Protein AF-A0A351ZZL2-F1 (afdb_monomer)

Mean predicted aligned error: 22.18 Å

Structure (mmCIF, N/CA/C/O backbone):
data_AF-A0A351ZZL2-F1
#
_entry.id   AF-A0A351ZZL2-F1
#
loop_
_atom_site.group_PDB
_atom_site.id
_atom_site.type_symbol
_atom_site.label_atom_id
_atom_site.label_alt_id
_atom_site.label_comp_id
_atom_site.label_asym_id
_atom_site.label_entity_id
_atom_site.label_seq_id
_atom_site.pdbx_PDB_ins_code
_atom_site.Cartn_x
_atom_site.Cartn_y
_atom_site.Cartn_z
_atom_site.occupancy
_atom_site.B_iso_or_equiv
_atom_site.auth_seq_id
_atom_site.auth_comp_id
_atom_site.auth_asym_id
_atom_site.auth_atom_id
_atom_site.pdbx_PDB_model_num
ATOM 1 N N . MET A 1 1 ? 12.454 29.688 -3.215 1.00 43.81 1 MET A N 1
ATOM 2 C CA . MET A 1 1 ? 11.681 28.596 -2.574 1.00 43.81 1 MET A CA 1
ATOM 3 C C . MET A 1 1 ? 10.244 29.049 -2.364 1.00 43.81 1 MET A C 1
ATOM 5 O O . MET A 1 1 ? 10.025 30.084 -1.746 1.00 43.81 1 MET A O 1
ATOM 9 N N . ASN A 1 2 ? 9.297 28.334 -2.971 1.00 38.09 2 ASN A N 1
ATOM 10 C CA . ASN A 1 2 ? 7.937 28.794 -3.257 1.00 38.09 2 ASN A CA 1
ATOM 11 C C . ASN A 1 2 ? 7.016 28.735 -2.017 1.00 38.09 2 ASN A C 1
ATOM 13 O O . ASN A 1 2 ? 7.146 27.821 -1.203 1.00 38.09 2 ASN A O 1
ATOM 17 N N . ARG A 1 3 ? 6.070 29.679 -1.866 1.00 30.88 3 ARG A N 1
ATOM 18 C CA . ARG A 1 3 ? 5.121 29.724 -0.722 1.00 30.88 3 ARG A CA 1
ATOM 19 C C . ARG A 1 3 ? 4.279 28.445 -0.598 1.00 30.88 3 ARG A C 1
ATOM 21 O O . ARG A 1 3 ? 3.935 28.060 0.512 1.00 30.88 3 ARG A O 1
ATOM 28 N N . 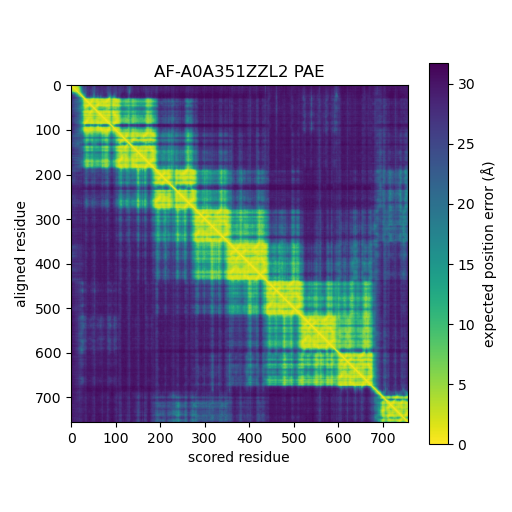ILE A 1 4 ? 4.045 27.759 -1.715 1.00 37.69 4 ILE A N 1
ATOM 29 C CA . ILE A 1 4 ? 3.339 26.471 -1.792 1.00 37.69 4 ILE A CA 1
ATOM 30 C C . ILE A 1 4 ? 4.146 25.344 -1.125 1.00 37.69 4 ILE A C 1
ATOM 32 O O . ILE A 1 4 ? 3.583 24.530 -0.404 1.00 37.69 4 ILE A O 1
ATOM 36 N N . VAL A 1 5 ? 5.478 25.355 -1.250 1.00 38.09 5 VAL A N 1
ATOM 37 C CA . VAL A 1 5 ? 6.359 24.370 -0.595 1.00 38.09 5 VAL A CA 1
ATOM 38 C C . VAL A 1 5 ? 6.385 24.583 0.923 1.00 38.09 5 VAL A C 1
ATOM 40 O O . VAL A 1 5 ? 6.410 23.622 1.682 1.00 38.09 5 VAL A O 1
ATOM 43 N N . ARG A 1 6 ? 6.293 25.836 1.394 1.00 33.06 6 ARG A N 1
ATOM 44 C CA . ARG A 1 6 ? 6.174 26.139 2.834 1.00 33.06 6 ARG A CA 1
ATOM 45 C C . ARG A 1 6 ? 4.817 25.733 3.416 1.00 33.06 6 ARG A C 1
ATOM 47 O O . ARG A 1 6 ? 4.773 25.333 4.572 1.00 33.06 6 ARG A O 1
ATOM 54 N N . LEU A 1 7 ? 3.744 25.804 2.624 1.00 30.47 7 LEU A N 1
ATOM 55 C CA . LEU A 1 7 ? 2.418 25.336 3.030 1.00 30.47 7 LEU A CA 1
ATOM 56 C C . LEU A 1 7 ? 2.358 23.799 3.073 1.00 30.47 7 LEU A C 1
ATOM 58 O O . LEU A 1 7 ? 1.825 23.259 4.029 1.00 30.47 7 LEU A O 1
ATOM 62 N N . MET A 1 8 ? 2.984 23.106 2.113 1.00 29.61 8 MET A N 1
ATOM 63 C CA . MET A 1 8 ? 3.085 21.636 2.078 1.00 29.61 8 MET A CA 1
ATOM 64 C C . MET A 1 8 ? 3.945 21.072 3.216 1.00 29.61 8 MET A C 1
ATOM 66 O O . MET A 1 8 ? 3.577 20.067 3.809 1.00 29.61 8 MET A O 1
ATOM 70 N N . ILE A 1 9 ? 5.045 21.740 3.586 1.00 36.66 9 ILE A N 1
ATOM 71 C CA . ILE A 1 9 ? 5.872 21.337 4.738 1.00 36.66 9 ILE A CA 1
ATOM 72 C C . ILE A 1 9 ? 5.145 21.609 6.065 1.00 36.66 9 ILE A C 1
ATOM 74 O O . ILE A 1 9 ? 5.252 20.812 6.989 1.00 36.66 9 ILE A O 1
ATOM 78 N N . ALA A 1 10 ? 4.371 22.696 6.165 1.00 30.16 10 ALA A N 1
ATOM 79 C CA . ALA A 1 10 ? 3.546 22.966 7.343 1.00 30.16 10 ALA A CA 1
ATOM 80 C C . ALA A 1 10 ? 2.351 21.999 7.458 1.00 30.16 10 ALA A C 1
ATOM 82 O O . ALA A 1 10 ? 2.026 21.592 8.568 1.00 30.16 10 ALA A O 1
ATOM 83 N N . LEU A 1 11 ? 1.746 21.585 6.335 1.00 31.17 11 LEU A N 1
ATOM 84 C CA . LEU A 1 11 ? 0.701 20.554 6.305 1.00 31.17 11 LEU A CA 1
ATOM 85 C C . LEU A 1 11 ? 1.268 19.169 6.646 1.00 31.17 11 LEU A C 1
ATOM 87 O O . LEU A 1 11 ? 0.669 18.450 7.433 1.00 31.17 11 LEU A O 1
ATOM 91 N N . ALA A 1 12 ? 2.448 18.819 6.123 1.00 32.91 12 ALA A N 1
ATOM 92 C CA . ALA A 1 12 ? 3.138 17.575 6.459 1.00 32.91 12 ALA A CA 1
ATOM 93 C C . ALA A 1 12 ? 3.576 17.548 7.933 1.00 32.91 12 ALA A C 1
ATOM 95 O O . ALA A 1 12 ? 3.434 16.525 8.588 1.00 32.91 12 ALA A O 1
ATOM 96 N N . ALA A 1 13 ? 4.018 18.677 8.498 1.00 30.86 13 ALA A N 1
ATOM 97 C CA . ALA A 1 13 ? 4.335 18.776 9.922 1.00 30.86 13 ALA A CA 1
ATOM 98 C C . ALA A 1 13 ? 3.089 18.671 10.821 1.00 30.86 13 ALA A C 1
ATOM 100 O O . ALA A 1 13 ? 3.188 18.092 11.896 1.00 30.86 13 ALA A O 1
ATOM 101 N N . LEU A 1 14 ? 1.924 19.159 10.371 1.00 28.56 14 LEU A N 1
ATOM 102 C CA . LEU A 1 14 ? 0.635 18.966 11.054 1.00 28.56 14 LEU A CA 1
ATOM 103 C C . LEU A 1 14 ? 0.091 17.535 10.916 1.00 28.56 14 LEU A C 1
ATOM 105 O O . LEU A 1 14 ? -0.625 17.078 11.799 1.00 28.56 14 LEU A O 1
ATOM 109 N N . MET A 1 15 ? 0.439 16.821 9.840 1.00 30.86 15 MET A N 1
ATOM 110 C CA . MET A 1 15 ? 0.062 15.414 9.654 1.00 30.86 15 MET A CA 1
ATOM 111 C C . MET A 1 15 ? 1.015 14.438 10.357 1.00 30.86 15 MET A C 1
ATOM 113 O O . MET A 1 15 ? 0.585 13.358 10.741 1.00 30.86 15 MET A O 1
ATOM 117 N N . ILE A 1 16 ? 2.271 14.821 10.605 1.00 32.78 16 ILE A N 1
ATOM 118 C CA . ILE A 1 16 ? 3.240 13.993 11.345 1.00 32.78 16 ILE A CA 1
ATOM 119 C C . ILE A 1 16 ? 3.087 14.170 12.867 1.00 32.78 16 ILE A C 1
ATOM 121 O O . ILE A 1 16 ? 3.292 13.214 13.608 1.00 32.78 16 ILE A O 1
ATOM 125 N N . SER A 1 17 ? 2.643 15.334 13.361 1.00 27.25 17 SER A N 1
ATOM 126 C CA . SER A 1 17 ? 2.320 15.520 14.789 1.00 27.25 17 SER A CA 1
ATOM 127 C C . SER A 1 17 ? 0.905 15.068 15.183 1.00 27.25 17 SER A C 1
ATOM 129 O O . SER A 1 17 ? 0.535 15.168 16.351 1.00 27.25 17 SER A O 1
ATOM 131 N N . ALA A 1 18 ? 0.129 14.539 14.233 1.00 29.12 18 ALA A N 1
ATOM 132 C CA . ALA A 1 18 ? -1.205 13.986 14.451 1.00 29.12 18 ALA A CA 1
ATOM 133 C C . ALA A 1 18 ? -1.283 12.470 14.189 1.00 29.12 18 ALA A C 1
ATOM 135 O O . ALA A 1 18 ? -2.377 11.947 14.038 1.00 29.12 18 ALA A O 1
ATOM 136 N N . GLN A 1 19 ? -0.170 11.729 14.167 1.00 28.27 19 GLN A N 1
ATOM 137 C CA . GLN A 1 19 ? -0.191 10.256 14.120 1.00 28.27 19 GLN A CA 1
ATOM 138 C C . GLN A 1 19 ? 0.103 9.632 15.487 1.00 28.27 19 GLN A C 1
ATOM 140 O O . GLN A 1 19 ? 1.028 8.851 15.674 1.00 28.27 19 GLN A O 1
ATOM 145 N N . ALA A 1 20 ? -0.743 9.988 16.448 1.00 28.67 20 ALA A N 1
ATOM 146 C CA . ALA A 1 20 ? -1.059 9.168 17.611 1.00 28.67 20 ALA A CA 1
ATOM 147 C C . ALA A 1 20 ? -2.549 9.370 17.923 1.00 28.67 20 ALA A C 1
ATOM 149 O O . ALA A 1 20 ? -2.920 9.863 18.984 1.00 28.67 20 ALA A O 1
ATOM 150 N N . TRP A 1 21 ? -3.418 9.085 16.947 1.00 29.64 21 TRP A N 1
ATOM 151 C CA . TRP A 1 21 ? -4.847 8.977 17.227 1.00 29.64 21 TRP A CA 1
ATOM 152 C C . TRP A 1 21 ? -5.068 7.625 17.889 1.00 29.64 21 TRP A C 1
ATOM 154 O O . TRP A 1 21 ? -4.987 6.579 17.249 1.00 29.64 21 TRP A O 1
ATOM 164 N N . ALA A 1 22 ? -5.321 7.672 19.193 1.00 30.53 22 ALA A N 1
ATOM 165 C CA . ALA A 1 22 ? -6.098 6.654 19.866 1.00 30.53 22 ALA A CA 1
ATOM 166 C C . ALA A 1 22 ? -7.469 6.598 19.173 1.00 30.53 22 ALA A C 1
ATOM 168 O O . ALA A 1 22 ? -8.257 7.537 19.272 1.00 30.53 22 ALA A O 1
ATOM 169 N N . GLN A 1 23 ? -7.729 5.532 18.419 1.00 26.42 23 GLN A N 1
ATOM 170 C CA . GLN A 1 23 ? -9.077 5.201 17.980 1.00 26.42 23 GLN A CA 1
ATOM 171 C C . GLN A 1 23 ? -9.650 4.224 19.009 1.00 26.42 23 GLN A C 1
ATOM 173 O O . GLN A 1 23 ? -9.128 3.128 19.211 1.00 26.42 23 GLN A O 1
ATOM 178 N N . VAL A 1 24 ? -10.657 4.704 19.734 1.00 29.11 24 VAL A N 1
ATOM 179 C CA . VAL A 1 24 ? -11.308 4.025 20.857 1.00 29.11 24 VAL A CA 1
ATOM 180 C C . VAL A 1 24 ? -12.296 2.995 20.348 1.00 29.11 24 VAL A C 1
ATOM 182 O O . VAL A 1 24 ? -13.154 3.312 19.528 1.00 29.11 24 VAL A O 1
ATOM 185 N N . ASP A 1 25 ? -12.175 1.796 20.900 1.00 27.52 25 ASP A N 1
ATOM 186 C CA . ASP A 1 25 ? -13.139 0.703 20.854 1.00 27.52 25 ASP A CA 1
ATOM 187 C C . ASP A 1 25 ? -14.294 1.002 21.833 1.00 27.52 25 ASP A C 1
ATOM 189 O O . ASP A 1 25 ? -14.060 1.301 23.007 1.00 27.52 25 ASP A O 1
ATOM 193 N N . THR A 1 26 ? -15.540 1.007 21.356 1.00 30.30 26 THR A N 1
ATOM 194 C CA . THR A 1 26 ? -16.718 1.472 22.112 1.00 30.30 26 THR A CA 1
ATOM 195 C C . THR A 1 26 ? -17.490 0.374 22.853 1.00 30.30 26 THR A C 1
ATOM 197 O O . THR A 1 26 ? -18.540 0.692 23.407 1.00 30.30 26 THR A O 1
ATOM 200 N N . ASN A 1 27 ? -17.014 -0.881 22.909 1.00 30.09 27 ASN A N 1
ATOM 201 C CA . ASN A 1 27 ? -17.873 -2.001 23.336 1.00 30.09 27 ASN A CA 1
ATOM 202 C C . ASN A 1 27 ? -17.468 -2.846 24.567 1.00 30.09 27 ASN A C 1
ATOM 204 O O . ASN A 1 27 ? -18.197 -3.791 24.847 1.00 30.09 27 ASN A O 1
ATOM 208 N N . ASP A 1 28 ? -16.449 -2.511 25.379 1.00 38.41 28 ASP A N 1
ATOM 209 C CA . ASP A 1 28 ? -16.461 -2.927 26.805 1.00 38.41 28 ASP A CA 1
ATOM 210 C C . ASP A 1 28 ? -15.521 -2.121 27.734 1.00 38.41 28 ASP A C 1
ATOM 212 O O . ASP A 1 28 ? -14.427 -1.695 27.361 1.00 38.41 28 ASP A O 1
ATOM 216 N N . ALA A 1 29 ? -15.971 -1.880 28.969 1.00 39.47 29 ALA A N 1
ATOM 217 C CA . ALA A 1 29 ? -15.696 -0.671 29.761 1.00 39.47 29 ALA A CA 1
ATOM 218 C C . ALA A 1 29 ? -14.359 -0.602 30.547 1.00 39.47 29 ALA A C 1
ATOM 220 O O . ALA A 1 29 ? -14.339 -0.222 31.723 1.00 39.47 29 ALA A O 1
ATOM 221 N N . TYR A 1 30 ? -13.212 -0.898 29.926 1.00 48.94 30 TYR A N 1
ATOM 222 C CA . TYR A 1 30 ? -11.919 -0.506 30.512 1.00 48.94 30 TYR A CA 1
ATOM 223 C C . TYR A 1 30 ? -11.532 0.891 30.056 1.00 48.94 30 TYR A C 1
ATOM 225 O O . TYR A 1 30 ? -11.033 1.106 28.952 1.00 48.94 30 TYR A O 1
ATOM 233 N N . ARG A 1 31 ? -11.717 1.866 30.945 1.00 65.88 31 ARG A N 1
ATOM 234 C CA . ARG A 1 31 ? -11.212 3.212 30.699 1.00 65.88 31 ARG A CA 1
ATOM 235 C C . ARG A 1 31 ? -9.688 3.191 30.798 1.00 65.88 31 ARG A C 1
ATOM 237 O O . ARG A 1 31 ? -9.138 2.970 31.876 1.00 65.88 31 ARG A O 1
ATOM 244 N N . VAL A 1 32 ? -9.012 3.400 29.672 1.00 72.31 32 VAL A N 1
ATOM 245 C CA . VAL A 1 32 ? -7.555 3.566 29.619 1.00 72.31 32 VAL A CA 1
ATOM 246 C C . VAL A 1 32 ? -7.229 5.044 29.733 1.00 72.31 32 VAL A C 1
ATOM 248 O O . VAL A 1 32 ? -7.806 5.866 29.022 1.00 72.31 32 VAL A O 1
ATOM 251 N N . ILE A 1 33 ? -6.307 5.370 30.631 1.00 74.12 33 ILE A N 1
ATOM 252 C CA . ILE A 1 33 ? -5.805 6.724 30.834 1.00 74.12 33 ILE A CA 1
ATOM 253 C C . ILE A 1 33 ? -4.326 6.719 30.495 1.00 74.12 33 ILE A C 1
ATOM 255 O O . ILE A 1 33 ? -3.543 5.994 31.114 1.00 74.12 33 ILE A O 1
ATOM 259 N N . TYR A 1 34 ? -3.952 7.533 29.515 1.00 78.44 34 TYR A N 1
ATOM 260 C CA . TYR A 1 34 ? -2.559 7.801 29.189 1.00 78.44 34 TYR A CA 1
ATOM 261 C C . TYR A 1 34 ? -2.234 9.235 29.581 1.00 78.44 34 TYR A C 1
ATOM 263 O O . TYR A 1 34 ? -2.960 10.165 29.228 1.00 78.44 34 TYR A O 1
ATOM 271 N N . GLY A 1 35 ? -1.151 9.437 30.322 1.00 77.81 35 GLY A N 1
ATOM 272 C CA . GLY A 1 35 ? -0.840 10.772 30.806 1.00 77.81 35 GLY A CA 1
ATOM 273 C C . GLY A 1 35 ? 0.490 10.882 31.514 1.00 77.81 35 GLY A C 1
ATOM 274 O O . GLY A 1 35 ? 1.349 10.005 31.423 1.00 77.81 35 GLY A O 1
ATOM 275 N N . ASN A 1 36 ? 0.637 11.987 32.234 1.00 82.19 36 ASN A N 1
ATOM 276 C CA . ASN A 1 36 ? 1.789 12.275 33.067 1.00 82.19 36 ASN A CA 1
ATOM 277 C C . ASN A 1 36 ? 1.398 12.189 34.540 1.00 82.19 36 ASN A C 1
ATOM 279 O O . ASN A 1 36 ? 0.358 12.698 34.968 1.00 82.19 36 ASN A O 1
ATOM 283 N N . LEU A 1 37 ? 2.259 11.571 35.340 1.00 85.56 37 LEU A N 1
ATOM 284 C CA . LEU A 1 37 ? 2.059 11.463 36.774 1.00 85.56 37 LEU A CA 1
ATOM 285 C C . LEU A 1 37 ? 2.102 12.859 37.403 1.00 85.56 37 LEU A C 1
ATOM 287 O O . LEU A 1 37 ? 3.120 13.534 37.341 1.00 85.56 37 LEU A O 1
ATOM 291 N N . VAL A 1 38 ? 1.047 13.290 38.080 1.00 88.38 38 VAL A N 1
ATOM 292 C CA . VAL A 1 38 ? 1.076 14.517 38.893 1.00 88.38 38 VAL A CA 1
ATOM 293 C C . VAL A 1 38 ? 1.605 14.202 40.288 1.00 88.38 38 VAL A C 1
ATOM 295 O O . VAL A 1 38 ? 2.413 14.949 40.839 1.00 88.38 38 VAL A O 1
ATOM 298 N N . LYS A 1 39 ? 1.152 13.087 40.871 1.00 90.38 39 LYS A N 1
ATOM 299 C CA . LYS A 1 39 ? 1.512 12.675 42.230 1.00 90.38 39 LYS A CA 1
ATOM 300 C C . LYS A 1 39 ? 1.312 11.173 42.417 1.00 90.38 39 LYS A C 1
ATOM 302 O O . LYS A 1 39 ? 0.262 10.662 42.048 1.00 90.38 39 LYS A O 1
ATOM 307 N N . ALA A 1 40 ? 2.262 10.496 43.058 1.00 89.75 40 ALA A N 1
ATOM 308 C CA . ALA A 1 40 ? 2.096 9.129 43.548 1.00 89.75 40 ALA A CA 1
ATOM 309 C C . ALA A 1 40 ? 2.152 9.085 45.079 1.00 89.75 40 ALA A C 1
ATOM 311 O O . ALA A 1 40 ? 2.881 9.844 45.719 1.00 89.75 40 ALA A O 1
ATOM 312 N N . THR A 1 41 ? 1.348 8.208 45.665 1.00 89.81 41 THR A N 1
ATOM 313 C CA . THR A 1 41 ? 1.380 7.813 47.076 1.00 89.81 41 THR A CA 1
ATOM 314 C C . THR A 1 41 ? 1.188 6.300 47.155 1.00 89.81 41 THR A C 1
ATOM 316 O O . THR A 1 41 ? 0.794 5.683 46.168 1.00 89.81 41 THR A O 1
ATOM 319 N N . ALA A 1 42 ? 1.381 5.705 48.333 1.00 82.75 42 ALA A N 1
ATOM 320 C CA . ALA A 1 42 ? 1.222 4.262 48.531 1.00 82.75 42 ALA A CA 1
ATOM 321 C C . ALA A 1 42 ? -0.173 3.709 48.162 1.00 82.75 42 ALA A C 1
ATOM 323 O O . ALA A 1 42 ? -0.306 2.510 47.936 1.00 82.75 42 ALA A O 1
ATOM 324 N N . THR A 1 43 ? -1.212 4.551 48.123 1.00 85.31 43 THR A N 1
ATOM 325 C CA . THR A 1 43 ? -2.601 4.126 47.874 1.00 85.31 43 THR A CA 1
ATOM 326 C C . THR A 1 43 ? -3.304 4.910 46.771 1.00 85.31 43 THR A C 1
ATOM 328 O O . THR A 1 43 ? -4.451 4.608 46.455 1.00 85.31 43 THR A O 1
ATOM 331 N N . GLU A 1 44 ? -2.671 5.934 46.198 1.00 89.69 44 GLU A N 1
ATOM 332 C CA . GLU A 1 44 ? -3.304 6.823 45.217 1.00 89.69 44 GLU A CA 1
ATOM 333 C C . GLU A 1 44 ? -2.306 7.347 44.181 1.00 89.69 44 GLU A C 1
ATOM 335 O O . GLU A 1 44 ? -1.188 7.742 44.522 1.00 89.69 44 GLU A O 1
ATOM 340 N N . LEU A 1 45 ? -2.762 7.435 42.933 1.00 89.44 45 LEU A N 1
ATOM 341 C CA . LEU A 1 45 ? -2.095 8.077 41.805 1.00 89.44 45 LEU A CA 1
ATOM 342 C C . LEU A 1 45 ? -2.945 9.238 41.306 1.00 89.44 45 LEU A C 1
ATOM 344 O O . LEU A 1 45 ? -4.119 9.067 41.012 1.00 89.44 45 LEU A O 1
ATOM 348 N N . THR A 1 46 ? -2.353 10.416 41.175 1.00 91.19 46 THR A N 1
ATOM 349 C CA . THR A 1 46 ? -2.948 11.550 40.466 1.00 91.19 46 THR A CA 1
ATOM 350 C C . THR A 1 46 ? -2.269 11.682 39.115 1.00 91.19 46 THR A C 1
ATOM 352 O O . THR A 1 46 ? -1.043 11.776 39.068 1.00 91.19 46 THR A O 1
ATOM 355 N N . VAL A 1 47 ? -3.037 11.709 38.032 1.00 87.19 47 VAL A N 1
ATOM 356 C CA . VAL A 1 47 ? -2.536 11.741 36.653 1.00 87.19 47 VAL A CA 1
ATOM 357 C C . VAL A 1 47 ? -3.196 12.877 35.901 1.00 87.19 47 VAL A C 1
ATOM 359 O O . VAL A 1 47 ? -4.401 13.059 36.010 1.00 87.19 47 VAL A O 1
ATOM 362 N N . ASP A 1 48 ? -2.402 13.620 35.143 1.00 84.12 48 ASP A N 1
ATOM 363 C CA . ASP A 1 48 ? -2.879 14.553 34.129 1.00 84.12 48 ASP A CA 1
ATOM 364 C C . ASP A 1 48 ? -2.806 13.828 32.788 1.00 84.12 48 ASP A C 1
ATOM 366 O O . ASP A 1 48 ? -1.715 13.580 32.264 1.00 84.12 48 ASP A O 1
ATOM 370 N N . GLY A 1 49 ? -3.952 13.355 32.309 1.00 79.06 49 GLY A N 1
ATOM 371 C CA . GLY A 1 49 ? -4.009 12.414 31.201 1.00 79.06 49 GLY A CA 1
ATOM 372 C C . GLY A 1 49 ? -5.241 12.595 30.342 1.00 79.06 49 GLY A C 1
ATOM 373 O O . GLY A 1 49 ? -6.225 13.214 30.741 1.00 79.06 49 GLY A O 1
ATOM 374 N N . ALA A 1 50 ? -5.159 12.045 29.140 1.00 73.19 50 ALA A N 1
ATOM 375 C CA . ALA A 1 50 ? -6.308 11.886 28.280 1.00 73.19 50 ALA A CA 1
ATOM 376 C C . ALA A 1 50 ? -6.861 10.478 28.470 1.00 73.19 50 ALA A C 1
ATOM 378 O O . ALA A 1 50 ? -6.103 9.502 28.545 1.00 73.19 50 ALA A O 1
ATOM 379 N N . ASP A 1 51 ? -8.182 10.366 28.533 1.00 65.12 51 ASP A N 1
ATOM 380 C CA . ASP A 1 51 ? -8.790 9.083 28.224 1.00 65.12 51 ASP A CA 1
ATOM 381 C C . ASP A 1 51 ? -8.701 8.790 26.727 1.00 65.12 51 ASP A C 1
ATOM 383 O O . ASP A 1 51 ? -8.275 9.618 25.917 1.00 65.12 51 ASP A O 1
ATOM 387 N N . ALA A 1 52 ? -9.096 7.575 26.363 1.00 54.06 52 ALA A N 1
ATOM 388 C CA . ALA A 1 52 ? -9.061 7.114 24.988 1.00 54.06 52 ALA A CA 1
ATOM 389 C C . ALA A 1 52 ? -9.784 8.091 24.026 1.00 54.06 52 ALA A C 1
ATOM 391 O O . ALA A 1 52 ? -9.361 8.241 22.885 1.00 54.06 52 ALA A O 1
ATOM 392 N N . SER A 1 53 ? -10.819 8.811 24.489 1.00 51.34 53 SER A N 1
ATOM 393 C CA . SER A 1 53 ? -11.587 9.775 23.683 1.00 51.34 53 SER A CA 1
ATOM 394 C C . SER A 1 53 ? -10.913 11.145 23.520 1.00 51.34 53 SER A C 1
ATOM 396 O O . SER A 1 53 ? -11.488 12.063 22.935 1.00 51.34 53 SER A O 1
ATOM 398 N N . GLY A 1 54 ? -9.687 11.299 24.031 1.00 50.34 54 GLY A N 1
ATOM 399 C CA . GLY A 1 54 ? -8.928 12.544 23.975 1.00 50.34 54 GLY A CA 1
ATOM 400 C C . GLY A 1 54 ? -9.390 13.589 24.994 1.00 50.34 54 GLY A C 1
ATOM 401 O O . GLY A 1 54 ? -8.920 14.727 24.948 1.00 50.34 54 GLY A O 1
ATOM 402 N N . VAL A 1 55 ? -10.293 13.236 25.918 1.00 65.62 55 VAL A N 1
ATOM 403 C CA . VAL A 1 55 ? -10.723 14.140 26.988 1.00 65.62 55 VAL A CA 1
ATOM 404 C C . VAL A 1 55 ? -9.604 14.228 28.015 1.00 65.62 55 VAL A C 1
ATOM 406 O O . VAL A 1 55 ? -9.330 13.275 28.743 1.00 65.62 55 VAL A O 1
ATOM 409 N N . VAL A 1 56 ? -8.950 15.389 28.057 1.00 69.81 56 VAL A N 1
ATOM 410 C CA . VAL A 1 56 ? -7.857 15.679 28.987 1.00 69.81 56 VAL A CA 1
ATOM 411 C C . VAL A 1 56 ? -8.433 16.127 30.324 1.00 69.81 56 VAL A C 1
ATOM 413 O O . VAL A 1 56 ? -9.120 17.150 30.402 1.00 69.81 56 VAL A O 1
ATOM 416 N N . ALA A 1 57 ? -8.143 15.378 31.382 1.00 76.38 57 ALA A N 1
ATOM 417 C CA . ALA A 1 57 ? -8.516 15.734 32.740 1.00 76.38 57 ALA A CA 1
ATOM 418 C C . ALA A 1 57 ? -7.476 15.235 33.746 1.00 76.38 57 ALA A C 1
ATOM 420 O O . ALA A 1 57 ? -6.856 14.185 33.579 1.00 76.38 57 ALA A O 1
ATOM 421 N N . GLN A 1 58 ? -7.334 15.981 34.842 1.00 86.94 58 GLN A N 1
ATOM 422 C CA . GLN A 1 58 ? -6.592 15.495 35.992 1.00 86.94 58 GLN A CA 1
ATOM 423 C C . GLN A 1 58 ? -7.477 14.547 36.807 1.00 86.94 58 GLN A C 1
ATOM 425 O O . GLN A 1 58 ? -8.543 14.938 37.286 1.00 86.94 58 GLN A O 1
ATOM 430 N N . GLU A 1 59 ? -7.012 13.321 37.016 1.00 84.88 59 GLU A N 1
ATOM 431 C CA . GLU A 1 59 ? -7.767 12.265 37.682 1.00 84.88 59 GLU A CA 1
ATOM 432 C C . GLU A 1 59 ? -6.990 11.600 38.808 1.00 84.88 59 GLU A C 1
ATOM 434 O O . GLU A 1 59 ? -5.762 11.551 38.795 1.00 84.88 59 GLU A O 1
ATOM 439 N N . VAL A 1 60 ? -7.727 11.082 39.793 1.00 88.12 60 VAL A N 1
ATOM 440 C CA . VAL A 1 60 ? -7.174 10.354 40.937 1.00 88.12 60 VAL A CA 1
ATOM 441 C C . VAL A 1 60 ? -7.625 8.899 40.873 1.00 88.12 60 VAL A C 1
ATOM 443 O O . VAL A 1 60 ? -8.820 8.622 40.766 1.00 88.12 60 VAL A O 1
ATOM 446 N N . PHE A 1 61 ? -6.664 7.986 40.975 1.00 87.62 61 PHE A N 1
ATOM 447 C CA . PHE A 1 61 ? -6.852 6.543 40.959 1.00 87.62 61 PHE A CA 1
ATOM 448 C C . PHE A 1 61 ? -6.382 5.946 42.275 1.00 87.62 61 PHE A C 1
ATOM 450 O O . PHE A 1 61 ? -5.240 6.148 42.679 1.00 87.62 61 PHE A O 1
ATOM 457 N N . THR A 1 62 ? -7.236 5.172 42.931 1.00 87.00 62 THR A N 1
ATOM 458 C CA . THR A 1 62 ? -6.836 4.348 44.067 1.00 87.00 62 THR A CA 1
ATOM 459 C C . THR A 1 62 ? -6.004 3.168 43.572 1.00 87.00 62 THR A C 1
ATOM 461 O O . THR A 1 62 ? -6.389 2.476 42.628 1.00 87.00 62 THR A O 1
ATOM 464 N N . VAL A 1 63 ? -4.883 2.925 44.240 1.00 85.62 63 VAL A N 1
ATOM 465 C CA . VAL A 1 63 ? -4.006 1.771 44.049 1.00 85.62 63 VAL A CA 1
ATOM 466 C C . VAL A 1 63 ? -4.136 0.871 45.271 1.00 85.62 63 VAL A C 1
ATOM 468 O O . VAL A 1 63 ? -4.089 1.341 46.408 1.00 85.62 63 VAL A O 1
ATOM 471 N N . ASN A 1 64 ? -4.348 -0.423 45.056 1.00 83.44 64 ASN A N 1
ATOM 472 C CA . ASN A 1 64 ? -4.546 -1.394 46.128 1.00 83.44 64 ASN A CA 1
ATOM 473 C C . ASN A 1 64 ? -3.761 -2.688 45.854 1.00 83.44 64 ASN A C 1
ATOM 475 O O . ASN A 1 64 ? -3.050 -2.801 44.862 1.00 83.44 64 ASN A O 1
ATOM 479 N N . ALA A 1 65 ? -3.910 -3.692 46.722 1.00 77.81 65 ALA A N 1
ATOM 480 C CA . ALA A 1 65 ? -3.198 -4.968 46.593 1.00 77.81 65 ALA A CA 1
ATOM 481 C C . ALA A 1 65 ? -3.556 -5.781 45.330 1.00 77.81 65 ALA A C 1
ATOM 483 O O . ALA A 1 65 ? -2.863 -6.744 45.017 1.00 77.81 65 ALA A O 1
ATOM 484 N N . THR A 1 66 ? -4.639 -5.428 44.630 1.00 71.12 66 THR A N 1
ATOM 485 C CA . THR A 1 66 ? -5.035 -6.048 43.355 1.00 71.12 66 THR A CA 1
ATOM 486 C C . THR A 1 66 ? -4.537 -5.274 42.135 1.00 71.12 66 THR A C 1
ATOM 488 O O . THR A 1 66 ? -4.565 -5.819 41.037 1.00 71.12 66 THR A O 1
ATOM 491 N N . THR A 1 67 ? -4.051 -4.041 42.314 1.00 77.62 67 THR A N 1
ATOM 492 C CA . THR A 1 67 ? -3.453 -3.251 41.237 1.00 77.62 67 THR A CA 1
ATOM 493 C C . THR A 1 67 ? -2.105 -3.843 40.844 1.00 77.62 67 THR A C 1
ATOM 495 O O . THR A 1 67 ? -1.182 -3.912 41.656 1.00 77.62 67 THR A O 1
ATOM 498 N N . GLN A 1 68 ? -1.964 -4.233 39.582 1.00 79.00 68 GLN A N 1
ATOM 499 C CA . GLN A 1 68 ? -0.677 -4.636 39.027 1.00 79.00 68 GLN A CA 1
ATOM 500 C C . GLN A 1 68 ? 0.140 -3.398 38.646 1.00 79.00 68 GLN A C 1
ATOM 502 O O . GLN A 1 68 ? -0.371 -2.499 37.981 1.00 79.00 68 GLN A O 1
ATOM 507 N N . ILE A 1 69 ? 1.404 -3.340 39.065 1.00 78.31 69 ILE A N 1
ATOM 508 C CA . ILE A 1 69 ? 2.315 -2.234 38.746 1.00 78.31 69 ILE A CA 1
ATOM 509 C C . ILE A 1 69 ? 3.503 -2.793 37.970 1.00 78.31 69 ILE A C 1
ATOM 511 O O . ILE A 1 69 ? 4.159 -3.724 38.435 1.00 78.31 69 ILE A O 1
ATOM 515 N N . ASP A 1 70 ? 3.762 -2.218 36.801 1.00 66.94 70 ASP A N 1
ATOM 516 C CA . ASP A 1 70 ? 4.852 -2.580 35.900 1.00 66.94 70 ASP A CA 1
ATOM 517 C C . ASP A 1 70 ? 5.789 -1.381 35.667 1.00 66.94 70 ASP A C 1
ATOM 519 O O . ASP A 1 70 ? 5.355 -0.225 35.598 1.00 66.94 70 ASP A O 1
ATOM 523 N N . GLY A 1 71 ? 7.088 -1.653 35.550 1.00 79.00 71 GLY A N 1
ATOM 524 C CA . GLY A 1 71 ? 8.147 -0.643 35.553 1.00 79.00 71 GLY A CA 1
ATOM 525 C C . GLY A 1 71 ? 8.677 -0.348 36.960 1.00 79.00 71 GLY A C 1
ATOM 526 O O . GLY A 1 71 ? 9.296 -1.210 37.580 1.00 79.00 71 GLY A O 1
ATOM 527 N N . CYS A 1 72 ? 8.488 0.883 37.442 1.00 77.62 72 CYS A N 1
ATOM 528 C CA . CYS A 1 72 ? 9.019 1.348 38.731 1.00 77.62 72 CYS A CA 1
ATOM 529 C C . CYS A 1 72 ? 7.980 1.247 39.851 1.00 77.62 72 CYS A C 1
ATOM 531 O O . CYS A 1 72 ? 6.775 1.308 39.603 1.00 77.62 72 CYS A O 1
ATOM 533 N N . SER A 1 73 ? 8.435 1.126 41.098 1.00 84.25 73 SER A N 1
ATOM 534 C CA . SER A 1 73 ? 7.528 1.169 42.249 1.00 84.25 73 SER A CA 1
ATOM 535 C C . SER A 1 73 ? 6.968 2.582 42.487 1.00 84.25 73 SER A C 1
ATOM 537 O O . SER A 1 73 ? 7.532 3.583 42.037 1.00 84.25 73 SER A O 1
ATOM 539 N N . LEU A 1 74 ? 5.861 2.679 43.235 1.00 84.88 74 LEU A N 1
ATOM 540 C CA . LEU A 1 74 ? 5.236 3.964 43.599 1.00 84.88 74 LEU A CA 1
ATOM 541 C C . LEU A 1 74 ? 6.174 4.890 44.386 1.00 84.88 74 LEU A C 1
ATOM 543 O O . LEU A 1 74 ? 6.001 6.106 44.341 1.00 84.88 74 LEU A O 1
ATOM 547 N N . ASP A 1 75 ? 7.151 4.313 45.087 1.00 83.50 75 ASP A N 1
ATOM 548 C CA . ASP A 1 75 ? 8.127 5.042 45.899 1.00 83.50 75 ASP A CA 1
ATOM 549 C C . ASP A 1 75 ? 9.324 5.539 45.065 1.00 83.50 75 ASP A C 1
ATOM 551 O O . ASP A 1 75 ? 10.045 6.443 45.487 1.00 83.50 75 ASP A O 1
ATOM 555 N N . GLU A 1 76 ? 9.537 4.961 43.879 1.00 82.88 76 GLU A N 1
ATOM 556 C CA . GLU A 1 76 ? 10.639 5.296 42.967 1.00 82.88 76 GLU A CA 1
ATOM 557 C C . GLU A 1 76 ? 10.233 6.290 41.875 1.00 82.88 76 GLU A C 1
ATOM 559 O O . GLU A 1 76 ? 11.092 6.980 41.324 1.00 82.88 76 GLU A O 1
ATOM 564 N N . VAL A 1 77 ? 8.945 6.360 41.533 1.00 84.62 77 VAL A N 1
ATOM 565 C CA . VAL A 1 77 ? 8.467 7.178 40.416 1.00 84.62 77 VAL A CA 1
ATOM 566 C C . VAL A 1 77 ? 8.343 8.664 40.773 1.00 84.62 77 VAL A C 1
ATOM 568 O O . VAL A 1 77 ? 7.803 9.050 41.810 1.00 84.62 77 VAL A O 1
ATOM 571 N N . VAL A 1 78 ? 8.804 9.532 39.871 1.00 84.19 78 VAL A N 1
ATOM 572 C CA . VAL A 1 78 ? 8.776 10.994 40.030 1.00 84.19 78 VAL A CA 1
ATOM 573 C C . VAL A 1 78 ? 7.635 11.624 39.224 1.00 84.19 78 VAL A C 1
ATOM 575 O O . VAL A 1 78 ? 7.272 11.148 38.147 1.00 84.19 78 VAL A O 1
ATOM 578 N N . ALA A 1 79 ? 7.077 12.734 39.718 1.00 83.31 79 ALA A N 1
ATOM 579 C CA . ALA A 1 79 ? 6.086 13.526 38.989 1.00 83.31 79 ALA A CA 1
ATOM 580 C C . ALA A 1 79 ? 6.591 13.952 37.591 1.00 83.31 79 ALA A C 1
ATOM 582 O O . ALA A 1 79 ? 7.757 14.297 37.404 1.00 83.31 79 ALA A O 1
ATOM 583 N N . GLY A 1 80 ? 5.688 13.929 36.615 1.00 75.19 80 GLY A N 1
ATOM 584 C CA . GLY A 1 80 ? 5.907 14.134 35.187 1.00 75.19 80 GLY A CA 1
ATOM 585 C C . GLY A 1 80 ? 6.190 12.845 34.408 1.00 75.19 80 GLY A C 1
ATOM 586 O O . GLY A 1 80 ? 6.238 12.893 33.186 1.00 75.19 80 GLY A O 1
ATOM 587 N N . THR A 1 81 ? 6.404 11.709 35.084 1.00 77.31 81 THR A N 1
ATOM 588 C CA . THR A 1 81 ? 6.671 10.424 34.420 1.00 77.31 81 THR A CA 1
ATOM 589 C C . THR A 1 81 ? 5.462 9.992 33.602 1.00 77.31 81 THR A C 1
ATOM 591 O O . THR A 1 81 ? 4.334 10.052 34.096 1.00 77.31 81 THR A O 1
ATOM 594 N N . GLN A 1 82 ? 5.695 9.544 32.368 1.00 77.94 82 GLN A N 1
ATOM 595 C CA . GLN A 1 82 ? 4.633 9.009 31.525 1.00 77.94 82 GLN A CA 1
ATOM 596 C C . GLN A 1 82 ? 4.151 7.671 32.069 1.00 77.94 82 GLN A C 1
ATOM 598 O O . GLN A 1 82 ? 4.947 6.787 32.399 1.00 77.94 82 GLN A O 1
ATOM 603 N N . LEU A 1 83 ? 2.835 7.516 32.139 1.00 74.19 83 LEU A N 1
ATOM 604 C CA . LEU A 1 83 ? 2.216 6.283 32.585 1.00 74.19 83 LEU A CA 1
ATOM 605 C C . LEU A 1 83 ? 0.947 5.966 31.813 1.00 74.19 83 LEU A C 1
ATOM 607 O O . LEU A 1 83 ? 0.276 6.841 31.264 1.00 74.19 83 LEU A O 1
ATOM 611 N N . LEU A 1 84 ? 0.624 4.681 31.830 1.00 82.38 84 LEU A N 1
ATOM 612 C CA . LEU A 1 84 ? -0.628 4.137 31.342 1.00 82.38 84 LEU A CA 1
ATOM 613 C C . LEU A 1 84 ? -1.359 3.464 32.503 1.00 82.38 84 LEU A C 1
ATOM 615 O O . LEU A 1 84 ? -0.762 2.671 33.232 1.00 82.38 84 LEU A O 1
ATOM 619 N N . ILE A 1 85 ? -2.646 3.772 32.659 1.00 77.06 85 ILE A N 1
ATOM 620 C CA . ILE A 1 85 ? -3.519 3.182 33.675 1.00 77.06 85 ILE A CA 1
ATOM 621 C C . ILE A 1 85 ? -4.712 2.512 32.999 1.00 77.06 85 ILE A C 1
ATOM 623 O O . ILE A 1 85 ? -5.450 3.164 32.262 1.00 77.06 85 ILE A O 1
ATOM 627 N N . TYR A 1 86 ? -4.947 1.237 33.314 1.00 79.19 86 TYR A N 1
ATOM 628 C CA . TYR A 1 86 ? -6.237 0.587 33.074 1.00 79.19 86 TYR A CA 1
ATOM 629 C C . TYR A 1 86 ? -7.105 0.738 34.319 1.00 79.19 86 TYR A C 1
ATOM 631 O O . TYR A 1 86 ? -6.725 0.293 35.406 1.00 79.19 86 TYR A O 1
ATOM 639 N N . VAL A 1 87 ? -8.272 1.359 34.172 1.00 75.88 87 VAL A N 1
ATOM 640 C CA . VAL A 1 87 ? -9.221 1.584 35.266 1.00 75.88 87 VAL A CA 1
ATOM 641 C C . VAL A 1 87 ? -10.215 0.424 35.323 1.00 75.88 87 VAL A C 1
ATOM 643 O O . VAL A 1 87 ? -10.828 0.089 34.313 1.00 75.88 87 VAL A O 1
ATOM 646 N N . ALA A 1 88 ? -10.394 -0.186 36.498 1.00 67.69 88 ALA A N 1
ATOM 647 C CA . ALA A 1 88 ? -11.480 -1.141 36.735 1.00 67.69 88 ALA A CA 1
ATOM 648 C C . ALA A 1 88 ? -12.790 -0.384 37.019 1.00 67.69 88 ALA A C 1
ATOM 650 O O . ALA A 1 88 ? -12.789 0.576 37.795 1.00 67.69 88 ALA A O 1
ATOM 651 N N . GLU A 1 89 ? -13.911 -0.790 36.414 1.00 58.91 89 GLU A N 1
ATOM 652 C CA . GLU A 1 89 ? -15.171 -0.047 36.541 1.00 58.91 89 GLU A CA 1
ATOM 653 C C . GLU A 1 89 ? -15.834 -0.104 37.942 1.00 58.91 89 GLU A C 1
ATOM 655 O O . GLU A 1 89 ? -15.590 -0.979 38.774 1.00 58.91 89 GLU A O 1
ATOM 660 N N . ARG A 1 90 ? -16.670 0.915 38.193 1.00 46.53 90 ARG A N 1
ATOM 661 C CA . ARG A 1 90 ? -17.069 1.523 39.480 1.00 46.53 90 ARG A CA 1
ATOM 662 C C . ARG A 1 90 ? -18.005 0.705 40.388 1.00 46.53 90 ARG A C 1
ATOM 664 O O . ARG A 1 90 ? -19.074 0.264 39.977 1.00 46.53 90 ARG A O 1
ATOM 671 N N . LYS A 1 91 ? -17.780 0.816 41.707 1.00 40.66 91 LYS A N 1
ATOM 672 C CA . LYS A 1 91 ? -18.864 0.945 42.711 1.00 40.66 91 LYS A CA 1
ATOM 673 C C . LYS A 1 91 ? -18.548 2.061 43.708 1.00 40.66 91 LYS A C 1
ATOM 675 O O . LYS A 1 91 ? -17.599 1.927 44.463 1.00 40.66 91 LYS A O 1
ATOM 680 N N . ALA A 1 92 ? -19.355 3.129 43.705 1.00 46.06 92 ALA A N 1
ATOM 681 C CA . ALA A 1 92 ? -19.551 4.178 44.730 1.00 46.06 92 ALA A CA 1
ATOM 682 C C . ALA A 1 92 ? -18.337 4.851 45.439 1.00 46.06 92 ALA A C 1
ATOM 684 O O . ALA A 1 92 ? -18.563 5.786 46.201 1.00 46.06 92 ALA A O 1
ATOM 685 N N . GLY A 1 93 ? -17.084 4.441 45.204 1.00 54.16 93 GLY A N 1
ATOM 686 C CA . GLY A 1 93 ? -15.922 4.788 46.036 1.00 54.16 93 GLY A CA 1
ATOM 687 C C . GLY A 1 93 ? -14.716 5.418 45.326 1.00 54.16 93 GLY A C 1
ATOM 688 O O . GLY A 1 93 ? -13.707 5.624 45.987 1.00 54.16 93 GLY A O 1
ATOM 689 N N . GLY A 1 94 ? -14.796 5.737 44.028 1.00 67.38 94 GLY A N 1
ATOM 690 C CA . GLY A 1 94 ? -13.694 6.343 43.252 1.00 67.38 94 GLY A CA 1
ATOM 691 C C . GLY A 1 94 ? -13.196 5.470 42.091 1.00 67.38 94 GLY A C 1
ATOM 692 O O . GLY A 1 94 ? -13.703 4.367 41.888 1.00 67.38 94 GLY A O 1
ATOM 693 N N . ASN A 1 95 ? -12.242 5.983 41.302 1.00 79.50 95 ASN A N 1
ATOM 694 C CA . ASN A 1 95 ? -11.590 5.236 40.219 1.00 79.50 95 ASN A CA 1
ATOM 695 C C . ASN A 1 95 ? -10.494 4.345 40.825 1.00 79.50 95 ASN A C 1
ATOM 697 O O . ASN A 1 95 ? -9.650 4.850 41.559 1.00 79.50 95 ASN A O 1
ATOM 701 N N . VAL A 1 96 ? -10.475 3.044 40.527 1.00 80.25 96 VAL A N 1
ATOM 702 C CA . VAL A 1 96 ? -9.442 2.115 41.021 1.00 80.25 96 VAL A CA 1
ATOM 703 C C . VAL A 1 96 ? -8.599 1.640 39.844 1.00 80.25 96 VAL A C 1
ATOM 705 O O . VAL A 1 96 ? -9.141 1.194 38.831 1.00 80.25 96 VAL A O 1
ATOM 708 N N . ALA A 1 97 ? -7.277 1.736 39.963 1.00 81.25 97 ALA A N 1
ATOM 709 C CA . ALA A 1 97 ? -6.366 1.228 38.948 1.00 81.25 97 ALA A CA 1
ATOM 710 C C . ALA A 1 97 ? -6.318 -0.306 39.009 1.00 81.25 97 ALA A C 1
ATOM 712 O O . ALA A 1 97 ? -6.023 -0.883 40.055 1.00 81.25 97 ALA A O 1
ATOM 713 N N . ASN A 1 98 ? -6.590 -0.969 37.887 1.00 79.69 98 ASN A N 1
ATOM 714 C CA . ASN A 1 98 ? -6.378 -2.408 37.726 1.00 79.69 98 ASN A CA 1
ATOM 715 C C . ASN A 1 98 ? -4.913 -2.704 37.382 1.00 79.69 98 ASN A C 1
ATOM 717 O O . ASN A 1 98 ? -4.294 -3.609 37.932 1.00 79.69 98 ASN A O 1
ATOM 721 N N . TYR A 1 99 ? -4.346 -1.889 36.493 1.00 80.12 99 TYR A N 1
ATOM 722 C CA . TYR A 1 99 ? -2.958 -1.991 36.067 1.00 80.12 99 TYR A CA 1
ATOM 723 C C . TYR A 1 99 ? -2.374 -0.603 35.827 1.00 80.12 99 TYR A C 1
ATOM 725 O O . TYR A 1 99 ? -3.048 0.269 35.274 1.00 80.12 99 TYR A O 1
ATOM 733 N N . VAL A 1 100 ? -1.123 -0.416 36.232 1.00 77.38 100 VAL A N 1
ATOM 734 C CA . VAL A 1 100 ? -0.342 0.807 36.055 1.00 77.38 100 VAL A CA 1
ATOM 735 C C . VAL A 1 100 ? 0.998 0.430 35.441 1.00 77.38 100 VAL A C 1
ATOM 737 O O . VAL A 1 100 ? 1.735 -0.365 36.015 1.00 77.38 100 VAL A O 1
ATOM 740 N N . LYS A 1 101 ? 1.342 1.033 34.305 1.00 83.94 101 LYS A N 1
ATOM 741 C CA . LYS A 1 101 ? 2.671 0.913 33.701 1.00 83.94 101 LYS A CA 1
ATOM 742 C C . LYS A 1 101 ? 3.362 2.257 33.675 1.00 83.94 101 LYS A C 1
ATOM 744 O O . LYS A 1 101 ? 2.857 3.189 33.051 1.00 83.94 101 LYS A O 1
ATOM 749 N N . PHE A 1 102 ? 4.530 2.330 34.301 1.00 73.88 102 PHE A N 1
ATOM 750 C CA . PHE A 1 102 ? 5.403 3.496 34.238 1.00 73.88 102 PHE A CA 1
ATOM 751 C C . PHE A 1 102 ? 6.434 3.336 33.119 1.00 73.88 102 PHE A C 1
ATOM 753 O O . PHE A 1 102 ? 7.172 2.350 33.070 1.00 73.88 102 PHE A O 1
ATOM 760 N N . TYR A 1 103 ? 6.518 4.320 32.226 1.00 72.06 103 TYR A N 1
ATOM 761 C CA . TYR A 1 103 ? 7.515 4.357 31.155 1.00 72.06 103 TYR A CA 1
ATOM 762 C C . TYR A 1 103 ? 8.804 5.028 31.653 1.00 72.06 103 TYR A C 1
ATOM 764 O O . TYR A 1 103 ? 9.159 6.132 31.242 1.00 72.06 103 TYR A O 1
ATOM 772 N N . GLY A 1 104 ? 9.491 4.340 32.572 1.00 72.38 104 GLY A N 1
ATOM 773 C CA . GLY A 1 104 ? 10.644 4.849 33.328 1.00 72.38 104 GLY A CA 1
ATOM 774 C C . GLY A 1 104 ? 10.268 5.313 34.741 1.00 72.38 104 GLY A C 1
ATOM 775 O O . GLY A 1 104 ? 9.094 5.326 35.093 1.00 72.38 104 GLY A O 1
ATOM 776 N N . CYS A 1 105 ? 11.259 5.668 35.569 1.00 79.38 105 CYS A N 1
ATOM 777 C CA . CYS A 1 105 ? 11.017 6.178 36.936 1.00 79.38 105 CYS A CA 1
ATOM 778 C C . CYS A 1 105 ? 11.058 7.713 37.014 1.00 79.38 105 CYS A C 1
ATOM 780 O O . CYS A 1 105 ? 10.644 8.311 38.003 1.00 79.38 105 CYS A O 1
ATOM 782 N N . GLU A 1 106 ? 11.577 8.355 35.971 1.00 80.50 106 GLU A N 1
ATOM 783 C CA . GLU A 1 106 ? 11.652 9.802 35.820 1.00 80.50 106 GLU A CA 1
ATOM 784 C C . GLU A 1 106 ? 11.058 10.180 34.451 1.00 80.50 106 GLU A C 1
ATOM 786 O O . GLU A 1 106 ? 11.110 9.367 33.522 1.00 80.50 106 GLU A O 1
ATOM 791 N N . PRO A 1 107 ? 10.545 11.413 34.281 1.00 72.50 107 PRO A N 1
ATOM 792 C CA . PRO A 1 107 ? 10.101 11.901 32.979 1.00 72.50 107 PRO A CA 1
ATOM 793 C C . PRO A 1 107 ? 11.246 11.822 31.968 1.00 72.50 107 PRO A C 1
ATOM 795 O O . PRO A 1 107 ? 12.349 12.282 32.270 1.00 72.50 107 PRO A O 1
ATOM 798 N N . SER A 1 108 ? 10.995 11.263 30.785 1.00 76.44 108 SER A N 1
ATOM 799 C CA . SER A 1 108 ? 11.969 11.224 29.693 1.00 76.44 108 SER A CA 1
ATOM 800 C C . SER A 1 108 ? 11.659 12.296 28.653 1.00 76.44 108 SER A C 1
ATOM 802 O O . SER A 1 108 ? 10.502 12.616 28.389 1.00 76.44 108 SER A O 1
ATOM 804 N N . TRP A 1 109 ? 12.712 12.873 28.086 1.00 74.06 109 TRP A N 1
ATOM 805 C CA . TRP A 1 109 ? 12.630 13.981 27.147 1.00 74.06 109 TRP A CA 1
ATOM 806 C C . TRP A 1 109 ? 13.590 13.753 25.988 1.00 74.06 109 TRP A C 1
ATOM 808 O O . TRP A 1 109 ? 14.728 13.318 26.189 1.00 74.06 109 TRP A O 1
ATOM 818 N N . ALA A 1 110 ? 13.150 14.097 24.782 1.00 77.06 110 ALA A N 1
ATOM 819 C CA . ALA A 1 110 ? 13.978 14.081 23.589 1.00 77.06 110 ALA A CA 1
ATOM 820 C C . ALA A 1 110 ? 13.953 15.466 22.944 1.00 77.06 110 ALA A C 1
ATOM 822 O O . ALA A 1 110 ? 12.911 15.955 22.517 1.00 77.06 110 ALA A O 1
ATOM 823 N N . PHE A 1 111 ? 15.121 16.093 22.865 1.00 77.75 111 PHE A N 1
ATOM 824 C CA . PHE A 1 111 ? 15.291 17.414 22.281 1.00 77.75 111 PHE A CA 1
ATOM 825 C C . PHE A 1 111 ? 16.115 17.316 21.006 1.00 77.75 111 PHE A C 1
ATOM 827 O O . PHE A 1 111 ? 17.128 16.621 20.975 1.00 77.75 111 PHE A O 1
ATOM 834 N N . SER A 1 112 ? 15.733 18.064 19.976 1.00 81.00 112 SER A N 1
ATOM 835 C CA . SER A 1 112 ? 16.580 18.323 18.811 1.00 81.00 112 SER A CA 1
ATOM 836 C C . SER A 1 112 ? 16.762 19.826 18.652 1.00 81.00 112 SER A C 1
ATOM 838 O O . SER A 1 112 ? 15.789 20.586 18.663 1.00 81.00 112 SER A O 1
ATOM 840 N N . GLY A 1 113 ? 18.006 20.286 18.565 1.00 81.88 113 GLY A N 1
ATOM 841 C CA . GLY A 1 113 ? 18.292 21.715 18.593 1.00 81.88 113 GLY A CA 1
ATOM 842 C C . GLY A 1 113 ? 19.759 22.053 18.429 1.00 81.88 113 GLY A C 1
ATOM 843 O O . GLY A 1 113 ? 20.564 21.205 18.067 1.00 81.88 113 GLY A O 1
ATOM 844 N N . VAL A 1 114 ? 20.104 23.308 18.705 1.00 86.50 114 VAL A N 1
ATOM 845 C CA . VAL A 1 114 ? 21.478 23.816 18.612 1.00 86.50 114 VAL A CA 1
ATOM 846 C C . VAL A 1 114 ? 21.951 24.262 19.987 1.00 86.50 114 VAL A C 1
ATOM 848 O O . VAL A 1 114 ? 21.228 24.958 20.699 1.00 86.50 114 VAL A O 1
ATOM 851 N N . ILE A 1 115 ? 23.178 23.898 20.362 1.00 88.19 115 ILE A N 1
ATOM 852 C CA . ILE A 1 115 ? 23.790 24.349 21.615 1.00 88.19 115 ILE A CA 1
ATOM 853 C C . ILE A 1 115 ? 24.011 25.864 21.562 1.00 88.19 115 ILE A C 1
ATOM 855 O O . ILE A 1 115 ? 24.699 26.378 20.680 1.00 88.19 115 ILE A O 1
ATOM 859 N N . THR A 1 116 ? 23.471 26.598 22.529 1.00 88.50 116 THR A N 1
ATOM 860 C CA . THR A 1 116 ? 23.618 28.057 22.654 1.00 88.50 116 THR A CA 1
ATOM 861 C C . THR A 1 116 ? 24.549 28.477 23.789 1.00 88.50 116 THR A C 1
ATOM 863 O O . THR A 1 116 ? 25.084 29.593 23.754 1.00 88.50 116 THR A O 1
ATOM 866 N N . GLY A 1 117 ? 24.820 27.573 24.733 1.00 84.06 117 GLY A N 1
ATOM 867 C CA . GLY A 1 117 ? 25.805 27.734 25.798 1.00 84.06 117 GLY A CA 1
ATOM 868 C C . GLY A 1 117 ? 26.256 26.384 26.356 1.00 84.06 117 GLY A C 1
ATOM 869 O O . GLY A 1 117 ? 25.494 25.424 26.357 1.00 84.06 117 GLY A O 1
ATOM 870 N N . SER A 1 118 ? 27.498 26.312 26.825 1.00 78.81 118 SER A N 1
ATOM 871 C CA . SER A 1 118 ? 28.046 25.138 27.507 1.00 78.81 118 SER A CA 1
ATOM 872 C C . SER A 1 118 ? 28.868 25.628 28.692 1.00 78.81 118 SER A C 1
ATOM 874 O O . SER A 1 118 ? 29.895 26.280 28.509 1.00 78.81 118 SER A O 1
ATOM 876 N N . GLU A 1 119 ? 28.402 25.336 29.900 1.00 78.25 119 GLU A N 1
ATOM 877 C CA . GLU A 1 119 ? 29.093 25.610 31.160 1.00 78.25 119 GLU A CA 1
ATOM 878 C C . GLU A 1 119 ? 29.495 24.279 31.811 1.00 78.25 119 GLU A C 1
ATOM 880 O O . GLU A 1 119 ? 29.014 23.213 31.427 1.00 78.25 119 GLU A O 1
ATOM 885 N N . SER A 1 120 ? 30.408 24.300 32.786 1.00 73.50 120 SER A N 1
ATOM 886 C CA . SER A 1 120 ? 30.872 23.064 33.433 1.00 73.50 120 SER A CA 1
ATOM 887 C C . SER A 1 120 ? 29.694 22.285 34.036 1.00 73.50 120 SER A C 1
ATOM 889 O O . SER A 1 120 ? 29.087 22.719 35.014 1.00 73.50 120 SER A O 1
ATOM 891 N N . GLY A 1 121 ? 29.364 21.138 33.437 1.00 80.38 121 GLY A N 1
ATOM 892 C CA . GLY A 1 121 ? 28.279 20.267 33.888 1.00 80.38 121 GLY A CA 1
ATOM 893 C C . GLY A 1 121 ? 26.873 20.649 33.409 1.00 80.38 121 GLY A C 1
ATOM 894 O O . GLY A 1 121 ? 25.916 20.041 33.884 1.00 80.38 121 GLY A O 1
ATOM 895 N N . THR A 1 122 ? 26.707 21.627 32.508 1.00 87.00 122 THR A N 1
ATOM 896 C CA . THR A 1 122 ? 25.393 22.003 31.942 1.00 87.00 122 THR A CA 1
ATOM 897 C C . THR A 1 122 ? 25.510 22.448 30.484 1.00 87.00 122 THR A C 1
ATOM 899 O O . THR A 1 122 ? 26.378 23.245 30.134 1.00 87.00 122 THR A O 1
ATOM 902 N N . ILE A 1 123 ? 24.587 21.986 29.640 1.00 88.75 123 ILE A N 1
ATOM 903 C CA . ILE A 1 123 ? 24.433 22.430 28.252 1.00 88.75 123 ILE A CA 1
ATOM 904 C C . ILE A 1 123 ? 23.101 23.160 28.113 1.00 88.75 123 ILE A C 1
ATOM 906 O O . ILE A 1 123 ? 22.059 22.668 28.547 1.00 88.75 123 ILE A O 1
ATOM 910 N N . THR A 1 124 ? 23.145 24.325 27.476 1.00 88.69 124 THR A N 1
ATOM 911 C CA . THR A 1 124 ? 21.973 25.112 27.096 1.00 88.69 124 THR A CA 1
ATOM 912 C C . THR A 1 124 ? 21.757 24.967 25.597 1.00 88.69 124 THR A C 1
ATOM 914 O O . THR A 1 124 ? 22.680 25.190 24.810 1.00 88.69 124 THR A O 1
ATOM 917 N N . LEU A 1 125 ? 20.543 24.600 25.199 1.00 88.38 125 LEU A N 1
ATOM 918 C CA . LEU A 1 125 ? 20.147 24.357 23.815 1.00 88.38 125 LEU A CA 1
ATOM 919 C C . LEU A 1 125 ? 18.904 25.166 23.447 1.00 88.38 125 LEU A C 1
ATOM 921 O O . LEU A 1 125 ? 17.942 25.211 24.208 1.00 88.38 125 LEU A O 1
ATOM 925 N N . ASP A 1 126 ? 18.912 25.750 22.251 1.00 86.69 126 ASP A N 1
ATOM 926 C CA . ASP A 1 126 ? 17.690 26.199 21.587 1.00 86.69 126 ASP A CA 1
ATOM 927 C C . ASP A 1 126 ? 17.131 25.003 20.825 1.00 86.69 126 ASP A C 1
ATOM 929 O O . ASP A 1 126 ? 17.646 24.629 19.767 1.00 86.69 126 ASP A O 1
ATOM 933 N N . ALA A 1 127 ? 16.111 24.366 21.393 1.00 75.69 127 ALA A N 1
ATOM 934 C CA . ALA A 1 127 ? 15.625 23.093 20.891 1.00 75.69 127 ALA A CA 1
ATOM 935 C C . ALA A 1 127 ? 14.117 23.036 20.741 1.00 75.69 127 ALA A C 1
ATOM 937 O O . ALA A 1 127 ? 13.360 23.823 21.312 1.00 75.69 127 ALA A O 1
ATOM 938 N N . ARG A 1 128 ? 13.713 22.056 19.945 1.00 74.31 128 ARG A N 1
ATOM 939 C CA . ARG A 1 128 ? 12.349 21.573 19.831 1.00 74.31 128 ARG A CA 1
ATOM 940 C C . ARG A 1 128 ? 12.268 20.253 20.582 1.00 74.31 128 ARG A C 1
ATOM 942 O O . ARG A 1 128 ? 13.151 19.406 20.443 1.00 74.31 128 ARG A O 1
ATOM 949 N N . ASP A 1 129 ? 11.224 20.106 21.380 1.00 67.44 129 ASP A N 1
ATOM 950 C CA . ASP A 1 129 ? 10.809 18.808 21.907 1.00 67.44 129 ASP A CA 1
ATOM 951 C C . ASP A 1 129 ? 10.217 17.952 20.765 1.00 67.44 129 ASP A C 1
ATOM 953 O O . ASP A 1 129 ? 9.791 18.492 19.737 1.00 67.44 129 ASP A O 1
ATOM 957 N N . ALA A 1 130 ? 10.182 16.629 20.931 1.00 51.62 130 ALA A N 1
ATOM 958 C CA . ALA A 1 130 ? 9.628 15.667 19.973 1.00 51.62 130 ALA A CA 1
ATOM 959 C C . ALA A 1 130 ? 8.159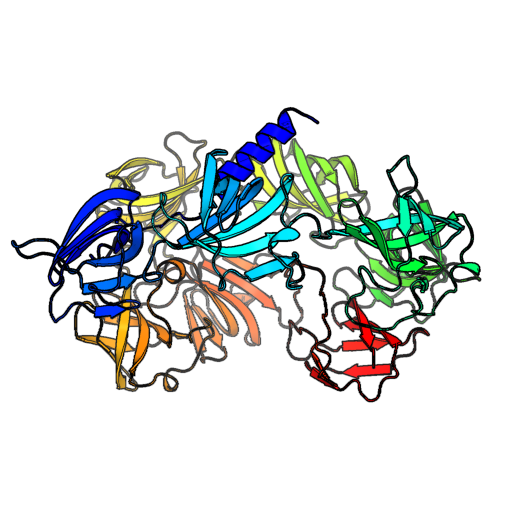 15.955 19.592 1.00 51.62 130 ALA A C 1
ATOM 961 O O . ALA A 1 130 ? 7.711 15.565 18.517 1.00 51.62 130 ALA A O 1
ATOM 962 N N . SER A 1 131 ? 7.433 16.703 20.430 1.00 45.66 131 SER A N 1
ATOM 963 C CA . SER A 1 131 ? 6.079 17.221 20.178 1.00 45.66 131 SER A CA 1
ATOM 964 C C . SER A 1 131 ? 6.000 18.333 19.110 1.00 45.66 131 SER A C 1
ATOM 966 O O . SER A 1 131 ? 4.912 18.709 18.677 1.00 45.66 131 SER A O 1
ATOM 968 N N . GLY A 1 132 ? 7.136 18.871 18.649 1.00 40.94 132 GLY A N 1
ATOM 969 C CA . GLY A 1 132 ? 7.227 19.765 17.488 1.00 40.94 132 GLY A CA 1
ATOM 970 C C . GLY A 1 132 ? 6.802 21.225 17.712 1.00 40.94 132 GLY A C 1
ATOM 971 O O . GLY A 1 132 ? 6.938 22.043 16.795 1.00 40.94 132 GLY A O 1
ATOM 972 N N . THR A 1 133 ? 6.327 21.604 18.903 1.00 39.09 133 THR A N 1
ATOM 973 C CA . THR A 1 133 ? 5.814 22.960 19.164 1.00 39.09 133 THR A CA 1
ATOM 974 C C . THR A 1 133 ? 6.888 23.916 19.690 1.00 39.09 133 THR A C 1
ATOM 976 O O . THR A 1 133 ? 7.225 23.901 20.870 1.00 39.09 133 THR A O 1
ATOM 979 N N . GLY A 1 134 ? 7.363 24.815 18.820 1.00 54.53 134 GLY A N 1
ATOM 980 C CA . GLY A 1 134 ? 8.207 25.963 19.181 1.00 54.53 134 GLY A CA 1
ATOM 981 C C . GLY A 1 134 ? 9.667 25.632 19.522 1.00 54.53 134 GLY A C 1
ATOM 982 O O . GLY A 1 134 ? 10.013 24.516 19.889 1.00 54.53 134 GLY A O 1
ATOM 983 N N . THR A 1 135 ? 10.553 26.619 19.365 1.00 56.34 135 THR A N 1
ATOM 984 C CA . THR A 1 135 ? 11.926 26.567 19.894 1.00 56.34 135 THR A CA 1
ATOM 985 C C . THR A 1 135 ? 11.930 27.146 21.301 1.00 56.34 135 THR A C 1
ATOM 987 O O . THR A 1 135 ? 11.642 28.332 21.472 1.00 56.34 135 THR A O 1
ATOM 990 N N . THR A 1 136 ? 12.262 26.332 22.298 1.00 69.62 136 THR A N 1
ATOM 991 C CA . THR A 1 136 ? 12.449 26.770 23.686 1.00 69.62 136 THR A CA 1
ATOM 992 C C . THR A 1 136 ? 13.907 26.622 24.087 1.00 69.62 136 THR A C 1
ATOM 994 O O . THR A 1 136 ? 14.560 25.652 23.705 1.00 69.62 136 THR A O 1
ATOM 997 N N . SER A 1 137 ? 14.410 27.576 24.871 1.00 83.38 137 SER A N 1
ATOM 998 C CA . SER A 1 137 ? 15.720 27.441 25.504 1.00 83.38 137 SER A CA 1
ATOM 999 C C . SER A 1 137 ? 15.606 26.433 26.647 1.00 83.38 137 SER A C 1
ATOM 1001 O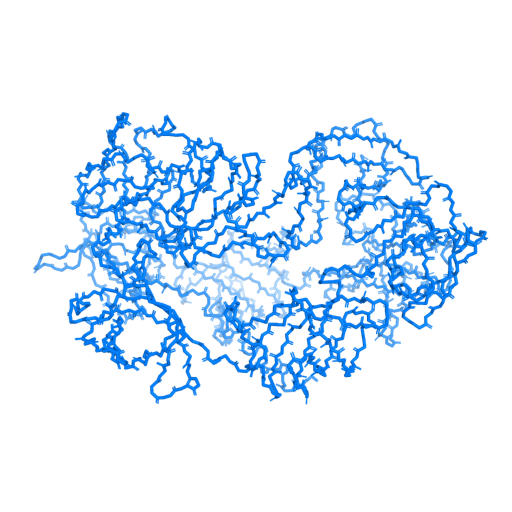 O . SER A 1 137 ? 14.808 26.626 27.566 1.00 83.38 137 SER A O 1
ATOM 1003 N N . VAL A 1 138 ? 16.356 25.339 26.561 1.00 84.44 138 VAL A N 1
ATOM 1004 C CA . VAL A 1 138 ? 16.353 24.239 27.530 1.00 84.44 138 VAL A CA 1
ATOM 1005 C C . VAL A 1 138 ? 17.747 24.122 28.131 1.00 84.44 138 VAL A C 1
ATOM 1007 O O . VAL A 1 138 ? 18.745 24.165 27.413 1.00 84.44 138 VAL A O 1
ATOM 1010 N N . GLN A 1 139 ? 17.821 23.966 29.450 1.00 88.62 139 GLN A N 1
ATOM 1011 C CA . GLN A 1 139 ? 19.066 23.661 30.150 1.00 88.62 139 GLN A CA 1
ATOM 1012 C C . GLN A 1 139 ? 19.055 22.209 30.604 1.00 88.62 139 GLN A C 1
ATOM 1014 O O . GLN A 1 139 ? 18.101 21.753 31.231 1.00 88.62 139 GLN A O 1
ATOM 1019 N N . VAL A 1 140 ? 20.130 21.489 30.297 1.00 88.62 140 VAL A N 1
ATOM 1020 C CA . VAL A 1 140 ? 20.285 20.081 30.650 1.00 88.62 140 VAL A CA 1
ATOM 1021 C C . VAL A 1 140 ? 21.622 19.882 31.351 1.00 88.62 140 VAL A C 1
ATOM 1023 O O . VAL A 1 140 ? 22.678 20.239 30.830 1.00 88.62 140 VAL A O 1
ATOM 1026 N N . LYS A 1 141 ? 21.587 19.289 32.544 1.00 89.56 141 LYS A N 1
ATOM 1027 C CA . LYS A 1 141 ? 22.782 18.933 33.309 1.00 89.56 141 LYS A CA 1
ATOM 1028 C C . LYS A 1 141 ? 23.461 17.726 32.686 1.00 89.56 141 LYS A C 1
ATOM 1030 O O . LYS A 1 141 ? 22.816 16.729 32.368 1.00 89.56 141 LYS A O 1
ATOM 1035 N N . THR A 1 142 ? 24.774 17.786 32.574 1.00 87.88 142 THR A N 1
ATOM 1036 C CA . THR A 1 142 ? 25.605 16.686 32.087 1.00 87.88 142 THR A CA 1
ATOM 1037 C C . THR A 1 142 ? 26.400 16.124 33.256 1.00 87.88 142 THR A C 1
ATOM 1039 O O . THR A 1 142 ? 27.070 16.875 33.966 1.00 87.88 142 THR A O 1
ATOM 1042 N N . THR A 1 143 ? 26.335 14.816 33.467 1.00 83.12 143 THR A N 1
ATOM 1043 C CA . THR A 1 143 ? 27.046 14.108 34.539 1.00 83.12 143 THR A CA 1
ATOM 1044 C C . THR A 1 143 ? 28.160 13.239 33.959 1.00 83.12 143 THR A C 1
ATOM 1046 O O . THR A 1 143 ? 28.312 13.122 32.746 1.00 83.12 143 THR A O 1
ATOM 1049 N N . SER A 1 144 ? 28.936 12.577 34.821 1.00 77.50 144 SER A N 1
ATOM 1050 C CA . SER A 1 144 ? 29.934 11.581 34.397 1.00 77.50 144 SER A CA 1
ATOM 1051 C C . SER A 1 144 ? 29.333 10.370 33.670 1.00 77.50 144 SER A C 1
ATOM 1053 O O . SER A 1 144 ? 30.068 9.616 33.044 1.00 77.50 144 SER A O 1
ATOM 1055 N N . THR A 1 145 ? 28.015 10.176 33.758 1.00 76.12 145 THR A N 1
ATOM 1056 C CA . THR A 1 145 ? 27.270 9.105 33.083 1.00 76.12 145 THR A CA 1
ATOM 1057 C C . THR A 1 145 ? 26.644 9.554 31.761 1.00 76.12 145 THR A C 1
ATOM 1059 O O . THR A 1 145 ? 26.063 8.729 31.062 1.00 76.12 145 THR A O 1
ATOM 1062 N N . THR A 1 146 ? 26.718 10.845 31.415 1.00 80.12 146 THR A N 1
ATOM 1063 C CA . THR A 1 146 ? 26.225 11.350 30.130 1.00 80.12 146 THR A CA 1
ATOM 1064 C C . THR A 1 146 ? 27.143 10.875 29.009 1.00 80.12 146 THR A C 1
ATOM 1066 O O . THR A 1 146 ? 28.346 11.134 29.029 1.00 80.12 146 THR A O 1
ATOM 1069 N N . THR A 1 147 ? 26.570 10.211 28.008 1.00 81.25 147 THR A N 1
ATOM 1070 C CA . THR A 1 147 ? 27.307 9.761 26.826 1.00 81.25 147 THR A CA 1
ATOM 1071 C C . THR A 1 147 ? 27.223 10.810 25.726 1.00 81.25 147 THR A C 1
ATOM 1073 O O . THR A 1 147 ? 26.140 11.177 25.277 1.00 81.25 147 THR A O 1
ATOM 1076 N N . PHE A 1 148 ? 28.382 11.264 25.266 1.00 77.44 148 PHE A N 1
ATOM 1077 C CA . PHE A 1 148 ? 28.522 12.176 24.138 1.00 77.44 148 PHE A CA 1
ATOM 1078 C C . PHE A 1 148 ? 28.948 11.379 22.912 1.00 77.44 148 PHE A C 1
ATOM 1080 O O . PHE A 1 148 ? 29.899 10.603 22.996 1.00 77.44 148 PHE A O 1
ATOM 1087 N N . SER A 1 149 ? 28.266 11.536 21.780 1.00 76.12 149 SER A N 1
ATOM 1088 C CA . SER A 1 149 ? 28.574 10.747 20.583 1.00 76.12 149 SER A CA 1
ATOM 1089 C C . SER A 1 149 ? 28.289 11.474 19.274 1.00 76.12 149 SER A C 1
ATOM 1091 O O . SER A 1 149 ? 27.555 12.457 19.232 1.00 76.12 149 SER A O 1
ATOM 1093 N N . THR A 1 150 ? 28.890 11.015 18.182 1.00 67.75 150 THR A N 1
ATOM 1094 C CA . THR A 1 150 ? 28.496 11.440 16.833 1.00 67.75 150 THR A CA 1
ATOM 1095 C C . THR A 1 150 ? 27.295 10.634 16.340 1.00 67.75 150 THR A C 1
ATOM 1097 O O . THR A 1 150 ? 26.971 9.582 16.889 1.00 67.75 150 THR A O 1
ATOM 1100 N N . CYS A 1 151 ? 26.684 11.081 15.244 1.00 62.84 151 CYS A N 1
ATOM 1101 C CA . CYS A 1 151 ? 25.617 10.367 14.536 1.00 62.84 151 CYS A CA 1
ATOM 1102 C C . CYS A 1 151 ? 25.948 8.892 14.195 1.00 62.84 151 CYS A C 1
ATOM 1104 O O . CYS A 1 151 ? 25.051 8.063 14.100 1.00 62.84 151 CYS A O 1
ATOM 1106 N N . TYR A 1 152 ? 27.233 8.538 14.066 1.00 57.62 152 TYR A N 1
ATOM 1107 C CA . TYR A 1 152 ? 27.700 7.168 13.795 1.00 57.62 152 TYR A CA 1
ATOM 1108 C C . TYR A 1 152 ? 28.082 6.381 15.062 1.00 57.62 152 TYR A C 1
ATOM 1110 O O . TYR A 1 152 ? 28.774 5.368 14.980 1.00 57.62 152 TYR A O 1
ATOM 1118 N N . GLY A 1 153 ? 27.697 6.863 16.247 1.00 52.69 153 GLY A N 1
ATOM 1119 C CA . GLY A 1 153 ? 27.948 6.194 17.525 1.00 52.69 153 GLY A CA 1
ATOM 1120 C C . GLY A 1 153 ? 29.382 6.319 18.050 1.00 52.69 153 GLY A C 1
ATOM 1121 O O . GLY A 1 153 ? 29.721 5.695 19.055 1.00 52.69 153 GLY A O 1
ATOM 1122 N N . ALA A 1 154 ? 30.240 7.130 17.418 1.00 61.75 154 ALA A N 1
ATOM 1123 C CA . ALA A 1 154 ? 31.590 7.359 17.926 1.00 61.75 154 ALA A CA 1
ATOM 1124 C C . ALA A 1 154 ? 31.526 8.225 19.189 1.00 61.75 154 ALA A C 1
ATOM 1126 O O . ALA A 1 154 ? 31.085 9.373 19.129 1.00 61.75 154 ALA A O 1
ATOM 1127 N N . VAL A 1 155 ? 31.988 7.686 20.319 1.00 73.12 155 VAL A N 1
ATOM 1128 C CA . VAL A 1 155 ? 32.020 8.410 21.596 1.00 73.12 155 VAL A CA 1
ATOM 1129 C C . VAL A 1 155 ? 32.976 9.605 21.496 1.00 73.12 155 VAL A C 1
ATOM 1131 O O . VAL A 1 155 ? 34.066 9.522 20.920 1.00 73.12 155 VAL A O 1
ATOM 1134 N N . ARG A 1 156 ? 32.541 10.738 22.036 1.00 76.81 156 ARG A N 1
ATOM 1135 C CA . ARG A 1 156 ? 33.232 12.030 22.038 1.00 76.81 156 ARG A CA 1
ATOM 1136 C C . ARG A 1 156 ? 33.353 12.552 23.462 1.00 76.81 156 ARG A C 1
ATOM 1138 O O . ARG A 1 156 ? 32.724 12.027 24.379 1.00 76.81 156 ARG A O 1
ATOM 1145 N N . VAL A 1 157 ? 34.180 13.572 23.656 1.00 79.00 157 VAL A N 1
ATOM 1146 C CA . VAL A 1 157 ? 34.257 14.267 24.946 1.00 79.00 157 VAL A CA 1
ATOM 1147 C C . VAL A 1 157 ? 33.283 15.440 24.950 1.00 79.00 157 VAL A C 1
ATOM 1149 O O . VAL A 1 157 ? 32.978 16.011 23.906 1.00 79.00 157 VAL A O 1
ATOM 1152 N N . SER A 1 158 ? 32.792 15.829 26.127 1.00 81.00 158 SER A N 1
ATOM 1153 C CA . SER A 1 158 ? 31.831 16.935 26.248 1.00 81.00 158 SER A CA 1
ATOM 1154 C C . SER A 1 158 ? 32.358 18.260 25.684 1.00 81.00 158 SER A C 1
ATOM 1156 O O . SER A 1 158 ? 31.575 19.071 25.203 1.00 81.00 158 SER A O 1
ATOM 1158 N N . SER A 1 159 ? 33.681 18.469 25.677 1.00 80.88 159 SER A N 1
ATOM 1159 C CA . SER A 1 159 ? 34.314 19.660 25.096 1.00 80.88 159 SER A CA 1
ATOM 1160 C C . SER A 1 159 ? 34.169 19.775 23.577 1.00 80.88 159 SER A C 1
ATOM 1162 O O . SER A 1 159 ? 34.369 20.865 23.049 1.00 80.88 159 SER A O 1
ATOM 1164 N N . ASP A 1 160 ? 33.814 18.691 22.880 1.00 77.75 160 ASP A N 1
ATOM 1165 C CA . ASP A 1 160 ? 33.577 18.702 21.429 1.00 77.75 160 ASP A CA 1
ATOM 1166 C C . ASP A 1 160 ? 32.205 19.313 21.072 1.00 77.75 160 ASP A C 1
ATOM 1168 O O . ASP A 1 160 ? 31.943 19.647 19.918 1.00 77.75 160 ASP A O 1
ATOM 1172 N N . PHE A 1 161 ? 31.327 19.488 22.065 1.00 82.31 161 PHE A N 1
ATOM 1173 C CA . PHE A 1 161 ? 29.954 19.971 21.918 1.00 82.31 161 PHE A CA 1
ATOM 1174 C C . PHE A 1 161 ? 29.866 21.449 22.295 1.00 82.31 161 PHE A C 1
ATOM 1176 O O . PHE A 1 161 ? 29.418 21.826 23.378 1.00 82.31 161 PHE A O 1
ATOM 1183 N N . ILE A 1 162 ? 30.343 22.299 21.389 1.00 84.12 162 ILE A N 1
ATOM 1184 C CA . ILE A 1 162 ? 30.437 23.745 21.598 1.00 84.12 162 ILE A CA 1
ATOM 1185 C C . ILE A 1 162 ? 29.175 24.487 21.141 1.00 84.12 162 ILE A C 1
ATOM 1187 O O . ILE A 1 162 ? 28.278 23.946 20.495 1.00 84.12 162 ILE A O 1
ATOM 1191 N N . LYS A 1 163 ? 29.115 25.784 21.455 1.00 86.88 163 LYS A N 1
ATOM 1192 C CA . LYS A 1 163 ? 28.065 26.675 20.954 1.00 86.88 163 LYS A CA 1
ATOM 1193 C C . LYS A 1 163 ? 28.003 26.631 19.421 1.00 86.88 163 LYS A C 1
ATOM 1195 O O . LYS A 1 163 ? 29.000 26.891 18.754 1.00 86.88 163 LYS A O 1
ATOM 1200 N N . GLY A 1 164 ? 26.815 26.375 18.882 1.00 80.88 164 GLY A N 1
ATOM 1201 C CA . GLY A 1 164 ? 26.546 26.245 17.451 1.00 80.88 164 GLY A CA 1
ATOM 1202 C C . GLY A 1 164 ? 26.460 24.802 16.949 1.00 80.88 164 GLY A C 1
ATOM 1203 O O . GLY A 1 164 ? 26.019 24.610 15.818 1.00 80.88 164 GLY A O 1
ATOM 1204 N N . THR A 1 165 ? 26.820 23.803 17.762 1.00 81.75 165 THR A N 1
ATOM 1205 C CA . THR A 1 165 ? 26.683 22.388 17.394 1.00 81.75 165 THR A CA 1
ATOM 1206 C C . THR A 1 165 ? 25.204 21.970 17.441 1.00 81.75 165 THR A C 1
ATOM 1208 O O . THR A 1 165 ? 24.567 22.121 18.490 1.00 81.75 165 THR A O 1
ATOM 1211 N N . PRO A 1 166 ? 24.624 21.464 16.338 1.00 81.44 166 PRO A N 1
ATOM 1212 C CA . PRO A 1 166 ? 23.315 20.845 16.324 1.00 81.44 166 PRO A CA 1
ATOM 1213 C C . PRO A 1 166 ? 23.404 19.469 16.985 1.00 81.44 166 PRO A C 1
ATOM 1215 O O . PRO A 1 166 ? 24.343 18.706 16.752 1.00 81.44 166 PRO A O 1
ATOM 1218 N N . VAL A 1 167 ? 22.437 19.155 17.837 1.00 80.75 167 VAL A N 1
ATOM 1219 C CA . VAL A 1 167 ? 22.435 17.955 18.668 1.00 80.75 167 VAL A CA 1
ATOM 1220 C C . VAL A 1 167 ? 21.044 17.353 18.803 1.00 80.75 167 VAL A C 1
ATOM 1222 O O . VAL A 1 167 ? 20.031 18.053 18.750 1.00 80.75 167 VAL A O 1
ATOM 1225 N N . ILE A 1 168 ? 21.014 16.047 19.055 1.00 81.50 168 ILE A N 1
ATOM 1226 C CA . ILE A 1 168 ? 19.889 15.361 19.690 1.00 81.50 168 ILE A CA 1
ATOM 1227 C C . ILE A 1 168 ? 20.282 15.072 21.135 1.00 81.50 168 ILE A C 1
ATOM 1229 O O . ILE A 1 168 ? 21.342 14.498 21.383 1.00 81.50 168 ILE A O 1
ATOM 1233 N N . VAL A 1 169 ? 19.433 15.454 22.084 1.00 79.38 169 VAL A N 1
ATOM 1234 C CA . VAL A 1 169 ? 19.636 15.188 23.508 1.00 79.38 169 VAL A CA 1
ATOM 1235 C C . VAL A 1 169 ? 18.502 14.330 24.034 1.00 79.38 169 VAL A C 1
ATOM 1237 O O . VAL A 1 169 ? 17.345 14.737 23.985 1.00 79.38 169 VAL A O 1
ATOM 1240 N N . SER A 1 170 ? 18.844 13.174 24.592 1.00 81.75 170 SER A N 1
ATOM 1241 C CA . SER A 1 170 ? 17.924 12.379 25.404 1.00 81.75 170 SER A CA 1
ATOM 1242 C C . SER A 1 170 ? 18.205 12.677 26.870 1.00 81.75 170 SER A C 1
ATOM 1244 O O . SER A 1 170 ? 19.329 12.477 27.341 1.00 81.75 170 SER A O 1
ATOM 1246 N N . ALA A 1 171 ? 17.207 13.176 27.590 1.00 80.19 171 ALA A N 1
ATOM 1247 C CA . ALA A 1 171 ? 17.326 13.595 28.979 1.00 80.19 171 ALA A CA 1
ATOM 1248 C C . ALA A 1 171 ? 16.237 12.970 29.851 1.00 80.19 171 ALA A C 1
ATOM 1250 O O . ALA A 1 171 ? 15.183 12.573 29.363 1.00 80.19 171 ALA A O 1
ATOM 1251 N N . VAL A 1 172 ? 16.498 12.906 31.153 1.00 80.25 172 VAL A N 1
ATOM 1252 C CA . VAL A 1 172 ? 15.540 12.460 32.168 1.00 80.25 172 VAL A CA 1
ATOM 1253 C C . VAL A 1 172 ? 15.439 13.468 33.307 1.00 80.25 172 VAL A C 1
ATOM 1255 O O . VAL A 1 172 ? 16.385 14.217 33.566 1.00 80.25 172 VAL A O 1
ATOM 1258 N N . GLY A 1 173 ? 14.301 13.483 33.993 1.00 78.38 173 GLY A N 1
ATOM 1259 C CA . GLY A 1 173 ? 14.049 14.313 35.169 1.00 78.38 173 GLY A CA 1
ATOM 1260 C C . GLY A 1 173 ? 12.991 15.392 34.942 1.00 78.38 173 GLY A C 1
ATOM 1261 O O . GLY A 1 173 ? 12.416 15.533 33.863 1.00 78.38 173 GLY A O 1
ATOM 1262 N N . ALA A 1 174 ? 12.708 16.161 35.993 1.00 76.94 174 ALA A N 1
ATOM 1263 C CA . ALA A 1 174 ? 11.778 17.284 35.915 1.00 76.94 174 ALA A CA 1
ATOM 1264 C C . ALA A 1 174 ? 12.306 18.377 34.968 1.00 76.94 174 ALA A C 1
ATOM 1266 O O . ALA A 1 174 ? 13.515 18.576 34.862 1.00 76.94 174 ALA A O 1
ATOM 1267 N N . LYS A 1 175 ? 11.399 19.128 34.329 1.00 72.69 175 LYS A N 1
ATOM 1268 C CA . LYS A 1 175 ? 11.722 20.154 33.317 1.00 72.69 175 LYS A CA 1
ATOM 1269 C C . LYS A 1 175 ? 12.736 21.208 33.794 1.00 72.69 175 LYS A C 1
ATOM 1271 O O . LYS A 1 175 ? 13.566 21.648 33.006 1.00 72.69 175 LYS A O 1
ATOM 1276 N N . ASP A 1 176 ? 12.720 21.543 35.083 1.00 76.38 176 ASP A N 1
ATOM 1277 C CA . ASP A 1 176 ? 13.635 22.524 35.689 1.00 76.38 176 ASP A CA 1
ATOM 1278 C C . ASP A 1 176 ? 14.962 21.905 36.182 1.00 76.38 176 ASP A C 1
ATOM 1280 O O . ASP A 1 176 ? 15.836 22.600 36.699 1.00 76.38 176 ASP A O 1
ATOM 1284 N N . ASN A 1 177 ? 15.124 20.583 36.066 1.00 83.88 177 ASN A N 1
ATOM 1285 C CA . ASN A 1 177 ? 16.290 19.841 36.547 1.00 83.88 177 ASN A CA 1
ATOM 1286 C C . ASN A 1 177 ? 16.608 18.625 35.659 1.00 83.88 177 ASN A C 1
ATOM 1288 O O . ASN A 1 177 ? 16.794 17.508 36.148 1.00 83.88 177 ASN A O 1
ATOM 1292 N N . LEU A 1 178 ? 16.654 18.845 34.347 1.00 86.56 178 LEU A N 1
ATOM 1293 C CA . LEU A 1 178 ? 16.925 17.798 33.366 1.00 86.56 178 LEU A CA 1
ATOM 1294 C C . LEU A 1 178 ? 18.370 17.308 33.456 1.00 86.56 178 LEU A C 1
ATOM 1296 O O . LEU A 1 178 ? 19.299 18.106 33.600 1.00 86.56 178 LEU A O 1
ATOM 1300 N N . ARG A 1 179 ? 18.569 15.999 33.301 1.00 87.88 179 ARG A N 1
ATOM 1301 C CA . ARG A 1 179 ? 19.877 15.343 33.220 1.00 87.88 179 ARG A CA 1
ATOM 1302 C C . ARG A 1 179 ? 20.011 14.606 31.892 1.00 87.88 179 ARG A C 1
ATOM 1304 O O . ARG A 1 179 ? 19.194 13.747 31.579 1.00 87.88 179 ARG A O 1
ATOM 1311 N N . ALA A 1 180 ? 21.051 14.912 31.126 1.00 84.25 180 ALA A N 1
ATOM 1312 C CA . ALA A 1 180 ? 21.318 14.271 29.846 1.00 84.25 180 ALA A CA 1
ATOM 1313 C C . ALA A 1 180 ? 21.808 12.834 30.058 1.00 84.25 180 ALA A C 1
ATOM 1315 O O . ALA A 1 180 ? 22.761 12.595 30.804 1.00 84.25 180 ALA A O 1
ATOM 1316 N N . LEU A 1 181 ? 21.193 11.888 29.354 1.00 77.88 181 LEU A N 1
ATOM 1317 C CA . LEU A 1 181 ? 21.697 10.525 29.197 1.00 77.88 181 LEU A CA 1
ATOM 1318 C C . LEU A 1 181 ? 22.585 10.433 27.956 1.00 77.88 181 LEU A C 1
ATOM 1320 O O . LEU A 1 181 ? 23.712 9.946 28.041 1.00 77.88 181 LEU A O 1
ATOM 1324 N N . TYR A 1 182 ? 22.100 10.974 26.836 1.00 82.62 182 TYR A N 1
ATOM 1325 C CA . TYR A 1 182 ? 22.790 10.962 25.550 1.00 82.62 182 TYR A CA 1
ATOM 1326 C C . TYR A 1 182 ? 22.777 12.348 24.918 1.00 82.62 182 TYR A C 1
ATOM 1328 O O . TYR A 1 182 ? 21.742 13.013 24.895 1.00 82.62 182 TYR A O 1
ATOM 1336 N N . VAL A 1 183 ? 23.921 12.762 24.381 1.00 80.81 183 VAL A N 1
ATOM 1337 C CA . VAL A 1 183 ? 24.077 13.965 23.561 1.00 80.81 183 VAL A CA 1
ATOM 1338 C C . VAL A 1 183 ? 24.745 13.542 22.257 1.00 80.81 183 VAL A C 1
ATOM 1340 O O . VAL A 1 183 ? 25.904 13.126 22.248 1.00 80.81 183 VAL A O 1
ATOM 1343 N N . THR A 1 184 ? 24.004 13.623 21.157 1.00 80.50 184 THR A N 1
ATOM 1344 C CA . THR A 1 184 ? 24.440 13.145 19.840 1.00 80.50 184 THR A CA 1
ATOM 1345 C C . THR A 1 184 ? 24.609 14.316 18.888 1.00 80.50 184 THR A C 1
ATOM 1347 O O . THR A 1 184 ? 23.650 15.045 18.654 1.00 80.50 184 THR A O 1
ATOM 1350 N N . SER A 1 185 ? 25.808 14.509 18.339 1.00 79.00 185 SER A N 1
ATOM 1351 C CA . SER A 1 185 ? 26.086 15.579 17.374 1.00 79.00 185 SER A CA 1
ATOM 1352 C C . SER A 1 185 ? 25.455 15.260 16.025 1.00 79.00 185 SER A C 1
ATOM 1354 O O . SER A 1 185 ? 25.654 14.166 15.488 1.00 79.00 185 SER A O 1
ATOM 1356 N N . GLN A 1 186 ? 24.739 16.239 15.473 1.00 71.19 186 GLN A N 1
ATOM 1357 C CA . GLN A 1 186 ? 24.167 16.179 14.133 1.00 71.19 186 GLN A CA 1
ATOM 1358 C C . GLN A 1 186 ? 25.066 16.785 13.047 1.00 71.19 186 GLN A C 1
ATOM 1360 O O . GLN A 1 186 ? 24.791 16.602 11.865 1.00 71.19 186 GLN A O 1
ATOM 1365 N N . ASP A 1 187 ? 26.151 17.475 13.419 1.00 67.06 187 ASP A N 1
ATOM 1366 C CA . ASP A 1 187 ? 27.054 18.121 12.450 1.00 67.06 187 ASP A CA 1
ATOM 1367 C C . ASP A 1 187 ? 27.761 17.109 11.524 1.00 67.06 187 ASP A C 1
ATOM 1369 O O . ASP A 1 187 ? 28.212 17.480 10.444 1.00 67.06 187 ASP A O 1
ATOM 1373 N N . ASP A 1 188 ? 27.820 15.835 11.927 1.00 62.50 188 ASP A N 1
ATOM 1374 C CA . ASP A 1 188 ? 28.503 14.760 11.203 1.00 62.50 188 ASP A CA 1
ATOM 1375 C C . ASP A 1 188 ? 27.538 13.746 10.554 1.00 62.50 188 ASP A C 1
ATOM 1377 O O . ASP A 1 188 ? 27.992 12.715 10.059 1.00 62.50 188 ASP A O 1
ATOM 1381 N N . CYS A 1 189 ? 26.216 13.969 10.561 1.00 63.22 189 CYS A N 1
ATOM 1382 C CA . CYS A 1 189 ? 25.288 13.034 9.911 1.00 63.22 189 CYS A CA 1
ATOM 1383 C C . CYS A 1 189 ? 25.418 13.171 8.388 1.00 63.22 189 CYS A C 1
ATOM 1385 O O . CYS A 1 189 ? 25.057 14.198 7.815 1.00 63.22 189 CYS A O 1
ATOM 1387 N N . GLY A 1 190 ? 25.968 12.151 7.733 1.00 63.59 190 GLY A N 1
ATOM 1388 C CA . GLY A 1 190 ? 26.063 12.114 6.280 1.00 63.59 190 GLY A CA 1
ATOM 1389 C C . GLY A 1 190 ? 24.785 11.565 5.660 1.00 63.59 190 GLY A C 1
ATOM 1390 O O . GLY A 1 190 ? 24.218 10.596 6.161 1.00 63.59 190 GLY A O 1
ATOM 1391 N N . GLU A 1 191 ? 24.357 12.157 4.551 1.00 58.28 191 GLU A N 1
ATOM 1392 C CA . GLU A 1 191 ? 23.237 11.669 3.746 1.00 58.28 191 GLU A CA 1
ATOM 1393 C C . GLU A 1 191 ? 23.762 11.017 2.465 1.00 58.28 191 GLU A C 1
ATOM 1395 O O . GLU A 1 191 ? 24.673 11.534 1.814 1.00 58.28 191 GLU A O 1
ATOM 1400 N N . THR A 1 192 ? 23.211 9.853 2.121 1.00 59.12 192 THR A N 1
ATOM 1401 C CA . THR A 1 192 ? 23.595 9.121 0.909 1.00 59.12 192 THR A CA 1
ATOM 1402 C C . THR A 1 192 ? 22.694 9.525 -0.247 1.00 59.12 192 THR A C 1
ATOM 1404 O O . THR A 1 192 ? 21.470 9.496 -0.130 1.00 59.12 192 THR A O 1
ATOM 1407 N N . PHE A 1 193 ? 23.304 9.864 -1.375 1.00 65.19 193 PHE A N 1
ATOM 1408 C CA . PHE A 1 193 ? 22.630 10.312 -2.583 1.00 65.19 193 PHE A CA 1
ATOM 1409 C C . PHE A 1 193 ? 22.999 9.424 -3.765 1.00 65.19 193 PHE A C 1
ATOM 1411 O O . PHE A 1 193 ? 24.128 8.946 -3.869 1.00 65.19 193 PHE A O 1
ATOM 1418 N N . HIS A 1 194 ? 22.050 9.254 -4.683 1.00 74.69 194 HIS A N 1
ATOM 1419 C CA . HIS A 1 194 ? 22.239 8.569 -5.958 1.00 74.69 194 HIS A CA 1
ATOM 1420 C C . HIS A 1 194 ? 21.990 9.546 -7.107 1.00 74.69 194 HIS A C 1
ATOM 1422 O O . HIS A 1 194 ? 20.999 10.278 -7.100 1.00 74.69 194 HIS A O 1
ATOM 1428 N N . VAL A 1 195 ? 22.912 9.595 -8.067 1.00 76.81 195 VAL A N 1
ATOM 1429 C CA . VAL A 1 195 ? 22.839 10.476 -9.239 1.00 76.81 195 VAL A CA 1
ATOM 1430 C C . VAL A 1 195 ? 23.406 9.791 -10.475 1.00 76.81 195 VAL A C 1
ATOM 1432 O O . VAL A 1 195 ? 24.287 8.940 -10.379 1.00 76.81 195 VAL A O 1
ATOM 1435 N N . GLU A 1 196 ? 22.961 10.221 -11.651 1.00 81.25 196 GLU A N 1
ATOM 1436 C CA . GLU A 1 196 ? 23.578 9.863 -12.927 1.00 81.25 196 GLU A CA 1
ATOM 1437 C C . GLU A 1 196 ? 24.095 11.114 -13.639 1.00 81.25 196 GLU A C 1
ATOM 1439 O O . GLU A 1 196 ? 23.572 12.219 -13.466 1.00 81.25 196 GLU A O 1
ATOM 1444 N N . GLY A 1 197 ? 25.156 10.953 -14.423 1.00 82.38 197 GLY A N 1
ATOM 1445 C CA . GLY A 1 197 ? 25.752 12.068 -15.145 1.00 82.38 197 GLY A CA 1
ATOM 1446 C C . GLY A 1 197 ? 26.915 11.667 -16.038 1.00 82.38 197 GLY A C 1
ATOM 1447 O O . GLY A 1 197 ? 27.258 10.491 -16.155 1.00 82.38 197 GLY A O 1
ATOM 1448 N N . ALA A 1 198 ? 27.532 12.658 -16.674 1.00 87.56 198 ALA A N 1
ATOM 1449 C CA . ALA A 1 198 ? 28.702 12.474 -17.524 1.00 87.56 198 ALA A CA 1
ATOM 1450 C C . ALA A 1 198 ? 29.998 12.783 -16.761 1.00 87.56 198 ALA A C 1
ATOM 1452 O O . ALA A 1 198 ? 30.135 13.845 -16.149 1.00 87.56 198 ALA A O 1
ATOM 1453 N N . PHE A 1 199 ? 30.969 11.873 -16.825 1.00 90.06 199 PHE A N 1
ATOM 1454 C CA . PHE A 1 199 ? 32.307 12.059 -16.272 1.00 90.06 199 PHE A CA 1
ATOM 1455 C C . PHE A 1 199 ? 33.005 13.242 -16.940 1.00 90.06 199 PHE A C 1
ATOM 1457 O O . PHE A 1 199 ? 33.068 13.326 -18.165 1.00 90.06 199 PHE A O 1
ATOM 1464 N N . VAL A 1 200 ? 33.555 14.153 -16.141 1.00 91.25 200 VAL A N 1
ATOM 1465 C CA . VAL A 1 200 ? 34.275 15.331 -16.639 1.00 91.25 200 VAL A CA 1
ATOM 1466 C C . VAL A 1 200 ? 35.776 15.107 -16.532 1.00 91.25 200 VAL A C 1
ATOM 1468 O O . VAL A 1 200 ? 36.477 15.147 -17.545 1.00 91.25 200 VAL A O 1
ATOM 1471 N N . SER A 1 201 ? 36.262 14.868 -15.312 1.00 91.25 201 SER A N 1
ATOM 1472 C CA . SER A 1 201 ? 37.688 14.738 -15.001 1.00 91.25 201 SER A CA 1
ATOM 1473 C C . SER A 1 201 ? 37.921 14.103 -13.631 1.00 91.25 201 SER A C 1
ATOM 1475 O O . SER A 1 201 ? 37.068 14.196 -12.747 1.00 91.25 201 SER A O 1
ATOM 1477 N N . TYR A 1 202 ? 39.129 13.577 -13.424 1.00 87.69 202 TYR A N 1
ATOM 1478 C CA . TYR A 1 202 ? 39.648 13.182 -12.117 1.00 87.69 202 TYR A CA 1
ATOM 1479 C C . TYR A 1 202 ? 40.997 13.860 -11.861 1.00 87.69 202 TYR A C 1
ATOM 1481 O O . TYR A 1 202 ? 41.959 13.613 -12.588 1.00 87.69 202 TYR A O 1
ATOM 1489 N N . ILE A 1 203 ? 41.053 14.750 -10.867 1.00 85.12 203 ILE A N 1
ATOM 1490 C CA . ILE A 1 203 ? 42.249 15.532 -10.511 1.00 85.12 203 ILE A CA 1
ATOM 1491 C C . ILE A 1 203 ? 42.330 15.606 -8.984 1.00 85.12 203 ILE A C 1
ATOM 1493 O O . ILE A 1 203 ? 41.317 15.853 -8.336 1.00 85.12 203 ILE A O 1
ATOM 1497 N N . ASP A 1 204 ? 43.516 15.378 -8.413 1.00 83.56 204 ASP A N 1
ATOM 1498 C CA . ASP A 1 204 ? 43.793 15.493 -6.970 1.00 83.56 204 ASP A CA 1
ATOM 1499 C C . ASP A 1 204 ? 42.803 14.731 -6.068 1.00 83.56 204 ASP A C 1
ATOM 1501 O O . ASP A 1 204 ? 42.349 15.229 -5.041 1.00 83.56 204 ASP A O 1
ATOM 1505 N N . SER A 1 205 ? 42.464 13.495 -6.446 1.00 81.94 205 SER A N 1
ATOM 1506 C CA . SER A 1 205 ? 41.487 12.645 -5.739 1.00 81.94 205 SER A CA 1
ATOM 1507 C C . SER A 1 205 ? 40.041 13.151 -5.762 1.00 81.94 205 SER A C 1
ATOM 1509 O O . SER A 1 205 ? 39.211 12.688 -4.983 1.00 81.94 205 SER A O 1
ATOM 1511 N N . VAL A 1 206 ? 39.710 14.067 -6.677 1.00 85.81 206 VAL A N 1
ATOM 1512 C CA . VAL A 1 206 ? 38.350 14.575 -6.881 1.00 85.81 206 VAL A CA 1
ATOM 1513 C C . VAL A 1 206 ? 37.824 14.137 -8.242 1.00 85.81 206 VAL A C 1
ATOM 1515 O O . VAL A 1 206 ? 38.351 14.529 -9.286 1.00 85.81 206 VAL A O 1
ATOM 1518 N N . LEU A 1 207 ? 36.744 13.357 -8.233 1.00 87.06 207 LEU A N 1
ATOM 1519 C CA . LEU A 1 207 ? 35.970 12.999 -9.417 1.00 87.06 207 LEU A CA 1
ATOM 1520 C C . LEU A 1 207 ? 34.928 14.087 -9.686 1.00 87.06 207 LEU A C 1
ATOM 1522 O O . LEU A 1 207 ? 34.145 14.433 -8.808 1.00 87.06 207 LEU A O 1
ATOM 1526 N N . SER A 1 208 ? 34.918 14.642 -10.897 1.00 91.00 208 SER A N 1
ATOM 1527 C CA . SER A 1 208 ? 33.940 15.654 -11.316 1.00 91.00 208 SER A CA 1
ATOM 1528 C C . SER A 1 208 ? 32.945 15.066 -12.316 1.00 91.00 208 SER A C 1
ATOM 1530 O O . SER A 1 208 ? 33.357 14.446 -13.300 1.00 91.00 208 SER A O 1
ATOM 1532 N N . LEU A 1 209 ? 31.649 15.274 -12.075 1.00 91.06 209 LEU A N 1
ATOM 1533 C CA . LEU A 1 209 ? 30.539 14.723 -12.854 1.00 91.06 209 LEU A CA 1
ATOM 1534 C C . LEU A 1 209 ? 29.534 15.826 -13.217 1.00 91.06 209 LEU A C 1
ATOM 1536 O O . LEU A 1 209 ? 29.039 16.524 -12.336 1.00 91.06 209 LEU A O 1
ATOM 1540 N N . ASN A 1 210 ? 29.171 15.952 -14.491 1.00 90.38 210 ASN A N 1
ATOM 1541 C CA . ASN A 1 210 ? 28.023 16.759 -14.905 1.00 90.38 210 ASN A CA 1
ATOM 1542 C C . ASN A 1 210 ? 26.749 15.944 -14.678 1.00 90.38 210 ASN A C 1
ATOM 1544 O O . ASN A 1 210 ? 26.475 15.020 -15.440 1.00 90.38 210 ASN A O 1
ATOM 1548 N N . VAL A 1 211 ? 26.007 16.258 -13.616 1.00 87.19 211 VAL A N 1
ATOM 1549 C CA . VAL A 1 211 ? 24.770 15.552 -13.246 1.00 87.19 211 VAL A CA 1
ATOM 1550 C C . VAL A 1 211 ? 23.624 15.981 -14.160 1.00 87.19 211 VAL A C 1
ATOM 1552 O O . VAL A 1 211 ? 23.456 17.173 -14.429 1.00 87.19 211 VAL A O 1
ATOM 1555 N N . ASP A 1 212 ? 22.804 15.024 -14.591 1.00 71.19 212 ASP A N 1
ATOM 1556 C CA . ASP A 1 212 ? 21.648 15.304 -15.442 1.00 71.19 212 ASP A CA 1
ATOM 1557 C C . ASP A 1 212 ? 20.698 16.315 -14.768 1.00 71.19 212 ASP A C 1
ATOM 1559 O O . ASP A 1 212 ? 20.329 16.192 -13.598 1.00 71.19 212 ASP A O 1
ATOM 1563 N N . GLY A 1 213 ? 20.320 17.363 -15.505 1.00 73.19 213 GLY A N 1
ATOM 1564 C CA . GLY A 1 213 ? 19.430 18.415 -15.005 1.00 73.19 213 GLY A CA 1
ATOM 1565 C C . GLY A 1 213 ? 20.066 19.410 -14.024 1.00 73.19 213 GLY A C 1
ATOM 1566 O O . GLY A 1 213 ? 19.354 20.282 -13.521 1.00 73.19 213 GLY A O 1
ATOM 1567 N N . LYS A 1 214 ? 21.382 19.336 -13.762 1.00 76.25 214 LYS A N 1
ATOM 1568 C CA . LYS A 1 214 ? 22.107 20.325 -12.948 1.00 76.25 214 LYS A CA 1
ATOM 1569 C C . LYS A 1 214 ? 23.095 21.142 -13.794 1.00 76.25 214 LYS A C 1
ATOM 1571 O O . LYS A 1 214 ? 23.783 20.577 -14.639 1.00 76.25 214 LYS A O 1
ATOM 1576 N N . PRO A 1 215 ? 23.182 22.470 -13.577 1.00 74.06 215 PRO A N 1
ATOM 1577 C CA . PRO A 1 215 ? 24.085 23.333 -14.338 1.00 74.06 215 PRO A CA 1
ATOM 1578 C C . PRO A 1 215 ? 25.548 23.221 -13.888 1.00 74.06 215 PRO A C 1
ATOM 1580 O O . PRO A 1 215 ? 26.445 23.421 -14.703 1.00 74.06 215 PRO A O 1
ATOM 1583 N N . ASP A 1 216 ? 25.784 22.896 -12.613 1.00 82.56 216 ASP A N 1
ATOM 1584 C CA . ASP A 1 216 ? 27.121 22.824 -12.029 1.00 82.56 216 ASP A CA 1
ATOM 1585 C C . ASP A 1 216 ? 27.592 21.367 -11.874 1.00 82.56 216 ASP A C 1
ATOM 1587 O O . ASP A 1 216 ? 26.802 20.509 -11.456 1.00 82.56 216 ASP A O 1
ATOM 1591 N N . PRO A 1 217 ? 28.876 21.073 -12.158 1.00 86.50 217 PRO A N 1
ATOM 1592 C CA . PRO A 1 217 ? 29.442 19.750 -11.948 1.00 86.50 217 PRO A CA 1
ATOM 1593 C C . PRO A 1 217 ? 29.502 19.402 -10.457 1.00 86.50 217 PRO A C 1
ATOM 1595 O O . PRO A 1 217 ? 30.022 20.161 -9.637 1.00 86.50 217 PRO A O 1
ATOM 1598 N N . LEU A 1 218 ? 29.033 18.203 -10.123 1.00 89.81 218 LEU A N 1
ATOM 1599 C CA . LEU A 1 218 ? 29.206 17.587 -8.815 1.00 89.81 218 LEU A CA 1
ATOM 1600 C C . LEU A 1 218 ? 30.668 17.162 -8.643 1.00 89.81 218 LEU A C 1
ATOM 1602 O O . LEU A 1 218 ? 31.245 16.539 -9.535 1.00 89.81 218 LEU A O 1
ATOM 1606 N N . ARG A 1 219 ? 31.269 17.495 -7.498 1.00 89.81 219 ARG A N 1
ATOM 1607 C CA . ARG A 1 219 ? 32.677 17.209 -7.192 1.00 89.81 219 ARG A CA 1
ATOM 1608 C C . ARG A 1 219 ? 32.745 16.263 -6.003 1.00 89.81 219 ARG A C 1
ATOM 1610 O O . ARG A 1 219 ? 32.409 16.652 -4.894 1.00 89.81 219 ARG A O 1
ATOM 1617 N N . LEU A 1 220 ? 33.187 15.039 -6.252 1.00 86.38 220 LEU A N 1
ATOM 1618 C CA . LEU A 1 220 ? 33.197 13.952 -5.284 1.00 86.38 220 LEU A CA 1
ATOM 1619 C C . LEU A 1 220 ? 34.627 13.623 -4.883 1.00 86.38 220 LEU A C 1
ATOM 1621 O O . LEU A 1 220 ? 35.449 13.251 -5.721 1.00 86.38 220 LEU A O 1
ATOM 1625 N N . VAL A 1 221 ? 34.921 13.755 -3.597 1.00 82.81 221 VAL A N 1
ATOM 1626 C CA . VAL A 1 221 ? 36.223 13.425 -3.025 1.00 82.81 221 VAL A CA 1
ATOM 1627 C C . VAL A 1 221 ? 36.306 11.917 -2.814 1.00 82.81 221 VAL A C 1
ATOM 1629 O O . VAL A 1 221 ? 35.426 11.308 -2.206 1.00 82.81 221 VAL A O 1
ATOM 1632 N N . LEU A 1 222 ? 37.384 11.299 -3.284 1.00 76.19 222 LEU A N 1
ATOM 1633 C CA . LEU A 1 222 ? 37.717 9.926 -2.930 1.00 76.19 222 LEU A CA 1
ATOM 1634 C C . LEU A 1 222 ? 38.471 9.954 -1.597 1.00 76.19 222 LEU A C 1
ATOM 1636 O O . LEU A 1 222 ? 39.578 10.482 -1.513 1.00 76.19 222 LEU A O 1
ATOM 1640 N N . SER A 1 223 ? 37.856 9.409 -0.545 1.00 66.81 223 SER A N 1
ATOM 1641 C CA . SER A 1 223 ? 38.443 9.343 0.797 1.00 66.81 223 SER A CA 1
ATOM 1642 C C . SER A 1 223 ? 38.798 7.910 1.185 1.00 66.81 223 SER A C 1
ATOM 1644 O O . SER A 1 223 ? 38.033 6.965 0.988 1.00 66.81 223 SER A O 1
ATOM 1646 N N . GLU A 1 224 ? 39.964 7.741 1.806 1.00 56.78 224 GLU A N 1
ATOM 1647 C CA . GLU A 1 224 ? 40.373 6.458 2.385 1.00 56.78 224 GLU A CA 1
ATOM 1648 C C . GLU A 1 224 ? 39.659 6.139 3.706 1.00 56.78 224 GLU A C 1
ATOM 1650 O O . GLU A 1 224 ? 39.683 4.995 4.148 1.00 56.78 224 GLU A O 1
ATOM 1655 N N . ARG A 1 225 ? 39.015 7.127 4.344 1.00 56.19 225 ARG A N 1
ATOM 1656 C CA . ARG A 1 225 ? 38.516 7.007 5.728 1.00 56.19 225 ARG A CA 1
ATOM 1657 C C . ARG A 1 225 ? 37.027 7.290 5.912 1.00 56.19 225 ARG A C 1
ATOM 1659 O O . ARG A 1 225 ? 36.458 6.842 6.900 1.00 56.19 225 ARG A O 1
ATOM 1666 N N . VAL A 1 226 ? 36.405 8.054 5.017 1.00 53.56 226 VAL A N 1
ATOM 1667 C CA . VAL A 1 226 ? 35.065 8.628 5.223 1.00 53.56 226 VAL A CA 1
ATOM 1668 C C . VAL A 1 226 ? 34.087 8.076 4.187 1.00 53.56 226 VAL A C 1
ATOM 1670 O O . VAL A 1 226 ? 34.393 8.077 3.000 1.00 53.56 226 VAL A O 1
ATOM 1673 N N . GLY A 1 227 ? 32.921 7.605 4.644 1.00 46.44 227 GLY A N 1
ATOM 1674 C CA . GLY A 1 227 ? 31.828 7.137 3.784 1.00 46.44 227 GLY A CA 1
ATOM 1675 C C . GLY A 1 227 ? 31.944 5.710 3.249 1.00 46.44 227 GLY A C 1
ATOM 1676 O O . GLY A 1 227 ? 31.139 5.322 2.406 1.00 46.44 227 GLY A O 1
ATOM 1677 N N . ARG A 1 228 ? 32.887 4.905 3.752 1.00 50.28 228 ARG A N 1
ATOM 1678 C CA . ARG A 1 228 ? 32.994 3.487 3.387 1.00 50.28 228 ARG A CA 1
ATOM 1679 C C . ARG A 1 228 ? 31.965 2.651 4.157 1.00 50.28 228 ARG A C 1
ATOM 1681 O O . ARG A 1 228 ? 32.030 2.634 5.387 1.00 50.28 228 ARG A O 1
ATOM 1688 N N . PRO A 1 229 ? 31.069 1.904 3.492 1.00 41.88 229 PRO A N 1
ATOM 1689 C CA . PRO A 1 229 ? 30.435 0.767 4.140 1.00 41.88 229 PRO A CA 1
ATOM 1690 C C . PRO A 1 229 ? 31.534 -0.272 4.402 1.00 41.88 229 PRO A C 1
ATOM 1692 O O . PRO A 1 229 ? 31.994 -0.906 3.465 1.00 41.88 229 PRO A O 1
ATOM 1695 N N . TYR A 1 230 ? 32.030 -0.344 5.642 1.00 35.91 230 TYR A N 1
ATOM 1696 C CA . TYR A 1 230 ? 32.864 -1.413 6.221 1.00 35.91 230 TYR A CA 1
ATOM 1697 C C . TYR A 1 230 ? 33.565 -2.380 5.229 1.00 35.91 230 TYR A C 1
ATOM 1699 O O . TYR A 1 230 ? 33.291 -3.561 5.328 1.00 35.91 230 TYR A O 1
ATOM 1707 N N . MET A 1 231 ? 34.450 -1.953 4.304 1.00 33.69 231 MET A N 1
ATOM 1708 C CA . MET A 1 231 ? 35.399 -2.832 3.570 1.00 33.69 231 MET A CA 1
ATOM 1709 C C . MET A 1 231 ? 36.534 -2.060 2.861 1.00 33.69 231 MET A C 1
ATOM 1711 O O . MET A 1 231 ? 36.352 -0.970 2.312 1.00 33.69 231 MET A O 1
ATOM 1715 N N . ASP A 1 232 ? 37.713 -2.687 2.838 1.00 34.03 232 ASP A N 1
ATOM 1716 C CA . ASP A 1 232 ? 38.987 -2.265 2.230 1.00 34.03 232 ASP A CA 1
ATOM 1717 C C . ASP A 1 232 ? 39.037 -2.422 0.693 1.00 34.03 232 ASP A C 1
ATOM 1719 O O . ASP A 1 232 ? 40.040 -2.860 0.128 1.00 34.03 232 ASP A O 1
ATOM 1723 N N . SER A 1 233 ? 37.982 -2.055 -0.043 1.00 38.44 233 SER A N 1
ATOM 1724 C CA . SER A 1 233 ? 38.108 -2.000 -1.508 1.00 38.44 233 SER A CA 1
ATOM 1725 C C . SER A 1 233 ? 38.822 -0.702 -1.917 1.00 38.44 233 SER A C 1
ATOM 1727 O O . SER A 1 233 ? 38.386 0.404 -1.605 1.00 38.44 233 SER A O 1
ATOM 1729 N N . VAL A 1 234 ? 39.976 -0.828 -2.575 1.00 46.97 234 VAL A N 1
ATOM 1730 C CA . VAL A 1 234 ? 40.807 0.293 -3.069 1.00 46.97 234 VAL A CA 1
ATOM 1731 C C . VAL A 1 234 ? 40.252 0.852 -4.399 1.00 46.97 234 VAL A C 1
ATOM 1733 O O . VAL A 1 234 ? 40.889 1.662 -5.065 1.00 46.97 234 VAL A O 1
ATOM 1736 N N . GLN A 1 235 ? 39.084 0.376 -4.842 1.00 55.16 235 GLN A N 1
ATOM 1737 C CA . GLN A 1 235 ? 38.596 0.503 -6.214 1.00 55.16 235 GLN A CA 1
ATOM 1738 C C . GLN A 1 235 ? 37.107 0.874 -6.211 1.00 55.16 235 GLN A C 1
ATOM 1740 O O . GLN A 1 235 ? 36.310 0.179 -5.596 1.00 55.16 235 GLN A O 1
ATOM 1745 N N . PHE A 1 236 ? 36.741 1.976 -6.881 1.00 67.88 236 PHE A N 1
ATOM 1746 C CA . PHE A 1 236 ? 35.436 2.644 -6.694 1.00 67.88 236 PHE A CA 1
ATOM 1747 C C . PHE A 1 236 ? 34.602 2.774 -7.973 1.00 67.88 236 PHE A C 1
ATOM 1749 O O . PHE A 1 236 ? 33.512 3.337 -7.919 1.00 67.88 236 PHE A O 1
ATOM 1756 N N . ILE A 1 237 ? 35.111 2.318 -9.122 1.00 74.12 237 ILE A N 1
ATOM 1757 C CA . ILE A 1 237 ? 34.420 2.415 -10.412 1.00 74.12 237 ILE A CA 1
ATOM 1758 C C . ILE A 1 237 ? 34.329 1.032 -11.035 1.00 74.12 237 ILE A C 1
ATOM 1760 O O . ILE A 1 237 ? 35.344 0.369 -11.242 1.00 74.12 237 ILE A O 1
ATOM 1764 N N . TYR A 1 238 ? 33.111 0.631 -11.370 1.00 72.19 238 TYR A N 1
ATOM 1765 C CA . TYR A 1 238 ? 32.825 -0.663 -11.975 1.00 72.19 238 TYR A CA 1
ATOM 1766 C C . TYR A 1 238 ? 32.146 -0.478 -13.324 1.00 72.19 238 TYR A C 1
ATOM 1768 O O . TYR A 1 238 ? 31.327 0.421 -13.483 1.00 72.19 238 TYR A O 1
ATOM 1776 N N . THR A 1 239 ? 32.424 -1.331 -14.299 1.00 68.62 239 THR A N 1
ATOM 1777 C CA . THR A 1 239 ? 31.555 -1.465 -15.475 1.00 68.62 239 THR A CA 1
ATOM 1778 C C . THR A 1 239 ? 30.215 -2.096 -15.076 1.00 68.62 239 THR A C 1
ATOM 1780 O O . THR A 1 239 ? 30.047 -2.621 -13.970 1.00 68.62 239 THR A O 1
ATOM 1783 N N . CYS A 1 240 ? 29.253 -2.133 -16.000 1.00 58.81 240 CYS A N 1
ATOM 1784 C CA . CYS A 1 240 ? 28.076 -2.988 -15.829 1.00 58.81 240 CYS A CA 1
ATOM 1785 C C . CYS A 1 240 ? 28.386 -4.477 -15.749 1.00 58.81 240 CYS A C 1
ATOM 1787 O O . CYS A 1 240 ? 27.636 -5.191 -15.090 1.00 58.81 240 CYS A O 1
ATOM 1789 N N . SER A 1 241 ? 29.504 -4.911 -16.337 1.00 53.50 241 SER A N 1
ATOM 1790 C CA . SER A 1 241 ? 30.018 -6.271 -16.193 1.00 53.50 241 SER A CA 1
ATOM 1791 C C . SER A 1 241 ? 30.702 -6.523 -14.836 1.00 53.50 241 SER A C 1
ATOM 1793 O O . SER A 1 241 ? 31.280 -7.583 -14.611 1.00 53.50 241 SER A O 1
ATOM 1795 N N . GLY A 1 242 ? 30.707 -5.542 -13.925 1.00 52.56 242 GLY A N 1
ATOM 1796 C CA . GLY A 1 242 ? 31.362 -5.659 -12.626 1.00 52.56 242 GLY A CA 1
ATOM 1797 C C . GLY A 1 242 ? 32.887 -5.631 -12.662 1.00 52.56 242 GLY A C 1
ATOM 1798 O O . GLY A 1 242 ? 33.521 -5.799 -11.622 1.00 52.56 242 GLY A O 1
ATOM 1799 N N . GLU A 1 243 ? 33.475 -5.408 -13.836 1.00 65.25 243 GLU A N 1
ATOM 1800 C CA . GLU A 1 243 ? 34.911 -5.234 -13.985 1.00 65.25 243 GLU A CA 1
ATOM 1801 C C . GLU A 1 243 ? 35.319 -3.916 -13.349 1.00 65.25 243 GLU A C 1
ATOM 1803 O O . GLU A 1 243 ? 34.667 -2.884 -13.526 1.00 65.25 243 GLU A O 1
ATOM 1808 N N . VAL A 1 244 ? 36.418 -3.948 -12.610 1.00 69.31 244 VAL A N 1
ATOM 1809 C CA . VAL A 1 244 ? 36.968 -2.731 -12.039 1.00 69.31 244 VAL A CA 1
ATOM 1810 C C . VAL A 1 244 ? 37.596 -1.904 -13.148 1.00 69.31 244 VAL A C 1
ATOM 1812 O O . VAL A 1 244 ? 38.442 -2.388 -13.899 1.00 69.31 244 VAL A O 1
ATOM 1815 N N . VAL A 1 245 ? 37.224 -0.630 -13.193 1.00 74.75 245 VAL A N 1
ATOM 1816 C CA . VAL A 1 245 ? 37.806 0.356 -14.097 1.00 74.75 245 VAL A CA 1
ATOM 1817 C C . VAL A 1 245 ? 38.690 1.282 -13.279 1.00 74.75 245 VAL A C 1
ATOM 1819 O O . VAL A 1 245 ? 38.246 1.881 -12.297 1.00 74.75 245 VAL A O 1
ATOM 1822 N N . SER A 1 246 ? 39.953 1.424 -13.681 1.00 79.44 246 SER A N 1
ATOM 1823 C CA . SER A 1 246 ? 40.780 2.494 -13.131 1.00 79.44 246 SER A CA 1
ATOM 1824 C C . SER A 1 246 ? 40.177 3.835 -13.533 1.00 79.44 246 SER A C 1
ATOM 1826 O O . SER A 1 246 ? 39.792 4.026 -14.685 1.00 79.44 246 SER A O 1
ATOM 1828 N N . VAL A 1 247 ? 40.141 4.807 -12.622 1.00 78.88 247 VAL A N 1
ATOM 1829 C CA . VAL A 1 247 ? 39.630 6.152 -12.942 1.00 78.88 247 VAL A CA 1
ATOM 1830 C C . VAL A 1 247 ? 40.405 6.812 -14.093 1.00 78.88 247 VAL A C 1
ATOM 1832 O O . VAL A 1 247 ? 39.853 7.649 -14.799 1.00 78.88 247 VAL A O 1
ATOM 1835 N N . SER A 1 248 ? 41.662 6.400 -14.324 1.00 79.38 248 SER A N 1
ATOM 1836 C CA . SER A 1 248 ? 42.484 6.822 -15.469 1.00 79.38 248 SER A CA 1
ATOM 1837 C C . SER A 1 248 ? 41.940 6.371 -16.825 1.00 79.38 248 SER A C 1
ATOM 1839 O O . SER A 1 248 ? 42.268 6.974 -17.844 1.00 79.38 248 SER A O 1
ATOM 1841 N N . ASP A 1 249 ? 41.131 5.312 -16.839 1.00 81.81 249 ASP A N 1
ATOM 1842 C CA . ASP A 1 249 ? 40.629 4.662 -18.051 1.00 81.81 249 ASP A CA 1
ATOM 1843 C C . ASP A 1 249 ? 39.210 5.135 -18.408 1.00 81.81 249 ASP A C 1
ATOM 1845 O O . ASP A 1 249 ? 38.666 4.779 -19.463 1.00 81.81 249 ASP A O 1
ATOM 1849 N N . VAL A 1 250 ? 38.618 5.962 -17.539 1.00 84.81 250 VAL A N 1
ATOM 1850 C CA . VAL A 1 250 ? 37.344 6.641 -17.768 1.00 84.81 250 VAL A CA 1
ATOM 1851 C C . VAL A 1 250 ? 37.596 7.886 -18.610 1.00 84.81 250 VAL A C 1
ATOM 1853 O O . VAL A 1 250 ? 38.392 8.761 -18.262 1.00 84.81 250 VAL A O 1
ATOM 1856 N N . ARG A 1 251 ? 36.923 7.970 -19.754 1.00 85.81 251 ARG A N 1
ATOM 1857 C CA . ARG A 1 251 ? 37.057 9.092 -20.685 1.00 85.81 251 ARG A CA 1
ATOM 1858 C C . ARG A 1 251 ? 36.047 10.179 -20.347 1.00 85.81 251 ARG A C 1
ATOM 1860 O O . ARG A 1 251 ? 34.927 9.906 -19.923 1.00 85.81 251 ARG A O 1
ATOM 1867 N N . SER A 1 252 ? 36.436 11.432 -20.576 1.00 86.44 252 SER A N 1
ATOM 1868 C CA . SER A 1 252 ? 35.509 12.562 -20.462 1.00 86.44 252 SER A CA 1
ATOM 1869 C C . SER A 1 252 ? 34.296 12.355 -21.379 1.00 86.44 252 SER A C 1
ATOM 1871 O O . SER A 1 252 ? 34.447 11.922 -22.522 1.00 86.44 252 SER A O 1
ATOM 1873 N N . GLY A 1 253 ? 33.102 12.643 -20.863 1.00 79.88 253 GLY A N 1
ATOM 1874 C CA . GLY A 1 253 ? 31.814 12.427 -21.521 1.00 79.88 253 GLY A CA 1
ATOM 1875 C C . GLY A 1 253 ? 31.167 11.068 -21.245 1.00 79.88 253 GLY A C 1
ATOM 1876 O O . GLY A 1 253 ? 30.007 10.877 -21.601 1.00 79.88 253 GLY A O 1
ATOM 1877 N N . GLU A 1 254 ? 31.860 10.124 -20.602 1.00 82.44 254 GLU A N 1
ATOM 1878 C CA . GLU A 1 254 ? 31.265 8.821 -20.311 1.00 82.44 254 GLU A CA 1
ATOM 1879 C C . GLU A 1 254 ? 30.207 8.888 -19.215 1.00 82.44 254 GLU A C 1
ATOM 1881 O O . GLU A 1 254 ? 30.401 9.498 -18.166 1.00 82.44 254 GLU A O 1
ATOM 1886 N N . ARG A 1 255 ? 29.074 8.231 -19.466 1.00 82.31 255 ARG A N 1
ATOM 1887 C CA . ARG A 1 255 ? 27.952 8.150 -18.532 1.00 82.31 255 ARG A CA 1
ATOM 1888 C C . ARG A 1 255 ? 28.327 7.314 -17.311 1.00 82.31 255 ARG A C 1
ATOM 1890 O O . ARG A 1 255 ? 28.881 6.225 -17.454 1.00 82.31 255 ARG A O 1
ATOM 1897 N N . MET A 1 256 ? 27.962 7.782 -16.126 1.00 80.50 256 MET A N 1
ATOM 1898 C CA . MET A 1 256 ? 28.155 7.074 -14.865 1.00 80.50 256 MET A CA 1
ATOM 1899 C C . MET A 1 256 ? 26.919 7.197 -13.973 1.00 80.50 256 MET A C 1
ATOM 1901 O O . MET A 1 256 ? 26.269 8.240 -13.950 1.00 80.50 256 MET A O 1
ATOM 1905 N N . SER A 1 257 ? 26.643 6.141 -13.216 1.00 79.94 257 SER A N 1
ATOM 1906 C CA . SER A 1 257 ? 25.710 6.119 -12.089 1.00 79.94 257 SER A CA 1
ATOM 1907 C C . SER A 1 257 ? 26.529 6.119 -10.804 1.00 79.94 257 SER A C 1
ATOM 1909 O O . SER A 1 257 ? 27.453 5.321 -10.661 1.00 79.94 257 SER A O 1
ATOM 1911 N N . VAL A 1 258 ? 26.271 7.059 -9.905 1.00 78.12 258 VAL A N 1
ATOM 1912 C CA . VAL A 1 258 ? 27.141 7.356 -8.769 1.00 78.12 258 VAL A CA 1
ATOM 1913 C C . VAL A 1 258 ? 26.338 7.409 -7.485 1.00 78.12 258 VAL A C 1
ATOM 1915 O O . VAL A 1 258 ? 25.303 8.070 -7.417 1.00 78.12 258 VAL A O 1
ATOM 1918 N N . VAL A 1 259 ? 26.861 6.757 -6.450 1.00 73.62 259 VAL A N 1
ATOM 1919 C CA . VAL A 1 259 ? 26.382 6.900 -5.080 1.00 73.62 259 VAL A CA 1
ATOM 1920 C C . VAL A 1 259 ? 27.455 7.566 -4.236 1.00 73.62 259 VAL A C 1
ATOM 1922 O O . VAL A 1 259 ? 28.627 7.173 -4.250 1.00 73.62 259 VAL A O 1
ATOM 1925 N N . TYR A 1 260 ? 27.054 8.608 -3.518 1.00 73.75 260 TYR A N 1
ATOM 1926 C CA . TYR A 1 260 ? 27.958 9.425 -2.725 1.00 73.75 260 TYR A CA 1
ATOM 1927 C C . TYR A 1 260 ? 27.343 9.801 -1.379 1.00 73.75 260 TYR A C 1
ATOM 1929 O O . TYR A 1 260 ? 26.128 9.910 -1.239 1.00 73.75 260 TYR A O 1
ATOM 1937 N N . LEU A 1 261 ? 28.208 10.011 -0.392 1.00 72.50 261 LEU A N 1
ATOM 1938 C CA . LEU A 1 261 ? 27.857 10.478 0.939 1.00 72.50 261 LEU A CA 1
ATOM 1939 C C . LEU A 1 261 ? 28.166 11.972 1.033 1.00 72.50 261 LEU A C 1
ATOM 1941 O O . LEU A 1 261 ? 29.327 12.365 0.957 1.00 72.50 261 LEU A O 1
ATOM 1945 N N . SER A 1 262 ? 27.149 12.798 1.230 1.00 74.31 262 SER A N 1
ATOM 1946 C CA . SER A 1 262 ? 27.321 14.219 1.536 1.00 74.31 262 SER A CA 1
ATOM 1947 C C . SER A 1 262 ? 27.371 14.393 3.044 1.00 74.31 262 SER A C 1
ATOM 1949 O O . SER A 1 262 ? 26.386 14.114 3.729 1.00 74.31 262 SER A O 1
ATOM 1951 N N . ILE A 1 263 ? 28.494 14.883 3.567 1.00 69.12 263 ILE A N 1
ATOM 1952 C CA . ILE A 1 263 ? 28.629 15.221 4.984 1.00 69.12 263 ILE A CA 1
ATOM 1953 C C . ILE A 1 263 ? 28.670 16.745 5.121 1.00 69.12 263 ILE A C 1
ATOM 1955 O O . ILE A 1 263 ? 29.559 17.391 4.545 1.00 69.12 263 ILE A O 1
ATOM 1959 N N . PRO A 1 264 ? 27.758 17.343 5.910 1.00 61.44 264 PRO A N 1
ATOM 1960 C CA . PRO A 1 264 ? 27.771 18.775 6.172 1.00 61.44 264 PRO A CA 1
ATOM 1961 C C . PRO A 1 264 ? 29.165 19.264 6.595 1.00 61.44 264 PRO A C 1
ATOM 1963 O O . PRO A 1 264 ? 29.816 18.680 7.454 1.00 61.44 264 PRO A O 1
ATOM 1966 N N . ARG A 1 265 ? 29.647 20.345 5.966 1.00 63.56 265 ARG A N 1
ATOM 1967 C CA . ARG A 1 265 ? 30.965 20.986 6.201 1.00 63.56 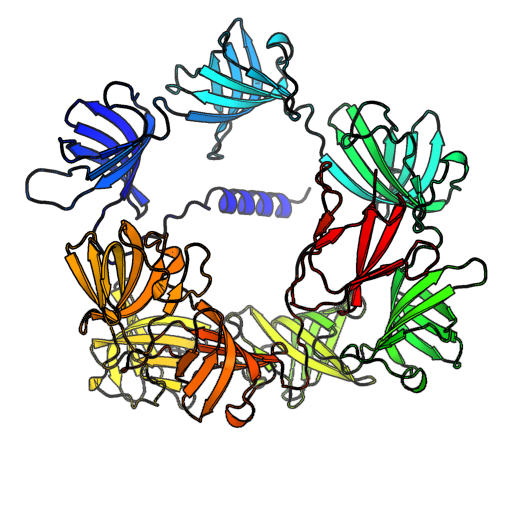265 ARG A CA 1
ATOM 1968 C C . ARG A 1 265 ? 32.214 20.163 5.840 1.00 63.56 265 ARG A C 1
ATOM 1970 O O . ARG A 1 265 ? 33.286 20.758 5.769 1.00 63.56 265 ARG A O 1
ATOM 1977 N N . GLN A 1 266 ? 32.101 18.859 5.582 1.00 69.44 266 GLN A N 1
ATOM 1978 C CA . GLN A 1 266 ? 33.230 18.011 5.166 1.00 69.44 266 GLN A CA 1
ATOM 1979 C C . GLN A 1 266 ? 33.256 17.766 3.648 1.00 69.44 266 GLN A C 1
ATOM 1981 O O . GLN A 1 266 ? 34.330 17.543 3.091 1.00 69.44 266 GLN A O 1
ATOM 1986 N N . GLY A 1 267 ? 32.105 17.886 2.979 1.00 77.69 267 GLY A N 1
ATOM 1987 C CA . GLY A 1 267 ? 31.969 17.772 1.526 1.00 77.69 267 GLY A CA 1
ATOM 1988 C C . GLY A 1 267 ? 31.320 16.463 1.080 1.00 77.69 267 GLY A C 1
ATOM 1989 O O . GLY A 1 267 ? 30.800 15.699 1.896 1.00 77.69 267 GLY A O 1
ATOM 1990 N N . ASP A 1 268 ? 31.350 16.231 -0.231 1.00 83.00 268 ASP A N 1
ATOM 1991 C CA . ASP A 1 268 ? 30.752 15.063 -0.872 1.00 83.00 268 ASP A CA 1
ATOM 1992 C C . ASP A 1 268 ? 31.815 13.995 -1.135 1.00 83.00 268 ASP A C 1
ATOM 1994 O O . ASP A 1 268 ? 32.840 14.261 -1.769 1.00 83.00 268 ASP A O 1
ATOM 1998 N N . PHE A 1 269 ? 31.562 12.774 -0.672 1.00 78.69 269 PHE A N 1
ATOM 1999 C CA . PHE A 1 269 ? 32.492 11.655 -0.750 1.00 78.69 269 PHE A CA 1
ATOM 2000 C C . PHE A 1 269 ? 31.940 10.549 -1.636 1.00 78.69 269 PHE A C 1
ATOM 2002 O O . PHE A 1 269 ? 30.835 10.054 -1.413 1.00 78.69 269 PHE A O 1
ATOM 2009 N N . LEU A 1 270 ? 32.720 10.128 -2.631 1.00 78.38 270 LEU A N 1
ATOM 2010 C CA . LEU A 1 270 ? 32.342 9.008 -3.487 1.00 78.38 270 LEU A CA 1
ATOM 2011 C C . LEU A 1 270 ? 32.290 7.717 -2.659 1.00 78.38 270 LEU A C 1
ATOM 2013 O O . LEU A 1 270 ? 33.289 7.351 -2.041 1.00 78.38 270 LEU A O 1
ATOM 2017 N N . GLN A 1 271 ? 31.159 7.008 -2.690 1.00 69.50 271 GLN A N 1
ATOM 2018 C CA . GLN A 1 271 ? 31.060 5.668 -2.106 1.00 69.50 271 GLN A CA 1
ATOM 2019 C C . GLN A 1 271 ? 31.334 4.608 -3.170 1.00 69.50 271 GLN A C 1
ATOM 2021 O O . GLN A 1 271 ? 32.223 3.777 -3.001 1.00 69.50 271 GLN A O 1
ATOM 2026 N N . TYR A 1 272 ? 30.615 4.673 -4.292 1.00 73.88 272 TYR A N 1
ATOM 2027 C CA . TYR A 1 272 ? 30.885 3.863 -5.476 1.00 73.88 272 TYR A CA 1
ATOM 2028 C C . TYR A 1 272 ? 30.317 4.524 -6.734 1.00 73.88 272 TYR A C 1
ATOM 2030 O O . TYR A 1 272 ? 29.384 5.326 -6.678 1.00 73.88 272 TYR A O 1
ATOM 2038 N N . ALA A 1 273 ? 30.864 4.158 -7.886 1.00 75.56 273 ALA A N 1
ATOM 2039 C CA . ALA A 1 273 ? 30.364 4.552 -9.188 1.00 75.56 273 ALA A CA 1
ATOM 2040 C C . ALA A 1 273 ? 30.327 3.364 -10.151 1.00 75.56 273 ALA A C 1
ATOM 2042 O O . ALA A 1 273 ? 31.129 2.432 -10.089 1.00 75.56 273 ALA A O 1
ATOM 2043 N N . GLN A 1 274 ? 29.384 3.421 -11.077 1.00 79.44 274 GLN A N 1
ATOM 2044 C CA . GLN A 1 274 ? 29.195 2.459 -12.139 1.00 79.44 274 GLN A CA 1
ATOM 2045 C C . GLN A 1 274 ? 29.300 3.182 -13.476 1.00 79.44 274 GLN A C 1
ATOM 2047 O O . GLN A 1 274 ? 28.493 4.054 -13.790 1.00 79.44 274 GLN A O 1
ATOM 2052 N N . LEU A 1 275 ? 30.308 2.828 -14.262 1.00 81.00 275 LEU A N 1
ATOM 2053 C CA . LEU A 1 275 ? 30.461 3.275 -15.632 1.00 81.00 275 LEU A CA 1
ATOM 2054 C C . LEU A 1 275 ? 29.355 2.640 -16.473 1.00 81.00 275 LEU A C 1
ATOM 2056 O O . LEU A 1 275 ? 29.286 1.417 -16.600 1.00 81.00 275 LEU A O 1
ATOM 2060 N N . LEU A 1 276 ? 28.515 3.479 -17.079 1.00 71.88 276 LEU A N 1
ATOM 2061 C CA . LEU A 1 276 ? 27.347 3.039 -17.835 1.00 71.88 276 LEU A CA 1
ATOM 2062 C C . LEU A 1 276 ? 27.680 2.572 -19.270 1.00 71.88 276 LEU A C 1
ATOM 2064 O O . LEU A 1 276 ? 26.808 2.456 -20.131 1.00 71.88 276 LEU A O 1
ATOM 2068 N N . ARG A 1 277 ? 28.963 2.311 -19.543 1.00 68.81 277 ARG A N 1
ATOM 2069 C CA . ARG A 1 277 ? 29.460 1.811 -20.827 1.00 68.81 277 ARG A CA 1
ATOM 2070 C C . ARG A 1 277 ? 28.984 0.369 -21.027 1.00 68.81 277 ARG A C 1
ATOM 2072 O O . ARG A 1 277 ? 29.232 -0.477 -20.171 1.00 68.81 277 ARG A O 1
ATOM 2079 N N . ASN A 1 278 ? 28.358 0.092 -22.175 1.00 64.06 278 ASN A N 1
ATOM 2080 C CA . ASN A 1 278 ? 27.873 -1.242 -22.567 1.00 64.06 278 ASN A CA 1
ATOM 2081 C C . ASN A 1 278 ? 26.896 -1.865 -21.558 1.00 64.06 278 ASN A C 1
ATOM 2083 O O . ASN A 1 278 ? 26.803 -3.083 -21.422 1.00 64.06 278 ASN A O 1
ATOM 2087 N N . CYS A 1 279 ? 26.183 -1.020 -20.817 1.00 64.62 279 CYS A N 1
ATOM 2088 C CA . CYS A 1 279 ? 25.172 -1.475 -19.887 1.00 64.62 279 CYS A CA 1
ATOM 2089 C C . CYS A 1 279 ? 23.918 -1.889 -20.633 1.00 64.62 279 CYS A C 1
ATOM 2091 O O . CYS A 1 279 ? 23.437 -1.105 -21.454 1.00 64.62 279 CYS A O 1
ATOM 2093 N N . PRO A 1 280 ? 23.356 -3.061 -20.313 1.00 66.81 280 PRO A N 1
ATOM 2094 C CA . PRO A 1 280 ? 22.018 -3.382 -20.747 1.00 66.81 280 PRO A CA 1
ATOM 2095 C C . PRO A 1 280 ? 21.048 -2.285 -20.294 1.00 66.81 280 PRO A C 1
ATOM 2097 O O . PRO A 1 280 ? 21.095 -1.850 -19.141 1.00 66.81 280 PRO A O 1
ATOM 2100 N N . PHE A 1 281 ? 20.184 -1.830 -21.189 1.00 68.00 281 PHE A N 1
ATOM 2101 C CA . PHE A 1 281 ? 19.156 -0.844 -20.881 1.00 68.00 281 PHE A CA 1
ATOM 2102 C C . PHE A 1 281 ? 17.832 -1.250 -21.517 1.00 68.00 281 PHE A C 1
ATOM 2104 O O . PHE A 1 281 ? 17.800 -1.944 -22.533 1.00 68.00 281 PHE A O 1
ATOM 2111 N N . THR A 1 282 ? 16.731 -0.808 -20.917 1.00 73.12 282 THR A N 1
ATOM 2112 C CA . THR A 1 282 ? 15.396 -1.047 -21.464 1.00 73.12 282 THR A CA 1
ATOM 2113 C C . THR A 1 282 ? 14.985 0.130 -22.341 1.00 73.12 282 THR A C 1
ATOM 2115 O O . THR A 1 282 ? 14.916 1.266 -21.873 1.00 73.12 282 THR A O 1
ATOM 2118 N N . ALA A 1 283 ? 14.704 -0.143 -23.610 1.00 74.06 283 ALA A N 1
ATOM 2119 C CA . ALA A 1 283 ? 14.059 0.778 -24.530 1.00 74.06 283 ALA A CA 1
ATOM 2120 C C . ALA A 1 283 ? 12.566 0.436 -24.613 1.00 74.06 283 ALA A C 1
ATOM 2122 O O . ALA A 1 283 ? 12.184 -0.532 -25.271 1.00 74.06 283 ALA A O 1
ATOM 2123 N N . THR A 1 284 ? 11.737 1.238 -23.946 1.00 76.00 284 THR A N 1
ATOM 2124 C CA . THR A 1 284 ? 10.273 1.190 -24.070 1.00 76.00 284 THR A CA 1
ATOM 2125 C C . THR A 1 284 ? 9.849 2.102 -25.209 1.00 76.00 284 THR A C 1
ATOM 2127 O O . THR A 1 284 ? 10.060 3.316 -25.143 1.00 76.00 284 THR A O 1
ATOM 2130 N N . GLY A 1 285 ? 9.296 1.540 -26.277 1.00 78.12 285 GLY A N 1
ATOM 2131 C CA . GLY A 1 285 ? 8.945 2.323 -27.456 1.00 78.12 285 GLY A CA 1
ATOM 2132 C C . GLY A 1 285 ? 8.264 1.513 -28.543 1.00 78.12 285 GLY A C 1
ATOM 2133 O O . GLY A 1 285 ? 7.814 0.395 -28.317 1.00 78.12 285 GLY A O 1
ATOM 2134 N N . THR A 1 286 ? 8.187 2.083 -29.742 1.00 84.56 286 THR A N 1
ATOM 2135 C CA . THR A 1 286 ? 7.471 1.472 -30.867 1.00 84.56 286 THR A CA 1
ATOM 2136 C C . THR A 1 286 ? 8.446 0.903 -31.889 1.00 84.56 286 THR A C 1
ATOM 2138 O O . THR A 1 286 ? 9.439 1.545 -32.246 1.00 84.56 286 THR A O 1
ATOM 2141 N N . ILE A 1 287 ? 8.144 -0.287 -32.402 1.00 88.25 287 ILE A N 1
ATOM 2142 C CA . ILE A 1 287 ? 8.871 -0.893 -33.516 1.00 88.25 287 ILE A CA 1
ATOM 2143 C C . ILE A 1 287 ? 8.638 -0.071 -34.786 1.00 88.25 287 ILE A C 1
ATOM 2145 O O . ILE A 1 287 ? 7.501 0.093 -35.227 1.00 88.25 287 ILE A O 1
ATOM 2149 N N . THR A 1 288 ? 9.710 0.391 -35.423 1.00 88.38 288 THR A N 1
ATOM 2150 C CA . THR A 1 288 ? 9.650 1.113 -36.706 1.00 88.38 288 THR A CA 1
ATOM 2151 C C . THR A 1 288 ? 10.147 0.284 -37.888 1.00 88.38 288 THR A C 1
ATOM 2153 O O . THR A 1 288 ? 9.782 0.575 -39.025 1.00 88.38 288 THR A O 1
ATOM 2156 N N . SER A 1 289 ? 10.929 -0.774 -37.644 1.00 88.38 289 SER A N 1
ATOM 2157 C CA . SER A 1 289 ? 11.376 -1.726 -38.669 1.00 88.38 289 SER A CA 1
ATOM 2158 C C . SER A 1 289 ? 11.759 -3.073 -38.052 1.00 88.38 289 SER A C 1
ATOM 2160 O O . SER A 1 289 ? 12.347 -3.105 -36.970 1.00 88.38 289 SER A O 1
ATOM 2162 N N . VAL A 1 290 ? 11.482 -4.169 -38.766 1.00 87.50 290 VAL A N 1
ATOM 2163 C CA . VAL A 1 290 ? 11.918 -5.541 -38.446 1.00 87.50 290 VAL A CA 1
ATOM 2164 C C . VAL A 1 290 ? 12.361 -6.214 -39.741 1.00 87.50 290 VAL A C 1
ATOM 2166 O O . VAL A 1 290 ? 11.597 -6.246 -40.703 1.00 87.50 290 VAL A O 1
ATOM 2169 N N . ASP A 1 291 ? 13.583 -6.743 -39.782 1.00 81.31 291 ASP A N 1
ATOM 2170 C CA . ASP A 1 291 ? 14.141 -7.432 -40.962 1.00 81.31 291 ASP A CA 1
ATOM 2171 C C . ASP A 1 291 ? 14.494 -8.912 -40.689 1.00 81.31 291 ASP A C 1
ATOM 2173 O O . ASP A 1 291 ? 15.242 -9.547 -41.435 1.00 81.31 291 ASP A O 1
ATOM 2177 N N . GLY A 1 292 ? 13.950 -9.469 -39.602 1.00 73.38 292 GLY A N 1
ATOM 2178 C CA . GLY A 1 292 ? 14.133 -10.857 -39.170 1.00 73.38 292 GLY A CA 1
ATOM 2179 C C . GLY A 1 292 ? 15.402 -11.113 -38.349 1.00 73.38 292 GLY A C 1
ATOM 2180 O O . GLY A 1 292 ? 15.417 -12.051 -37.557 1.00 73.38 292 GLY A O 1
ATOM 2181 N N . ARG A 1 293 ? 16.445 -10.279 -38.474 1.00 83.81 293 ARG A N 1
ATOM 2182 C CA . ARG A 1 293 ? 17.676 -10.357 -37.651 1.00 83.81 293 ARG A CA 1
ATOM 2183 C C . ARG A 1 293 ? 18.047 -9.046 -36.967 1.00 83.81 293 ARG A C 1
ATOM 2185 O O . ARG A 1 293 ? 19.005 -8.997 -36.204 1.00 83.81 293 ARG A O 1
ATOM 2192 N N . SER A 1 294 ? 17.293 -7.992 -37.216 1.00 87.94 294 SER A N 1
ATOM 2193 C CA . SER A 1 294 ? 17.441 -6.674 -36.633 1.00 87.94 294 SER A CA 1
ATOM 2194 C C . SER A 1 294 ? 16.062 -6.100 -36.350 1.00 87.94 294 SER A C 1
ATOM 2196 O O . SER A 1 294 ? 15.096 -6.314 -37.092 1.00 87.94 294 SER A O 1
ATOM 2198 N N . ILE A 1 295 ? 15.986 -5.356 -35.258 1.00 90.88 295 ILE A N 1
ATOM 2199 C CA . ILE A 1 295 ? 14.816 -4.595 -34.854 1.00 90.88 295 ILE A CA 1
ATOM 2200 C C . ILE A 1 295 ? 15.222 -3.138 -34.664 1.00 90.88 295 ILE A C 1
ATOM 2202 O O . ILE A 1 295 ? 16.286 -2.825 -34.125 1.00 90.88 295 ILE A O 1
ATOM 2206 N N . THR A 1 296 ? 14.370 -2.234 -35.136 1.00 91.56 296 THR A N 1
ATOM 2207 C CA . THR A 1 296 ? 14.511 -0.797 -34.905 1.00 91.56 296 THR A CA 1
ATOM 2208 C C . THR A 1 296 ? 13.374 -0.316 -34.023 1.00 91.56 296 THR A C 1
ATOM 2210 O O . THR A 1 296 ? 12.205 -0.524 -34.350 1.00 91.56 296 THR A O 1
ATOM 2213 N N . ILE A 1 297 ? 13.722 0.327 -32.910 1.00 88.19 297 ILE A N 1
ATOM 2214 C CA . ILE A 1 297 ? 12.786 0.799 -31.889 1.00 88.19 297 ILE A CA 1
ATOM 2215 C C . ILE A 1 297 ? 12.989 2.292 -31.699 1.00 88.19 297 ILE A C 1
ATOM 2217 O O . ILE A 1 297 ? 14.110 2.752 -31.474 1.00 88.19 297 ILE A O 1
ATOM 2221 N N . THR A 1 298 ? 11.905 3.056 -31.760 1.00 84.62 298 THR A N 1
ATOM 2222 C CA . THR A 1 298 ? 11.920 4.471 -31.395 1.00 84.62 298 THR A CA 1
ATOM 2223 C C . THR A 1 298 ? 11.387 4.623 -29.975 1.00 84.62 298 THR A C 1
ATOM 2225 O O . THR A 1 298 ? 10.228 4.313 -29.715 1.00 84.62 298 THR A O 1
ATOM 2228 N N . ALA A 1 299 ? 12.234 5.099 -29.063 1.00 74.12 299 ALA A N 1
ATOM 2229 C CA . ALA A 1 299 ? 11.927 5.289 -27.647 1.00 74.12 299 ALA A CA 1
ATOM 2230 C C . ALA A 1 299 ? 12.480 6.643 -27.176 1.00 74.12 299 ALA A C 1
ATOM 2232 O O . ALA A 1 299 ? 13.611 7.001 -27.506 1.00 74.12 299 ALA A O 1
ATOM 2233 N N . ASN A 1 300 ? 11.684 7.420 -26.432 1.00 66.62 300 ASN A N 1
ATOM 2234 C CA . ASN A 1 300 ? 12.058 8.749 -25.915 1.00 66.62 300 ASN A CA 1
ATOM 2235 C C . ASN A 1 300 ? 12.641 9.710 -26.981 1.00 66.62 300 ASN A C 1
ATOM 2237 O O . ASN A 1 300 ? 13.581 10.459 -26.719 1.00 66.62 300 ASN A O 1
ATOM 2241 N N . GLY A 1 301 ? 12.124 9.660 -28.215 1.00 68.00 301 GLY A N 1
ATOM 2242 C CA . GLY A 1 301 ? 12.607 10.480 -29.337 1.00 68.00 301 GLY A CA 1
ATOM 2243 C C . GLY A 1 301 ? 13.956 10.049 -29.933 1.00 68.00 301 GLY A C 1
ATOM 2244 O O . GLY A 1 301 ? 14.435 10.686 -30.870 1.00 68.00 301 GLY A O 1
ATOM 2245 N N . GLN A 1 302 ? 14.563 8.970 -29.434 1.00 75.75 302 GLN A N 1
ATOM 2246 C CA . GLN A 1 302 ? 15.762 8.348 -29.995 1.00 75.75 302 GLN A CA 1
ATOM 2247 C C . GLN A 1 302 ? 15.408 7.061 -30.739 1.00 75.75 302 GLN A C 1
ATOM 2249 O O . GLN A 1 302 ? 14.392 6.426 -30.468 1.00 75.75 302 GLN A O 1
ATOM 2254 N N . THR A 1 303 ? 16.245 6.682 -31.706 1.00 84.94 303 THR A N 1
ATOM 2255 C CA . THR A 1 303 ? 16.079 5.443 -32.474 1.00 84.94 303 THR A CA 1
ATOM 2256 C C . THR A 1 303 ? 17.211 4.485 -32.142 1.00 84.94 303 THR A C 1
ATOM 2258 O O . THR A 1 303 ? 18.383 4.831 -32.287 1.00 84.94 303 THR A O 1
ATOM 2261 N N . TYR A 1 304 ? 16.849 3.279 -31.722 1.00 86.25 304 TYR A N 1
ATOM 2262 C CA . TYR A 1 304 ? 17.761 2.201 -31.376 1.00 86.25 304 TYR A CA 1
ATOM 2263 C C . TYR A 1 304 ? 17.634 1.095 -32.416 1.00 86.25 304 TYR A C 1
ATOM 2265 O O . TYR A 1 304 ? 16.558 0.535 -32.606 1.00 86.25 304 TYR A O 1
ATOM 2273 N N . VAL A 1 305 ? 18.739 0.788 -33.091 1.00 89.75 305 VAL A N 1
ATOM 2274 C CA . VAL A 1 305 ? 18.856 -0.382 -33.970 1.00 89.75 305 VAL A CA 1
ATOM 2275 C C . VAL A 1 305 ? 19.605 -1.450 -33.195 1.00 89.75 305 VAL A C 1
ATOM 2277 O O . VAL A 1 305 ? 20.672 -1.149 -32.652 1.00 89.75 305 VAL A O 1
ATOM 2280 N N . ALA A 1 306 ? 19.058 -2.660 -33.125 1.00 88.12 306 ALA A N 1
ATOM 2281 C CA . ALA A 1 306 ? 19.668 -3.753 -32.387 1.00 88.12 306 ALA A CA 1
ATOM 2282 C C . ALA A 1 306 ? 19.466 -5.104 -33.086 1.00 88.12 306 ALA A C 1
ATOM 2284 O O . ALA A 1 306 ? 18.396 -5.395 -33.619 1.00 88.12 306 ALA A O 1
ATOM 2285 N N . ALA A 1 307 ? 20.515 -5.926 -33.087 1.00 88.06 307 ALA A N 1
ATOM 2286 C CA . ALA A 1 307 ? 20.503 -7.255 -33.679 1.00 88.06 307 ALA A CA 1
ATOM 2287 C C . ALA A 1 307 ? 19.742 -8.247 -32.789 1.00 88.06 307 ALA A C 1
ATOM 2289 O O . ALA A 1 307 ? 19.951 -8.299 -31.577 1.00 88.06 307 ALA A O 1
ATOM 2290 N N . MET A 1 308 ? 18.891 -9.059 -33.408 1.00 87.12 308 MET A N 1
ATOM 2291 C CA . MET A 1 308 ? 18.256 -10.218 -32.790 1.00 87.12 308 MET A CA 1
ATOM 2292 C C . MET A 1 308 ? 19.095 -11.461 -33.095 1.00 87.12 308 MET A C 1
ATOM 2294 O O . MET A 1 308 ? 19.558 -11.660 -34.220 1.00 87.12 308 MET A O 1
ATOM 2298 N N . THR A 1 309 ? 19.298 -12.296 -32.085 1.00 81.31 309 THR A N 1
ATOM 2299 C CA . THR A 1 309 ? 20.036 -13.560 -32.172 1.00 81.31 309 THR A CA 1
ATOM 2300 C C . THR A 1 309 ? 19.107 -14.721 -31.835 1.00 81.31 309 THR A C 1
ATOM 2302 O O . THR A 1 309 ? 18.016 -14.508 -31.312 1.00 81.31 309 THR A O 1
ATOM 2305 N N . ASP A 1 310 ? 19.554 -15.958 -32.049 1.00 72.44 310 ASP A N 1
ATOM 2306 C CA . ASP A 1 310 ? 18.796 -17.149 -31.635 1.00 72.44 310 ASP A CA 1
ATOM 2307 C C . ASP A 1 310 ? 18.617 -17.240 -30.102 1.00 72.44 310 ASP A C 1
ATOM 2309 O O . ASP A 1 310 ? 17.812 -18.029 -29.620 1.00 72.44 310 ASP A O 1
ATOM 2313 N N . ALA A 1 311 ? 19.368 -16.442 -29.330 1.00 69.88 311 ALA A N 1
ATOM 2314 C CA . ALA A 1 311 ? 19.238 -16.320 -27.878 1.00 69.88 311 ALA A CA 1
ATOM 2315 C C . ALA A 1 311 ? 18.328 -15.155 -27.442 1.00 69.88 311 ALA A C 1
ATOM 2317 O O . ALA A 1 311 ? 18.127 -14.959 -26.243 1.00 69.88 311 ALA A O 1
ATOM 2318 N N . THR A 1 312 ? 17.806 -14.358 -28.383 1.00 77.88 312 THR A N 1
ATOM 2319 C CA . THR A 1 312 ? 16.882 -13.265 -28.074 1.00 77.88 312 THR A CA 1
ATOM 2320 C C . THR A 1 312 ? 15.531 -13.847 -27.680 1.00 77.88 312 THR A C 1
ATOM 2322 O O . THR A 1 312 ? 14.829 -14.415 -28.512 1.00 77.88 312 THR A O 1
ATOM 2325 N N . ALA A 1 313 ? 15.147 -13.667 -26.420 1.00 76.31 313 ALA A N 1
ATOM 2326 C CA . ALA A 1 313 ? 13.873 -14.149 -25.913 1.00 76.31 313 ALA A CA 1
ATOM 2327 C C . ALA A 1 313 ? 12.763 -13.131 -26.213 1.00 76.31 313 ALA A C 1
ATOM 2329 O O . ALA A 1 313 ? 12.843 -11.968 -25.807 1.00 76.31 313 ALA A O 1
ATOM 2330 N N . ILE A 1 314 ? 11.730 -13.553 -26.936 1.00 79.81 314 ILE A N 1
ATOM 2331 C CA . ILE A 1 314 ? 10.620 -12.685 -27.339 1.00 79.81 314 ILE A CA 1
ATOM 2332 C C . ILE A 1 314 ? 9.374 -13.167 -26.619 1.00 79.81 314 ILE A C 1
ATOM 2334 O O . ILE A 1 314 ? 9.032 -14.341 -26.697 1.00 79.81 314 ILE A O 1
ATOM 2338 N N . TYR A 1 315 ? 8.701 -12.259 -25.928 1.00 72.38 315 TYR A N 1
ATOM 2339 C CA . TYR A 1 315 ? 7.551 -12.574 -25.100 1.00 72.38 315 TYR A CA 1
ATOM 2340 C C . TYR A 1 315 ? 6.330 -11.768 -25.516 1.00 72.38 315 TYR A C 1
ATOM 2342 O O . TYR A 1 315 ? 6.437 -10.587 -25.862 1.00 72.38 315 TYR A O 1
ATOM 2350 N N . ASP A 1 316 ? 5.166 -12.406 -25.446 1.00 64.19 316 ASP A N 1
ATOM 2351 C CA . ASP A 1 316 ? 3.892 -11.703 -25.497 1.00 64.19 316 ASP A CA 1
ATOM 2352 C C . ASP A 1 316 ? 3.575 -11.002 -24.160 1.00 64.19 316 ASP A C 1
ATOM 2354 O O . ASP A 1 316 ? 4.365 -10.978 -23.207 1.00 64.19 316 ASP A O 1
ATOM 2358 N N . CYS A 1 317 ? 2.380 -10.425 -24.098 1.00 58.62 317 CYS A N 1
ATOM 2359 C CA . CYS A 1 317 ? 1.830 -9.774 -22.915 1.00 58.62 317 CYS A CA 1
ATOM 2360 C C . CYS A 1 317 ? 1.723 -10.658 -21.677 1.00 58.62 317 CYS A C 1
ATOM 2362 O O . CYS A 1 317 ? 1.726 -10.148 -20.565 1.00 58.62 317 CYS A O 1
ATOM 2364 N N . TYR A 1 318 ? 1.636 -11.969 -21.871 1.00 49.62 318 TYR A N 1
ATOM 2365 C CA . TYR A 1 318 ? 1.465 -12.959 -20.815 1.00 49.62 318 TYR A CA 1
ATOM 2366 C C . TYR A 1 318 ? 2.788 -13.650 -20.480 1.00 49.62 318 TYR A C 1
ATOM 2368 O O . TYR A 1 318 ? 2.791 -14.750 -19.930 1.00 49.62 318 TYR A O 1
ATOM 2376 N N . SER A 1 319 ? 3.914 -13.037 -20.864 1.00 55.91 319 SER A N 1
ATOM 2377 C CA . SER A 1 319 ? 5.258 -13.588 -20.686 1.00 55.91 319 SER A CA 1
ATOM 2378 C C . SER A 1 319 ? 5.423 -14.981 -21.310 1.00 55.91 319 SER A C 1
ATOM 2380 O O . SER A 1 319 ? 6.294 -15.750 -20.904 1.00 55.91 319 SER A O 1
ATOM 2382 N N . ARG A 1 320 ? 4.619 -15.315 -22.330 1.00 59.94 320 ARG A N 1
ATOM 2383 C CA . ARG A 1 320 ? 4.785 -16.546 -23.107 1.00 59.94 320 ARG A CA 1
ATOM 2384 C C . ARG A 1 320 ? 5.770 -16.286 -24.223 1.00 59.94 320 ARG A C 1
ATOM 2386 O O . ARG A 1 320 ? 5.665 -15.285 -24.931 1.00 59.94 320 ARG A O 1
ATOM 2393 N N . GLU A 1 321 ? 6.725 -17.191 -24.368 1.00 70.75 321 GLU A N 1
ATOM 2394 C CA . GLU A 1 321 ? 7.712 -17.099 -25.433 1.00 70.75 321 GLU A CA 1
ATOM 2395 C C . GLU A 1 321 ? 7.028 -17.269 -26.799 1.00 70.75 321 GLU A C 1
ATOM 2397 O O . GLU A 1 321 ? 6.223 -18.180 -27.007 1.00 70.75 321 GLU A O 1
ATOM 2402 N N . ILE A 1 322 ? 7.330 -16.361 -27.720 1.00 78.62 322 ILE A N 1
ATOM 2403 C CA . ILE A 1 322 ? 6.758 -16.279 -29.066 1.00 78.62 322 ILE A CA 1
ATOM 2404 C C . ILE A 1 322 ? 7.872 -16.110 -30.100 1.00 78.62 322 ILE A C 1
ATOM 2406 O O . ILE A 1 322 ? 9.016 -15.801 -29.773 1.00 78.62 322 ILE A O 1
ATOM 2410 N N . THR A 1 323 ? 7.545 -16.309 -31.376 1.00 82.44 323 THR A N 1
ATOM 2411 C CA . THR A 1 323 ? 8.509 -16.133 -32.467 1.00 82.44 323 THR A CA 1
ATOM 2412 C C . THR A 1 323 ? 8.600 -14.674 -32.911 1.00 82.44 323 THR A C 1
ATOM 2414 O O . THR A 1 323 ? 7.694 -13.867 -32.691 1.00 82.44 323 THR A O 1
ATOM 2417 N N . SER A 1 324 ? 9.695 -14.332 -33.594 1.00 81.38 324 SER A N 1
ATOM 2418 C CA . SER A 1 324 ? 9.919 -12.991 -34.148 1.00 81.38 324 SER A CA 1
ATOM 2419 C C . SER A 1 324 ? 8.891 -12.569 -35.202 1.00 81.38 324 SER A C 1
ATOM 2421 O O . SER A 1 324 ? 8.777 -11.377 -35.472 1.00 81.38 324 SER A O 1
ATOM 2423 N N . ASP A 1 325 ? 8.090 -13.497 -35.735 1.00 80.12 325 ASP A N 1
ATOM 2424 C CA . ASP A 1 325 ? 6.983 -13.205 -36.658 1.00 80.12 325 ASP A CA 1
ATOM 2425 C C . ASP A 1 325 ? 5.891 -12.326 -36.025 1.00 80.12 325 ASP A C 1
ATOM 2427 O O . ASP A 1 325 ? 5.146 -11.646 -36.729 1.00 80.12 325 ASP A O 1
ATOM 2431 N N . ALA A 1 326 ? 5.798 -12.317 -34.692 1.00 78.00 326 ALA A N 1
ATOM 2432 C CA . ALA A 1 326 ? 4.873 -11.471 -33.946 1.00 78.00 326 ALA A CA 1
ATOM 2433 C C . ALA A 1 326 ? 5.349 -10.011 -33.815 1.00 78.00 326 ALA A C 1
ATOM 2435 O O . ALA A 1 326 ? 4.591 -9.147 -33.373 1.00 78.00 326 ALA A O 1
ATOM 2436 N N . LEU A 1 327 ? 6.597 -9.712 -34.187 1.00 84.69 327 LEU A N 1
ATOM 2437 C CA . LEU A 1 327 ? 7.153 -8.364 -34.142 1.00 84.69 327 LEU A CA 1
ATOM 2438 C C . LEU A 1 327 ? 6.737 -7.595 -35.396 1.00 84.69 327 LEU A C 1
ATOM 2440 O O . LEU A 1 327 ? 7.374 -7.674 -36.445 1.00 84.69 327 LEU A O 1
ATOM 2444 N N . VAL A 1 328 ? 5.659 -6.824 -35.280 1.00 84.31 328 VAL A N 1
ATOM 2445 C CA . VAL A 1 328 ? 5.113 -6.034 -36.391 1.00 84.31 328 VAL A CA 1
ATOM 2446 C C . VAL A 1 328 ? 5.441 -4.553 -36.207 1.00 84.31 328 VAL A C 1
ATOM 2448 O O . VAL A 1 328 ? 5.459 -4.040 -35.087 1.00 84.31 328 VAL A O 1
ATOM 2451 N N . VAL A 1 329 ? 5.675 -3.833 -37.304 1.00 86.00 329 VAL A N 1
ATOM 2452 C CA . VAL A 1 329 ? 5.855 -2.372 -37.271 1.00 86.00 329 VAL A CA 1
ATOM 2453 C C . VAL A 1 329 ? 4.625 -1.706 -36.645 1.00 86.00 329 VAL A C 1
ATOM 2455 O O . VAL A 1 329 ? 3.493 -2.058 -36.965 1.00 86.00 329 VAL A O 1
ATOM 2458 N N . GLY A 1 330 ? 4.852 -0.740 -35.755 1.00 77.31 330 GLY A N 1
ATOM 2459 C CA . GLY A 1 330 ? 3.806 -0.076 -34.975 1.00 77.31 330 GLY A CA 1
ATOM 2460 C C . GLY A 1 330 ? 3.494 -0.750 -33.636 1.00 77.31 330 GLY A C 1
ATOM 2461 O O . GLY A 1 330 ? 2.710 -0.208 -32.864 1.00 77.31 330 GLY A O 1
ATOM 2462 N N . THR A 1 331 ? 4.109 -1.895 -33.333 1.00 80.31 331 THR A N 1
ATOM 2463 C CA . THR A 1 331 ? 3.932 -2.580 -32.045 1.00 80.31 331 THR A CA 1
ATOM 2464 C C . THR A 1 331 ? 4.718 -1.874 -30.947 1.00 80.31 331 THR A C 1
ATOM 2466 O O . THR A 1 331 ? 5.905 -1.588 -31.129 1.00 80.31 331 THR A O 1
ATOM 2469 N N . SER A 1 332 ? 4.082 -1.611 -29.807 1.00 79.94 332 SER A N 1
ATOM 2470 C CA . SER A 1 332 ? 4.780 -1.147 -28.606 1.00 79.94 332 SER A CA 1
ATOM 2471 C C . SER A 1 332 ? 5.512 -2.310 -27.941 1.00 79.94 332 SER A C 1
ATOM 2473 O O . SER A 1 332 ? 4.959 -3.403 -27.815 1.00 79.94 332 SER A O 1
ATOM 2475 N N . VAL A 1 333 ? 6.756 -2.089 -27.521 1.00 82.12 333 VAL A N 1
ATOM 2476 C CA . VAL A 1 333 ? 7.617 -3.103 -26.907 1.00 82.12 333 VAL A CA 1
ATOM 2477 C C . VAL A 1 333 ? 8.474 -2.526 -25.786 1.00 82.12 333 VAL A C 1
ATOM 2479 O O . VAL A 1 333 ? 8.883 -1.367 -25.839 1.00 82.12 333 VAL A O 1
ATOM 2482 N N . ASP A 1 334 ? 8.818 -3.380 -24.825 1.00 78.44 334 ASP A N 1
ATOM 2483 C CA . ASP A 1 334 ? 9.984 -3.206 -23.962 1.00 78.44 334 ASP A CA 1
ATOM 2484 C C . ASP A 1 334 ? 11.120 -4.076 -24.499 1.00 78.44 334 ASP A C 1
ATOM 2486 O O . ASP A 1 334 ? 11.046 -5.306 -24.450 1.00 78.44 334 ASP A O 1
ATOM 2490 N N . ALA A 1 335 ? 12.182 -3.456 -25.010 1.00 77.31 335 ALA A N 1
ATOM 2491 C CA . ALA A 1 335 ? 13.364 -4.182 -25.459 1.00 77.31 335 ALA A CA 1
ATOM 2492 C C . ALA A 1 335 ? 14.535 -3.985 -24.505 1.00 77.31 335 ALA A C 1
ATOM 2494 O O . ALA A 1 335 ? 14.937 -2.860 -24.222 1.00 77.31 335 ALA A O 1
ATOM 2495 N N . PHE A 1 336 ? 15.119 -5.088 -24.052 1.00 78.12 336 PHE A N 1
ATOM 2496 C CA . PHE A 1 336 ? 16.345 -5.092 -23.271 1.00 78.12 336 PHE A CA 1
ATOM 2497 C C . PHE A 1 336 ? 17.542 -5.183 -24.214 1.00 78.12 336 PHE A C 1
ATOM 2499 O O . PHE A 1 336 ? 17.829 -6.237 -24.793 1.00 78.12 336 PHE A O 1
ATOM 2506 N N . ILE A 1 337 ? 18.203 -4.046 -24.396 1.00 78.94 337 ILE A N 1
ATOM 2507 C CA . ILE A 1 337 ? 19.252 -3.836 -25.386 1.00 78.94 337 ILE A CA 1
ATOM 2508 C C . ILE A 1 337 ? 20.607 -3.822 -24.687 1.00 78.94 337 ILE A C 1
ATOM 2510 O O . ILE A 1 337 ? 20.807 -3.066 -23.739 1.00 78.94 337 ILE A O 1
ATOM 2514 N N . ILE A 1 338 ? 21.555 -4.612 -25.190 1.00 76.94 338 ILE A N 1
ATOM 2515 C CA . ILE A 1 338 ? 22.969 -4.536 -24.829 1.00 76.94 338 ILE A CA 1
ATOM 2516 C C . ILE A 1 338 ? 23.703 -3.723 -25.898 1.00 76.94 338 ILE A C 1
ATOM 2518 O O . ILE A 1 338 ? 23.716 -4.112 -27.064 1.00 76.94 338 ILE A O 1
ATOM 2522 N N . PRO A 1 339 ? 24.371 -2.623 -25.532 1.00 71.19 339 PRO A N 1
ATOM 2523 C CA . PRO A 1 339 ? 25.334 -1.982 -26.412 1.00 71.19 339 PRO A CA 1
ATOM 2524 C C . PRO A 1 339 ? 26.613 -2.829 -26.501 1.00 71.19 339 PRO A C 1
ATOM 2526 O O . PRO A 1 339 ? 27.289 -3.032 -25.492 1.00 71.19 339 PRO A O 1
ATOM 2529 N N . GLU A 1 340 ? 26.982 -3.288 -27.699 1.00 68.69 340 GLU A N 1
ATOM 2530 C CA . GLU A 1 340 ? 28.255 -3.976 -27.953 1.00 68.69 340 GLU A CA 1
ATOM 2531 C C . GLU A 1 340 ? 29.152 -3.154 -28.885 1.00 68.69 340 GLU A C 1
ATOM 2533 O O . GLU A 1 340 ? 28.703 -2.273 -29.621 1.00 68.69 340 GLU A O 1
ATOM 2538 N N . ALA A 1 341 ? 30.451 -3.469 -28.904 1.00 60.62 341 ALA A N 1
ATOM 2539 C CA . ALA A 1 341 ? 31.418 -2.787 -29.768 1.00 60.62 341 ALA A CA 1
ATOM 2540 C C . ALA A 1 341 ? 31.097 -2.927 -31.273 1.00 60.62 341 ALA A C 1
ATOM 2542 O O . ALA A 1 341 ? 31.488 -2.071 -32.066 1.00 60.62 341 ALA A O 1
ATOM 2543 N N . SER A 1 342 ? 30.393 -3.994 -31.662 1.00 66.50 342 SER A N 1
ATOM 2544 C CA . SER A 1 342 ? 29.950 -4.290 -33.031 1.00 66.50 342 SER A CA 1
ATOM 2545 C C . SER A 1 342 ? 28.569 -3.727 -33.393 1.00 66.50 342 SER A C 1
ATOM 2547 O O . SER A 1 342 ? 28.158 -3.860 -34.544 1.00 66.50 342 SER A O 1
ATOM 2549 N N . GLY A 1 343 ? 27.859 -3.099 -32.451 1.00 75.00 343 GLY A N 1
ATOM 2550 C CA . GLY A 1 343 ? 26.462 -2.676 -32.591 1.00 75.00 343 GLY A CA 1
ATOM 2551 C C . GLY A 1 343 ? 25.615 -3.166 -31.417 1.00 75.00 343 GLY A C 1
ATOM 2552 O O . GLY A 1 343 ? 26.072 -3.977 -30.620 1.00 75.00 343 GLY A O 1
ATOM 2553 N N . ASN A 1 344 ? 24.389 -2.669 -31.269 1.00 82.38 344 ASN A N 1
ATOM 2554 C CA . ASN A 1 344 ? 23.538 -3.141 -30.180 1.00 82.38 344 ASN A CA 1
ATOM 2555 C C . ASN A 1 344 ? 23.013 -4.556 -30.473 1.00 82.38 344 ASN A C 1
ATOM 2557 O O . ASN A 1 344 ? 22.685 -4.863 -31.620 1.00 82.38 344 ASN A O 1
ATOM 2561 N N . SER A 1 345 ? 22.857 -5.379 -29.443 1.00 82.44 345 SER A N 1
ATOM 2562 C CA . SER A 1 345 ? 22.154 -6.662 -29.489 1.00 82.44 345 SER A CA 1
ATOM 2563 C C . SER A 1 345 ? 20.936 -6.625 -28.566 1.00 82.44 345 SER A C 1
ATOM 2565 O O . SER A 1 345 ? 20.892 -5.866 -27.597 1.00 82.44 345 SER A O 1
ATOM 2567 N N . VAL A 1 346 ? 19.904 -7.402 -28.883 1.00 82.31 346 VAL A N 1
ATOM 2568 C CA . VAL A 1 346 ? 18.709 -7.520 -28.042 1.00 82.31 346 VAL A CA 1
ATOM 2569 C C . VAL A 1 346 ? 18.737 -8.846 -27.314 1.00 82.31 346 VAL A C 1
ATOM 2571 O O . VAL A 1 346 ? 18.808 -9.902 -27.938 1.00 82.31 346 VAL A O 1
ATOM 2574 N N . LEU A 1 347 ? 18.630 -8.805 -25.991 1.00 76.31 347 LEU A N 1
ATOM 2575 C CA . LEU A 1 347 ? 18.468 -10.019 -25.194 1.00 76.31 347 LEU A CA 1
ATOM 2576 C C . LEU A 1 347 ? 17.008 -10.419 -25.048 1.00 76.31 347 LEU A C 1
ATOM 2578 O O . LEU A 1 347 ? 16.688 -11.603 -25.072 1.00 76.31 347 LEU A O 1
ATOM 2582 N N . LYS A 1 348 ? 16.135 -9.430 -24.848 1.00 79.31 348 LYS A N 1
ATOM 2583 C CA . LYS A 1 348 ? 14.720 -9.655 -24.566 1.00 79.31 348 LYS A CA 1
ATOM 2584 C C . LYS A 1 348 ? 13.866 -8.619 -25.274 1.00 79.31 348 LYS A C 1
ATOM 2586 O O . LYS A 1 348 ? 14.209 -7.440 -25.257 1.00 79.31 348 LYS A O 1
ATOM 2591 N N . ILE A 1 349 ? 12.742 -9.048 -25.833 1.00 81.44 349 ILE A N 1
ATOM 2592 C CA . ILE A 1 349 ? 11.674 -8.166 -26.309 1.00 81.44 349 ILE A CA 1
ATOM 2593 C C . ILE A 1 349 ? 10.384 -8.615 -25.643 1.00 81.44 349 ILE A C 1
ATOM 2595 O O . ILE A 1 349 ? 10.055 -9.795 -25.683 1.00 81.44 349 ILE A O 1
ATOM 2599 N N . GLN A 1 350 ? 9.651 -7.688 -25.041 1.00 81.12 350 GLN A N 1
ATOM 2600 C CA . GLN A 1 350 ? 8.310 -7.942 -24.536 1.00 81.12 350 GLN A CA 1
ATOM 2601 C C . GLN A 1 350 ? 7.313 -7.069 -25.285 1.00 81.12 350 GLN A C 1
ATOM 2603 O O . GLN A 1 350 ? 7.421 -5.844 -25.262 1.00 81.12 350 GLN A O 1
ATOM 2608 N N . ILE A 1 351 ? 6.360 -7.703 -25.963 1.00 80.75 351 ILE A N 1
ATOM 2609 C CA . ILE A 1 351 ? 5.275 -7.014 -26.657 1.00 80.75 351 ILE A CA 1
ATOM 2610 C C . ILE A 1 351 ? 4.336 -6.389 -25.627 1.00 80.75 351 ILE A C 1
ATOM 2612 O O . ILE A 1 351 ? 3.991 -7.020 -24.632 1.00 80.75 351 ILE A O 1
ATOM 2616 N N . LYS A 1 352 ? 3.949 -5.135 -25.876 1.00 70.56 352 LYS A N 1
ATOM 2617 C CA . LYS A 1 352 ? 3.019 -4.347 -25.055 1.00 70.56 352 LYS A CA 1
ATOM 2618 C C . LYS A 1 352 ? 1.655 -4.115 -25.711 1.00 70.56 352 LYS A C 1
ATOM 2620 O O . LYS A 1 352 ? 0.757 -3.590 -25.062 1.00 70.56 352 LYS A O 1
ATOM 2625 N N . ASN A 1 353 ? 1.487 -4.491 -26.980 1.00 71.50 353 ASN A N 1
ATOM 2626 C CA . ASN A 1 353 ? 0.188 -4.404 -27.649 1.00 71.50 353 ASN A CA 1
ATOM 2627 C C . ASN A 1 353 ? -0.784 -5.456 -27.118 1.00 71.50 353 ASN A C 1
ATOM 2629 O O . ASN A 1 353 ? -0.397 -6.597 -26.911 1.00 71.50 353 ASN A O 1
ATOM 2633 N N . ASP A 1 354 ? -2.042 -5.055 -26.944 1.00 66.12 354 ASP A N 1
ATOM 2634 C CA . ASP A 1 354 ? -3.156 -5.842 -26.405 1.00 66.12 354 ASP A CA 1
ATOM 2635 C C . ASP A 1 354 ? -2.971 -6.317 -24.953 1.00 66.12 354 ASP A C 1
ATOM 2637 O O . ASP A 1 354 ? -3.826 -7.023 -24.418 1.00 66.12 354 ASP A O 1
ATOM 2641 N N . CYS A 1 355 ? -1.903 -5.871 -24.289 1.00 63.41 355 CYS A N 1
ATOM 2642 C CA . CYS A 1 355 ? -1.640 -6.119 -22.878 1.00 63.41 355 CYS A CA 1
ATOM 2643 C C . CYS A 1 355 ? -2.608 -5.292 -22.023 1.00 63.41 355 CYS A C 1
ATOM 2645 O O . CYS A 1 355 ? -2.501 -4.061 -22.046 1.00 63.41 355 CYS A O 1
ATOM 2647 N N . PRO A 1 356 ? -3.509 -5.922 -21.252 1.00 52.38 356 PRO A N 1
ATOM 2648 C CA . PRO A 1 356 ? -4.355 -5.203 -20.308 1.00 52.38 356 PRO A CA 1
ATOM 2649 C C . PRO A 1 356 ? -3.500 -4.367 -19.353 1.00 52.38 356 PRO A C 1
ATOM 2651 O O . PRO A 1 356 ? -2.441 -4.813 -18.913 1.00 52.38 356 PRO A O 1
ATOM 2654 N N . PHE A 1 357 ? -3.951 -3.153 -19.049 1.00 53.78 357 PHE A N 1
ATOM 2655 C CA . PHE A 1 357 ? -3.325 -2.232 -18.097 1.00 53.78 357 PHE A CA 1
ATOM 2656 C C . PHE A 1 357 ? -1.875 -1.836 -18.430 1.00 53.78 357 PHE A C 1
ATOM 2658 O O . PHE A 1 357 ? -1.168 -1.304 -17.573 1.00 53.78 357 PHE A O 1
ATOM 2665 N N . ALA A 1 358 ? -1.416 -2.060 -19.667 1.00 52.88 358 ALA A N 1
ATOM 2666 C CA . ALA A 1 358 ? -0.027 -1.814 -20.061 1.00 52.88 358 ALA A CA 1
ATOM 2667 C C . ALA A 1 358 ? 0.419 -0.367 -19.871 1.00 52.88 358 ALA A C 1
ATOM 2669 O O . ALA A 1 358 ? 1.594 -0.102 -19.601 1.00 52.88 358 ALA A O 1
ATOM 2670 N N . PHE A 1 359 ? -0.519 0.561 -20.023 1.00 66.00 359 PHE A N 1
ATOM 2671 C CA . PHE A 1 359 ? -0.279 1.983 -19.914 1.00 66.00 359 PHE A CA 1
ATOM 2672 C C . PHE A 1 359 ? -1.273 2.614 -18.953 1.00 66.00 359 PHE A C 1
ATOM 2674 O O . PHE A 1 359 ? -2.358 2.094 -18.702 1.00 66.00 359 PHE A O 1
ATOM 2681 N N . SER A 1 360 ? -0.902 3.771 -18.423 1.00 72.75 360 SER A N 1
ATOM 2682 C CA . SER A 1 360 ? -1.758 4.572 -17.571 1.00 72.75 360 SER A CA 1
ATOM 2683 C C . SER A 1 360 ? -1.698 6.035 -17.975 1.00 72.75 360 SER A C 1
ATOM 2685 O O . SER A 1 360 ? -0.708 6.517 -18.527 1.00 72.75 360 SER A O 1
ATOM 2687 N N . ILE A 1 361 ? -2.785 6.751 -17.727 1.00 75.00 361 ILE A N 1
ATOM 2688 C CA . ILE A 1 361 ? -2.855 8.200 -17.838 1.00 75.00 361 ILE A CA 1
ATOM 2689 C C . ILE A 1 361 ? -3.581 8.753 -16.617 1.00 75.00 361 ILE A C 1
ATOM 2691 O O . ILE A 1 361 ? -4.718 8.386 -16.325 1.00 75.00 361 ILE A O 1
ATOM 2695 N N . GLY A 1 362 ? -2.900 9.639 -15.894 1.00 78.94 362 GLY A N 1
ATOM 2696 C CA . GLY A 1 362 ? -3.480 10.405 -14.794 1.00 78.94 362 GLY A CA 1
ATOM 2697 C C . GLY A 1 362 ? -3.780 11.824 -15.253 1.00 78.94 362 GLY A C 1
ATOM 2698 O O . GLY A 1 362 ? -2.895 12.486 -15.804 1.00 78.94 362 GLY A O 1
ATOM 2699 N N . GLY A 1 363 ? -5.006 12.302 -15.047 1.00 84.94 363 GLY A N 1
ATOM 2700 C CA . GLY A 1 363 ? -5.389 13.637 -15.499 1.00 84.94 363 GLY A CA 1
ATOM 2701 C C . GLY A 1 363 ? -6.870 13.957 -15.362 1.00 84.94 363 GLY A C 1
ATOM 2702 O O . GLY A 1 363 ? -7.605 13.287 -14.644 1.00 84.94 363 GLY A O 1
ATOM 2703 N N . LYS A 1 364 ? -7.306 15.001 -16.072 1.00 92.38 364 LYS A N 1
ATOM 2704 C CA . LYS A 1 364 ? -8.701 15.453 -16.078 1.00 92.38 364 LYS A CA 1
ATOM 2705 C C . LYS A 1 364 ? -9.439 14.970 -17.313 1.00 92.38 364 LYS A C 1
ATOM 2707 O O . LYS A 1 364 ? -8.940 15.117 -18.430 1.00 92.38 364 LYS A O 1
ATOM 2712 N N . ILE A 1 365 ? -10.661 14.486 -17.125 1.00 93.50 365 ILE A N 1
ATOM 2713 C CA . ILE A 1 365 ? -11.565 14.182 -18.234 1.00 93.50 365 ILE A CA 1
ATOM 2714 C C . ILE A 1 365 ? -11.930 15.477 -18.963 1.00 93.50 365 ILE A C 1
ATOM 2716 O O . ILE A 1 365 ? -12.425 16.428 -18.356 1.00 93.50 365 ILE A O 1
ATOM 2720 N N . SER A 1 366 ? -11.725 15.504 -20.276 1.00 94.31 366 SER A N 1
ATOM 2721 C CA . SER A 1 366 ? -12.081 16.624 -21.152 1.00 94.31 366 SER A CA 1
ATOM 2722 C C . SER A 1 366 ? -13.284 16.332 -22.049 1.00 94.31 366 SER A C 1
ATOM 2724 O O . SER A 1 366 ? -13.982 17.268 -22.436 1.00 94.31 366 SER A O 1
ATOM 2726 N N . ALA A 1 367 ? -13.572 15.057 -22.326 1.00 93.00 367 ALA A N 1
ATOM 2727 C CA . ALA A 1 367 ? -14.777 14.613 -23.021 1.00 93.00 367 ALA A CA 1
ATOM 2728 C C . ALA A 1 367 ? -15.156 13.178 -22.616 1.00 93.00 367 ALA A C 1
ATOM 2730 O O . ALA A 1 367 ? -14.288 12.365 -22.303 1.00 93.00 367 ALA A O 1
ATOM 2731 N N . VAL A 1 368 ? -16.454 12.870 -22.638 1.00 90.81 368 VAL A N 1
ATOM 2732 C CA . VAL A 1 368 ? -17.007 11.531 -22.375 1.00 90.81 368 VAL A CA 1
ATOM 2733 C C . VAL A 1 368 ? -18.072 11.227 -23.419 1.00 90.81 368 VAL A C 1
ATOM 2735 O O . VAL A 1 368 ? -18.883 12.088 -23.763 1.00 90.81 368 VAL A O 1
ATOM 2738 N N . SER A 1 369 ? -18.088 9.991 -23.899 1.00 87.31 369 SER A N 1
ATOM 2739 C CA . SER A 1 369 ? -19.154 9.412 -24.711 1.00 87.31 369 SER A CA 1
ATOM 2740 C C . SER A 1 369 ? -19.452 7.988 -24.232 1.00 87.31 369 SER A C 1
ATOM 2742 O O . SER A 1 369 ? -18.730 7.443 -23.401 1.00 87.31 369 SER A O 1
ATOM 2744 N N . GLN A 1 370 ? -20.489 7.352 -24.783 1.00 79.06 370 GLN A N 1
ATOM 2745 C CA . GLN A 1 370 ? -20.804 5.954 -24.458 1.00 79.06 370 GLN A CA 1
ATOM 2746 C C . GLN A 1 370 ? -19.718 4.961 -24.901 1.00 79.06 370 GLN A C 1
ATOM 2748 O O . GLN A 1 370 ? -19.693 3.838 -24.414 1.00 79.06 370 GLN A O 1
ATOM 2753 N N . THR A 1 371 ? -18.841 5.353 -25.828 1.00 85.38 371 THR A N 1
ATOM 2754 C CA . THR A 1 371 ? -17.855 4.457 -26.450 1.00 85.38 371 THR A CA 1
ATOM 2755 C C . THR A 1 371 ? -16.413 4.893 -26.226 1.00 85.38 371 THR A C 1
ATOM 2757 O O . THR A 1 371 ? -15.509 4.195 -26.669 1.00 85.38 371 THR A O 1
ATOM 2760 N N . ALA A 1 372 ? -16.174 6.046 -25.595 1.00 91.94 372 ALA A N 1
ATOM 2761 C CA . ALA A 1 372 ? -14.831 6.566 -25.360 1.00 91.94 372 ALA A CA 1
ATOM 2762 C C . ALA A 1 372 ? -14.795 7.651 -24.275 1.00 91.94 372 ALA A C 1
ATOM 2764 O O . ALA A 1 372 ? -15.775 8.374 -24.072 1.00 91.94 372 ALA A O 1
ATOM 2765 N N . VAL A 1 373 ? -13.625 7.823 -23.662 1.00 92.62 373 VAL A N 1
ATOM 2766 C CA . VAL A 1 373 ? -13.276 8.918 -22.750 1.00 92.62 373 VAL A CA 1
ATOM 2767 C C . VAL A 1 373 ? -12.008 9.624 -23.232 1.00 92.62 373 VAL A C 1
ATOM 2769 O O . VAL A 1 373 ? -11.052 8.985 -23.663 1.00 92.62 373 VAL A O 1
ATOM 2772 N N . THR A 1 374 ? -11.977 10.952 -23.147 1.00 96.38 374 THR A N 1
ATOM 2773 C CA . THR A 1 374 ? -10.785 11.755 -23.440 1.00 96.38 374 THR A CA 1
ATOM 2774 C C . THR A 1 374 ? -10.224 12.334 -22.149 1.00 96.38 374 THR A C 1
ATOM 2776 O O . THR A 1 374 ? -10.935 13.016 -21.408 1.00 96.38 374 THR A O 1
ATOM 2779 N N . ILE A 1 375 ? -8.941 12.079 -21.886 1.00 94.19 375 ILE A N 1
ATOM 2780 C CA . ILE A 1 375 ? -8.237 12.501 -20.672 1.00 94.19 375 ILE A CA 1
ATOM 2781 C C . ILE A 1 375 ? -7.072 13.407 -21.065 1.00 94.19 375 ILE A C 1
ATOM 2783 O O . ILE A 1 375 ? -6.249 13.061 -21.912 1.00 94.19 375 ILE A O 1
ATOM 2787 N N . ASN A 1 376 ? -7.006 14.577 -20.436 1.00 93.25 376 ASN A N 1
ATOM 2788 C CA . ASN A 1 376 ? -5.876 15.490 -20.522 1.00 93.25 376 ASN A CA 1
ATOM 2789 C C . ASN A 1 376 ? -4.972 15.244 -19.314 1.00 93.25 376 ASN A C 1
ATOM 2791 O O . ASN A 1 376 ? -5.366 15.540 -18.183 1.00 93.25 376 ASN A O 1
ATOM 2795 N N . GLY A 1 377 ? -3.785 14.693 -19.543 1.00 88.12 377 GLY A N 1
ATOM 2796 C CA . GLY A 1 377 ? -2.916 14.242 -18.463 1.00 88.12 377 GLY A CA 1
ATOM 2797 C C . GLY A 1 377 ? -1.549 13.778 -18.937 1.00 88.12 377 GLY A C 1
ATOM 2798 O O . GLY A 1 377 ? -1.167 14.006 -20.084 1.00 88.12 377 GLY A O 1
ATOM 2799 N N . VAL A 1 378 ? -0.815 13.119 -18.043 1.00 76.19 378 VAL A N 1
ATOM 2800 C CA . VAL A 1 378 ? 0.501 12.544 -18.347 1.00 76.19 378 VAL A CA 1
ATOM 2801 C C . VAL A 1 378 ? 0.347 11.049 -18.583 1.00 76.19 378 VAL A C 1
ATOM 2803 O O . VAL A 1 378 ? -0.135 10.332 -17.705 1.00 76.19 378 VAL A O 1
ATOM 2806 N N . SER A 1 379 ? 0.746 10.590 -19.768 1.00 77.19 379 SER A N 1
ATOM 2807 C CA . SER A 1 379 ? 0.698 9.177 -20.155 1.00 77.19 379 SER A CA 1
ATOM 2808 C C . SER A 1 379 ? 1.988 8.449 -19.781 1.00 77.19 379 SER A C 1
ATOM 2810 O O . SER A 1 379 ? 3.075 8.983 -19.985 1.00 77.19 379 SER A O 1
ATOM 2812 N N . SER A 1 380 ? 1.902 7.208 -19.298 1.00 67.88 380 SER A N 1
ATOM 2813 C CA . SER A 1 380 ? 3.074 6.351 -19.083 1.00 67.88 380 SER A CA 1
ATOM 2814 C C . SER A 1 380 ? 3.634 5.740 -20.376 1.00 67.88 380 SER A C 1
ATOM 2816 O O . SER A 1 380 ? 4.798 5.348 -20.380 1.00 67.88 380 SER A O 1
ATOM 2818 N N . GLU A 1 381 ? 2.851 5.714 -21.465 1.00 71.81 381 GLU A N 1
ATOM 2819 C CA . GLU A 1 381 ? 3.245 5.175 -22.782 1.00 71.81 381 GLU A CA 1
ATOM 2820 C C . GLU A 1 381 ? 4.449 5.919 -23.371 1.00 71.81 381 GLU A C 1
ATOM 2822 O O . GLU A 1 381 ? 5.403 5.305 -23.838 1.00 71.81 381 GLU A O 1
ATOM 2827 N N . ASP A 1 382 ? 4.425 7.250 -23.320 1.00 70.56 382 ASP A N 1
ATOM 2828 C CA . ASP A 1 382 ? 5.454 8.117 -23.901 1.00 70.56 382 ASP A CA 1
ATOM 2829 C C . ASP A 1 382 ? 6.004 9.156 -22.913 1.00 70.56 382 ASP A C 1
ATOM 2831 O O . ASP A 1 382 ? 6.873 9.953 -23.269 1.00 70.56 382 ASP A O 1
ATOM 2835 N N . ARG A 1 383 ? 5.517 9.146 -21.663 1.00 69.69 383 ARG A N 1
ATOM 2836 C CA . ARG A 1 383 ? 5.863 10.113 -20.607 1.00 69.69 383 ARG A CA 1
ATOM 2837 C C . ARG A 1 383 ? 5.615 11.564 -21.013 1.00 69.69 383 ARG A C 1
ATOM 2839 O O . ARG A 1 383 ? 6.280 12.469 -20.507 1.00 69.69 383 ARG A O 1
ATOM 2846 N N . THR A 1 384 ? 4.655 11.796 -21.909 1.00 72.31 384 THR A N 1
ATOM 2847 C CA . THR A 1 384 ? 4.279 13.139 -22.351 1.00 72.31 384 THR A CA 1
ATOM 2848 C C . THR A 1 384 ? 2.964 13.595 -21.735 1.00 72.31 384 THR A C 1
ATOM 2850 O O . THR A 1 384 ? 2.057 12.801 -21.472 1.00 72.31 384 THR A O 1
ATOM 2853 N N . GLU A 1 385 ? 2.869 14.904 -21.500 1.00 82.94 385 GLU A N 1
ATOM 2854 C CA . GLU A 1 385 ? 1.607 15.561 -21.178 1.00 82.94 385 GLU A CA 1
ATOM 2855 C C . GLU A 1 385 ? 0.823 15.809 -22.470 1.00 82.94 385 GLU A C 1
ATOM 2857 O O . GLU A 1 385 ? 1.355 16.339 -23.450 1.00 82.94 385 GLU A O 1
ATOM 2862 N N . GLY A 1 386 ? -0.451 15.430 -22.490 1.00 85.94 386 GLY A N 1
ATOM 2863 C CA . GLY A 1 386 ? -1.287 15.612 -23.664 1.00 85.94 386 GLY A CA 1
ATOM 2864 C C . GLY A 1 386 ? -2.713 15.117 -23.488 1.00 85.94 386 GLY A C 1
ATOM 2865 O O . GLY A 1 386 ? -3.114 14.622 -22.438 1.00 85.94 386 GLY A O 1
ATOM 2866 N N . SER A 1 387 ? -3.490 15.273 -24.558 1.00 92.31 387 SER A N 1
ATOM 2867 C CA . SER A 1 387 ? -4.835 14.715 -24.655 1.00 92.31 387 SER A CA 1
ATOM 2868 C C . SER A 1 387 ? -4.768 13.308 -25.246 1.00 92.31 387 SER A C 1
ATOM 2870 O O . SER A 1 387 ? -4.079 13.080 -26.252 1.00 92.31 387 SER A O 1
ATOM 2872 N N . ARG A 1 388 ? -5.453 12.354 -24.615 1.00 91.56 388 ARG A N 1
ATOM 2873 C CA . ARG A 1 388 ? -5.563 10.969 -25.082 1.00 91.56 388 ARG A CA 1
ATOM 2874 C C . ARG A 1 388 ? -7.021 10.541 -25.066 1.00 91.56 388 ARG A C 1
ATOM 2876 O O . ARG A 1 388 ? -7.694 10.662 -24.047 1.00 91.56 388 ARG A O 1
ATOM 2883 N N . GLU A 1 389 ? -7.488 10.043 -26.202 1.00 94.56 389 GLU A N 1
ATOM 2884 C CA . GLU A 1 389 ? -8.783 9.381 -26.323 1.00 94.56 389 GLU A CA 1
ATOM 2885 C C . GLU A 1 389 ? -8.599 7.877 -26.108 1.00 94.56 389 GLU A C 1
ATOM 2887 O O . GLU A 1 389 ? -7.724 7.264 -26.725 1.00 94.56 389 GLU A O 1
ATOM 2892 N N . LEU A 1 390 ? -9.410 7.311 -25.219 1.00 91.81 390 LEU A N 1
ATOM 2893 C CA . LEU A 1 390 ? -9.452 5.895 -24.885 1.00 91.81 390 LEU A CA 1
ATOM 2894 C C . LEU A 1 390 ? -10.848 5.368 -25.222 1.00 91.81 390 LEU A C 1
ATOM 2896 O O . LEU A 1 390 ? -11.840 5.872 -24.699 1.00 91.81 390 LEU A O 1
ATOM 2900 N N . SER A 1 391 ? -10.930 4.376 -26.101 1.00 90.44 391 SER A N 1
ATOM 2901 C CA . SER A 1 391 ? -12.183 3.694 -26.440 1.00 90.44 391 SER A CA 1
ATOM 2902 C C . SER A 1 391 ? -12.583 2.707 -25.341 1.00 90.44 391 SER A C 1
ATOM 2904 O O . SER A 1 391 ? -11.719 2.183 -24.645 1.00 90.44 391 SER A O 1
ATOM 2906 N N . PHE A 1 392 ? -13.875 2.430 -25.205 1.00 79.25 392 PHE A N 1
ATOM 2907 C CA . PHE A 1 392 ? -14.394 1.378 -24.332 1.00 79.25 392 PHE A CA 1
ATOM 2908 C C . PHE A 1 392 ? -14.757 0.132 -25.141 1.00 79.25 392 PHE A C 1
ATOM 2910 O O . PHE A 1 392 ? -15.295 0.234 -26.246 1.00 79.25 392 PHE A O 1
ATOM 2917 N N . ASP A 1 393 ? -14.501 -1.039 -24.571 1.00 76.44 393 ASP A N 1
ATOM 2918 C CA . ASP A 1 393 ? -14.973 -2.329 -25.061 1.00 76.44 393 ASP A CA 1
ATOM 2919 C C . ASP A 1 393 ? -15.733 -3.093 -23.960 1.00 76.44 393 ASP A C 1
ATOM 2921 O O . ASP A 1 393 ? -16.085 -2.536 -22.921 1.00 76.44 393 ASP A O 1
ATOM 2925 N N . ALA A 1 394 ? -16.050 -4.367 -24.202 1.00 62.09 394 ALA A N 1
ATOM 2926 C CA . ALA A 1 394 ? -16.806 -5.185 -23.253 1.00 62.09 394 ALA A CA 1
ATOM 2927 C C . ALA A 1 394 ? -16.029 -5.546 -21.970 1.00 62.09 394 ALA A C 1
ATOM 2929 O O . ALA A 1 394 ? -16.652 -5.972 -21.001 1.00 62.09 394 ALA A O 1
ATOM 2930 N N . ALA A 1 395 ? -14.700 -5.420 -21.973 1.00 55.72 395 ALA A N 1
ATOM 2931 C CA . ALA A 1 395 ? -13.838 -5.680 -20.823 1.00 55.72 395 ALA A CA 1
ATOM 2932 C C . ALA A 1 395 ? -13.522 -4.403 -20.025 1.00 55.72 395 ALA A C 1
ATOM 2934 O O . ALA A 1 395 ? -13.035 -4.501 -18.901 1.00 55.72 395 ALA A O 1
ATOM 2935 N N . SER A 1 396 ? -13.813 -3.222 -20.576 1.00 58.47 396 SER A N 1
ATOM 2936 C CA . SER A 1 396 ? -13.613 -1.945 -19.900 1.00 58.47 396 SER A CA 1
ATOM 2937 C C . SER A 1 396 ? -14.416 -1.827 -18.604 1.00 58.47 396 SER A C 1
ATOM 2939 O O . SER A 1 396 ? -15.642 -1.957 -18.597 1.00 58.47 396 SER A O 1
ATOM 2941 N N . ALA A 1 397 ? -13.732 -1.460 -17.524 1.00 54.72 397 ALA A N 1
ATOM 2942 C CA . ALA A 1 397 ? -14.340 -1.123 -16.245 1.00 54.72 397 ALA A CA 1
ATOM 2943 C C . ALA A 1 397 ? -14.249 0.382 -15.956 1.00 54.72 397 ALA A C 1
ATOM 2945 O O . ALA A 1 397 ? -13.274 1.057 -16.289 1.00 54.72 397 ALA A O 1
ATOM 2946 N N . VAL A 1 398 ? -15.254 0.920 -15.275 1.00 59.75 398 VAL A N 1
ATOM 2947 C CA . VAL A 1 398 ? -15.174 2.248 -14.664 1.00 59.75 398 VAL A CA 1
ATOM 2948 C C . VAL A 1 398 ? -15.447 2.080 -13.183 1.00 59.75 398 VAL A C 1
ATOM 2950 O O . VAL A 1 398 ? -16.402 1.409 -12.801 1.00 59.75 398 VAL A O 1
ATOM 2953 N N . LEU A 1 399 ? -14.584 2.662 -12.361 1.00 57.16 399 LEU A N 1
ATOM 2954 C CA . LEU A 1 399 ? -14.653 2.613 -10.914 1.00 57.16 399 LEU A CA 1
ATOM 2955 C C . LEU A 1 399 ? -14.778 4.027 -10.351 1.00 57.16 399 LEU A C 1
ATOM 2957 O O . LEU A 1 399 ? -14.204 4.984 -10.881 1.00 57.16 399 LEU A O 1
ATOM 2961 N N . ASP A 1 400 ? -15.518 4.157 -9.260 1.00 57.78 400 ASP A N 1
ATOM 2962 C CA . ASP A 1 400 ? -15.534 5.384 -8.475 1.00 57.78 400 ASP A CA 1
ATOM 2963 C C . ASP A 1 400 ? -14.313 5.492 -7.535 1.00 57.78 400 ASP A C 1
ATOM 2965 O O . ASP A 1 400 ? -13.420 4.645 -7.507 1.00 57.78 400 ASP A O 1
ATOM 2969 N N . CYS A 1 401 ? -14.284 6.565 -6.750 1.00 60.19 401 CYS A N 1
ATOM 2970 C CA . CYS A 1 401 ? -13.268 6.875 -5.737 1.00 60.19 401 CYS A CA 1
ATOM 2971 C C . CYS A 1 401 ? -13.164 5.863 -4.586 1.00 60.19 401 CYS A C 1
ATOM 2973 O O . CYS A 1 401 ? -12.190 5.906 -3.836 1.00 60.19 401 CYS A O 1
ATOM 2975 N N . LEU A 1 402 ? -14.155 4.986 -4.417 1.00 51.62 402 LEU A N 1
ATOM 2976 C CA . LEU A 1 402 ? -14.158 3.894 -3.443 1.00 51.62 402 LEU A CA 1
ATOM 2977 C C . LEU A 1 402 ? -13.887 2.540 -4.119 1.00 51.62 402 LEU A C 1
ATOM 2979 O O . LEU A 1 402 ? -14.052 1.498 -3.487 1.00 51.62 402 LEU A O 1
ATOM 2983 N N . ASN A 1 403 ? -13.446 2.557 -5.382 1.00 51.16 403 ASN A N 1
ATOM 2984 C CA . ASN A 1 403 ? -13.209 1.390 -6.230 1.00 51.16 403 ASN A CA 1
ATOM 2985 C C . ASN A 1 403 ? -14.465 0.542 -6.490 1.00 51.16 403 ASN A C 1
ATOM 2987 O O . ASN A 1 403 ? -14.359 -0.656 -6.756 1.00 51.16 403 ASN A O 1
ATOM 2991 N N . LEU A 1 404 ? -15.657 1.139 -6.425 1.00 50.66 404 LEU A N 1
ATOM 2992 C CA . LEU A 1 404 ? -16.902 0.445 -6.743 1.00 50.66 404 LEU A CA 1
ATOM 2993 C C . LEU A 1 404 ? -17.260 0.613 -8.227 1.00 50.66 404 LEU A C 1
ATOM 2995 O O . LEU A 1 404 ? -16.971 1.663 -8.806 1.00 50.66 404 LEU A O 1
ATOM 2999 N N . PRO A 1 405 ? -17.914 -0.388 -8.853 1.00 51.16 405 PRO A N 1
ATOM 3000 C CA . PRO A 1 405 ? -18.329 -0.299 -10.248 1.00 51.16 405 PRO A CA 1
ATOM 3001 C C . PRO A 1 405 ? -19.243 0.901 -10.513 1.00 51.16 405 PRO A C 1
ATOM 3003 O O . PRO A 1 405 ? -20.296 1.055 -9.893 1.00 51.16 405 PRO A O 1
ATOM 3006 N N . LEU A 1 406 ? -18.857 1.708 -11.494 1.00 60.12 406 LEU A N 1
ATOM 3007 C CA . LEU A 1 406 ? -19.560 2.890 -11.965 1.00 60.12 406 LEU A CA 1
ATOM 3008 C C . LEU A 1 406 ? -19.943 2.697 -13.442 1.00 60.12 406 LEU A C 1
ATOM 3010 O O . LEU A 1 406 ? -19.194 2.121 -14.227 1.00 60.12 406 LEU A O 1
ATOM 3014 N N . GLY A 1 407 ? -21.120 3.176 -13.847 1.00 62.84 407 GLY A N 1
ATOM 3015 C CA . GLY A 1 407 ? -21.503 3.188 -15.262 1.00 62.84 407 GLY A CA 1
ATOM 3016 C C . GLY A 1 407 ? -20.671 4.194 -16.067 1.00 62.84 407 GLY A C 1
ATOM 3017 O O . GLY A 1 407 ? -20.384 5.288 -15.582 1.00 62.84 407 GLY A O 1
ATOM 3018 N N . ILE A 1 408 ? -20.318 3.865 -17.316 1.00 71.50 408 ILE A N 1
ATOM 3019 C CA . ILE A 1 408 ? -19.605 4.785 -18.229 1.00 71.50 408 ILE A CA 1
ATOM 3020 C C . ILE A 1 408 ? -20.372 6.108 -18.396 1.00 71.50 408 ILE A C 1
ATOM 3022 O O . ILE A 1 408 ? -19.774 7.181 -18.453 1.00 71.50 408 ILE A O 1
ATOM 3026 N N . ASP A 1 409 ? -21.705 6.044 -18.415 1.00 70.81 409 ASP A N 1
ATOM 3027 C CA . ASP A 1 409 ? -22.619 7.188 -18.508 1.00 70.81 409 ASP A CA 1
ATOM 3028 C C . ASP A 1 409 ? -22.547 8.146 -17.308 1.00 70.81 409 ASP A C 1
ATOM 3030 O O . ASP A 1 409 ? -23.103 9.244 -17.353 1.00 70.81 409 ASP A O 1
ATOM 3034 N N . ARG A 1 410 ? -21.856 7.745 -16.238 1.00 72.25 410 ARG A N 1
ATOM 3035 C CA . ARG A 1 410 ? -21.678 8.526 -15.012 1.00 72.25 410 ARG A CA 1
ATOM 3036 C C . ARG A 1 410 ? -20.326 9.233 -14.941 1.00 72.25 410 ARG A C 1
ATOM 3038 O O . ARG A 1 410 ? -20.123 10.015 -14.015 1.00 72.25 410 ARG A O 1
ATOM 3045 N N . LEU A 1 411 ? -19.421 9.002 -15.895 1.00 78.12 411 LEU A N 1
ATOM 3046 C CA . LEU A 1 411 ? -18.187 9.779 -16.004 1.00 78.12 411 LEU A CA 1
ATOM 3047 C C . LEU A 1 411 ? -18.511 11.236 -16.348 1.00 78.12 411 LEU A C 1
ATOM 3049 O O . LEU A 1 411 ? -19.261 11.520 -17.283 1.00 78.12 411 LEU A O 1
ATOM 3053 N N . GLN A 1 412 ? -17.919 12.170 -15.605 1.00 83.31 412 GLN A N 1
ATOM 3054 C CA . GLN A 1 412 ? -18.167 13.599 -15.777 1.00 83.31 412 GLN A CA 1
ATOM 3055 C C . GLN A 1 412 ? -16.943 14.310 -16.352 1.00 83.31 412 GLN A C 1
ATOM 3057 O O . GLN A 1 412 ? -15.794 14.037 -16.000 1.00 83.31 412 GLN A O 1
ATOM 3062 N N . VAL A 1 413 ? -17.194 15.274 -17.238 1.00 89.44 413 VAL A N 1
ATOM 3063 C CA . VAL A 1 413 ? -16.151 16.187 -17.716 1.00 89.44 413 VAL A CA 1
ATOM 3064 C C . VAL A 1 413 ? -15.655 17.035 -16.544 1.00 89.44 413 VAL A C 1
ATOM 3066 O O . VAL A 1 413 ? -16.449 17.609 -15.804 1.00 89.44 413 VAL A O 1
ATOM 3069 N N . GLY A 1 414 ? -14.334 17.132 -16.393 1.00 84.19 414 GLY A N 1
ATOM 3070 C CA . GLY A 1 414 ? -13.666 17.846 -15.306 1.00 84.19 414 GLY A CA 1
ATOM 3071 C C . GLY A 1 414 ? -13.218 16.965 -14.136 1.00 84.19 414 GLY A C 1
ATOM 3072 O O . GLY A 1 414 ? -12.391 17.434 -13.345 1.00 84.19 414 GLY A O 1
ATOM 3073 N N . SER A 1 415 ? -13.697 15.715 -14.055 1.00 84.38 415 SER A N 1
ATOM 3074 C CA . SER A 1 415 ? -13.262 14.748 -13.043 1.00 84.38 415 SER A CA 1
ATOM 3075 C C . SER A 1 415 ? -11.771 14.443 -13.165 1.00 84.38 415 SER A C 1
ATOM 3077 O O . SER A 1 415 ? -11.256 14.263 -14.272 1.00 84.38 415 SER A O 1
ATOM 3079 N N . ASP A 1 416 ? -11.094 14.370 -12.023 1.00 80.00 416 ASP A N 1
ATOM 3080 C CA . ASP A 1 416 ? -9.738 13.840 -11.915 1.00 80.00 416 ASP A CA 1
ATOM 3081 C C . ASP A 1 416 ? -9.814 12.314 -11.917 1.00 80.00 416 ASP A C 1
ATOM 3083 O O . ASP A 1 416 ? -10.571 11.729 -11.140 1.00 80.00 416 ASP A O 1
ATOM 3087 N N . VAL A 1 417 ? -9.050 11.672 -12.796 1.00 77.00 417 VAL A N 1
ATOM 3088 C CA . VAL A 1 417 ? -9.067 10.223 -12.991 1.00 77.00 417 VAL A CA 1
ATOM 3089 C C . VAL A 1 417 ? -7.666 9.657 -13.160 1.00 77.00 417 VAL A C 1
ATOM 3091 O O . VAL A 1 417 ? -6.735 10.347 -13.587 1.00 77.00 417 VAL A O 1
ATOM 3094 N N . VAL A 1 418 ? -7.547 8.364 -12.881 1.00 66.62 418 VAL A N 1
ATOM 3095 C CA . VAL A 1 418 ? -6.453 7.526 -13.371 1.00 66.62 418 VAL A CA 1
ATOM 3096 C C . VAL A 1 418 ? -7.076 6.467 -14.263 1.00 66.62 418 VAL A C 1
ATOM 3098 O O . VAL A 1 418 ? -7.917 5.697 -13.807 1.00 66.62 418 VAL A O 1
ATOM 3101 N N . ALA A 1 419 ? -6.694 6.442 -15.535 1.00 65.38 419 ALA A N 1
ATOM 3102 C CA . ALA A 1 419 ? -7.128 5.411 -16.464 1.00 65.38 419 ALA A CA 1
ATOM 3103 C C . ALA A 1 419 ? -5.961 4.509 -16.840 1.00 65.38 419 ALA A C 1
ATOM 3105 O O . ALA A 1 419 ? -4.891 4.998 -17.194 1.00 65.38 419 ALA A O 1
ATOM 3106 N N . TYR A 1 420 ? -6.195 3.208 -16.801 1.00 65.81 420 TYR A N 1
ATOM 3107 C CA . TYR A 1 420 ? -5.322 2.181 -17.336 1.00 65.81 420 TYR A CA 1
ATOM 3108 C C . TYR A 1 420 ? -5.867 1.718 -18.680 1.00 65.81 420 TYR A C 1
ATOM 3110 O O . TYR A 1 420 ? -7.082 1.603 -18.863 1.00 65.81 420 TYR A O 1
ATOM 3118 N N . TYR A 1 421 ? -4.978 1.495 -19.636 1.00 69.50 421 TYR A N 1
ATOM 3119 C CA . TYR A 1 421 ? -5.368 1.191 -21.000 1.00 69.50 421 TYR A CA 1
ATOM 3120 C C . TYR A 1 421 ? -4.335 0.334 -21.722 1.00 69.50 421 TYR A C 1
ATOM 3122 O O . TYR A 1 421 ? -3.143 0.334 -21.401 1.00 69.50 421 TYR A O 1
ATOM 3130 N N . ARG A 1 422 ? -4.818 -0.327 -22.769 1.00 72.75 422 ARG A N 1
ATOM 3131 C CA . ARG A 1 422 ? -4.040 -1.128 -23.709 1.00 72.75 422 ARG A CA 1
ATOM 3132 C C . ARG A 1 422 ? -4.030 -0.499 -25.092 1.00 72.75 422 ARG A C 1
ATOM 3134 O O . ARG A 1 422 ? -4.934 0.258 -25.458 1.00 72.75 422 ARG A O 1
ATOM 3141 N N . THR A 1 423 ? -3.015 -0.826 -25.884 1.00 77.75 423 THR A N 1
ATOM 3142 C CA . THR A 1 423 ? -2.935 -0.439 -27.298 1.00 77.75 423 THR A CA 1
ATOM 3143 C C . THR A 1 423 ? -3.294 -1.623 -28.183 1.00 77.75 423 THR A C 1
ATOM 3145 O O . THR A 1 423 ? -2.594 -2.629 -28.173 1.00 77.75 423 THR A O 1
ATOM 3148 N N . SER A 1 424 ? -4.354 -1.500 -28.980 1.00 72.75 424 SER A N 1
ATOM 3149 C CA . SER A 1 424 ? -4.726 -2.488 -29.996 1.00 72.75 424 SER A CA 1
ATOM 3150 C C . SER A 1 424 ? -4.531 -1.876 -31.380 1.00 72.75 424 SER A C 1
ATOM 3152 O O . SER A 1 424 ? -5.322 -1.051 -31.849 1.00 72.75 424 SER A O 1
ATOM 3154 N N . GLY A 1 425 ? -3.396 -2.187 -32.010 1.00 72.00 425 GLY A N 1
ATOM 3155 C CA . GLY A 1 425 ? -2.951 -1.488 -33.217 1.00 72.00 425 GLY A CA 1
ATOM 3156 C C . GLY A 1 425 ? -2.784 0.016 -32.965 1.00 72.00 425 GLY A C 1
ATOM 3157 O O . GLY A 1 425 ? -1.982 0.423 -32.131 1.00 72.00 425 GLY A O 1
ATOM 3158 N N . SER A 1 426 ? -3.538 0.853 -33.686 1.00 71.88 426 SER A N 1
ATOM 3159 C CA . SER A 1 426 ? -3.537 2.313 -33.489 1.00 71.88 426 SER A CA 1
ATOM 3160 C C . SER A 1 426 ? -4.557 2.805 -32.457 1.00 71.88 426 SER A C 1
ATOM 3162 O O . SER A 1 426 ? -4.592 4.002 -32.165 1.00 71.88 426 SER A O 1
ATOM 3164 N N . GLN A 1 427 ? -5.432 1.927 -31.961 1.00 80.06 427 GLN A N 1
ATOM 3165 C CA . GLN A 1 427 ? -6.457 2.281 -30.985 1.00 80.06 427 GLN A CA 1
ATOM 3166 C C . GLN A 1 427 ? -5.924 2.123 -29.564 1.00 80.06 427 GLN A C 1
ATOM 3168 O O . GLN A 1 427 ? -5.138 1.226 -29.270 1.00 80.06 427 GLN A O 1
ATOM 3173 N N . ARG A 1 428 ? -6.387 2.997 -28.673 1.00 87.12 428 ARG A N 1
ATOM 3174 C CA . ARG A 1 428 ? -6.189 2.871 -27.230 1.00 87.12 428 ARG A CA 1
ATOM 3175 C C . ARG A 1 428 ? -7.521 2.491 -26.620 1.00 87.12 428 ARG A C 1
ATOM 3177 O O . ARG A 1 428 ? -8.514 3.167 -26.883 1.00 87.12 428 ARG A O 1
ATOM 3184 N N . ILE A 1 429 ? -7.540 1.418 -25.849 1.00 80.06 429 ILE A N 1
ATOM 3185 C CA . ILE A 1 429 ? -8.747 0.883 -25.228 1.00 80.06 429 ILE A CA 1
ATOM 3186 C C . ILE A 1 429 ? -8.568 0.993 -23.720 1.00 80.06 429 ILE A C 1
ATOM 3188 O O . ILE A 1 429 ? -7.597 0.462 -23.188 1.00 80.06 429 ILE A O 1
ATOM 3192 N N . ALA A 1 430 ? -9.463 1.711 -23.046 1.00 70.62 430 ALA A N 1
ATOM 3193 C CA . ALA A 1 430 ? -9.464 1.803 -21.594 1.00 70.62 430 ALA A CA 1
ATOM 3194 C C . ALA A 1 430 ? -9.805 0.433 -21.004 1.00 70.62 430 ALA A C 1
ATOM 3196 O O . ALA A 1 430 ? -10.900 -0.072 -21.222 1.00 70.62 430 ALA A O 1
ATOM 3197 N N . ASP A 1 431 ? -8.896 -0.144 -20.230 1.00 57.03 431 ASP A N 1
ATOM 3198 C CA . ASP A 1 431 ? -9.185 -1.354 -19.462 1.00 57.03 431 ASP A CA 1
ATOM 3199 C C . ASP A 1 431 ? -9.906 -0.974 -18.167 1.00 57.03 431 ASP A C 1
ATOM 3201 O O . ASP A 1 431 ? -10.876 -1.614 -17.772 1.00 57.03 431 ASP A O 1
ATOM 3205 N N . MET A 1 432 ? -9.477 0.123 -17.532 1.00 63.25 432 MET A N 1
ATOM 3206 C CA . MET A 1 432 ? -10.081 0.613 -16.298 1.00 63.25 432 MET A CA 1
ATOM 3207 C C . MET A 1 432 ? -9.945 2.125 -16.151 1.00 63.25 432 MET A C 1
ATOM 3209 O O . MET A 1 432 ? -8.870 2.675 -16.365 1.00 63.25 432 MET A O 1
ATOM 3213 N N . VAL A 1 433 ? -11.008 2.806 -15.725 1.00 65.94 433 VAL A N 1
ATOM 3214 C CA . VAL A 1 433 ? -10.989 4.239 -15.384 1.00 65.94 433 VAL A CA 1
ATOM 3215 C C . VAL A 1 433 ? -11.410 4.414 -13.933 1.00 65.94 433 VAL A C 1
ATOM 3217 O O . VAL A 1 433 ? -12.541 4.090 -13.595 1.00 65.94 433 VAL A O 1
ATOM 3220 N N . ILE A 1 434 ? -10.532 4.947 -13.085 1.00 67.62 434 ILE A N 1
ATOM 3221 C CA . ILE A 1 434 ? -10.801 5.191 -11.663 1.00 67.62 434 ILE A CA 1
ATOM 3222 C C . ILE A 1 434 ? -10.998 6.687 -11.434 1.00 67.62 434 ILE A C 1
ATOM 3224 O O . ILE A 1 434 ? -10.080 7.481 -11.669 1.00 67.62 434 ILE A O 1
ATOM 3228 N N . VAL A 1 435 ? -12.171 7.078 -10.938 1.00 70.44 435 VAL A N 1
ATOM 3229 C CA . VAL A 1 435 ? -12.462 8.468 -10.567 1.00 70.44 435 VAL A CA 1
ATOM 3230 C C . VAL A 1 435 ? -11.825 8.803 -9.224 1.00 70.44 435 VAL A C 1
ATOM 3232 O O . VAL A 1 435 ? -12.143 8.201 -8.213 1.00 70.44 435 VAL A O 1
ATOM 3235 N N . GLN A 1 436 ? -10.941 9.796 -9.200 1.00 69.81 436 GLN A N 1
ATOM 3236 C CA . GLN A 1 436 ? -10.294 10.289 -7.982 1.00 69.81 436 GLN A CA 1
ATOM 3237 C C . GLN A 1 436 ? -11.099 11.428 -7.339 1.00 69.81 436 GLN A C 1
ATOM 3239 O O . GLN A 1 436 ? -11.178 11.525 -6.117 1.00 69.81 436 GLN A O 1
ATOM 3244 N N . SER A 1 437 ? -11.692 12.311 -8.150 1.00 72.81 437 SER A N 1
ATOM 3245 C CA . SER A 1 437 ? -12.487 13.449 -7.671 1.00 72.81 437 SER A CA 1
ATOM 3246 C C . SER A 1 437 ? -13.406 14.007 -8.771 1.00 72.81 437 SER A C 1
ATOM 3248 O O . SER A 1 437 ? -12.969 14.073 -9.923 1.00 72.81 437 SER A O 1
ATOM 3250 N N . PRO A 1 438 ? -14.637 14.466 -8.458 1.00 65.81 438 PRO A N 1
ATOM 3251 C CA . PRO A 1 438 ? -15.293 14.415 -7.147 1.00 65.81 438 PRO A CA 1
ATOM 3252 C C . PRO A 1 438 ? -15.728 12.993 -6.760 1.00 65.81 438 PRO A C 1
ATOM 3254 O O . PRO A 1 438 ? -15.979 12.151 -7.618 1.00 65.81 438 PRO A O 1
ATOM 3257 N N . CYS A 1 439 ? -15.803 12.736 -5.451 1.00 68.69 439 CYS A N 1
ATOM 3258 C CA . CYS A 1 439 ? -16.276 11.471 -4.897 1.00 68.69 439 CYS A CA 1
ATOM 3259 C C . CYS A 1 439 ? -17.768 11.587 -4.562 1.00 68.69 439 CYS A C 1
ATOM 3261 O O . CYS A 1 439 ? -18.142 12.065 -3.491 1.00 68.69 439 CYS A O 1
ATOM 3263 N N . ASP A 1 440 ? -18.625 11.199 -5.508 1.00 72.44 440 ASP A N 1
ATOM 3264 C CA . ASP A 1 440 ? -20.084 11.335 -5.384 1.00 72.44 440 ASP A CA 1
ATOM 3265 C C . ASP A 1 440 ? -20.724 10.237 -4.519 1.00 72.44 440 ASP A C 1
ATOM 3267 O O . ASP A 1 440 ? -21.939 10.239 -4.332 1.00 72.44 440 ASP A O 1
ATOM 3271 N N . VAL A 1 441 ? -19.938 9.310 -3.972 1.00 67.81 441 VAL A N 1
ATOM 3272 C CA . VAL A 1 441 ? -20.403 8.206 -3.125 1.00 67.81 441 VAL A CA 1
ATOM 3273 C C . VAL A 1 441 ? -19.858 8.316 -1.703 1.00 67.81 441 VAL A C 1
ATOM 3275 O O . VAL A 1 441 ? -18.768 8.837 -1.477 1.00 67.81 441 VAL A O 1
ATOM 3278 N N . SER A 1 442 ? -20.609 7.823 -0.722 1.00 72.94 442 SER A N 1
ATOM 3279 C CA . SER A 1 442 ? -20.129 7.672 0.655 1.00 72.94 442 SER A CA 1
ATOM 3280 C C . SER A 1 442 ? -20.711 6.430 1.317 1.00 72.94 442 SER A C 1
ATOM 3282 O O . SER A 1 442 ? -21.817 5.995 0.995 1.00 72.94 442 SER A O 1
ATOM 3284 N N . SER A 1 443 ? -19.969 5.857 2.262 1.00 76.56 443 SER A N 1
ATOM 3285 C CA . SER A 1 443 ? -20.475 4.784 3.114 1.00 76.56 443 SER A CA 1
ATOM 3286 C C . SER A 1 443 ? -21.416 5.325 4.195 1.00 76.56 443 SER A C 1
ATOM 3288 O O . SER A 1 443 ? -21.354 6.493 4.595 1.00 76.56 443 SER A O 1
ATOM 3290 N N . PHE A 1 444 ? -22.310 4.465 4.674 1.00 83.06 444 PHE A N 1
ATOM 3291 C CA . PHE A 1 444 ? -23.147 4.720 5.840 1.00 83.06 444 PHE A CA 1
ATOM 3292 C C . PHE A 1 444 ? -23.294 3.451 6.685 1.00 83.06 444 PHE A C 1
ATOM 3294 O O . PHE A 1 444 ? -23.229 2.333 6.169 1.00 83.06 444 PHE A O 1
ATOM 3301 N N . ALA A 1 445 ? -23.508 3.637 7.985 1.00 84.56 445 ALA A N 1
ATOM 3302 C CA . ALA A 1 445 ? -23.763 2.571 8.942 1.00 84.56 445 ALA A CA 1
ATOM 3303 C C . ALA A 1 445 ? -24.653 3.106 10.067 1.00 84.56 445 ALA A C 1
ATOM 3305 O O . ALA A 1 445 ? -24.415 4.202 10.571 1.00 84.56 445 ALA A O 1
ATOM 3306 N N . GLY A 1 446 ? -25.662 2.343 10.477 1.00 89.19 446 GLY A N 1
ATOM 3307 C CA . GLY A 1 446 ? -26.539 2.766 11.562 1.00 89.19 446 GLY A CA 1
ATOM 3308 C C . GLY A 1 446 ? -27.718 1.835 11.802 1.00 89.19 446 GLY A C 1
ATOM 3309 O O . GLY A 1 446 ? -27.738 0.700 11.336 1.00 89.19 446 GLY A O 1
ATOM 3310 N N . THR A 1 447 ? -28.716 2.323 12.536 1.00 90.56 447 THR A N 1
ATOM 3311 C CA . THR A 1 447 ? -29.952 1.583 12.837 1.00 90.56 447 THR A CA 1
ATOM 3312 C C . THR A 1 447 ? -31.127 2.157 12.054 1.00 90.56 447 THR A C 1
ATOM 3314 O O . THR A 1 447 ? -31.336 3.370 12.035 1.00 90.56 447 THR A O 1
ATOM 3317 N N . VAL A 1 448 ? -31.927 1.301 11.420 1.00 92.06 448 VAL A N 1
ATOM 3318 C CA . VAL A 1 448 ? -33.117 1.720 10.667 1.00 92.06 448 VAL A CA 1
ATOM 3319 C C . VAL A 1 448 ? -34.194 2.231 11.630 1.00 92.06 448 VAL A C 1
ATOM 3321 O O . VAL A 1 448 ? -34.764 1.468 12.406 1.00 92.06 448 VAL A O 1
ATOM 3324 N N . LEU A 1 449 ? -34.515 3.521 11.561 1.00 92.56 449 LEU A N 1
AT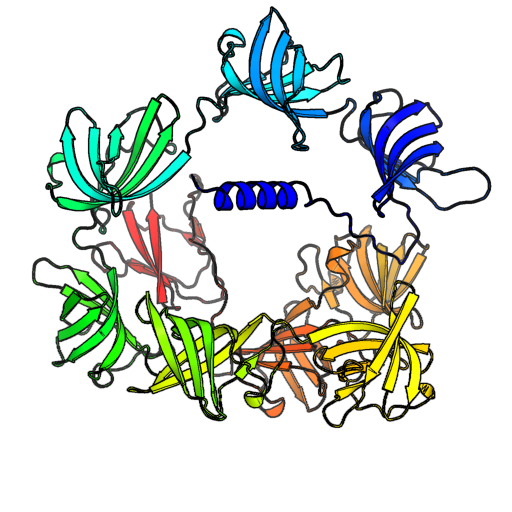OM 3325 C CA . LEU A 1 449 ? -35.556 4.167 12.365 1.00 92.56 449 LEU A CA 1
ATOM 3326 C C . LEU A 1 449 ? -36.930 4.104 11.684 1.00 92.56 449 LEU A C 1
ATOM 3328 O O . LEU A 1 449 ? -37.958 3.951 12.340 1.00 92.56 449 LEU A O 1
ATOM 3332 N N . SER A 1 450 ? -36.953 4.231 10.357 1.00 91.75 450 SER A N 1
ATOM 3333 C CA . SER A 1 450 ? -38.166 4.091 9.553 1.00 91.75 450 SER A CA 1
ATOM 3334 C C . SER A 1 450 ? -37.837 3.481 8.192 1.00 91.75 450 SER A C 1
ATOM 3336 O O . SER A 1 450 ? -36.745 3.693 7.665 1.00 91.75 450 SER A O 1
ATOM 3338 N N . ALA A 1 451 ? -38.767 2.708 7.634 1.00 90.19 451 ALA A N 1
ATOM 3339 C CA . ALA A 1 451 ? -38.583 2.013 6.366 1.00 90.19 451 ALA A CA 1
ATOM 3340 C C . ALA A 1 451 ? -39.880 2.030 5.550 1.00 90.19 451 ALA A C 1
ATOM 3342 O O . ALA A 1 451 ? -40.922 1.553 6.004 1.00 90.19 451 ALA A O 1
ATOM 3343 N N . THR A 1 452 ? -39.813 2.577 4.338 1.00 86.06 452 THR A N 1
ATOM 3344 C CA . THR A 1 452 ? -40.903 2.583 3.355 1.00 86.06 452 THR A CA 1
ATOM 3345 C C . THR A 1 452 ? -40.376 2.168 1.984 1.00 86.06 452 THR A C 1
ATOM 3347 O O . THR A 1 452 ? -39.172 2.167 1.754 1.00 86.06 452 THR A O 1
ATOM 3350 N N . ALA A 1 453 ? -41.268 1.855 1.043 1.00 80.31 453 ALA A N 1
ATOM 3351 C CA . ALA A 1 453 ? -40.877 1.364 -0.280 1.00 80.31 453 ALA A CA 1
ATOM 3352 C C . ALA A 1 453 ? -39.931 2.299 -1.070 1.00 80.31 453 ALA A C 1
ATOM 3354 O O . ALA A 1 453 ? -39.251 1.819 -1.968 1.00 80.31 453 ALA A O 1
ATOM 3355 N N . GLY A 1 454 ? -39.890 3.603 -0.762 1.00 86.25 454 GLY A N 1
ATOM 3356 C CA . GLY A 1 454 ? -39.045 4.579 -1.469 1.00 86.25 454 GLY A CA 1
ATOM 3357 C C . GLY A 1 454 ? -37.933 5.211 -0.630 1.00 86.25 454 GLY A C 1
ATOM 3358 O O . GLY A 1 454 ? -37.122 5.956 -1.177 1.00 86.25 454 GLY A O 1
ATOM 3359 N N . PHE A 1 455 ? -37.890 4.969 0.682 1.00 90.69 455 PHE A N 1
ATOM 3360 C CA . PHE A 1 455 ? -36.854 5.530 1.550 1.00 90.69 455 PHE A CA 1
ATOM 3361 C C . PHE A 1 455 ? -36.687 4.746 2.851 1.00 90.69 455 PHE A C 1
ATOM 3363 O O . PHE A 1 455 ? -37.653 4.205 3.398 1.00 90.69 455 PHE A O 1
ATOM 3370 N N . ILE A 1 456 ? -35.472 4.780 3.395 1.00 93.06 456 ILE A N 1
ATOM 3371 C CA . ILE A 1 456 ? -35.197 4.437 4.793 1.00 93.06 456 ILE A CA 1
ATOM 3372 C C . ILE A 1 456 ? -34.663 5.660 5.533 1.00 93.06 456 ILE A C 1
ATOM 3374 O O . ILE A 1 456 ? -33.993 6.516 4.956 1.00 93.06 456 ILE A O 1
ATOM 3378 N N . THR A 1 457 ? -34.946 5.739 6.826 1.00 93.06 457 THR A N 1
ATOM 3379 C CA . THR A 1 457 ? -34.274 6.666 7.737 1.00 93.06 457 THR A CA 1
ATOM 3380 C C . THR A 1 457 ? -33.336 5.864 8.613 1.00 93.06 457 THR A C 1
ATOM 3382 O O . THR A 1 457 ? -33.782 4.926 9.273 1.00 93.06 457 THR A O 1
ATOM 3385 N N . VAL A 1 458 ? -32.061 6.232 8.622 1.00 93.56 458 VAL A N 1
ATOM 3386 C CA . VAL A 1 458 ? -31.020 5.577 9.416 1.00 93.56 458 VAL A CA 1
ATOM 3387 C C . VAL A 1 458 ? -30.549 6.543 10.493 1.00 93.56 458 VAL A C 1
ATOM 3389 O O . VAL A 1 458 ? -30.331 7.721 10.207 1.00 93.56 458 VAL A O 1
ATOM 3392 N N . THR A 1 459 ? -30.427 6.044 11.719 1.00 94.44 459 THR A N 1
ATOM 3393 C CA . THR A 1 459 ? -29.746 6.725 12.819 1.00 94.44 459 THR A CA 1
ATOM 3394 C C . THR A 1 459 ? -28.298 6.258 12.847 1.00 94.44 459 THR A C 1
ATOM 3396 O O . THR A 1 459 ? -28.053 5.067 13.053 1.00 94.44 459 THR A O 1
ATOM 3399 N N . ASP A 1 460 ? -27.359 7.169 12.622 1.00 85.62 460 ASP A N 1
ATOM 3400 C CA . ASP A 1 460 ? -25.926 6.884 12.674 1.00 85.62 460 ASP A CA 1
ATOM 3401 C C . ASP A 1 460 ? -25.445 6.716 14.128 1.00 85.62 460 ASP A C 1
ATOM 3403 O O . ASP A 1 460 ? -26.159 7.027 15.086 1.00 85.62 460 ASP A O 1
ATOM 3407 N N . ALA A 1 461 ? -24.209 6.240 14.306 1.00 73.94 461 ALA A N 1
ATOM 3408 C CA . ALA A 1 461 ? -23.612 6.011 15.626 1.00 73.94 461 ALA A CA 1
ATOM 3409 C C . ALA A 1 461 ? -23.499 7.285 16.493 1.00 73.94 461 ALA A C 1
ATOM 3411 O O . ALA A 1 461 ? -23.521 7.200 17.718 1.00 73.94 461 ALA A O 1
ATOM 3412 N N . ASP A 1 462 ? -23.419 8.466 15.872 1.00 74.62 462 ASP A N 1
ATOM 3413 C CA . ASP A 1 462 ? -23.395 9.766 16.556 1.00 74.62 462 ASP A CA 1
ATOM 3414 C C . ASP A 1 462 ? -24.796 10.273 16.962 1.00 74.62 462 ASP A C 1
ATOM 3416 O O . ASP A 1 462 ? -24.935 11.360 17.528 1.00 74.62 462 ASP A O 1
ATOM 3420 N N . GLY A 1 463 ? -25.846 9.492 16.681 1.00 79.75 463 GLY A N 1
ATOM 3421 C CA . GLY A 1 463 ? -27.241 9.825 16.953 1.00 79.75 463 GLY A CA 1
ATOM 3422 C C . GLY A 1 463 ? -27.886 10.747 15.915 1.00 79.75 463 GLY A C 1
ATOM 3423 O O . GLY A 1 463 ? -29.071 11.069 16.047 1.00 79.75 463 GLY A O 1
ATOM 3424 N N . SER A 1 464 ? -27.152 11.173 14.881 1.00 87.44 464 SER A N 1
ATOM 3425 C CA . SER A 1 464 ? -27.727 11.915 13.761 1.00 87.44 464 SER A CA 1
ATOM 3426 C C . SER A 1 464 ? -28.622 11.009 12.911 1.00 87.44 464 SER A C 1
ATOM 3428 O O . SER A 1 464 ? -28.504 9.785 12.923 1.00 87.44 464 SER A O 1
ATOM 3430 N N . THR A 1 465 ? -29.582 11.608 12.203 1.00 91.06 465 THR A N 1
ATOM 3431 C CA . THR A 1 465 ? -30.502 10.861 11.336 1.00 91.06 465 THR A CA 1
ATOM 3432 C C . THR A 1 465 ? -30.361 11.325 9.899 1.00 91.06 465 THR A C 1
ATOM 3434 O O . THR A 1 465 ? -30.334 12.526 9.622 1.00 91.06 465 THR A O 1
ATOM 3437 N N . ARG A 1 466 ? -30.306 10.369 8.971 1.00 90.12 466 ARG A N 1
ATOM 3438 C CA . ARG A 1 466 ? -30.277 10.630 7.530 1.00 90.12 466 ARG A CA 1
ATOM 3439 C C . ARG A 1 466 ? -31.374 9.856 6.816 1.00 90.12 466 ARG A C 1
ATOM 3441 O O . ARG A 1 466 ? -31.636 8.694 7.121 1.00 90.12 466 ARG A O 1
ATOM 3448 N N . SER A 1 467 ? -32.027 10.514 5.860 1.00 92.31 467 SER A N 1
ATOM 3449 C CA . SER A 1 467 ? -32.994 9.876 4.964 1.00 92.31 467 SER A CA 1
ATOM 3450 C C . SER A 1 467 ? -32.284 9.462 3.685 1.00 92.31 467 SER A C 1
ATOM 3452 O O . SER A 1 467 ? -31.631 10.296 3.060 1.00 92.31 467 SER A O 1
ATOM 3454 N N . LEU A 1 468 ? -32.440 8.201 3.292 1.00 93.56 468 LEU A N 1
ATOM 3455 C CA . LEU A 1 468 ? -31.798 7.604 2.126 1.00 93.56 468 LEU A CA 1
ATOM 3456 C C . LEU A 1 468 ? -32.867 7.122 1.144 1.00 93.56 468 LEU A C 1
ATOM 3458 O O . LEU A 1 468 ? -33.823 6.458 1.553 1.00 93.56 468 LEU A O 1
ATOM 3462 N N . ALA A 1 469 ? -32.726 7.484 -0.130 1.00 91.75 469 ALA A N 1
ATOM 3463 C CA . ALA A 1 469 ? -33.649 7.089 -1.187 1.00 91.75 469 ALA A CA 1
ATOM 3464 C C . ALA A 1 469 ? -33.409 5.634 -1.601 1.00 91.75 469 ALA A C 1
ATOM 3466 O O . ALA A 1 469 ? -32.269 5.170 -1.631 1.00 91.75 469 ALA A O 1
ATOM 3467 N N . ILE A 1 470 ? -34.485 4.943 -1.962 1.00 89.31 470 ILE A N 1
ATOM 3468 C CA . ILE A 1 470 ? -34.437 3.632 -2.607 1.00 89.31 470 ILE A CA 1
ATOM 3469 C C . ILE A 1 470 ? -34.992 3.800 -4.014 1.00 89.31 470 ILE A C 1
ATOM 3471 O O . ILE A 1 470 ? -36.115 4.281 -4.188 1.00 89.31 470 ILE A O 1
ATOM 3475 N N . ASP A 1 471 ? -34.212 3.404 -5.012 1.00 84.00 471 ASP A N 1
ATOM 3476 C CA . ASP A 1 471 ? -34.609 3.426 -6.413 1.00 84.00 471 ASP A CA 1
ATOM 3477 C C . ASP A 1 471 ? -34.442 2.044 -7.067 1.00 84.00 471 ASP A C 1
ATOM 3479 O O . ASP A 1 471 ? -34.119 1.053 -6.413 1.00 84.00 471 ASP A O 1
ATOM 3483 N N . ALA A 1 472 ? -34.723 1.957 -8.368 1.00 76.88 472 ALA A N 1
ATOM 3484 C CA . ALA A 1 472 ? -34.658 0.698 -9.110 1.00 76.88 472 ALA A CA 1
ATOM 3485 C C . ALA A 1 472 ? -33.239 0.102 -9.205 1.00 76.88 472 ALA A C 1
ATOM 3487 O O . ALA A 1 472 ? -33.102 -1.076 -9.526 1.00 76.88 472 ALA A O 1
ATOM 3488 N N . ASN A 1 473 ? -32.201 0.899 -8.945 1.00 74.38 473 ASN A N 1
ATOM 3489 C CA . ASN A 1 473 ? -30.806 0.472 -8.958 1.00 74.38 473 ASN A CA 1
ATOM 3490 C C . ASN A 1 473 ? -30.305 0.076 -7.561 1.00 74.38 473 ASN A C 1
ATOM 3492 O O . ASN A 1 473 ? -29.218 -0.493 -7.454 1.00 74.38 473 ASN A O 1
ATOM 3496 N N . SER A 1 474 ? -31.071 0.352 -6.500 1.00 81.50 474 SER A N 1
ATOM 3497 C CA . SER A 1 474 ? -30.697 0.004 -5.132 1.00 81.50 474 SER A CA 1
ATOM 3498 C C . SER A 1 474 ? -30.658 -1.512 -4.930 1.00 81.50 474 SER A C 1
ATOM 3500 O O . SER A 1 474 ? -31.675 -2.200 -5.040 1.00 81.50 474 SER A O 1
ATOM 3502 N N . LYS A 1 475 ? -29.486 -2.041 -4.567 1.00 82.50 475 LYS A N 1
ATOM 3503 C CA . LYS A 1 475 ? -29.305 -3.455 -4.208 1.00 82.50 475 LYS A CA 1
ATOM 3504 C C . LYS A 1 475 ? -29.432 -3.642 -2.701 1.00 82.50 475 LYS A C 1
ATOM 3506 O O . LYS A 1 475 ? -28.563 -3.232 -1.938 1.00 82.50 475 LYS A O 1
ATOM 3511 N N . LEU A 1 476 ? -30.527 -4.250 -2.268 1.00 86.50 476 LEU A N 1
ATOM 3512 C CA . LEU A 1 476 ? -30.863 -4.388 -0.854 1.00 86.50 476 LEU A CA 1
ATOM 3513 C C . LEU A 1 476 ? -30.864 -5.862 -0.488 1.00 86.50 476 LEU A C 1
ATOM 3515 O O . LEU A 1 476 ? -31.688 -6.615 -1.012 1.00 86.50 476 LEU A O 1
ATOM 3519 N N . ASN A 1 477 ? -29.965 -6.258 0.408 1.00 83.81 477 ASN A N 1
ATOM 3520 C CA . ASN A 1 477 ? -29.791 -7.653 0.794 1.00 83.81 477 ASN A CA 1
ATOM 3521 C C . ASN A 1 477 ? -29.779 -7.818 2.317 1.00 83.81 477 ASN A C 1
ATOM 3523 O O . ASN A 1 477 ? -29.532 -6.864 3.053 1.00 83.81 477 ASN A O 1
ATOM 3527 N N . ASP A 1 478 ? -30.045 -9.027 2.799 1.00 83.94 478 ASP A N 1
ATOM 3528 C CA . ASP A 1 478 ? -29.755 -9.406 4.180 1.00 83.94 478 ASP A CA 1
ATOM 3529 C C . ASP A 1 478 ? -28.300 -9.899 4.334 1.00 83.94 478 ASP A C 1
ATOM 3531 O O . ASP A 1 478 ? -27.540 -9.951 3.366 1.00 83.94 478 ASP A O 1
ATOM 3535 N N . CYS A 1 479 ? -27.881 -10.269 5.547 1.00 77.12 479 CYS A N 1
ATOM 3536 C CA . CYS A 1 479 ? -26.533 -10.812 5.785 1.00 77.12 479 CYS A CA 1
ATOM 3537 C C . CYS A 1 479 ? -26.268 -12.193 5.158 1.00 77.12 479 CYS A C 1
ATOM 3539 O O . CYS A 1 479 ? -25.132 -12.652 5.183 1.00 77.12 479 CYS A O 1
ATOM 3541 N N . ASN A 1 480 ? -27.278 -12.878 4.613 1.00 71.69 480 ASN A N 1
ATOM 3542 C CA . ASN A 1 480 ? -27.067 -14.063 3.777 1.00 71.69 480 ASN A CA 1
ATOM 3543 C C . ASN A 1 480 ? -26.889 -13.677 2.304 1.00 71.69 480 ASN A C 1
ATOM 3545 O O . ASN A 1 480 ? -26.723 -14.555 1.462 1.00 71.69 480 ASN A O 1
ATOM 3549 N N . GLY A 1 481 ? -26.965 -12.382 1.980 1.00 67.75 481 GLY A N 1
ATOM 3550 C CA . GLY A 1 481 ? -26.918 -11.891 0.614 1.00 67.75 481 GLY A CA 1
ATOM 3551 C C . GLY A 1 481 ? -28.204 -12.104 -0.177 1.00 67.75 481 GLY A C 1
ATOM 3552 O O . GLY A 1 481 ? -28.205 -11.901 -1.394 1.00 67.75 481 GLY A O 1
ATOM 3553 N N . GLU A 1 482 ? -29.284 -12.520 0.487 1.00 78.81 482 GLU A N 1
ATOM 3554 C CA . GLU A 1 482 ? -30.592 -12.674 -0.135 1.00 78.81 482 GLU A CA 1
ATOM 3555 C C . GLU A 1 482 ? -31.248 -11.305 -0.278 1.00 78.81 482 GLU A C 1
ATOM 3557 O O . GLU A 1 482 ? -31.193 -10.481 0.637 1.00 78.81 482 GLU A O 1
ATOM 3562 N N . SER A 1 483 ? -31.890 -11.055 -1.422 1.00 81.19 483 SER A N 1
ATOM 3563 C CA . SER A 1 483 ? -32.571 -9.781 -1.639 1.00 81.19 483 SER A CA 1
ATOM 3564 C C . SER A 1 483 ? -33.695 -9.596 -0.625 1.00 81.19 483 SER A C 1
ATOM 3566 O O . SER A 1 483 ? -34.535 -10.481 -0.442 1.00 81.19 483 SER A O 1
ATOM 3568 N N . ILE A 1 484 ? -33.720 -8.432 0.022 1.00 84.69 484 ILE A N 1
ATOM 3569 C CA . ILE A 1 484 ? -34.702 -8.108 1.049 1.00 84.69 484 ILE A CA 1
ATOM 3570 C C . ILE A 1 484 ? -35.679 -7.046 0.557 1.00 84.69 484 ILE A C 1
ATOM 3572 O O . ILE A 1 484 ? -35.303 -6.004 0.019 1.00 84.69 484 ILE A O 1
ATOM 3576 N N . ALA A 1 485 ? -36.967 -7.306 0.767 1.00 84.31 485 ALA A N 1
ATOM 3577 C CA . ALA A 1 485 ? -38.003 -6.316 0.529 1.00 84.31 485 ALA A CA 1
ATOM 3578 C C . ALA A 1 485 ? -38.048 -5.316 1.689 1.00 84.31 485 ALA A C 1
ATOM 3580 O O . ALA A 1 485 ? -38.083 -5.699 2.862 1.00 84.31 485 ALA A O 1
ATOM 3581 N N . ILE A 1 486 ? -38.107 -4.025 1.364 1.00 84.69 486 ILE A N 1
ATOM 3582 C CA . ILE A 1 486 ? -38.209 -2.977 2.378 1.00 84.69 486 ILE A CA 1
ATOM 3583 C C . ILE A 1 486 ? -39.598 -2.994 3.002 1.00 84.69 486 ILE A C 1
ATOM 3585 O O . ILE A 1 486 ? -40.613 -2.809 2.328 1.00 84.69 486 ILE A O 1
ATOM 3589 N N . SER A 1 487 ? -39.641 -3.200 4.315 1.00 83.25 487 SER A N 1
ATOM 3590 C CA . SER A 1 487 ? -40.877 -3.188 5.086 1.00 83.25 487 SER A CA 1
ATOM 3591 C C . SER A 1 487 ? -40.642 -2.672 6.506 1.00 83.25 487 SER A C 1
ATOM 3593 O O . SER A 1 487 ? -39.503 -2.539 6.956 1.00 83.25 487 SER A O 1
ATOM 3595 N N . ALA A 1 488 ? -41.730 -2.427 7.239 1.00 81.38 488 ALA A N 1
ATOM 3596 C CA . ALA A 1 488 ? -41.670 -1.997 8.635 1.00 81.38 488 ALA A CA 1
ATOM 3597 C C . ALA A 1 488 ? -40.947 -3.000 9.559 1.00 81.38 488 ALA A C 1
ATOM 3599 O O . ALA A 1 488 ? -40.518 -2.612 10.640 1.00 81.38 488 ALA A O 1
ATOM 3600 N N . SER A 1 489 ? -40.765 -4.263 9.144 1.00 80.38 489 SER A N 1
ATOM 3601 C CA . SER A 1 489 ? -40.013 -5.262 9.918 1.00 80.38 489 SER A CA 1
ATOM 3602 C C . SER A 1 489 ? -38.511 -4.977 9.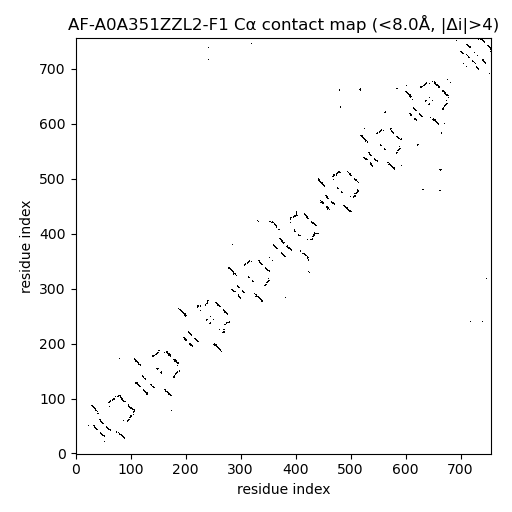998 1.00 80.38 489 SER A C 1
ATOM 3604 O O . SER A 1 489 ? -37.822 -5.620 10.781 1.00 80.38 489 SER A O 1
ATOM 3606 N N . LEU A 1 490 ? -37.997 -4.055 9.178 1.00 86.75 490 LEU A N 1
ATOM 3607 C CA . LEU A 1 490 ? -36.596 -3.635 9.211 1.00 86.75 490 LEU A CA 1
ATOM 3608 C C . LEU A 1 490 ? -36.325 -2.582 10.289 1.00 86.75 490 LEU A C 1
ATOM 3610 O O . LEU A 1 490 ? -35.167 -2.312 10.587 1.00 86.75 490 LEU A O 1
ATOM 3614 N N . VAL A 1 491 ? -37.356 -1.977 10.883 1.00 90.25 491 VAL A N 1
ATOM 3615 C CA . VAL A 1 491 ? -37.166 -0.976 11.940 1.00 90.25 491 VAL A CA 1
ATOM 3616 C C . VAL A 1 491 ? -36.473 -1.611 13.149 1.00 90.25 491 VAL A C 1
ATOM 3618 O O . VAL A 1 491 ? -36.902 -2.650 13.644 1.00 90.25 491 VAL A O 1
ATOM 3621 N N . GLY A 1 492 ? -35.398 -0.976 13.618 1.00 83.31 492 GLY A N 1
ATOM 3622 C CA . GLY A 1 492 ? -34.535 -1.461 14.696 1.00 83.31 492 GLY A CA 1
ATOM 3623 C C . GLY A 1 492 ? -33.396 -2.372 14.233 1.00 83.31 492 GLY A C 1
ATOM 3624 O O . GLY A 1 492 ? -32.571 -2.757 15.054 1.00 83.31 492 GLY A O 1
ATOM 3625 N N . THR A 1 493 ? -33.322 -2.710 12.942 1.00 86.62 493 THR A N 1
ATOM 3626 C CA . THR A 1 493 ? -32.213 -3.509 12.399 1.00 86.62 493 THR A CA 1
ATOM 3627 C C . THR A 1 493 ? -31.011 -2.627 12.084 1.00 86.62 493 THR A C 1
ATOM 3629 O O . THR A 1 493 ? -31.162 -1.485 11.636 1.00 86.62 493 THR A O 1
ATOM 3632 N N . THR A 1 494 ? -29.811 -3.157 12.311 1.00 86.75 494 THR A N 1
ATOM 3633 C CA . THR A 1 494 ? -28.574 -2.523 11.855 1.00 86.75 494 THR A CA 1
ATOM 3634 C C . THR A 1 494 ? -28.493 -2.622 10.334 1.00 86.75 494 THR A C 1
ATOM 3636 O O . THR A 1 494 ? -28.888 -3.632 9.743 1.00 86.75 494 THR A O 1
ATOM 3639 N N . VAL A 1 495 ? -27.982 -1.578 9.696 1.00 87.50 495 VAL A N 1
ATOM 3640 C CA . VAL A 1 495 ? -27.775 -1.499 8.252 1.00 87.50 495 VAL A CA 1
ATOM 3641 C C . VAL A 1 495 ? -26.426 -0.857 7.961 1.00 87.50 495 VAL A C 1
ATOM 3643 O O . VAL A 1 495 ? -26.045 0.122 8.604 1.00 87.50 495 VAL A O 1
ATOM 3646 N N . THR A 1 496 ? -25.719 -1.392 6.973 1.00 83.88 496 THR A N 1
ATOM 3647 C CA . THR A 1 496 ? -24.528 -0.769 6.385 1.00 83.88 496 THR A CA 1
ATOM 3648 C C . THR A 1 496 ? -24.684 -0.703 4.875 1.00 83.88 496 THR A C 1
ATOM 3650 O O . THR A 1 496 ? -25.403 -1.509 4.282 1.00 83.88 496 THR A O 1
ATOM 3653 N N . GLY A 1 497 ? -24.050 0.269 4.231 1.00 79.62 497 GLY A N 1
ATOM 3654 C CA . GLY A 1 497 ? -24.140 0.392 2.784 1.00 79.62 497 GLY A CA 1
ATOM 3655 C C . GLY A 1 497 ? -23.385 1.574 2.211 1.00 79.62 497 GLY A C 1
ATOM 3656 O O . GLY A 1 497 ? -22.629 2.257 2.903 1.00 79.62 497 GLY A O 1
ATOM 3657 N N . VAL A 1 498 ? -23.631 1.826 0.928 1.00 77.00 498 VAL A N 1
ATOM 3658 C CA . VAL A 1 498 ? -23.083 2.965 0.186 1.00 77.00 498 VAL A CA 1
ATOM 3659 C C . VAL A 1 498 ? -24.212 3.735 -0.480 1.00 77.00 498 VAL A C 1
ATOM 3661 O O . VAL A 1 498 ? -25.144 3.157 -1.048 1.00 77.00 498 VAL A O 1
ATOM 3664 N N . VAL A 1 499 ? -24.117 5.058 -0.408 1.00 85.12 499 VAL A N 1
ATOM 3665 C CA . VAL A 1 499 ? -25.067 6.000 -0.998 1.00 85.12 499 VAL A CA 1
ATOM 3666 C C . VAL A 1 499 ? -24.392 6.863 -2.047 1.00 85.12 499 VAL A C 1
ATOM 3668 O O . VAL A 1 499 ? -23.199 7.143 -1.975 1.00 85.12 499 VAL A O 1
ATOM 3671 N N . LEU A 1 500 ? -25.190 7.315 -3.004 1.00 81.12 500 LEU A N 1
ATOM 3672 C CA . LEU A 1 500 ? -24.829 8.289 -4.015 1.00 81.12 500 LEU A CA 1
ATOM 3673 C C . LEU A 1 500 ? -25.325 9.680 -3.587 1.00 81.12 500 LEU A C 1
ATOM 3675 O O . LEU A 1 500 ? -26.522 9.976 -3.631 1.00 81.12 500 LEU A O 1
ATOM 3679 N N . ASN A 1 501 ? -24.391 10.548 -3.210 1.00 81.00 501 ASN A N 1
ATOM 3680 C CA . ASN A 1 501 ? -24.627 11.898 -2.693 1.00 81.00 501 ASN A CA 1
ATOM 3681 C C . ASN A 1 501 ? -25.037 12.917 -3.763 1.00 81.00 501 ASN A C 1
ATOM 3683 O O . ASN A 1 501 ? -25.533 13.987 -3.420 1.00 81.00 501 ASN A O 1
ATOM 3687 N N . SER A 1 502 ? -24.884 12.599 -5.053 1.00 75.25 502 SER A N 1
ATOM 3688 C CA . SER A 1 502 ? -25.347 13.466 -6.151 1.00 75.25 502 SER A CA 1
ATOM 3689 C C . SER A 1 502 ? -26.878 13.517 -6.292 1.00 75.25 502 SER A C 1
ATOM 3691 O O . SER A 1 502 ? -27.407 14.267 -7.112 1.00 75.25 502 SER A O 1
ATOM 3693 N N . THR A 1 503 ? -27.605 12.754 -5.471 1.00 75.50 503 THR A N 1
ATOM 3694 C CA . THR A 1 503 ? -29.072 12.750 -5.388 1.00 75.50 503 THR A CA 1
ATOM 3695 C C . THR A 1 503 ? -29.546 13.319 -4.048 1.00 75.50 503 THR A C 1
ATOM 3697 O O . THR A 1 503 ? -28.830 13.284 -3.050 1.00 75.50 503 THR A O 1
ATOM 3700 N N . THR A 1 504 ? -30.750 13.896 -4.009 1.00 81.31 504 THR A N 1
ATOM 3701 C CA . THR A 1 504 ? -31.338 14.440 -2.774 1.00 81.31 504 THR A CA 1
ATOM 3702 C C . THR A 1 504 ? -32.768 13.916 -2.599 1.00 81.31 504 THR A C 1
ATOM 3704 O O . THR A 1 504 ? -33.639 14.314 -3.377 1.00 81.31 504 THR A O 1
ATOM 3707 N N . PRO A 1 505 ? -33.047 13.065 -1.590 1.00 85.94 505 PRO A N 1
ATOM 3708 C CA . PRO A 1 505 ? -32.089 12.482 -0.637 1.00 85.94 505 PRO A CA 1
ATOM 3709 C C . PRO A 1 505 ? -31.053 11.555 -1.315 1.00 85.94 505 PRO A C 1
ATOM 3711 O O . PRO A 1 505 ? -31.338 11.070 -2.410 1.00 85.94 505 PRO A O 1
ATOM 3714 N N . PRO A 1 506 ? -29.879 11.304 -0.693 1.00 89.25 506 PRO A N 1
ATOM 3715 C CA . PRO A 1 506 ? -28.871 10.389 -1.235 1.00 89.25 506 PRO A CA 1
ATOM 3716 C C . PRO A 1 506 ? -29.454 9.000 -1.508 1.00 89.25 506 PRO A C 1
ATOM 3718 O O . PRO A 1 506 ? -30.123 8.433 -0.643 1.00 89.25 506 PRO A O 1
ATOM 3721 N N . SER A 1 507 ? -29.214 8.455 -2.699 1.00 88.31 507 SER A N 1
ATOM 3722 C CA . SER A 1 507 ? -29.773 7.176 -3.147 1.00 88.31 507 SER A CA 1
ATOM 3723 C C . SER A 1 507 ? -28.867 6.012 -2.777 1.00 88.31 507 SER A C 1
ATOM 3725 O O . SER A 1 507 ? -27.662 6.051 -3.028 1.00 88.31 507 SER A O 1
ATOM 3727 N N . ILE A 1 508 ? -29.440 4.958 -2.203 1.00 86.62 508 ILE A N 1
ATOM 3728 C CA . ILE A 1 508 ? -28.717 3.736 -1.854 1.00 86.62 508 ILE A CA 1
ATOM 3729 C C . ILE A 1 508 ? -28.265 3.041 -3.137 1.00 86.62 508 ILE A C 1
ATOM 3731 O O . ILE A 1 508 ? -29.089 2.660 -3.965 1.00 86.62 508 ILE A O 1
ATOM 3735 N N . GLN A 1 509 ? -26.958 2.831 -3.277 1.00 79.50 509 GLN A N 1
ATOM 3736 C CA . GLN A 1 509 ? -26.411 1.967 -4.324 1.00 79.50 509 GLN A CA 1
ATOM 3737 C C . GLN A 1 509 ? -26.508 0.505 -3.888 1.00 79.50 509 GLN A C 1
ATOM 3739 O O . GLN A 1 509 ? -27.057 -0.336 -4.600 1.00 79.50 509 GLN A O 1
ATOM 3744 N N . TRP A 1 510 ? -26.058 0.219 -2.668 1.00 81.62 510 TRP A N 1
ATOM 3745 C CA . TRP A 1 510 ? -26.266 -1.067 -2.022 1.00 81.62 510 TRP A CA 1
ATOM 3746 C C . TRP A 1 510 ? -26.378 -0.910 -0.507 1.00 81.62 510 TRP A C 1
ATOM 3748 O O . TRP A 1 510 ? -25.801 0.012 0.074 1.00 81.62 510 TRP A O 1
ATOM 3758 N N . ALA A 1 511 ? -27.126 -1.808 0.128 1.00 84.25 511 ALA A N 1
ATOM 3759 C CA . ALA A 1 511 ? -27.217 -1.897 1.578 1.00 84.25 511 ALA A CA 1
ATOM 3760 C C . ALA A 1 511 ? -27.413 -3.345 2.038 1.00 84.25 511 ALA A C 1
ATOM 3762 O O . ALA A 1 511 ? -28.162 -4.108 1.420 1.00 84.25 511 ALA A O 1
ATOM 3763 N N . THR A 1 512 ? -26.775 -3.684 3.154 1.00 83.50 512 THR A N 1
ATOM 3764 C CA . THR A 1 512 ? -26.918 -4.960 3.851 1.00 83.50 512 THR A CA 1
ATOM 3765 C C . THR A 1 512 ? -27.642 -4.728 5.172 1.00 83.50 512 THR A C 1
ATOM 3767 O O . THR A 1 512 ? -27.179 -3.968 6.023 1.00 83.50 512 THR A O 1
ATOM 3770 N N . PHE A 1 513 ? -28.788 -5.385 5.347 1.00 87.06 513 PHE A N 1
ATOM 3771 C CA . PHE A 1 513 ? -29.592 -5.342 6.566 1.00 87.06 513 PHE A CA 1
ATOM 3772 C C . PHE A 1 513 ? -29.292 -6.565 7.434 1.00 87.06 513 PHE A C 1
ATOM 3774 O O . PHE A 1 513 ? -29.445 -7.711 7.003 1.00 87.06 513 PHE A O 1
ATOM 3781 N N . PHE A 1 514 ? -28.923 -6.340 8.691 1.00 81.81 514 PHE A N 1
ATOM 3782 C CA . PHE A 1 514 ? -28.509 -7.404 9.605 1.00 81.81 514 PHE A CA 1
ATOM 3783 C C . PHE A 1 514 ? -29.714 -8.059 10.306 1.00 81.81 514 PHE A C 1
ATOM 3785 O O . PHE A 1 514 ? -29.839 -8.064 11.529 1.00 81.81 514 PHE A O 1
ATOM 3792 N N . VAL A 1 515 ? -30.642 -8.617 9.519 1.00 81.19 515 VAL A N 1
ATOM 3793 C CA . VAL A 1 515 ? -31.871 -9.255 10.021 1.00 81.19 515 VAL A CA 1
ATOM 3794 C C . VAL A 1 515 ? -31.619 -10.700 10.463 1.00 81.19 515 VAL A C 1
ATOM 3796 O O . VAL A 1 515 ? -31.468 -11.604 9.632 1.00 81.19 515 VAL A O 1
ATOM 3799 N N . GLY A 1 516 ? -31.646 -10.934 11.780 1.00 74.88 516 GLY A N 1
ATOM 3800 C CA . GLY A 1 516 ? -31.464 -12.265 12.377 1.00 74.88 516 GLY A CA 1
ATOM 3801 C C . GLY A 1 516 ? -30.046 -12.816 12.217 1.00 74.88 516 GLY A C 1
ATOM 3802 O O . GLY A 1 516 ? -29.867 -14.029 12.184 1.00 74.88 516 GLY A O 1
ATOM 3803 N N . CYS A 1 517 ? -29.075 -11.924 12.041 1.00 76.44 517 CYS A N 1
ATOM 3804 C CA . CYS A 1 517 ? -27.668 -12.237 11.826 1.00 76.44 517 CYS A CA 1
ATOM 3805 C C . CYS A 1 517 ? -26.942 -12.354 13.171 1.00 76.44 517 CYS A C 1
ATOM 3807 O O . CYS A 1 517 ? -27.363 -11.694 14.126 1.00 76.44 517 CYS A O 1
ATOM 3809 N N . PRO A 1 518 ? -25.880 -13.171 13.259 1.00 73.12 518 PRO A N 1
ATOM 3810 C CA . PRO A 1 518 ? -25.102 -13.290 14.484 1.00 73.12 518 PRO A CA 1
ATOM 3811 C C . PRO A 1 518 ? -24.501 -11.936 14.871 1.00 73.12 518 PRO A C 1
ATOM 3813 O O . PRO A 1 518 ? -24.007 -11.195 14.017 1.00 73.12 518 PRO A O 1
ATOM 3816 N N . VAL A 1 519 ? -24.552 -11.621 16.164 1.00 76.50 519 VAL A N 1
ATOM 3817 C CA . VAL A 1 519 ? -23.903 -10.428 16.716 1.00 76.50 519 VAL A CA 1
ATOM 3818 C C . VAL A 1 519 ? -22.520 -10.864 17.150 1.00 76.50 519 VAL A C 1
ATOM 3820 O O . VAL A 1 519 ? -22.366 -11.568 18.146 1.00 76.50 519 VAL A O 1
ATOM 3823 N N . ILE A 1 520 ? -21.520 -10.505 16.352 1.00 76.31 520 ILE A N 1
ATOM 3824 C CA . ILE A 1 520 ? -20.149 -10.924 16.608 1.00 76.31 520 ILE A CA 1
ATOM 3825 C C . ILE A 1 520 ? -19.578 -10.075 17.735 1.00 76.31 520 ILE A C 1
ATOM 3827 O O . ILE A 1 520 ? -19.506 -8.854 17.624 1.00 76.31 520 ILE A O 1
ATOM 3831 N N . VAL A 1 521 ? -19.159 -10.746 18.798 1.00 78.62 521 VAL A N 1
ATOM 3832 C CA . VAL A 1 521 ? -18.392 -10.167 19.896 1.00 78.62 521 VAL A CA 1
ATOM 3833 C C . VAL A 1 521 ? -17.003 -10.773 19.915 1.00 78.62 521 VAL A C 1
ATOM 3835 O O . VAL A 1 521 ? -16.789 -11.937 19.560 1.00 78.62 521 VAL A O 1
ATOM 3838 N N . ASN A 1 522 ? -16.055 -9.946 20.323 1.00 81.50 522 ASN A N 1
ATOM 3839 C CA . ASN A 1 522 ? -14.649 -10.261 20.433 1.00 81.50 522 ASN A CA 1
ATOM 3840 C C . ASN A 1 522 ? -14.252 -10.326 21.907 1.00 81.50 522 ASN A C 1
ATOM 3842 O O . ASN A 1 522 ? -14.449 -9.370 22.651 1.00 81.50 522 ASN A O 1
ATOM 3846 N N . GLU A 1 523 ? -13.665 -11.444 22.330 1.00 79.88 523 GLU A N 1
ATOM 3847 C CA . GLU A 1 523 ? -13.224 -11.625 23.712 1.00 79.88 523 GLU A CA 1
ATOM 3848 C C . GLU A 1 523 ? -11.796 -12.147 23.783 1.00 79.88 523 GLU A C 1
ATOM 3850 O O . GLU A 1 523 ? -11.446 -13.178 23.194 1.00 79.88 523 GLU A O 1
ATOM 3855 N N . GLY A 1 524 ? -10.976 -11.402 24.524 1.00 82.19 524 GLY A N 1
ATOM 3856 C CA . GLY A 1 524 ? -9.598 -11.746 24.823 1.00 82.19 524 GLY A CA 1
ATOM 3857 C C . GLY A 1 524 ? -9.492 -12.452 26.168 1.00 82.19 524 GLY A C 1
ATOM 3858 O O . GLY A 1 524 ? -10.144 -12.058 27.135 1.00 82.19 524 GLY A O 1
ATOM 3859 N N . GLY A 1 525 ? -8.644 -13.471 26.262 1.00 81.56 525 GLY A N 1
ATOM 3860 C CA . GLY A 1 525 ? -8.444 -14.188 27.517 1.00 81.56 525 GLY A CA 1
ATOM 3861 C C . GLY A 1 525 ? -7.320 -15.206 27.466 1.00 81.56 525 GLY A C 1
ATOM 3862 O O . GLY A 1 525 ? -6.600 -15.312 26.478 1.00 81.56 525 GLY A O 1
ATOM 3863 N N . ILE A 1 526 ? -7.171 -15.961 28.552 1.00 84.12 526 ILE A N 1
ATOM 3864 C CA . ILE A 1 526 ? -6.221 -17.076 28.633 1.00 84.12 526 ILE A CA 1
ATOM 3865 C C . ILE A 1 526 ? -6.981 -18.389 28.491 1.00 84.12 526 ILE A C 1
ATOM 3867 O O . ILE A 1 526 ? -7.975 -18.607 29.187 1.00 84.12 526 ILE A O 1
ATOM 3871 N N . ILE A 1 527 ? -6.506 -19.283 27.626 1.00 86.62 527 ILE A N 1
ATOM 3872 C CA . ILE A 1 527 ? -7.089 -20.616 27.470 1.00 86.62 527 ILE A CA 1
ATOM 3873 C C . ILE A 1 527 ? -6.965 -21.390 28.789 1.00 86.62 527 ILE A C 1
ATOM 3875 O O . ILE A 1 527 ? -5.864 -21.638 29.284 1.00 86.62 527 ILE A O 1
ATOM 3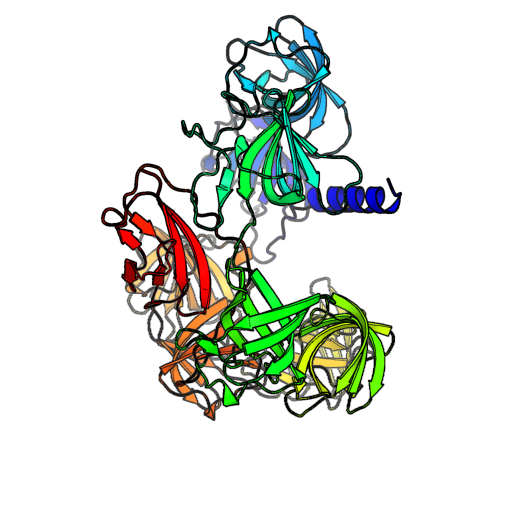879 N N . THR A 1 528 ? -8.101 -21.829 29.329 1.00 88.44 528 THR A N 1
ATOM 3880 C CA . THR A 1 528 ? -8.175 -22.653 30.549 1.00 88.44 528 THR A CA 1
ATOM 3881 C C . THR A 1 528 ? -8.602 -24.090 30.274 1.00 88.44 528 THR A C 1
ATOM 3883 O O . THR A 1 528 ? -8.292 -24.974 31.070 1.00 88.44 528 THR A O 1
ATOM 3886 N N . GLU A 1 529 ? -9.261 -24.346 29.141 1.00 93.38 529 GLU A N 1
ATOM 3887 C CA . GLU A 1 529 ? -9.628 -25.690 28.696 1.00 93.38 529 GLU A CA 1
ATOM 3888 C C . GLU A 1 529 ? -9.752 -25.733 27.164 1.00 93.38 529 GLU A C 1
ATOM 3890 O O . GLU A 1 529 ? -10.367 -24.846 26.576 1.00 93.38 529 GLU A O 1
ATOM 3895 N N . VAL A 1 530 ? -9.208 -26.773 26.521 1.00 91.81 530 VAL A N 1
ATOM 3896 C CA . VAL A 1 530 ? -9.401 -27.056 25.086 1.00 91.81 530 VAL A CA 1
ATOM 3897 C C . VAL A 1 530 ? -9.953 -28.468 24.948 1.00 91.81 530 VAL A C 1
ATOM 3899 O O . VAL A 1 530 ? -9.369 -29.421 25.464 1.00 91.81 530 VAL A O 1
ATOM 3902 N N . ARG A 1 531 ? -11.078 -28.602 24.250 1.00 92.12 531 ARG A N 1
ATOM 3903 C CA . ARG A 1 531 ? -11.672 -29.874 23.827 1.00 92.12 531 ARG A CA 1
ATOM 3904 C C . ARG A 1 531 ? -11.823 -29.871 22.310 1.00 92.12 531 ARG A C 1
ATOM 3906 O O . ARG A 1 531 ? -11.728 -28.822 21.679 1.00 92.12 531 ARG A O 1
ATOM 3913 N N . ASP A 1 532 ? -12.123 -31.024 21.721 1.00 85.62 532 ASP A N 1
ATOM 3914 C CA . ASP A 1 532 ? -12.329 -31.123 20.267 1.00 85.62 532 ASP A CA 1
ATOM 3915 C C . ASP A 1 532 ? -13.475 -30.223 19.770 1.00 85.62 532 ASP A C 1
ATOM 3917 O O . ASP A 1 532 ? -13.409 -29.693 18.659 1.00 85.62 532 ASP A O 1
ATOM 3921 N N . SER A 1 533 ? -14.504 -30.028 20.606 1.00 89.31 533 SER A N 1
ATOM 3922 C CA . SER A 1 533 ? -15.731 -29.290 20.284 1.00 89.31 533 SER A CA 1
ATOM 3923 C C . SER A 1 533 ? -15.907 -27.968 21.035 1.00 89.31 533 SER A C 1
ATOM 3925 O O . SER A 1 533 ? -16.896 -27.278 20.801 1.00 89.31 533 SER A O 1
ATOM 3927 N N . SER A 1 534 ? -15.020 -27.608 21.965 1.00 93.31 534 SER A N 1
ATOM 3928 C CA . SER A 1 534 ? -15.175 -26.373 22.740 1.00 93.31 534 SER A CA 1
ATOM 3929 C C . SER A 1 534 ? -13.853 -25.810 23.246 1.00 93.31 534 SER A C 1
ATOM 3931 O O . SER A 1 534 ? -12.875 -26.529 23.455 1.00 93.31 534 SER A O 1
ATOM 3933 N N . LEU A 1 535 ? -13.848 -24.498 23.452 1.00 93.81 535 LEU A N 1
ATOM 3934 C CA . LEU A 1 535 ? -12.754 -23.736 24.036 1.00 93.81 535 LEU A CA 1
ATOM 3935 C C . LEU A 1 535 ? -13.289 -23.002 25.262 1.00 93.81 535 LEU A C 1
ATOM 3937 O O . LEU A 1 535 ? -14.290 -22.299 25.173 1.00 93.81 535 LEU A O 1
ATOM 3941 N N . THR A 1 536 ? -12.620 -23.137 26.403 1.00 92.88 536 THR A N 1
ATOM 3942 C CA . THR A 1 536 ? -12.892 -22.295 27.571 1.00 92.88 536 THR A CA 1
ATOM 3943 C C . THR A 1 536 ? -11.735 -21.342 27.786 1.00 92.88 536 THR A C 1
ATOM 3945 O O . THR A 1 536 ? -10.583 -21.764 27.924 1.00 92.88 536 THR A O 1
ATOM 3948 N N . LEU A 1 537 ? -12.050 -20.058 27.896 1.00 89.94 537 LEU A N 1
ATOM 3949 C CA . LEU A 1 537 ? -11.093 -19.012 28.222 1.00 89.94 537 LEU A CA 1
ATOM 3950 C C . LEU A 1 537 ? -11.489 -18.286 29.506 1.00 89.94 537 LEU A C 1
ATOM 3952 O O . LEU A 1 537 ? -12.659 -18.211 29.884 1.00 89.94 537 LEU A O 1
ATOM 3956 N N . GLN A 1 538 ? -10.479 -17.778 30.199 1.00 87.50 538 GLN A N 1
ATOM 3957 C CA . GLN A 1 538 ? -10.639 -16.826 31.284 1.00 87.50 538 GLN A CA 1
ATOM 3958 C C . GLN A 1 538 ? -10.425 -15.431 30.700 1.00 87.50 538 GLN A C 1
ATOM 3960 O O . GLN A 1 538 ? -9.282 -15.011 30.504 1.00 87.50 538 GLN A O 1
ATOM 3965 N N . GLY A 1 539 ? -11.529 -14.764 30.376 1.00 73.12 539 GLY A N 1
ATOM 3966 C CA . GLY A 1 539 ? -11.558 -13.400 29.864 1.00 73.12 539 GLY A CA 1
ATOM 3967 C C . GLY A 1 539 ? -11.735 -12.370 30.977 1.00 73.12 539 GLY A C 1
ATOM 3968 O O . GLY A 1 539 ? -11.810 -12.703 32.168 1.00 73.12 539 GLY A O 1
ATOM 3969 N N . SER A 1 540 ? -11.822 -11.104 30.579 1.00 63.22 540 SER A N 1
ATOM 3970 C CA . SER A 1 540 ? -12.131 -9.965 31.454 1.00 63.22 540 SER A CA 1
ATOM 3971 C C . SER A 1 540 ? -13.525 -10.054 32.083 1.00 63.22 540 SER A C 1
ATOM 3973 O O . SER A 1 540 ? -13.704 -9.668 33.239 1.00 63.22 540 SER A O 1
ATOM 3975 N N . SER A 1 541 ? -14.493 -10.599 31.341 1.00 64.56 541 SER A N 1
ATOM 3976 C CA . SER A 1 541 ? -15.888 -10.778 31.766 1.00 64.56 541 SER A CA 1
ATOM 3977 C C . SER A 1 541 ? -16.080 -11.962 32.731 1.00 64.56 541 SER A C 1
ATOM 3979 O O . SER A 1 541 ? -17.108 -12.085 33.402 1.00 64.56 541 SER A O 1
ATOM 3981 N N . GLY A 1 542 ? -15.065 -12.825 32.840 1.00 77.50 542 GLY A N 1
ATOM 3982 C CA . GLY A 1 542 ? -15.095 -14.047 33.624 1.00 77.50 542 GLY A CA 1
ATOM 3983 C C . GLY A 1 542 ? -14.725 -15.271 32.793 1.00 77.50 542 GLY A C 1
ATOM 3984 O O . GLY A 1 542 ? -14.006 -15.196 31.799 1.00 77.50 542 GLY A O 1
ATOM 3985 N N . ARG A 1 543 ? -15.167 -16.439 33.259 1.00 87.62 543 ARG A N 1
ATOM 3986 C CA . ARG A 1 543 ? -14.971 -17.697 32.537 1.00 87.62 543 ARG A CA 1
ATOM 3987 C C . ARG A 1 543 ? -16.010 -17.789 31.423 1.00 87.62 543 ARG A C 1
ATOM 3989 O O . ARG A 1 543 ? -17.203 -17.801 31.722 1.00 87.62 543 ARG A O 1
ATOM 3996 N N . VAL A 1 544 ? -15.552 -17.937 30.184 1.00 88.88 544 VAL A N 1
ATOM 3997 C CA . VAL A 1 544 ? -16.411 -18.066 29.003 1.00 88.88 544 VAL A CA 1
ATOM 3998 C C . VAL A 1 544 ? -16.122 -19.384 28.300 1.00 88.88 544 VAL A C 1
ATOM 4000 O O . VAL A 1 544 ? -14.970 -19.727 28.035 1.00 88.88 544 VAL A O 1
ATOM 4003 N N . GLU A 1 545 ? -17.182 -20.146 28.042 1.00 93.19 545 GLU A N 1
ATOM 4004 C CA . GLU A 1 545 ? -17.135 -21.390 27.277 1.00 93.19 545 GLU A CA 1
ATOM 4005 C C . GLU A 1 545 ? -17.734 -21.148 25.891 1.00 93.19 545 GLU A C 1
ATOM 4007 O O . GLU A 1 545 ? -18.893 -20.753 25.762 1.00 93.19 545 GLU A O 1
ATOM 4012 N N . LEU A 1 546 ? -16.930 -21.398 24.863 1.00 93.19 546 LEU A N 1
ATOM 4013 C CA . LEU A 1 546 ? -17.255 -21.169 23.463 1.00 93.19 546 LEU A CA 1
ATOM 4014 C C . LEU A 1 546 ? -17.333 -22.505 22.732 1.00 93.19 546 LEU A C 1
ATOM 4016 O O . LEU A 1 546 ? -16.459 -23.366 22.874 1.00 93.19 546 LEU A O 1
ATOM 4020 N N . GLN A 1 547 ? -18.388 -22.685 21.944 1.00 92.94 547 GLN A N 1
ATOM 4021 C CA . GLN A 1 547 ? -18.610 -23.911 21.182 1.00 92.94 547 GLN A CA 1
ATOM 4022 C C . GLN A 1 547 ? -17.934 -23.792 19.821 1.00 92.94 547 GLN A C 1
ATOM 4024 O O . GLN A 1 547 ? -18.189 -22.845 19.079 1.00 92.94 547 GLN A O 1
ATOM 4029 N N . ARG A 1 548 ? -17.083 -24.757 19.471 1.00 89.62 548 ARG A N 1
ATOM 4030 C CA . ARG A 1 548 ? -16.436 -24.799 18.159 1.00 89.62 548 ARG A CA 1
ATOM 4031 C C . ARG A 1 548 ? -17.502 -25.027 17.087 1.00 89.62 548 ARG A C 1
ATOM 4033 O O . ARG A 1 548 ? -18.236 -26.013 17.140 1.00 89.62 548 ARG A O 1
ATOM 4040 N N . SER A 1 549 ? -17.583 -24.125 16.115 1.00 83.12 549 SER A N 1
ATOM 4041 C CA . SER A 1 549 ? -18.416 -24.309 14.928 1.00 83.12 549 SER A CA 1
ATOM 4042 C C . SER A 1 549 ? -17.662 -25.108 13.861 1.00 83.12 549 SER A C 1
ATOM 4044 O O . SER A 1 549 ? -16.437 -25.240 13.897 1.00 83.12 549 SER A O 1
ATOM 4046 N N . SER A 1 550 ? -18.382 -25.614 12.859 1.00 76.69 550 SER A N 1
ATOM 4047 C CA . SER A 1 550 ? -17.765 -26.208 11.663 1.00 76.69 550 SER A CA 1
ATOM 4048 C C . SER A 1 550 ? -16.968 -25.198 10.829 1.00 76.69 550 SER A C 1
ATOM 4050 O O . SER A 1 550 ? -16.242 -25.606 9.931 1.00 76.69 550 SER A O 1
ATOM 4052 N N . TYR A 1 551 ? -17.107 -23.900 11.115 1.00 75.75 551 TYR A N 1
ATOM 4053 C CA . TYR A 1 551 ? -16.452 -22.804 10.406 1.00 75.75 551 TYR A CA 1
ATOM 4054 C C . TYR A 1 551 ? -15.374 -22.116 11.256 1.00 75.75 551 TYR A C 1
ATOM 4056 O O . TYR A 1 551 ? -14.883 -21.060 10.868 1.00 75.75 551 TYR A O 1
ATOM 4064 N N . THR A 1 552 ? -15.018 -22.669 12.426 1.00 80.75 552 THR A N 1
ATOM 4065 C CA . THR A 1 552 ? -14.017 -22.043 13.293 1.00 80.75 552 THR A CA 1
ATOM 4066 C C . THR A 1 552 ? -12.633 -22.068 12.654 1.00 80.75 552 THR A C 1
ATOM 4068 O O . THR A 1 552 ? -12.079 -23.144 12.435 1.00 80.75 552 THR A O 1
ATOM 4071 N N . VAL A 1 553 ? -12.042 -20.888 12.461 1.00 74.25 553 VAL A N 1
ATOM 4072 C CA . VAL A 1 553 ? -10.664 -20.738 11.973 1.00 74.25 553 VAL A CA 1
ATOM 4073 C C . VAL A 1 553 ? -9.740 -20.329 13.115 1.00 74.25 553 VAL A C 1
ATOM 4075 O O . VAL A 1 553 ? -10.040 -19.397 13.866 1.00 74.25 553 VAL A O 1
ATOM 4078 N N . VAL A 1 554 ? -8.605 -21.014 13.241 1.00 76.06 554 VAL A N 1
ATOM 4079 C CA . VAL A 1 554 ? -7.556 -20.680 14.210 1.00 76.06 554 VAL A CA 1
ATOM 4080 C C . VAL A 1 554 ? -6.416 -20.003 13.460 1.00 76.06 554 VAL A C 1
ATOM 4082 O O . VAL A 1 554 ? -6.021 -20.439 12.384 1.00 76.06 554 VAL A O 1
ATOM 4085 N N . TYR A 1 555 ? -5.913 -18.919 14.026 1.00 72.12 555 TYR A N 1
ATOM 4086 C CA . TYR A 1 555 ? -4.761 -18.175 13.548 1.00 72.12 555 TYR A CA 1
ATOM 4087 C C . TYR A 1 555 ? -3.700 -18.143 14.642 1.00 72.12 555 TYR A C 1
ATOM 4089 O O . TYR A 1 555 ? -4.038 -18.153 15.827 1.00 72.12 555 TYR A O 1
ATOM 4097 N N . ASP A 1 556 ? -2.433 -18.045 14.264 1.00 66.62 556 ASP A N 1
ATOM 4098 C CA . ASP A 1 556 ? -1.357 -17.712 15.195 1.00 66.62 556 ASP A CA 1
ATOM 4099 C C . ASP A 1 556 ? -1.205 -16.190 15.393 1.00 66.62 556 ASP A C 1
ATOM 4101 O O . ASP A 1 556 ? -1.954 -15.374 14.844 1.00 66.62 556 ASP A O 1
ATOM 4105 N N . SER A 1 557 ? -0.199 -15.798 16.176 1.00 61.38 557 SER A N 1
ATOM 4106 C CA . SER A 1 557 ? 0.133 -14.401 16.468 1.00 61.38 557 SER A CA 1
ATOM 4107 C C . SER A 1 557 ? 0.660 -13.618 15.259 1.00 61.38 557 SER A C 1
ATOM 4109 O O . SER A 1 557 ? 0.815 -12.405 15.348 1.00 61.38 557 SER A O 1
ATOM 4111 N N . TYR A 1 558 ? 0.970 -14.291 14.148 1.00 55.56 558 TYR A N 1
ATOM 4112 C CA . TYR A 1 558 ? 1.389 -13.685 12.883 1.00 55.56 558 TYR A CA 1
ATOM 4113 C C . TYR A 1 558 ? 0.254 -13.658 11.856 1.00 55.56 558 TYR A C 1
ATOM 4115 O O . TYR A 1 558 ? 0.496 -13.367 10.684 1.00 55.56 558 TYR A O 1
ATOM 4123 N N . THR A 1 559 ? -0.987 -13.934 12.278 1.00 58.12 559 THR A N 1
ATOM 4124 C CA . THR A 1 559 ? -2.187 -14.008 11.430 1.00 58.12 559 THR A CA 1
ATOM 4125 C C . THR A 1 559 ? -2.143 -15.119 10.376 1.00 58.12 559 THR A C 1
ATOM 4127 O O . THR A 1 559 ? -2.904 -15.086 9.408 1.00 58.12 559 THR A O 1
ATOM 4130 N N . MET A 1 560 ? -1.300 -16.137 10.566 1.00 56.53 560 MET A N 1
ATOM 4131 C CA . MET A 1 560 ? -1.276 -17.312 9.699 1.00 56.53 560 MET A CA 1
ATOM 4132 C C . MET A 1 560 ? -2.299 -18.351 10.181 1.00 56.53 560 MET A C 1
ATOM 4134 O O . MET A 1 560 ? -2.349 -18.623 11.381 1.00 56.53 560 MET A O 1
ATOM 4138 N N . PRO A 1 561 ? -3.123 -18.937 9.288 1.00 61.81 561 PRO A N 1
ATOM 4139 C CA . PRO A 1 561 ? -4.041 -20.011 9.657 1.00 61.81 561 PRO A CA 1
ATOM 4140 C C . PRO A 1 561 ? -3.290 -21.227 10.228 1.00 61.81 561 PRO A C 1
ATOM 4142 O O . PRO A 1 561 ? -2.331 -21.700 9.616 1.00 61.81 561 PRO A O 1
ATOM 4145 N N . THR A 1 562 ? -3.757 -21.770 11.356 1.00 71.44 562 THR A N 1
ATOM 4146 C CA . THR A 1 562 ? -3.228 -22.988 11.994 1.00 71.44 562 THR A CA 1
ATOM 4147 C C . THR A 1 562 ? -4.338 -23.974 12.370 1.00 71.44 562 THR A C 1
ATOM 4149 O O . THR A 1 562 ? -5.523 -23.652 12.337 1.00 71.44 562 THR A O 1
ATOM 4152 N N . ASP A 1 563 ? -3.960 -25.201 12.738 1.00 78.38 563 ASP A N 1
ATOM 4153 C CA . ASP A 1 563 ? -4.910 -26.228 13.176 1.00 78.38 563 ASP A CA 1
ATOM 4154 C C . ASP A 1 563 ? -5.375 -26.018 14.633 1.00 78.38 563 ASP A C 1
ATOM 4156 O O . ASP A 1 563 ? -4.626 -25.542 15.481 1.00 78.38 563 ASP A O 1
ATOM 4160 N N . TRP A 1 564 ? -6.597 -26.443 14.967 1.00 81.88 564 TRP A N 1
ATOM 4161 C CA . TRP A 1 564 ? -7.138 -26.383 16.336 1.00 81.88 564 TRP A CA 1
ATOM 4162 C C . TRP A 1 564 ? -6.259 -27.082 17.380 1.00 81.88 564 TRP A C 1
ATOM 4164 O O . TRP A 1 564 ? -6.176 -26.639 18.526 1.00 81.88 564 TRP A O 1
ATOM 4174 N N . SER A 1 565 ? -5.567 -28.154 16.993 1.00 81.81 565 SER A N 1
ATOM 4175 C CA . SER A 1 565 ? -4.644 -28.882 17.866 1.00 81.81 565 SER A CA 1
ATOM 4176 C C . SER A 1 565 ? -3.426 -28.062 18.303 1.00 81.81 565 SER A C 1
ATOM 4178 O O . SER A 1 565 ? -2.724 -28.479 19.226 1.00 81.81 565 SER A O 1
ATOM 4180 N N . THR A 1 566 ? -3.160 -26.898 17.695 1.00 80.94 566 THR A N 1
ATOM 4181 C CA . THR A 1 566 ? -2.041 -26.036 18.099 1.00 80.94 566 THR A CA 1
ATOM 4182 C C . THR A 1 566 ? -2.340 -25.201 19.342 1.00 80.94 566 THR A C 1
ATOM 4184 O O . THR A 1 566 ? -1.400 -24.662 19.923 1.00 80.94 566 THR A O 1
ATOM 4187 N N . LEU A 1 567 ? -3.606 -25.103 19.765 1.00 83.31 567 LEU A N 1
ATOM 4188 C CA . LEU A 1 567 ? -4.026 -24.355 20.952 1.00 83.31 567 LEU A CA 1
ATOM 4189 C C . LEU A 1 567 ? -3.501 -25.012 22.234 1.00 83.31 567 LEU A C 1
ATOM 4191 O O . LEU A 1 567 ? -3.735 -26.201 22.467 1.00 83.31 567 LEU A O 1
ATOM 4195 N N . ARG A 1 568 ? -2.831 -24.244 23.102 1.00 82.56 568 ARG A N 1
ATOM 4196 C CA . ARG A 1 568 ? -2.303 -24.754 24.376 1.00 82.56 568 ARG A CA 1
ATOM 4197 C C . ARG A 1 568 ? -2.946 -24.065 25.569 1.00 82.56 568 ARG A C 1
ATOM 4199 O O . ARG A 1 568 ? -3.292 -22.888 25.546 1.00 82.56 568 ARG A O 1
ATOM 4206 N N . LEU A 1 569 ? -3.080 -24.818 26.658 1.00 86.44 569 LEU A N 1
ATOM 4207 C CA . LEU A 1 569 ? -3.495 -24.257 27.942 1.00 86.44 569 LEU A CA 1
ATOM 4208 C C . LEU A 1 569 ? -2.495 -23.182 28.381 1.00 86.44 569 LEU A C 1
ATOM 4210 O O . LEU A 1 569 ? -1.288 -23.423 28.365 1.00 86.44 569 LEU A O 1
ATOM 4214 N N . GLY A 1 570 ? -3.004 -22.031 28.813 1.00 75.44 570 GLY A N 1
ATOM 4215 C CA . GLY A 1 570 ? -2.184 -20.889 29.213 1.00 75.44 570 GLY A CA 1
ATOM 4216 C C . GLY A 1 570 ? -1.849 -19.906 28.088 1.00 75.44 570 GLY A C 1
ATOM 4217 O O . GLY A 1 570 ? -1.349 -18.826 28.397 1.00 75.44 570 GLY A O 1
ATOM 4218 N N . ASP A 1 571 ? -2.157 -20.221 26.826 1.00 79.50 571 ASP A N 1
ATOM 4219 C CA . ASP A 1 571 ? -1.970 -19.271 25.727 1.00 79.50 571 ASP A CA 1
ATOM 4220 C C . ASP A 1 571 ? -2.963 -18.107 25.845 1.00 79.50 571 ASP A C 1
ATOM 4222 O O . ASP A 1 571 ? -4.133 -18.297 26.200 1.00 79.50 571 ASP A O 1
ATOM 4226 N N . SER A 1 572 ? -2.508 -16.895 25.516 1.00 80.12 572 SER A N 1
ATOM 4227 C CA . SER A 1 572 ? -3.412 -15.770 25.280 1.00 80.12 572 SER A CA 1
ATOM 4228 C C . SER A 1 572 ? -4.143 -15.972 23.959 1.00 80.12 572 SER A C 1
ATOM 4230 O O . SER A 1 572 ? -3.532 -16.348 22.959 1.00 80.12 572 SER A O 1
ATOM 4232 N N . VAL A 1 573 ? -5.441 -15.704 23.944 1.00 83.50 573 VAL A N 1
ATOM 4233 C CA . VAL A 1 573 ? -6.274 -15.772 22.747 1.00 83.50 573 VAL A CA 1
ATOM 4234 C C . VAL A 1 573 ? -7.105 -14.518 22.577 1.00 83.50 573 VAL A C 1
ATOM 4236 O O . VAL A 1 573 ? -7.527 -13.907 23.558 1.00 83.50 573 VAL A O 1
ATOM 4239 N N . CYS A 1 574 ? -7.412 -14.211 21.322 1.00 83.69 574 CYS A N 1
ATOM 4240 C CA . CYS A 1 574 ? -8.540 -13.375 20.947 1.00 83.69 574 CYS A CA 1
ATOM 4241 C C . CYS A 1 574 ? -9.557 -14.209 20.170 1.00 83.69 574 CYS A C 1
ATOM 4243 O O . CYS A 1 574 ? -9.190 -14.896 19.217 1.00 83.69 574 CYS A O 1
ATOM 4245 N N . THR A 1 575 ? -10.822 -14.175 20.574 1.00 85.25 575 THR A N 1
ATOM 4246 C CA . THR A 1 575 ? -11.887 -14.994 19.983 1.00 85.25 575 THR A CA 1
ATOM 4247 C C . THR A 1 575 ? -12.990 -14.130 19.398 1.00 85.25 575 THR A C 1
ATOM 4249 O O . THR A 1 575 ? -13.307 -13.107 19.984 1.00 85.25 575 THR A O 1
ATOM 4252 N N . TRP A 1 576 ? -13.584 -14.550 18.277 1.00 84.00 576 TRP A N 1
ATOM 4253 C CA . TRP A 1 576 ? -14.804 -13.961 17.715 1.00 84.00 576 TRP A CA 1
ATOM 4254 C C . TRP A 1 576 ? -15.895 -15.008 17.714 1.00 84.00 576 TRP A C 1
ATOM 4256 O O . TRP A 1 576 ? -15.739 -16.077 17.109 1.00 84.00 576 TRP A O 1
ATOM 4266 N N . TYR A 1 577 ? -17.000 -14.695 18.367 1.00 84.00 577 TYR A N 1
ATOM 4267 C CA . TYR A 1 577 ? -18.112 -15.612 18.511 1.00 84.00 577 TYR A CA 1
ATOM 4268 C C . TYR A 1 577 ? -19.441 -14.863 18.452 1.00 84.00 577 TYR A C 1
ATOM 4270 O O . TYR A 1 577 ? -19.500 -13.654 18.656 1.00 84.00 577 TYR A O 1
ATOM 4278 N N . ASP A 1 578 ? -20.516 -15.582 18.143 1.00 84.12 578 ASP A N 1
ATOM 4279 C CA . ASP A 1 578 ? -21.865 -15.019 18.221 1.00 84.12 578 ASP A CA 1
ATOM 4280 C C . ASP A 1 578 ? -22.296 -14.872 19.680 1.00 84.12 578 ASP A C 1
ATOM 4282 O O . ASP A 1 578 ? -22.359 -15.865 20.407 1.00 84.12 578 ASP A O 1
ATOM 4286 N N . ASP A 1 579 ? -22.633 -13.656 20.104 1.00 82.38 579 ASP A N 1
ATOM 4287 C CA . ASP A 1 579 ? -22.967 -13.370 21.498 1.00 82.38 579 ASP A CA 1
ATOM 4288 C C . ASP A 1 579 ? -24.148 -14.215 22.001 1.00 82.38 579 ASP A C 1
ATOM 4290 O O . ASP A 1 579 ? -24.138 -14.708 23.132 1.00 82.38 579 ASP A O 1
ATOM 4294 N N . ALA A 1 580 ? -25.138 -14.451 21.134 1.00 81.75 580 ALA A N 1
ATOM 4295 C CA . ALA A 1 580 ? -26.352 -15.177 21.486 1.00 81.75 580 ALA A CA 1
ATOM 4296 C C . ALA A 1 580 ? -26.132 -16.694 21.611 1.00 81.75 580 ALA A C 1
ATOM 4298 O O . ALA A 1 580 ? -26.572 -17.302 22.589 1.00 81.75 580 ALA A O 1
ATOM 4299 N N . SER A 1 581 ? -25.480 -17.325 20.629 1.00 83.44 581 SER A N 1
ATOM 4300 C CA . SER A 1 581 ? -25.285 -18.785 20.598 1.00 83.44 581 SER A CA 1
ATOM 4301 C C . SER A 1 581 ? -23.961 -19.268 21.195 1.00 83.44 581 SER A C 1
ATOM 4303 O O . SER A 1 581 ? -23.797 -20.471 21.406 1.00 83.44 581 SER A O 1
ATOM 4305 N N . LYS A 1 582 ? -23.016 -18.356 21.456 1.00 88.25 582 LYS A N 1
ATOM 4306 C CA . LYS A 1 582 ? -21.626 -18.640 21.855 1.00 88.25 582 LYS A CA 1
ATOM 4307 C C . LYS A 1 582 ? -20.885 -19.565 20.876 1.00 88.25 582 LYS A C 1
ATOM 4309 O O . LYS A 1 582 ? -19.922 -20.238 21.253 1.00 88.25 582 LYS A O 1
ATOM 4314 N N . LEU A 1 583 ? -21.327 -19.601 19.615 1.00 87.75 583 LEU A N 1
ATOM 4315 C CA . LEU A 1 583 ? -20.637 -20.295 18.532 1.00 87.75 583 LEU A CA 1
ATOM 4316 C C . LEU A 1 583 ? -19.393 -19.517 18.122 1.00 87.75 583 LEU A C 1
ATOM 4318 O O . LEU A 1 583 ? -19.467 -18.347 17.756 1.00 87.75 583 LEU A O 1
ATOM 4322 N N . LEU A 1 584 ? -18.258 -20.198 18.174 1.00 86.00 584 LEU A N 1
ATOM 4323 C CA . LEU A 1 584 ? -16.943 -19.666 17.874 1.00 86.00 584 LEU A CA 1
ATOM 4324 C C . LEU A 1 584 ? -16.682 -19.701 16.372 1.00 86.00 584 LEU A C 1
ATOM 4326 O O . LEU A 1 584 ? -16.778 -20.756 15.739 1.00 86.00 584 LEU A O 1
ATOM 4330 N N . TYR A 1 585 ? -16.288 -18.570 15.806 1.00 81.75 585 TYR A N 1
ATOM 4331 C CA . TYR A 1 585 ? -15.969 -18.456 14.383 1.00 81.75 585 TYR A CA 1
ATOM 4332 C C . TYR A 1 585 ? -14.484 -18.244 14.139 1.00 81.75 585 TYR A C 1
ATOM 4334 O O . TYR A 1 585 ? -13.942 -18.734 13.152 1.00 81.75 585 TYR A O 1
ATOM 4342 N N . ARG A 1 586 ? -13.795 -17.563 15.057 1.00 80.75 586 ARG A N 1
ATOM 4343 C CA . ARG A 1 586 ? -12.374 -17.264 14.889 1.00 80.75 586 ARG A CA 1
ATOM 4344 C C . ARG A 1 586 ? -11.630 -17.259 16.211 1.00 80.75 586 ARG A C 1
ATOM 4346 O O . ARG A 1 586 ? -12.159 -16.788 17.214 1.00 80.75 586 ARG A O 1
ATOM 4353 N N . ILE A 1 587 ? -10.387 -17.730 16.185 1.00 83.31 587 ILE A N 1
ATOM 4354 C CA . ILE A 1 587 ? -9.426 -17.623 17.284 1.00 83.31 587 ILE A CA 1
ATOM 4355 C C . ILE A 1 587 ? -8.107 -17.083 16.728 1.00 83.31 587 ILE A C 1
ATOM 4357 O O . ILE A 1 587 ? -7.643 -17.562 15.702 1.00 83.31 587 ILE A O 1
ATOM 4361 N N . MET A 1 588 ? -7.477 -16.134 17.414 1.00 79.69 588 MET A N 1
ATOM 4362 C CA . MET A 1 588 ? -6.056 -15.810 17.260 1.00 79.69 588 MET A CA 1
ATOM 4363 C C . MET A 1 588 ? -5.325 -16.245 18.524 1.00 79.69 588 MET A C 1
ATOM 4365 O O . MET A 1 588 ? -5.571 -15.695 19.594 1.00 79.69 588 MET A O 1
ATOM 4369 N N . ALA A 1 589 ? -4.458 -17.242 18.407 1.00 77.94 589 ALA A N 1
ATOM 4370 C CA . ALA A 1 589 ? -3.640 -17.770 19.486 1.00 77.94 589 ALA A CA 1
ATOM 4371 C C . ALA A 1 589 ? -2.321 -17.000 19.609 1.00 77.94 589 ALA A C 1
ATOM 4373 O O . ALA A 1 589 ? -1.724 -16.594 18.616 1.00 77.94 589 ALA A O 1
ATOM 4374 N N . GLY A 1 590 ? -1.858 -16.794 20.839 1.00 68.38 590 GLY A N 1
ATOM 4375 C CA . GLY A 1 590 ? -0.650 -16.025 21.140 1.00 68.38 590 GLY A CA 1
ATOM 4376 C C . GLY A 1 590 ? -0.812 -14.508 21.000 1.00 68.38 590 GLY A C 1
ATOM 4377 O O . GLY A 1 590 ? 0.183 -13.793 21.071 1.00 68.38 590 GLY A O 1
ATOM 4378 N N . SER A 1 591 ? -2.041 -14.006 20.828 1.00 65.06 591 SER A N 1
ATOM 4379 C CA . SER A 1 591 ? -2.343 -12.573 20.725 1.00 65.06 591 SER A CA 1
ATOM 4380 C C . SER A 1 591 ? -3.444 -12.173 21.707 1.00 65.06 591 SER A C 1
ATOM 4382 O O . SER A 1 591 ? -4.357 -12.952 21.985 1.00 65.06 591 SER A O 1
ATOM 4384 N N . ALA A 1 592 ? -3.348 -10.963 22.258 1.00 66.44 592 ALA A N 1
ATOM 4385 C CA . ALA A 1 592 ? -4.457 -10.328 22.966 1.00 66.44 592 ALA A CA 1
ATOM 4386 C C . ALA A 1 592 ? -5.376 -9.652 21.939 1.00 66.44 592 ALA A C 1
ATOM 4388 O O . ALA A 1 592 ? -4.907 -9.256 20.875 1.00 66.44 592 ALA A O 1
ATOM 4389 N N . CYS A 1 593 ? -6.669 -9.486 22.234 1.00 59.53 593 CYS A N 1
ATOM 4390 C CA . CYS A 1 593 ? -7.546 -8.733 21.336 1.00 59.53 593 CYS A CA 1
ATOM 4391 C C . CYS A 1 593 ? -7.062 -7.281 21.210 1.00 59.53 593 CYS A C 1
ATOM 4393 O O . CYS A 1 593 ? -7.265 -6.477 22.117 1.00 59.53 593 CYS A O 1
ATOM 4395 N N . ALA A 1 594 ? -6.413 -6.957 20.092 1.00 47.00 594 ALA A N 1
ATOM 4396 C CA . ALA A 1 594 ? -6.113 -5.595 19.680 1.00 47.00 594 ALA A CA 1
ATOM 4397 C C . ALA A 1 594 ? -7.207 -5.122 18.709 1.00 47.00 594 ALA A C 1
ATOM 4399 O O . ALA A 1 594 ? -7.531 -5.817 17.744 1.00 47.00 594 ALA A O 1
ATOM 4400 N N . SER A 1 595 ? -7.775 -3.937 18.945 1.00 40.91 595 SER A N 1
ATOM 4401 C CA . SER A 1 595 ? -8.906 -3.397 18.172 1.00 40.91 595 SER A CA 1
ATOM 4402 C C . SER A 1 595 ? -8.600 -3.195 16.678 1.00 40.91 595 SER A C 1
ATOM 4404 O O . SER A 1 595 ? -9.496 -3.304 15.847 1.00 40.91 595 SER A O 1
ATOM 4406 N N . SER A 1 596 ? -7.334 -3.006 16.289 1.00 36.72 596 SER A N 1
ATOM 4407 C CA . SER A 1 596 ? -6.936 -2.886 14.875 1.00 36.72 596 SER A CA 1
ATOM 4408 C C . SER A 1 596 ? -7.033 -4.197 14.078 1.00 36.72 596 SER A C 1
ATOM 4410 O O . SER A 1 596 ? -7.030 -4.172 12.846 1.00 36.72 596 SER A O 1
ATOM 4412 N N . GLU A 1 597 ? -7.131 -5.352 14.744 1.00 38.22 597 GLU A N 1
ATOM 4413 C CA . GLU A 1 597 ? -7.259 -6.661 14.091 1.00 38.22 597 GLU A CA 1
ATOM 4414 C C . GLU A 1 597 ? -8.714 -7.150 13.980 1.00 38.22 597 GLU A C 1
ATOM 4416 O O . GLU A 1 597 ? -8.960 -8.124 13.254 1.00 38.22 597 GLU A O 1
ATOM 4421 N N . ALA A 1 598 ? -9.651 -6.465 14.652 1.00 38.59 598 ALA A N 1
ATOM 4422 C CA . ALA A 1 598 ? -11.042 -6.875 14.843 1.00 38.59 598 ALA A CA 1
ATOM 4423 C C . ALA A 1 598 ? -12.010 -6.460 13.720 1.00 38.59 598 ALA A C 1
ATOM 4425 O O . ALA A 1 598 ? -12.893 -7.254 13.407 1.00 38.59 598 ALA A O 1
ATOM 4426 N N . ASP A 1 599 ? -11.790 -5.320 13.055 1.00 37.06 599 ASP A N 1
ATOM 4427 C CA . ASP A 1 599 ? -12.790 -4.706 12.153 1.00 37.06 599 ASP A CA 1
ATOM 4428 C C . ASP A 1 599 ? -12.423 -4.704 10.656 1.00 37.06 599 ASP A C 1
ATOM 4430 O O . ASP A 1 599 ? -13.044 -4.022 9.841 1.00 37.06 599 ASP A O 1
ATOM 4434 N N . GLY A 1 600 ? -11.399 -5.458 10.254 1.00 46.94 600 GLY A N 1
ATOM 4435 C CA . GLY A 1 600 ? -10.962 -5.512 8.856 1.00 46.94 600 GLY A CA 1
ATOM 4436 C C . GLY A 1 600 ? -11.370 -6.803 8.160 1.00 46.94 600 GLY A C 1
ATOM 4437 O O . GLY A 1 600 ? -11.124 -7.881 8.702 1.00 46.94 600 GLY A O 1
ATOM 4438 N N . ALA A 1 601 ? -11.878 -6.697 6.927 1.00 48.59 601 ALA A N 1
ATOM 4439 C CA . ALA A 1 601 ? -11.973 -7.823 6.004 1.00 48.59 601 ALA A CA 1
ATOM 4440 C C . ALA A 1 601 ? -10.621 -8.557 5.959 1.00 48.59 601 ALA A C 1
ATOM 4442 O O . ALA A 1 601 ? -9.595 -7.959 5.620 1.00 48.59 601 ALA A O 1
ATOM 4443 N N . LYS A 1 602 ? -10.588 -9.834 6.356 1.00 53.09 602 LYS A N 1
ATOM 4444 C CA . LYS A 1 602 ? -9.338 -10.605 6.395 1.00 53.09 602 LYS A CA 1
ATOM 4445 C C . LYS A 1 602 ? -9.186 -11.410 5.121 1.00 53.09 602 LYS A C 1
ATOM 4447 O O . LYS A 1 602 ? -10.107 -12.108 4.705 1.00 53.09 602 LYS A O 1
ATOM 4452 N N . GLN A 1 603 ? -8.008 -11.284 4.523 1.00 56.75 603 GLN A N 1
ATOM 4453 C CA . GLN A 1 603 ? -7.626 -12.036 3.344 1.00 56.75 603 GLN A CA 1
ATOM 4454 C C . GLN A 1 603 ? -7.286 -13.473 3.743 1.00 56.75 603 GLN A C 1
ATOM 4456 O O . GLN A 1 603 ? -6.453 -13.711 4.615 1.00 56.75 603 GLN A O 1
ATOM 4461 N N . MET A 1 604 ? -7.922 -14.429 3.083 1.00 63.06 604 MET A N 1
ATOM 4462 C CA . MET A 1 604 ? -7.709 -15.857 3.258 1.00 63.06 604 MET A CA 1
ATOM 4463 C C . MET A 1 604 ? -7.318 -16.452 1.913 1.00 63.06 604 MET A C 1
ATOM 4465 O O . MET A 1 604 ? -8.084 -16.399 0.957 1.00 63.06 604 MET A O 1
ATOM 4469 N N . VAL A 1 605 ? -6.112 -17.010 1.831 1.00 61.09 605 VAL A N 1
ATOM 4470 C CA . VAL A 1 605 ? -5.599 -17.615 0.598 1.00 61.09 605 VAL A CA 1
ATOM 4471 C C . VAL A 1 605 ? -5.658 -19.132 0.714 1.00 61.09 605 VAL A C 1
ATOM 4473 O O . VAL A 1 605 ? -5.194 -19.696 1.705 1.00 61.09 605 VAL A O 1
ATOM 4476 N N . GLY A 1 606 ? -6.201 -19.790 -0.306 1.00 62.44 606 GLY A N 1
ATOM 4477 C CA . GLY A 1 606 ? -6.323 -21.245 -0.348 1.00 62.44 606 GLY A CA 1
ATOM 4478 C C . GLY A 1 606 ? -6.569 -21.782 -1.753 1.00 62.44 606 GLY A C 1
ATOM 4479 O O . GLY A 1 606 ? -6.684 -21.024 -2.718 1.00 62.44 606 GLY A O 1
ATOM 4480 N N . MET A 1 607 ? -6.626 -23.105 -1.859 1.00 69.94 607 MET A N 1
ATOM 4481 C CA . MET A 1 607 ? -6.942 -23.831 -3.088 1.00 69.94 607 MET A CA 1
ATOM 4482 C C . MET A 1 607 ? -8.411 -24.233 -3.067 1.00 69.94 607 MET A C 1
ATOM 4484 O O . MET A 1 607 ? -8.848 -24.855 -2.110 1.00 69.94 607 MET A O 1
ATOM 4488 N N . VAL A 1 608 ? -9.182 -23.915 -4.101 1.00 75.75 608 VAL A N 1
ATOM 4489 C CA . VAL A 1 608 ? -10.586 -24.326 -4.208 1.00 75.75 608 VAL A CA 1
ATOM 4490 C C . VAL A 1 608 ? -10.668 -25.849 -4.153 1.00 75.75 608 VAL A C 1
ATOM 4492 O O . VAL A 1 608 ? -10.039 -26.528 -4.961 1.00 75.75 608 VAL A O 1
ATOM 4495 N N . THR A 1 609 ? -11.459 -26.399 -3.236 1.00 82.44 609 THR A N 1
ATOM 4496 C CA . THR A 1 609 ? -11.776 -27.835 -3.200 1.00 82.44 609 THR A CA 1
ATOM 4497 C C . THR A 1 609 ? -13.126 -28.098 -3.852 1.00 82.44 609 THR A C 1
ATOM 4499 O O . THR A 1 609 ? -13.244 -29.009 -4.675 1.00 82.44 609 THR A O 1
ATOM 4502 N N . SER A 1 610 ? -14.110 -27.233 -3.588 1.00 85.25 610 SER A N 1
ATOM 4503 C CA . SER A 1 610 ? -15.432 -27.244 -4.218 1.00 85.25 610 SER A CA 1
ATOM 4504 C C . SER A 1 610 ? -16.021 -25.839 -4.349 1.00 85.25 610 SER A C 1
ATOM 4506 O O . SER A 1 610 ? -15.808 -24.991 -3.488 1.00 85.25 610 SER A O 1
ATOM 4508 N N . SER A 1 611 ? -16.820 -25.609 -5.387 1.00 83.81 611 SER A N 1
ATOM 4509 C CA . SER A 1 611 ? -17.572 -24.371 -5.608 1.00 83.81 611 SER A CA 1
ATOM 4510 C C . SER A 1 611 ? -19.012 -24.706 -6.022 1.00 83.81 611 SER A C 1
ATOM 4512 O O . SER A 1 611 ? -19.272 -25.674 -6.740 1.00 83.81 611 SER A O 1
ATOM 4514 N N . SER A 1 612 ? -19.978 -23.931 -5.537 1.00 83.31 612 SER A N 1
ATOM 4515 C CA . SER A 1 612 ? -21.396 -24.038 -5.890 1.00 83.31 612 SER A CA 1
ATOM 4516 C C . SER A 1 612 ? -22.066 -22.667 -5.801 1.00 83.31 612 SER A C 1
ATOM 4518 O O . SER A 1 612 ? -21.516 -21.755 -5.191 1.00 83.31 612 SER A O 1
ATOM 4520 N N . SER A 1 613 ? -23.265 -22.507 -6.372 1.00 71.12 613 SER A N 1
ATOM 4521 C CA . SER A 1 613 ? -23.956 -21.214 -6.548 1.00 71.12 613 SER A CA 1
ATOM 4522 C C . SER A 1 613 ? -24.222 -20.387 -5.277 1.00 71.12 613 SER A C 1
ATOM 4524 O O . SER A 1 613 ? -24.772 -19.299 -5.390 1.00 71.12 613 SER A O 1
ATOM 4526 N N . GLY A 1 614 ? -23.867 -20.875 -4.089 1.00 78.25 614 GLY A N 1
ATOM 4527 C CA . GLY A 1 614 ? -23.906 -20.108 -2.843 1.00 78.25 614 GLY A CA 1
ATOM 4528 C C . GLY A 1 614 ? -22.781 -20.444 -1.863 1.00 78.25 614 GLY A C 1
ATOM 4529 O O . GLY A 1 614 ? -22.823 -19.982 -0.728 1.00 78.25 614 GLY A O 1
ATOM 4530 N N . GLU A 1 615 ? -21.791 -21.249 -2.259 1.00 86.75 615 GLU A N 1
ATOM 4531 C CA . GLU A 1 615 ? -20.747 -21.726 -1.348 1.00 86.75 615 GLU A CA 1
ATOM 4532 C C . GLU A 1 615 ? -19.425 -21.975 -2.080 1.00 86.75 615 GLU A C 1
ATOM 4534 O O . GLU A 1 615 ? -19.401 -22.586 -3.151 1.00 86.75 615 GLU A O 1
ATOM 4539 N N . LEU A 1 616 ? -18.326 -21.529 -1.478 1.00 86.50 616 LEU A N 1
ATOM 4540 C CA . LEU A 1 616 ? -16.958 -21.758 -1.920 1.00 86.50 616 LEU A CA 1
ATOM 4541 C C . LEU A 1 616 ? -16.162 -22.406 -0.793 1.00 86.50 616 LEU A C 1
ATOM 4543 O O . LEU A 1 616 ? -15.992 -21.798 0.260 1.00 86.50 616 LEU A O 1
ATOM 4547 N N . THR A 1 617 ? -15.612 -23.587 -1.041 1.00 85.88 617 THR A N 1
ATOM 4548 C CA . THR A 1 617 ? -14.718 -24.270 -0.104 1.00 85.88 617 THR A CA 1
ATOM 4549 C C . THR A 1 617 ? -13.290 -24.192 -0.614 1.00 85.88 617 THR A C 1
ATOM 4551 O O . THR A 1 617 ? -13.028 -24.486 -1.784 1.00 85.88 617 THR A O 1
ATOM 4554 N N . ILE A 1 618 ? -12.367 -23.797 0.259 1.00 78.19 618 ILE A N 1
ATOM 4555 C CA . ILE A 1 618 ? -10.936 -23.717 -0.022 1.00 78.19 618 ILE A CA 1
ATOM 4556 C C . ILE A 1 618 ? -10.149 -24.507 1.023 1.00 78.19 618 ILE A C 1
ATOM 4558 O O . ILE A 1 618 ? -10.526 -24.540 2.189 1.00 78.19 618 ILE A O 1
ATOM 4562 N N . GLU A 1 619 ? -9.026 -25.086 0.629 1.00 78.12 619 GLU A N 1
ATOM 4563 C CA . GLU A 1 619 ? -8.055 -25.727 1.511 1.00 78.12 619 GLU A CA 1
ATOM 4564 C C . GLU A 1 619 ? -6.830 -24.822 1.685 1.00 78.12 619 GLU A C 1
ATOM 4566 O O . GLU A 1 619 ? -6.287 -24.282 0.714 1.00 78.12 619 GLU A O 1
ATOM 4571 N N . ASN A 1 620 ? -6.389 -24.640 2.928 1.00 65.75 620 ASN A N 1
ATOM 4572 C CA . ASN A 1 620 ? -5.158 -23.933 3.275 1.00 65.75 620 ASN A CA 1
ATOM 4573 C C . ASN A 1 620 ? -4.351 -24.712 4.335 1.00 65.75 620 ASN A C 1
ATOM 4575 O O . ASN A 1 620 ? -4.675 -25.847 4.673 1.00 65.75 620 ASN A O 1
ATOM 4579 N N . ALA A 1 621 ? -3.296 -24.100 4.882 1.00 55.88 621 ALA A N 1
ATOM 4580 C CA . ALA A 1 621 ? -2.449 -24.729 5.902 1.00 55.88 621 ALA A CA 1
ATOM 4581 C C . ALA A 1 621 ? -3.174 -25.068 7.228 1.00 55.88 621 ALA A C 1
ATOM 4583 O O . ALA A 1 621 ? -2.657 -25.875 7.998 1.00 55.88 621 ALA A O 1
ATOM 4584 N N . ALA A 1 622 ? -4.353 -24.487 7.488 1.00 55.31 622 ALA A N 1
ATOM 4585 C CA . ALA A 1 622 ? -5.221 -24.800 8.629 1.00 55.31 622 ALA A CA 1
ATOM 4586 C C . ALA A 1 622 ? -6.287 -25.868 8.330 1.00 55.31 622 ALA A C 1
ATOM 4588 O O . ALA A 1 622 ? -6.948 -26.330 9.258 1.00 55.31 622 ALA A O 1
ATOM 4589 N N . GLY A 1 623 ? -6.468 -26.250 7.062 1.00 66.00 623 GLY A N 1
ATOM 4590 C CA . GLY A 1 623 ? -7.475 -27.214 6.613 1.00 66.00 623 GLY A CA 1
ATOM 4591 C C . GLY A 1 623 ? -8.501 -26.622 5.642 1.00 66.00 623 GLY A C 1
ATOM 4592 O O . GLY A 1 623 ? -8.266 -25.592 5.007 1.00 66.00 623 GLY A O 1
ATOM 4593 N N . GLU A 1 624 ? -9.640 -27.305 5.499 1.00 77.19 624 GLU A N 1
ATOM 4594 C CA . GLU A 1 624 ? -10.748 -26.848 4.655 1.00 77.19 624 GLU A CA 1
ATOM 4595 C C . GLU A 1 624 ? -11.572 -25.756 5.350 1.00 77.19 624 GLU A C 1
ATOM 4597 O O . GLU A 1 624 ? -11.975 -25.886 6.506 1.00 77.19 624 GLU A O 1
ATOM 4602 N N . MET A 1 625 ? -11.869 -24.691 4.615 1.00 74.19 625 MET A N 1
ATOM 4603 C CA . MET A 1 625 ? -12.716 -23.582 5.036 1.00 74.19 625 MET A CA 1
ATOM 4604 C C . MET A 1 625 ? -13.783 -23.328 3.983 1.00 74.19 625 MET A C 1
ATOM 4606 O O . MET A 1 625 ? -13.497 -23.359 2.790 1.00 74.19 625 MET A O 1
ATOM 4610 N N . SER A 1 626 ? -15.001 -23.026 4.425 1.00 84.38 626 SER A N 1
ATOM 4611 C CA . SER A 1 626 ? -16.126 -22.746 3.537 1.00 84.38 626 SER A CA 1
ATOM 4612 C C . SER A 1 626 ? -16.656 -21.323 3.722 1.00 84.38 626 SER A C 1
ATOM 4614 O O . SER A 1 626 ? -16.838 -20.859 4.848 1.00 84.38 626 SER A O 1
ATOM 4616 N N . PHE A 1 627 ? -16.944 -20.663 2.601 1.00 83.69 627 PHE A N 1
ATOM 4617 C CA . PHE A 1 627 ? -17.448 -19.300 2.493 1.00 83.69 627 PHE A CA 1
ATOM 4618 C C . PHE A 1 627 ? -18.793 -19.283 1.781 1.00 83.69 627 PHE A C 1
ATOM 4620 O O . PHE A 1 627 ? -18.956 -19.907 0.734 1.00 83.69 627 PHE A O 1
ATOM 4627 N N . ALA A 1 628 ? -19.741 -18.511 2.301 1.00 82.81 628 ALA A N 1
ATOM 4628 C CA . ALA A 1 628 ? -20.975 -18.221 1.595 1.00 82.81 628 ALA A CA 1
ATOM 4629 C C . ALA A 1 628 ? -20.694 -17.228 0.457 1.00 82.81 628 ALA A C 1
ATOM 4631 O O . ALA A 1 628 ? -20.095 -16.170 0.674 1.00 82.81 628 ALA A O 1
ATOM 4632 N N . LEU A 1 629 ? -21.149 -17.568 -0.747 1.00 81.88 629 LEU A N 1
ATOM 4633 C CA . LEU A 1 629 ? -21.137 -16.678 -1.904 1.00 81.88 629 LEU A CA 1
ATOM 4634 C C . LEU A 1 629 ? -22.503 -16.008 -2.031 1.00 81.88 629 LEU A C 1
ATOM 4636 O O . LEU A 1 629 ? -23.538 -16.671 -1.989 1.00 81.88 629 LEU A O 1
ATOM 4640 N N . THR A 1 630 ? -22.499 -14.693 -2.204 1.00 74.50 630 THR A N 1
ATOM 4641 C CA . THR A 1 630 ? -23.708 -13.869 -2.269 1.00 74.50 630 THR A CA 1
ATOM 4642 C C . THR A 1 630 ? -23.754 -13.040 -3.542 1.00 74.50 630 THR A C 1
ATOM 4644 O O . THR A 1 630 ? -22.753 -12.883 -4.235 1.00 74.50 630 THR A O 1
ATOM 4647 N N . ASN A 1 631 ? -24.899 -12.407 -3.811 1.00 67.38 631 ASN A N 1
ATOM 4648 C CA . ASN A 1 631 ? -25.028 -11.444 -4.911 1.00 67.38 631 ASN A CA 1
ATOM 4649 C C . ASN A 1 631 ? -24.132 -10.199 -4.748 1.00 67.38 631 ASN A C 1
ATOM 4651 O O . ASN A 1 631 ? -23.942 -9.455 -5.709 1.00 67.38 631 ASN A O 1
ATOM 4655 N N . ASN A 1 632 ? -23.619 -9.959 -3.537 1.00 66.31 632 ASN A N 1
ATOM 4656 C CA . ASN A 1 632 ? -22.686 -8.877 -3.231 1.00 66.31 632 ASN A CA 1
ATOM 4657 C C . ASN A 1 632 ? -21.220 -9.325 -3.290 1.00 66.31 632 ASN A C 1
ATOM 4659 O O . ASN A 1 632 ? -20.337 -8.476 -3.213 1.00 66.31 632 ASN A O 1
ATOM 4663 N N . THR A 1 633 ? -20.949 -10.627 -3.419 1.00 70.31 633 THR A N 1
ATOM 4664 C CA . THR A 1 633 ? -19.583 -11.139 -3.499 1.00 70.31 633 THR A CA 1
ATOM 4665 C C . THR A 1 633 ? -18.964 -10.722 -4.826 1.00 70.31 633 THR A C 1
ATOM 4667 O O . THR A 1 633 ? -19.382 -11.176 -5.893 1.00 70.31 633 THR A O 1
ATOM 4670 N N . SER A 1 634 ? -17.950 -9.861 -4.764 1.00 70.94 634 SER A N 1
ATOM 4671 C CA . SER A 1 634 ? -17.170 -9.489 -5.941 1.00 70.94 634 SER A CA 1
ATOM 4672 C C . SER A 1 634 ? -16.244 -10.639 -6.319 1.00 70.94 634 SER A C 1
ATOM 4674 O O . SER A 1 634 ? -15.381 -11.015 -5.533 1.00 70.94 634 SER A O 1
ATOM 4676 N N . MET A 1 635 ? -16.414 -11.222 -7.501 1.00 69.31 635 MET A N 1
ATOM 4677 C CA . MET A 1 635 ? -15.561 -12.308 -7.985 1.00 69.31 635 MET A CA 1
ATOM 4678 C C . MET A 1 635 ? -14.752 -11.813 -9.172 1.00 69.31 635 MET A C 1
ATOM 4680 O O . MET A 1 635 ? -15.310 -11.473 -10.216 1.00 69.31 635 MET A O 1
ATOM 4684 N N . LEU A 1 636 ? -13.440 -11.746 -8.988 1.00 65.69 636 LEU A N 1
ATOM 4685 C CA . LEU A 1 636 ? -12.508 -11.147 -9.931 1.00 65.69 636 LEU A CA 1
ATOM 4686 C C . LEU A 1 636 ? -11.282 -12.049 -10.085 1.00 65.69 636 LEU A C 1
ATOM 4688 O O . LEU A 1 636 ? -10.953 -12.800 -9.177 1.00 65.69 636 LEU A O 1
ATOM 4692 N N . THR A 1 637 ? -10.571 -11.988 -11.201 1.00 52.53 637 THR A N 1
ATOM 4693 C CA . THR A 1 637 ? -9.186 -12.480 -11.276 1.00 52.53 637 THR A CA 1
ATOM 4694 C C . THR A 1 637 ? -8.241 -11.451 -10.652 1.00 52.53 637 THR A C 1
ATOM 4696 O O . THR A 1 637 ? -8.643 -10.315 -10.414 1.00 52.53 637 THR A O 1
ATOM 4699 N N . THR A 1 638 ? -6.964 -11.772 -10.459 1.00 46.97 638 THR A N 1
ATOM 4700 C CA . THR A 1 638 ? -5.939 -10.764 -10.089 1.00 46.97 638 THR A CA 1
ATOM 4701 C C . THR A 1 638 ? -5.843 -9.630 -11.119 1.00 46.97 638 THR A C 1
ATOM 4703 O O . THR A 1 638 ? -5.636 -8.485 -10.751 1.00 46.97 638 THR A O 1
ATOM 4706 N N . ASN A 1 639 ? -6.173 -9.905 -12.387 1.00 44.88 639 ASN A N 1
ATOM 4707 C CA . ASN A 1 639 ? -6.355 -8.891 -13.439 1.00 44.88 639 ASN A CA 1
ATOM 4708 C C . ASN A 1 639 ? -7.723 -8.155 -13.436 1.00 44.88 639 ASN A C 1
ATOM 4710 O O . ASN A 1 639 ? -8.113 -7.583 -14.452 1.00 44.88 639 ASN A O 1
ATOM 4714 N N . ASN A 1 640 ? -8.505 -8.218 -12.352 1.00 47.66 640 ASN A N 1
ATOM 4715 C CA . ASN A 1 640 ? -9.853 -7.634 -12.234 1.00 47.66 640 ASN A CA 1
ATOM 4716 C C . ASN A 1 640 ? -10.881 -8.061 -13.311 1.00 47.66 640 ASN A C 1
ATOM 4718 O O . ASN A 1 640 ? -11.904 -7.397 -13.487 1.00 47.66 640 ASN A O 1
ATOM 4722 N N . ALA A 1 641 ? -10.670 -9.182 -14.009 1.00 50.38 641 ALA A N 1
ATOM 4723 C CA . ALA A 1 641 ? -11.683 -9.737 -14.904 1.00 50.38 641 ALA A CA 1
ATOM 4724 C C . ALA A 1 641 ? -12.799 -10.400 -14.075 1.00 50.38 641 ALA A C 1
ATOM 4726 O O . ALA A 1 641 ? -12.475 -11.153 -13.155 1.00 50.38 641 ALA A O 1
ATOM 4727 N N . PRO A 1 642 ? -14.091 -10.159 -14.369 1.00 59.34 642 PRO A N 1
ATOM 4728 C CA . PRO A 1 642 ? -15.188 -10.783 -13.637 1.00 59.34 642 PRO A CA 1
ATOM 4729 C C . PRO A 1 642 ? -15.156 -12.303 -13.805 1.00 59.34 642 PRO A C 1
ATOM 4731 O O . PRO A 1 642 ? -15.039 -12.805 -14.921 1.00 59.34 642 PRO A O 1
ATOM 4734 N N . VAL A 1 643 ? -15.289 -13.024 -12.692 1.00 65.31 643 VAL A N 1
ATOM 4735 C CA . VAL A 1 643 ? -15.327 -14.490 -12.652 1.00 65.31 643 VAL A CA 1
ATOM 4736 C C . VAL A 1 643 ? -16.694 -14.944 -12.162 1.00 65.31 643 VAL A C 1
ATOM 4738 O O . VAL A 1 643 ? -17.233 -14.422 -11.190 1.00 65.31 643 VAL A O 1
ATOM 4741 N N . SER A 1 644 ? -17.271 -15.939 -12.820 1.00 74.69 644 SER A N 1
ATOM 4742 C CA . SER A 1 644 ? -18.473 -16.616 -12.346 1.00 74.69 644 SER A CA 1
ATOM 4743 C C . SER A 1 644 ? -18.123 -17.792 -11.434 1.00 74.69 644 SER A C 1
ATOM 4745 O O . SER A 1 644 ? -17.097 -18.449 -11.590 1.00 74.69 644 SER A O 1
ATOM 4747 N N . VAL A 1 645 ? -19.022 -18.140 -10.512 1.00 75.88 645 VAL A N 1
ATOM 4748 C CA . VAL A 1 645 ? -18.836 -19.310 -9.633 1.00 75.88 645 VAL A CA 1
ATOM 4749 C C . VAL A 1 645 ? -18.590 -20.599 -10.425 1.00 75.88 645 VAL A C 1
ATOM 4751 O O . VAL A 1 645 ? -17.795 -21.438 -10.016 1.00 75.88 645 VAL A O 1
ATOM 4754 N N . SER A 1 646 ? -19.248 -20.751 -11.579 1.00 72.88 646 SER A N 1
ATOM 4755 C CA . SER A 1 646 ? -19.080 -21.904 -12.473 1.00 72.88 646 SER A CA 1
ATOM 4756 C C . SER A 1 646 ? -17.682 -22.024 -13.077 1.00 72.88 646 SER A C 1
ATOM 4758 O O . SER A 1 646 ? -17.316 -23.099 -13.542 1.00 72.88 646 SER A O 1
ATOM 4760 N N . GLU A 1 647 ? -16.918 -20.934 -13.084 1.00 68.00 647 GLU A N 1
ATOM 4761 C CA . GLU A 1 647 ? -15.536 -20.899 -13.550 1.00 68.00 647 GLU A CA 1
ATOM 4762 C C . GLU A 1 647 ? -14.539 -21.183 -12.428 1.00 68.00 647 GLU A C 1
ATOM 4764 O O . GLU A 1 647 ? -13.357 -21.270 -12.719 1.00 68.00 647 GLU A O 1
ATOM 4769 N N . LEU A 1 648 ? -14.973 -21.368 -11.174 1.00 73.56 648 LEU A N 1
ATOM 4770 C CA . LEU A 1 648 ? -14.111 -21.825 -10.083 1.00 73.56 648 LEU A CA 1
ATOM 4771 C C . LEU A 1 648 ? -14.034 -23.352 -10.106 1.00 73.56 648 LEU A C 1
ATOM 4773 O O . LEU A 1 648 ? -15.000 -24.024 -9.755 1.00 73.56 648 LEU A O 1
ATOM 4777 N N . SER A 1 649 ? -12.892 -23.920 -10.489 1.00 71.69 649 SER A N 1
ATOM 4778 C CA . SER A 1 649 ? -12.665 -25.367 -10.443 1.00 71.69 649 SER A CA 1
ATOM 4779 C C . SER A 1 649 ? -11.809 -25.764 -9.248 1.00 71.69 649 SER A C 1
ATOM 4781 O O . SER A 1 649 ? -10.981 -24.988 -8.771 1.00 71.69 649 SER A O 1
ATOM 4783 N N . SER A 1 650 ? -11.956 -27.018 -8.813 1.00 73.88 650 SER A N 1
ATOM 4784 C CA . SER A 1 650 ? -11.049 -27.613 -7.831 1.00 73.88 650 SER A CA 1
ATOM 4785 C C . SER A 1 650 ? -9.586 -27.445 -8.275 1.00 73.88 650 SER A C 1
ATOM 4787 O O . SER A 1 650 ? -9.275 -27.608 -9.458 1.00 73.88 650 SER A O 1
ATOM 4789 N N . GLY A 1 651 ? -8.706 -27.066 -7.349 1.00 55.50 651 GLY A N 1
ATOM 4790 C CA . GLY A 1 651 ? -7.294 -26.773 -7.601 1.00 55.50 651 GLY A CA 1
ATOM 4791 C C . GLY A 1 651 ? -6.979 -25.337 -8.043 1.00 55.50 651 GLY A C 1
ATOM 4792 O O . GLY A 1 651 ? -5.811 -25.033 -8.267 1.00 55.50 651 GLY A O 1
ATOM 4793 N N . MET A 1 652 ? -7.961 -24.439 -8.166 1.00 58.59 652 MET A N 1
ATOM 4794 C CA . MET A 1 652 ? -7.690 -23.012 -8.398 1.00 58.59 652 MET A CA 1
ATOM 4795 C C . MET A 1 652 ? -7.220 -22.327 -7.120 1.00 58.59 652 MET A C 1
ATOM 4797 O O . MET A 1 652 ? -7.800 -22.542 -6.060 1.00 58.59 652 MET A O 1
ATOM 4801 N N . ARG A 1 653 ? -6.210 -21.458 -7.207 1.00 61.62 653 ARG A N 1
ATOM 4802 C CA . ARG A 1 653 ? -5.797 -20.646 -6.058 1.00 61.62 653 ARG A CA 1
ATOM 4803 C C . ARG A 1 653 ? -6.650 -19.389 -5.993 1.00 61.62 653 ARG A C 1
ATOM 4805 O O . ARG A 1 653 ? -6.742 -18.650 -6.973 1.00 61.62 653 ARG A O 1
ATOM 4812 N N . VAL A 1 654 ? -7.243 -19.132 -4.836 1.00 56.69 654 VAL A N 1
ATOM 4813 C CA . VAL A 1 654 ? -8.103 -17.971 -4.604 1.00 56.69 654 VAL A CA 1
ATOM 4814 C C . VAL A 1 654 ? -7.698 -17.250 -3.326 1.00 56.69 654 VAL A C 1
ATOM 4816 O O . VAL A 1 654 ? -7.230 -17.856 -2.363 1.00 56.69 654 VAL A O 1
ATOM 4819 N N . SER A 1 655 ? -7.893 -15.940 -3.334 1.00 67.12 655 SER A N 1
ATOM 4820 C CA . SER A 1 655 ? -7.820 -15.059 -2.181 1.00 67.12 655 SER A CA 1
ATOM 4821 C C . SER A 1 655 ? -9.233 -14.587 -1.870 1.00 67.12 655 SER A C 1
ATOM 4823 O O . SER A 1 655 ? -9.827 -13.858 -2.657 1.00 67.12 655 SER A O 1
ATOM 4825 N N . VAL A 1 656 ? -9.771 -14.988 -0.728 1.00 62.09 656 VAL A N 1
ATOM 4826 C CA . VAL A 1 656 ? -11.109 -14.615 -0.275 1.00 62.09 656 VAL A CA 1
ATOM 4827 C C . VAL A 1 656 ? -10.984 -13.555 0.809 1.00 62.09 656 VAL A C 1
ATOM 4829 O O . VAL A 1 656 ? -10.288 -13.769 1.798 1.00 62.09 656 VAL A O 1
ATOM 4832 N N . MET A 1 657 ? -11.650 -12.417 0.646 1.00 66.62 657 MET A N 1
ATOM 4833 C CA . MET A 1 657 ? -11.853 -11.466 1.735 1.00 66.62 657 MET A CA 1
ATOM 4834 C C . MET A 1 657 ? -13.220 -11.701 2.364 1.00 66.62 657 MET A C 1
ATOM 4836 O O . MET A 1 657 ? -14.211 -11.888 1.662 1.00 66.62 657 MET A O 1
ATOM 4840 N N . SER A 1 658 ? -13.271 -11.689 3.693 1.00 67.44 658 SER A N 1
ATOM 4841 C CA . SER A 1 658 ? -14.511 -11.826 4.458 1.00 67.44 658 SER A CA 1
ATOM 4842 C C . SER A 1 658 ? -14.488 -10.875 5.647 1.00 67.44 658 SER A C 1
ATOM 4844 O O . SER A 1 658 ? -13.499 -10.819 6.380 1.00 67.44 658 SER A O 1
ATOM 4846 N N . ASP A 1 659 ? -15.587 -10.154 5.842 1.00 65.25 659 ASP A N 1
ATOM 4847 C CA . ASP A 1 659 ? -15.825 -9.211 6.947 1.00 65.25 659 ASP A CA 1
ATOM 4848 C C . ASP A 1 659 ? -17.139 -9.477 7.697 1.00 65.25 659 ASP A C 1
ATOM 4850 O O . ASP A 1 659 ? -17.430 -8.834 8.702 1.00 65.25 659 ASP A O 1
ATOM 4854 N N . SER A 1 660 ? -17.941 -10.430 7.222 1.00 68.69 660 SER A N 1
ATOM 4855 C CA . SER A 1 660 ? -19.285 -10.692 7.723 1.00 68.69 660 SER A CA 1
ATOM 4856 C C . SER A 1 660 ? -19.578 -12.190 7.790 1.00 68.69 660 SER A C 1
ATOM 4858 O O . SER A 1 660 ? -18.844 -13.015 7.242 1.00 68.69 660 SER A O 1
ATOM 4860 N N . TYR A 1 661 ? -20.648 -12.545 8.503 1.00 76.12 661 TYR A N 1
ATOM 4861 C CA . TYR A 1 661 ? -21.105 -13.920 8.682 1.00 76.12 661 TYR A CA 1
ATOM 4862 C C . TYR A 1 661 ? -22.596 -14.020 8.362 1.00 76.12 661 TYR A C 1
ATOM 4864 O O . TYR A 1 661 ? -23.381 -13.130 8.702 1.00 76.12 661 TYR A O 1
ATOM 4872 N N . ASN A 1 662 ? -22.991 -15.122 7.730 1.00 76.56 662 ASN A N 1
ATOM 4873 C CA . ASN A 1 662 ? -24.393 -15.414 7.455 1.00 76.56 662 ASN A CA 1
ATOM 4874 C C . ASN A 1 662 ? -25.102 -15.929 8.726 1.00 76.56 662 ASN A C 1
ATOM 4876 O O . ASN A 1 662 ? -24.485 -16.121 9.776 1.00 76.56 662 ASN A O 1
ATOM 4880 N N . ARG A 1 663 ? -26.408 -16.218 8.655 1.00 75.75 663 ARG A N 1
ATOM 4881 C CA . ARG A 1 663 ? -27.188 -16.704 9.817 1.00 75.75 663 ARG A CA 1
ATOM 4882 C C . ARG A 1 663 ? -26.706 -18.033 10.409 1.00 75.75 663 ARG A C 1
ATOM 4884 O O . ARG A 1 663 ? -27.073 -18.358 11.533 1.00 75.75 663 ARG A O 1
ATOM 4891 N N . ARG A 1 664 ? -25.936 -18.826 9.658 1.00 72.12 664 ARG A N 1
ATOM 4892 C CA . ARG A 1 664 ? -25.344 -20.092 10.122 1.00 72.12 664 ARG A CA 1
ATOM 4893 C C . ARG A 1 664 ? -23.965 -19.891 10.753 1.00 72.12 664 ARG A C 1
ATOM 4895 O O . ARG A 1 664 ? -23.359 -20.872 11.173 1.00 72.12 664 ARG A O 1
ATOM 4902 N N . GLY A 1 665 ? -23.466 -18.655 10.784 1.00 69.38 665 GLY A N 1
ATOM 4903 C CA . GLY A 1 665 ? -22.117 -18.355 11.240 1.00 69.38 665 GLY A CA 1
ATOM 4904 C C . GLY A 1 665 ? -21.029 -18.722 10.230 1.00 69.38 665 GLY A C 1
ATOM 4905 O O . GLY A 1 665 ? -19.858 -18.795 10.587 1.00 69.38 665 GLY A O 1
ATOM 4906 N N . GLN A 1 666 ? -21.402 -18.975 8.974 1.00 80.06 666 GLN A N 1
ATOM 4907 C CA . GLN A 1 666 ? -20.446 -19.180 7.891 1.00 80.06 666 GLN A CA 1
ATOM 4908 C C . GLN A 1 666 ? -19.939 -17.809 7.410 1.00 80.06 666 GLN A C 1
ATOM 4910 O O . GLN A 1 666 ? -20.768 -16.913 7.204 1.00 80.06 666 GLN A O 1
ATOM 4915 N N . PRO A 1 667 ? -18.622 -17.632 7.210 1.00 77.50 667 PRO A N 1
ATOM 4916 C CA . PRO A 1 667 ? -18.058 -16.402 6.663 1.00 77.50 667 PRO A CA 1
ATOM 4917 C C . PRO A 1 667 ? -18.658 -16.077 5.290 1.00 77.50 667 PRO A C 1
ATOM 4919 O O . PRO A 1 667 ? -18.794 -16.963 4.446 1.00 77.50 667 PRO A O 1
ATOM 4922 N N . VAL A 1 668 ? -19.022 -14.819 5.057 1.00 76.62 668 VAL A N 1
ATOM 4923 C CA . VAL A 1 668 ? -19.541 -14.333 3.772 1.00 76.62 668 VAL A CA 1
ATOM 4924 C C . VAL A 1 668 ? -18.408 -13.662 3.013 1.00 76.62 668 VAL A C 1
ATOM 4926 O O . VAL A 1 668 ? -17.828 -12.682 3.480 1.00 76.62 668 VAL A O 1
ATOM 4929 N N . ALA A 1 669 ? -18.106 -14.173 1.821 1.00 74.31 669 ALA A N 1
ATOM 4930 C CA . ALA A 1 669 ? -17.078 -13.582 0.979 1.00 74.31 669 ALA A CA 1
ATOM 4931 C C . ALA A 1 669 ? -17.533 -12.197 0.487 1.00 74.31 669 ALA A C 1
ATOM 4933 O O . ALA A 1 669 ? -18.521 -12.090 -0.244 1.00 74.31 669 ALA A O 1
ATOM 4934 N N . SER A 1 670 ? -16.805 -11.141 0.850 1.00 67.12 670 SER A N 1
ATOM 4935 C CA . SER A 1 670 ? -16.981 -9.804 0.275 1.00 67.12 670 SER A CA 1
ATOM 4936 C C . SER A 1 670 ? -16.310 -9.719 -1.096 1.00 67.12 670 SER A C 1
ATOM 4938 O O . SER A 1 670 ? -16.894 -9.196 -2.048 1.00 67.12 670 SER A O 1
ATOM 4940 N N . SER A 1 671 ? -15.133 -10.335 -1.237 1.00 68.12 671 SER A N 1
ATOM 4941 C CA . SER A 1 671 ? -14.488 -10.559 -2.528 1.00 68.12 671 SER A CA 1
ATOM 4942 C C . SER A 1 671 ? -13.814 -11.928 -2.623 1.00 68.12 671 SER A C 1
ATOM 4944 O O . SER A 1 671 ? -13.350 -12.491 -1.633 1.00 68.12 671 SER A O 1
ATOM 4946 N N . VAL A 1 672 ? -13.758 -12.465 -3.838 1.00 67.75 672 VAL A N 1
ATOM 4947 C CA . VAL A 1 672 ? -12.975 -13.640 -4.218 1.00 67.75 672 VAL A CA 1
ATOM 4948 C C . VAL A 1 672 ? -12.104 -13.231 -5.395 1.00 67.75 672 VAL A C 1
ATOM 4950 O O . VAL A 1 672 ? -12.598 -13.014 -6.500 1.00 67.75 672 VAL A O 1
ATOM 4953 N N . THR A 1 673 ? -10.804 -13.137 -5.156 1.00 65.12 673 THR A N 1
ATOM 4954 C CA . THR A 1 673 ? -9.805 -12.910 -6.193 1.00 65.12 673 THR A CA 1
ATOM 4955 C C . THR A 1 673 ? -9.221 -14.251 -6.614 1.00 65.12 673 THR A C 1
ATOM 4957 O O . THR A 1 673 ? -8.516 -14.901 -5.842 1.00 65.12 673 THR A O 1
ATOM 4960 N N . VAL A 1 674 ? -9.507 -14.691 -7.834 1.00 62.31 674 VAL A N 1
ATOM 4961 C CA . VAL A 1 674 ? -8.879 -15.859 -8.447 1.00 62.31 674 VAL A CA 1
ATOM 4962 C C . VAL A 1 674 ? -7.455 -15.491 -8.815 1.00 62.31 674 VAL A C 1
ATOM 4964 O O . VAL A 1 674 ? -7.215 -14.758 -9.771 1.00 62.31 674 VAL A O 1
ATOM 4967 N N . MET A 1 675 ? -6.521 -16.007 -8.024 1.00 51.84 675 MET A N 1
ATOM 4968 C CA . MET A 1 675 ? -5.088 -15.797 -8.204 1.00 51.84 675 MET A CA 1
ATOM 4969 C C . MET A 1 675 ? -4.530 -16.703 -9.304 1.00 51.84 675 MET A C 1
ATOM 4971 O O . MET A 1 675 ? -3.447 -16.453 -9.817 1.00 51.84 675 MET A O 1
ATOM 4975 N N . MET A 1 676 ? -5.238 -17.792 -9.632 1.00 45.34 676 MET A N 1
ATOM 4976 C CA . MET A 1 676 ? -4.866 -18.718 -10.698 1.00 45.34 676 MET A CA 1
ATOM 4977 C C . MET A 1 676 ? -6.105 -19.390 -11.304 1.00 45.34 676 MET A C 1
ATOM 4979 O O . MET A 1 676 ? -6.809 -20.126 -10.610 1.00 45.34 676 MET A O 1
ATOM 4983 N N . SER A 1 677 ? -6.337 -19.217 -12.608 1.00 34.72 677 SER A N 1
ATOM 4984 C CA . SER A 1 677 ? -7.041 -20.235 -13.404 1.00 34.72 677 SER A CA 1
ATOM 4985 C C . SER A 1 677 ? -6.118 -21.468 -13.495 1.00 34.72 677 SER A C 1
ATOM 4987 O O . SER A 1 677 ? -4.900 -21.293 -13.423 1.00 34.72 677 SER A O 1
ATOM 4989 N N . PRO A 1 678 ? -6.600 -22.713 -13.686 1.00 28.64 678 PRO A N 1
ATOM 4990 C CA . PRO A 1 678 ? -5.771 -23.915 -13.832 1.00 28.64 678 PRO A CA 1
ATOM 4991 C C . PRO A 1 678 ? -4.782 -23.833 -15.006 1.00 28.64 678 PRO A C 1
ATOM 4993 O O . PRO A 1 678 ? -4.005 -24.760 -15.222 1.00 28.64 678 PRO A O 1
ATOM 4996 N N . THR A 1 679 ? -4.776 -22.725 -15.752 1.00 29.12 679 THR A N 1
ATOM 4997 C CA . THR A 1 679 ? -3.813 -22.414 -16.805 1.00 29.12 679 THR A CA 1
ATOM 4998 C C . THR A 1 679 ? -3.182 -21.017 -16.722 1.00 29.12 679 THR A C 1
ATOM 5000 O O . THR A 1 679 ? -2.589 -20.590 -17.709 1.00 29.12 679 THR A O 1
ATOM 5003 N N . SER A 1 680 ? -3.264 -20.284 -15.607 1.00 22.80 680 SER A N 1
ATOM 5004 C CA . SER A 1 680 ? -2.619 -18.965 -15.513 1.00 22.80 680 SER A CA 1
ATOM 5005 C C . SER A 1 680 ? -1.994 -18.704 -14.145 1.00 22.80 680 SER A C 1
ATOM 5007 O O . SER A 1 680 ? -2.665 -18.731 -13.118 1.00 22.80 680 SER A O 1
ATOM 5009 N N . VAL A 1 681 ? -0.687 -18.449 -14.163 1.00 22.62 681 VAL A N 1
ATOM 5010 C CA . VAL A 1 681 ? 0.084 -17.867 -13.063 1.00 22.62 681 VAL A CA 1
ATOM 5011 C C . VAL A 1 681 ? -0.226 -16.380 -13.074 1.00 22.62 681 VAL A C 1
ATOM 5013 O O . VAL A 1 681 ? -0.037 -15.751 -14.113 1.00 22.62 681 VAL A O 1
ATOM 5016 N N . ASP A 1 682 ? -0.743 -15.843 -11.973 1.00 24.03 682 ASP A N 1
ATOM 5017 C CA . ASP A 1 682 ? -0.987 -14.410 -11.859 1.00 24.03 682 ASP A CA 1
ATOM 5018 C C . ASP A 1 682 ? -0.041 -13.773 -10.838 1.00 24.03 682 ASP A C 1
ATOM 5020 O O . ASP A 1 682 ? 0.213 -14.290 -9.743 1.00 24.03 682 ASP A O 1
ATOM 5024 N N . GLU A 1 683 ? 0.501 -12.650 -11.288 1.00 28.09 683 GLU A N 1
ATOM 5025 C CA . GLU A 1 683 ? 1.480 -11.788 -10.659 1.00 28.09 683 GLU A CA 1
ATOM 5026 C C . GLU A 1 683 ? 0.751 -10.521 -10.209 1.00 28.09 683 GLU A C 1
ATOM 5028 O O . GLU A 1 683 ? 0.253 -9.787 -11.049 1.00 28.09 683 GLU A O 1
ATOM 5033 N N . GLU A 1 684 ? 0.741 -10.200 -8.914 1.00 21.14 684 GLU A N 1
ATOM 5034 C CA . GLU A 1 684 ? 0.671 -8.795 -8.500 1.00 21.14 684 GLU A CA 1
ATOM 5035 C C . GLU A 1 684 ? 1.106 -8.606 -7.042 1.00 21.14 684 GLU A C 1
ATOM 5037 O O . GLU A 1 684 ? 0.489 -9.119 -6.112 1.00 21.14 684 GLU A O 1
ATOM 5042 N N . SER A 1 685 ? 2.171 -7.827 -6.844 1.00 21.78 685 SER A N 1
ATOM 5043 C CA . SER A 1 685 ? 2.230 -6.785 -5.814 1.00 21.78 685 SER A CA 1
ATOM 5044 C C . SER A 1 685 ? 3.480 -5.934 -6.032 1.00 21.78 685 SER A C 1
ATOM 5046 O O . SER A 1 685 ? 4.600 -6.445 -6.093 1.00 21.78 685 SER A O 1
ATOM 5048 N N . ALA A 1 686 ? 3.272 -4.628 -6.142 1.00 22.12 686 ALA A N 1
ATOM 5049 C CA . ALA A 1 686 ? 4.307 -3.617 -6.247 1.00 22.12 686 ALA A CA 1
ATOM 5050 C C . ALA A 1 686 ? 5.175 -3.492 -4.977 1.00 22.12 686 ALA A C 1
ATOM 5052 O O . ALA A 1 686 ? 4.723 -3.763 -3.865 1.00 22.12 686 ALA A O 1
ATOM 5053 N N . SER A 1 687 ? 6.357 -2.888 -5.183 1.00 24.33 687 SER A N 1
ATOM 5054 C CA . SER A 1 687 ? 7.263 -2.253 -4.203 1.00 24.33 687 SER A CA 1
ATOM 5055 C C . SER A 1 687 ? 8.377 -3.139 -3.623 1.00 24.33 687 SER A C 1
ATOM 5057 O O . SER A 1 687 ? 8.218 -4.348 -3.506 1.00 24.33 687 SER A O 1
ATOM 5059 N N . PRO A 1 688 ? 9.462 -2.550 -3.092 1.00 25.25 688 PRO A N 1
ATOM 5060 C CA . PRO A 1 688 ? 10.417 -1.595 -3.648 1.00 25.25 688 PRO A CA 1
ATOM 5061 C C . PRO A 1 688 ? 11.722 -2.333 -4.039 1.00 25.25 688 PRO A C 1
ATOM 5063 O O . PRO A 1 688 ? 11.795 -3.558 -4.020 1.00 25.25 688 PRO A O 1
ATOM 5066 N N . ALA A 1 689 ? 12.774 -1.597 -4.406 1.00 23.88 689 ALA A N 1
ATOM 5067 C CA . ALA A 1 689 ? 14.105 -2.156 -4.645 1.00 23.88 689 ALA A CA 1
ATOM 5068 C C . ALA A 1 689 ? 14.513 -3.169 -3.554 1.00 23.88 689 ALA A C 1
ATOM 5070 O O . ALA A 1 689 ? 14.552 -2.832 -2.370 1.00 23.88 689 ALA A O 1
ATOM 5071 N N . VAL A 1 690 ? 14.861 -4.397 -3.955 1.00 28.02 690 VAL A N 1
ATOM 5072 C CA . VAL A 1 690 ? 15.495 -5.358 -3.049 1.00 28.02 690 VAL A CA 1
ATOM 5073 C C . VAL A 1 690 ? 16.895 -4.833 -2.733 1.00 28.02 690 VAL A C 1
ATOM 5075 O O . VAL A 1 690 ? 17.843 -5.037 -3.490 1.00 28.02 690 VAL A O 1
ATOM 5078 N N . VAL A 1 691 ? 17.032 -4.151 -1.598 1.00 23.11 691 VAL A N 1
ATOM 5079 C CA . VAL A 1 691 ? 18.329 -3.963 -0.950 1.00 23.11 691 VAL A CA 1
ATOM 5080 C C . VAL A 1 691 ? 18.686 -5.299 -0.310 1.00 23.11 691 VAL A C 1
ATOM 5082 O O . VAL A 1 691 ? 18.256 -5.613 0.797 1.00 23.11 691 VAL A O 1
ATOM 5085 N N . VAL A 1 692 ? 19.461 -6.118 -1.022 1.00 26.77 692 VAL A N 1
ATOM 5086 C CA . VAL A 1 692 ? 20.119 -7.272 -0.405 1.00 26.77 692 VAL A CA 1
ATOM 5087 C C . VAL A 1 692 ? 21.318 -6.728 0.363 1.00 26.77 692 VAL A C 1
ATOM 5089 O O . VAL A 1 692 ? 22.375 -6.475 -0.209 1.00 26.77 692 VAL A O 1
ATOM 5092 N N . SER A 1 693 ? 21.141 -6.497 1.661 1.00 20.75 693 SER A N 1
ATOM 5093 C CA . SER A 1 693 ? 22.264 -6.258 2.563 1.00 20.75 693 SER A CA 1
ATOM 5094 C C . SER A 1 693 ? 22.905 -7.614 2.883 1.00 20.75 693 SER A C 1
ATOM 5096 O O . SER A 1 693 ? 22.208 -8.486 3.408 1.00 20.75 693 SER A O 1
ATOM 5098 N N . PRO A 1 694 ? 24.199 -7.851 2.601 1.00 26.09 694 PRO A N 1
ATOM 5099 C CA . PRO A 1 694 ? 24.869 -9.045 3.087 1.00 26.09 694 PRO A CA 1
ATOM 5100 C C . PRO A 1 694 ? 24.951 -8.972 4.612 1.00 26.09 694 PRO A C 1
ATOM 5102 O O . PRO A 1 694 ? 25.475 -8.008 5.170 1.00 26.09 694 PRO A O 1
ATOM 5105 N N . ASN A 1 695 ? 24.467 -10.008 5.293 1.00 27.70 695 ASN A N 1
ATOM 5106 C CA . ASN A 1 695 ? 25.040 -10.368 6.579 1.00 27.70 695 ASN A CA 1
ATOM 5107 C C . ASN A 1 695 ? 26.433 -10.967 6.283 1.00 27.70 695 ASN A C 1
ATOM 5109 O O . ASN A 1 695 ? 26.489 -11.978 5.580 1.00 27.70 695 ASN A O 1
ATOM 5113 N N . PRO A 1 696 ? 27.543 -10.402 6.789 1.00 31.83 696 PRO A N 1
ATOM 5114 C CA . PRO A 1 696 ? 28.906 -10.897 6.549 1.00 31.83 696 PRO A CA 1
ATOM 5115 C C . PRO A 1 696 ? 29.221 -12.282 7.163 1.00 31.83 696 PRO A C 1
ATOM 5117 O O . PRO A 1 696 ? 30.383 -12.674 7.204 1.00 31.83 696 PRO A O 1
ATOM 5120 N N . ALA A 1 697 ? 28.225 -13.039 7.639 1.00 35.06 697 ALA A N 1
ATOM 5121 C CA . ALA A 1 697 ? 28.410 -14.336 8.297 1.00 35.06 697 ALA A CA 1
ATOM 5122 C C . ALA A 1 697 ? 27.678 -15.524 7.631 1.00 35.06 697 ALA A C 1
ATOM 5124 O O . ALA A 1 697 ? 27.578 -16.584 8.247 1.00 35.06 697 ALA A O 1
ATOM 5125 N N . SER A 1 698 ? 27.145 -15.382 6.411 1.00 42.06 698 SER A N 1
ATOM 5126 C CA . SER A 1 698 ? 26.390 -16.461 5.750 1.00 42.06 698 SER A CA 1
ATOM 5127 C C . SER A 1 698 ? 26.880 -16.747 4.330 1.00 42.06 698 SER A C 1
ATOM 5129 O O . SER A 1 698 ? 26.782 -15.901 3.449 1.00 42.06 698 SER A O 1
ATOM 5131 N N . ASP A 1 699 ? 27.295 -17.995 4.102 1.00 53.75 699 ASP A N 1
ATOM 5132 C CA . ASP A 1 699 ? 27.553 -18.615 2.789 1.00 53.75 699 ASP A CA 1
ATOM 5133 C C . ASP A 1 699 ? 26.282 -18.810 1.940 1.00 53.75 699 ASP A C 1
ATOM 5135 O O . ASP A 1 699 ? 26.333 -19.277 0.797 1.00 53.75 699 ASP A O 1
ATOM 5139 N N . ASN A 1 700 ? 25.127 -18.484 2.519 1.00 55.78 700 ASN A N 1
ATOM 5140 C CA . ASN A 1 700 ? 23.822 -18.661 1.919 1.00 55.78 700 ASN A CA 1
ATOM 5141 C C . ASN A 1 700 ? 23.197 -17.315 1.557 1.00 55.78 700 ASN A C 1
ATOM 5143 O O . ASN A 1 700 ? 23.119 -16.408 2.390 1.00 55.78 700 ASN A O 1
ATOM 5147 N N . VAL A 1 701 ? 22.686 -17.239 0.331 1.00 53.78 701 VAL A N 1
ATOM 5148 C CA . VAL A 1 701 ? 21.837 -16.156 -0.159 1.00 53.78 701 VAL A CA 1
ATOM 5149 C C . VAL A 1 701 ? 20.401 -16.652 -0.115 1.00 53.78 701 VAL A C 1
ATOM 5151 O O . VAL A 1 701 ? 20.073 -17.668 -0.729 1.00 53.78 701 VAL A O 1
ATOM 5154 N N . THR A 1 702 ? 19.547 -15.944 0.618 1.00 54.81 702 THR A N 1
ATOM 5155 C CA . THR A 1 702 ? 18.105 -16.191 0.596 1.00 54.81 702 THR A CA 1
ATOM 5156 C C . THR A 1 702 ? 17.475 -15.266 -0.426 1.00 54.81 702 THR A C 1
ATOM 5158 O O . THR A 1 702 ? 17.509 -14.043 -0.281 1.00 54.81 702 THR A O 1
ATOM 5161 N N . PHE A 1 703 ? 16.898 -15.852 -1.466 1.00 58.34 703 PHE A N 1
ATOM 5162 C CA . PHE A 1 703 ? 16.022 -15.135 -2.367 1.00 58.34 703 PHE A CA 1
ATOM 5163 C C . PHE A 1 703 ? 14.676 -14.995 -1.655 1.00 58.34 703 PHE A C 1
ATOM 5165 O O . PHE A 1 703 ? 14.099 -15.974 -1.181 1.00 58.34 703 PHE A O 1
ATOM 5172 N N . GLY A 1 704 ? 14.197 -13.758 -1.505 1.00 45.78 704 GLY A N 1
ATOM 5173 C CA . GLY A 1 704 ? 12.813 -13.517 -1.112 1.00 45.78 704 GLY A CA 1
ATOM 5174 C C . GLY A 1 704 ? 11.920 -14.055 -2.224 1.00 45.78 704 GLY A C 1
ATOM 5175 O O . GLY A 1 704 ? 11.675 -13.345 -3.202 1.00 45.78 704 GLY A O 1
ATOM 5176 N N . ASN A 1 705 ? 11.562 -15.334 -2.134 1.00 39.72 705 ASN A N 1
ATOM 5177 C CA . ASN A 1 705 ? 10.633 -15.986 -3.044 1.00 39.72 705 ASN A CA 1
ATOM 5178 C C . ASN A 1 705 ? 9.229 -15.584 -2.612 1.00 39.72 705 ASN A C 1
ATOM 5180 O O . ASN A 1 705 ? 8.851 -15.779 -1.456 1.00 39.72 705 ASN A O 1
ATOM 5184 N N . THR A 1 706 ? 8.462 -15.023 -3.537 1.00 40.12 706 THR A N 1
ATOM 5185 C CA . THR A 1 706 ? 7.034 -14.763 -3.339 1.00 40.12 706 THR A CA 1
ATOM 5186 C C . THR A 1 706 ? 6.189 -15.998 -3.681 1.00 40.12 706 THR A C 1
ATOM 5188 O O . THR A 1 706 ? 5.013 -16.039 -3.321 1.00 40.12 706 THR A O 1
ATOM 5191 N N . LEU A 1 707 ? 6.775 -17.038 -4.307 1.00 38.44 707 LEU A N 1
ATOM 5192 C CA . LEU A 1 707 ? 6.091 -18.273 -4.715 1.00 38.44 707 LEU A CA 1
ATOM 5193 C C . LEU A 1 707 ? 6.929 -19.550 -4.437 1.00 38.44 707 LEU A C 1
ATOM 5195 O O . LEU A 1 707 ? 8.132 -19.573 -4.713 1.00 38.44 707 LEU A O 1
ATOM 5199 N N . PRO A 1 708 ? 6.327 -20.644 -3.922 1.00 39.06 708 PRO A N 1
ATOM 5200 C CA . PRO A 1 708 ? 6.990 -21.948 -3.825 1.00 39.06 708 PRO A CA 1
ATOM 5201 C C . PRO A 1 708 ? 7.308 -22.526 -5.216 1.00 39.06 708 PRO A C 1
ATOM 5203 O O . PRO A 1 708 ? 6.411 -22.641 -6.046 1.00 39.06 708 PRO A O 1
ATOM 5206 N N . GLY A 1 709 ? 8.564 -22.925 -5.457 1.00 49.53 709 GLY A N 1
ATOM 5207 C CA . GLY A 1 709 ? 9.006 -23.544 -6.720 1.00 49.53 709 GLY A CA 1
ATOM 5208 C C . GLY A 1 709 ? 9.541 -22.581 -7.790 1.00 49.53 709 GLY A C 1
ATOM 5209 O O . GLY A 1 709 ? 9.904 -23.044 -8.867 1.00 49.53 709 GLY A O 1
ATOM 5210 N N . GLU A 1 710 ? 9.620 -21.276 -7.501 1.00 54.22 710 GLU A N 1
ATOM 5211 C CA . GLU A 1 710 ? 10.177 -20.251 -8.402 1.00 54.22 710 GLU A CA 1
ATOM 5212 C C . GLU A 1 710 ? 11.613 -20.592 -8.823 1.00 54.22 710 GLU A C 1
ATOM 5214 O O . GLU A 1 710 ? 12.512 -20.698 -7.981 1.00 54.22 710 GLU A O 1
ATOM 5219 N N . ILE A 1 711 ? 11.847 -20.722 -10.134 1.00 62.41 711 ILE A N 1
ATOM 5220 C CA . ILE A 1 711 ? 13.179 -21.025 -10.653 1.00 62.41 711 ILE A CA 1
ATOM 5221 C C . ILE A 1 711 ? 14.005 -19.744 -10.774 1.00 62.41 711 ILE A C 1
ATOM 5223 O O . ILE A 1 711 ? 13.766 -18.872 -11.610 1.00 62.41 711 ILE A O 1
ATOM 5227 N N . VAL A 1 712 ? 15.067 -19.676 -9.980 1.00 65.44 712 VAL A N 1
ATOM 5228 C CA . VAL A 1 712 ? 16.072 -18.620 -10.015 1.00 65.44 712 VAL A CA 1
ATOM 5229 C C . VAL A 1 712 ? 17.258 -19.080 -10.855 1.00 65.44 712 VAL A C 1
ATOM 5231 O O . VAL A 1 712 ? 17.859 -20.128 -10.605 1.00 65.44 712 VAL A O 1
ATOM 5234 N N . THR A 1 713 ? 17.626 -18.282 -11.855 1.00 69.38 713 THR A N 1
ATOM 5235 C CA . THR A 1 713 ? 18.785 -18.523 -12.719 1.00 69.38 713 THR A CA 1
ATOM 5236 C C . THR A 1 713 ? 19.815 -17.415 -12.539 1.00 69.38 713 THR A C 1
ATOM 5238 O O . THR A 1 713 ? 19.499 -16.242 -12.701 1.00 69.38 713 THR A O 1
ATOM 5241 N N . LEU A 1 714 ? 21.062 -17.765 -12.226 1.00 66.44 714 LEU A N 1
ATOM 5242 C CA . LEU A 1 714 ? 22.168 -16.813 -12.185 1.00 66.44 714 LEU A CA 1
ATOM 5243 C C . LEU A 1 714 ? 22.993 -16.929 -13.458 1.00 66.44 714 LEU A C 1
ATOM 5245 O O . LEU A 1 714 ? 23.428 -18.022 -13.843 1.00 66.44 714 LEU A O 1
ATOM 5249 N N . PHE A 1 715 ? 23.271 -15.777 -14.047 1.00 57.78 715 PHE A N 1
ATOM 5250 C CA . PHE A 1 715 ? 24.224 -15.620 -15.131 1.00 57.78 715 PHE A CA 1
ATOM 5251 C C . PHE A 1 715 ? 25.480 -14.923 -14.617 1.00 57.78 715 PHE A C 1
ATOM 5253 O O . PHE A 1 715 ? 25.403 -13.981 -13.820 1.00 57.78 715 PHE A O 1
ATOM 5260 N N . ASP A 1 716 ? 26.642 -15.398 -15.062 1.00 52.81 716 ASP A N 1
ATOM 5261 C CA . ASP A 1 716 ? 27.878 -14.645 -14.905 1.00 52.81 716 ASP A CA 1
ATOM 5262 C C . ASP A 1 716 ? 27.894 -13.417 -15.826 1.00 52.81 716 ASP A C 1
ATOM 5264 O O . ASP A 1 716 ? 27.034 -13.209 -16.684 1.00 52.81 716 ASP A O 1
ATOM 5268 N N . GLN A 1 717 ? 28.928 -12.603 -15.661 1.00 46.47 717 GLN A N 1
ATOM 5269 C CA . GLN A 1 717 ? 29.126 -11.357 -16.401 1.00 46.47 717 GLN A CA 1
ATOM 5270 C C . GLN A 1 717 ? 29.447 -11.559 -17.891 1.00 46.47 717 GLN A C 1
ATOM 5272 O O . GLN A 1 717 ? 29.582 -10.588 -18.630 1.00 46.47 717 GLN A O 1
ATOM 5277 N N . ARG A 1 718 ? 29.575 -12.812 -18.344 1.00 44.75 718 ARG A N 1
ATOM 5278 C CA . ARG A 1 718 ? 29.758 -13.199 -19.748 1.00 44.75 718 ARG A CA 1
ATOM 5279 C C . ARG A 1 718 ? 28.480 -13.793 -20.350 1.00 44.75 718 ARG A C 1
ATOM 5281 O O . ARG A 1 718 ? 28.510 -14.228 -21.496 1.00 44.75 718 ARG A O 1
ATOM 5288 N N . GLY A 1 719 ? 27.379 -13.826 -19.595 1.00 41.97 719 GLY A N 1
ATOM 5289 C CA . GLY A 1 719 ? 26.108 -14.409 -20.021 1.00 41.97 719 GLY A CA 1
ATOM 5290 C C . GLY A 1 719 ? 26.051 -15.934 -19.905 1.00 41.97 719 GLY A C 1
ATOM 5291 O O . GLY A 1 719 ? 25.092 -16.540 -20.379 1.00 41.97 719 GLY A O 1
ATOM 5292 N N . ASN A 1 720 ? 27.030 -16.585 -19.265 1.00 52.38 720 ASN A N 1
ATOM 5293 C CA . ASN A 1 720 ? 26.953 -18.021 -19.017 1.00 52.38 720 ASN A CA 1
ATOM 5294 C C . ASN A 1 720 ? 26.061 -18.283 -17.810 1.00 52.38 720 ASN A C 1
ATOM 5296 O O . ASN A 1 720 ? 26.225 -17.682 -16.748 1.00 52.38 720 ASN A O 1
ATOM 5300 N N . ARG A 1 721 ? 25.154 -19.247 -17.941 1.00 69.62 721 ARG A N 1
ATOM 5301 C CA . ARG A 1 721 ? 24.365 -19.735 -16.812 1.00 69.62 721 ARG A CA 1
ATOM 5302 C C . ARG A 1 721 ? 25.273 -20.481 -15.833 1.00 69.62 721 ARG A C 1
ATOM 5304 O O . ARG A 1 721 ? 25.776 -21.553 -16.164 1.00 69.62 721 ARG A O 1
ATOM 5311 N N . VAL A 1 722 ? 25.436 -19.944 -14.627 1.00 67.94 722 VAL A N 1
ATOM 5312 C CA . VAL A 1 722 ? 26.307 -20.514 -13.583 1.00 67.94 722 VAL A CA 1
ATOM 5313 C C . VAL A 1 722 ? 25.545 -21.250 -12.488 1.00 67.94 722 VAL A C 1
ATOM 5315 O O . VAL A 1 722 ? 26.105 -22.135 -11.849 1.00 67.94 722 VAL A O 1
ATOM 5318 N N . LEU A 1 723 ? 24.268 -20.921 -12.282 1.00 72.44 723 LEU A N 1
ATOM 5319 C CA . LEU A 1 723 ? 23.415 -21.583 -11.299 1.00 72.44 723 LEU A CA 1
ATOM 5320 C C . LEU A 1 723 ? 21.953 -21.520 -11.751 1.00 72.44 723 LEU A C 1
ATOM 5322 O O . LEU A 1 723 ? 21.524 -20.522 -12.323 1.00 72.44 723 LEU A O 1
ATOM 5326 N N . ARG A 1 724 ? 21.192 -22.584 -11.498 1.00 78.88 724 ARG A N 1
ATOM 5327 C CA . ARG A 1 724 ? 19.736 -22.636 -11.674 1.00 78.88 724 ARG A CA 1
ATOM 5328 C C . ARG A 1 724 ? 19.154 -23.450 -10.527 1.00 78.88 724 ARG A C 1
ATOM 5330 O O . ARG A 1 724 ? 19.617 -24.565 -10.308 1.00 78.88 724 ARG A O 1
ATOM 5337 N N . THR A 1 725 ? 18.198 -22.894 -9.798 1.00 66.06 725 THR A N 1
ATOM 5338 C CA . THR A 1 725 ? 17.716 -23.465 -8.535 1.00 66.06 725 THR A CA 1
ATOM 5339 C C . THR A 1 725 ? 16.302 -22.995 -8.229 1.00 66.06 725 THR A C 1
ATOM 5341 O O . THR A 1 725 ? 15.961 -21.860 -8.528 1.00 66.06 725 THR A O 1
ATOM 5344 N N . ASP A 1 726 ? 15.504 -23.864 -7.629 1.00 64.00 726 ASP A N 1
ATOM 5345 C CA . ASP A 1 726 ? 14.163 -23.601 -7.090 1.00 64.00 726 ASP A CA 1
ATOM 5346 C C . ASP A 1 726 ? 14.171 -23.431 -5.555 1.00 64.00 726 ASP A C 1
ATOM 5348 O O . ASP A 1 726 ? 13.165 -23.075 -4.940 1.00 64.00 726 ASP A O 1
ATOM 5352 N N . ALA A 1 727 ? 15.324 -23.663 -4.915 1.00 59.00 727 ALA A N 1
ATOM 5353 C CA . ALA A 1 727 ? 15.509 -23.473 -3.483 1.00 59.00 727 ALA A CA 1
ATOM 5354 C C . ALA A 1 727 ? 15.521 -21.984 -3.091 1.00 59.00 727 ALA A C 1
ATOM 5356 O O . ALA A 1 727 ? 16.253 -21.179 -3.667 1.00 59.00 727 ALA A O 1
ATOM 5357 N N . GLN A 1 728 ? 14.766 -21.644 -2.041 1.00 58.78 728 GLN A N 1
ATOM 5358 C CA . GLN A 1 728 ? 14.663 -20.287 -1.483 1.00 58.78 728 GLN A CA 1
ATOM 5359 C C . GLN A 1 728 ? 15.989 -19.776 -0.904 1.00 58.78 728 GLN A C 1
ATOM 5361 O O . GLN A 1 728 ? 16.316 -18.595 -1.003 1.00 58.78 728 GLN A O 1
ATOM 5366 N N . THR A 1 729 ? 16.775 -20.673 -0.315 1.00 60.19 729 THR A N 1
ATOM 5367 C CA . THR A 1 729 ? 18.092 -20.367 0.237 1.00 60.19 729 THR A CA 1
ATOM 5368 C C . THR A 1 729 ? 19.132 -21.200 -0.486 1.00 60.19 729 THR A C 1
ATOM 5370 O O . THR A 1 729 ? 19.048 -22.427 -0.517 1.00 60.19 729 THR A O 1
ATOM 5373 N N . VAL A 1 730 ? 20.121 -20.526 -1.065 1.00 64.75 730 VAL A N 1
ATOM 5374 C CA . VAL A 1 730 ? 21.128 -21.155 -1.912 1.00 64.75 730 VAL A CA 1
ATOM 5375 C C . VAL A 1 730 ? 22.506 -20.877 -1.357 1.00 64.75 730 VAL A C 1
ATOM 5377 O O . VAL A 1 730 ? 22.870 -19.729 -1.103 1.00 64.75 730 VAL A O 1
ATOM 5380 N N . ASN A 1 731 ? 23.287 -21.940 -1.199 1.00 69.94 731 ASN A N 1
ATOM 5381 C CA . ASN A 1 731 ? 24.688 -21.821 -0.848 1.00 69.94 731 ASN A CA 1
ATOM 5382 C C . ASN A 1 731 ? 25.482 -21.355 -2.077 1.00 69.94 731 ASN A C 1
ATOM 5384 O O . ASN A 1 731 ? 25.498 -22.028 -3.109 1.00 69.94 731 ASN A O 1
ATOM 5388 N N . VAL A 1 732 ? 26.152 -20.211 -1.959 1.00 65.88 732 VAL A N 1
ATOM 5389 C CA . VAL A 1 732 ? 26.902 -19.587 -3.058 1.00 65.88 732 VAL A CA 1
ATOM 5390 C C . VAL A 1 732 ? 28.420 -19.780 -2.933 1.00 65.88 732 VAL A C 1
ATOM 5392 O O . VAL A 1 732 ? 29.197 -19.134 -3.637 1.00 65.88 732 VAL A O 1
ATOM 5395 N N . THR A 1 733 ? 28.875 -20.715 -2.088 1.00 63.91 733 THR A N 1
ATOM 5396 C CA . THR A 1 733 ? 30.308 -21.037 -1.896 1.00 63.91 733 THR A CA 1
ATOM 5397 C C . THR A 1 733 ? 30.979 -21.633 -3.134 1.00 63.91 733 THR A C 1
ATOM 5399 O O . THR A 1 733 ? 32.206 -21.578 -3.270 1.00 63.91 733 THR A O 1
ATOM 5402 N N . THR A 1 734 ? 30.199 -22.154 -4.076 1.00 63.72 734 THR A N 1
ATOM 5403 C CA . THR A 1 734 ? 30.701 -22.681 -5.350 1.00 63.72 734 THR A CA 1
ATOM 5404 C C . THR A 1 734 ? 30.869 -21.600 -6.419 1.00 63.72 734 THR A C 1
ATOM 5406 O O . THR A 1 734 ? 31.551 -21.836 -7.415 1.00 63.72 734 THR A O 1
ATOM 5409 N N . LEU A 1 735 ? 30.301 -20.406 -6.213 1.00 62.09 735 LEU A N 1
ATOM 5410 C CA . LEU A 1 735 ? 30.395 -19.272 -7.133 1.00 62.09 735 LEU A CA 1
ATOM 5411 C C . LEU A 1 735 ? 31.577 -18.375 -6.758 1.00 62.09 735 LEU A C 1
ATOM 5413 O O . LEU A 1 735 ? 31.761 -18.044 -5.589 1.00 62.09 735 LEU A O 1
ATOM 5417 N N . ALA A 1 736 ? 32.391 -17.975 -7.733 1.00 56.06 736 ALA A N 1
ATOM 5418 C CA . ALA A 1 736 ? 33.496 -17.053 -7.482 1.00 56.06 736 ALA A CA 1
ATOM 5419 C C . ALA A 1 736 ? 32.993 -15.705 -6.908 1.00 56.06 736 ALA A C 1
ATOM 5421 O O . ALA A 1 736 ? 31.859 -15.307 -7.170 1.00 56.06 736 ALA A O 1
ATOM 5422 N N . PRO A 1 737 ? 33.810 -14.966 -6.136 1.00 50.12 737 PRO A N 1
ATOM 5423 C CA . PRO A 1 737 ? 33.499 -13.575 -5.822 1.00 50.12 737 PRO A CA 1
ATOM 5424 C C . PRO A 1 737 ? 33.296 -12.780 -7.116 1.00 50.12 737 PRO A C 1
ATOM 5426 O O . PRO A 1 737 ? 34.090 -12.896 -8.053 1.00 50.12 737 PRO A O 1
ATOM 5429 N N . GLY A 1 738 ? 32.222 -12.003 -7.190 1.00 45.69 738 GLY A N 1
ATOM 5430 C CA . GLY A 1 738 ? 31.818 -11.338 -8.420 1.00 45.69 738 GLY A CA 1
ATOM 5431 C C . GLY A 1 738 ? 30.359 -10.907 -8.418 1.00 45.69 738 GLY A C 1
ATOM 5432 O O . GLY A 1 738 ? 29.601 -11.153 -7.480 1.00 45.69 738 GLY A O 1
ATOM 5433 N N . ILE A 1 739 ? 29.968 -10.225 -9.488 1.00 47.12 739 ILE A N 1
ATOM 5434 C CA . ILE A 1 739 ? 28.588 -9.796 -9.702 1.00 47.12 739 ILE A CA 1
ATOM 5435 C C . ILE A 1 739 ? 27.898 -10.846 -10.569 1.00 47.12 739 ILE A C 1
ATOM 5437 O O . ILE A 1 739 ? 28.498 -11.402 -11.487 1.00 47.12 739 ILE A O 1
ATOM 5441 N N . TYR A 1 740 ? 26.627 -11.101 -10.300 1.00 54.16 740 TYR A N 1
ATOM 5442 C CA . TYR A 1 740 ? 25.795 -12.057 -11.012 1.00 54.16 740 TYR A CA 1
ATOM 5443 C C . TYR A 1 740 ? 24.458 -11.413 -11.348 1.00 54.16 740 TYR A C 1
ATOM 5445 O O . TYR A 1 740 ? 23.882 -10.682 -10.535 1.00 54.16 740 TYR A O 1
ATOM 5453 N N . THR A 1 741 ? 23.960 -11.699 -12.545 1.00 54.09 741 THR A N 1
ATOM 5454 C CA . THR A 1 741 ? 22.604 -11.318 -12.936 1.00 54.09 741 THR A CA 1
ATOM 5455 C C . THR A 1 741 ? 21.670 -12.424 -12.482 1.00 54.09 741 THR A C 1
ATOM 5457 O O . THR A 1 741 ? 21.789 -13.562 -12.932 1.00 54.09 741 THR A O 1
ATOM 5460 N N . VAL A 1 742 ? 20.766 -12.097 -11.568 1.00 60.97 742 VAL A N 1
ATOM 5461 C CA . VAL A 1 742 ? 19.731 -13.002 -11.075 1.00 60.97 742 VAL A CA 1
ATOM 5462 C C . VAL A 1 742 ? 18.510 -12.806 -11.952 1.00 60.97 742 VAL A C 1
ATOM 5464 O O . VAL A 1 742 ? 17.893 -11.749 -11.912 1.00 60.97 742 VAL A O 1
ATOM 5467 N N . VAL A 1 743 ? 18.165 -13.809 -12.743 1.00 57.72 743 VAL A N 1
ATOM 5468 C CA . VAL A 1 743 ? 16.956 -13.832 -13.562 1.00 57.72 743 VAL A CA 1
ATOM 5469 C C . VAL A 1 743 ? 15.980 -14.791 -12.909 1.00 57.72 743 VAL A C 1
ATOM 5471 O O . VAL A 1 743 ? 16.273 -15.977 -12.746 1.00 57.72 743 VAL A O 1
ATOM 5474 N N . ARG A 1 744 ? 14.836 -14.260 -12.505 1.00 63.69 744 ARG A N 1
ATOM 5475 C CA . ARG A 1 744 ? 13.724 -15.036 -11.963 1.00 63.69 744 ARG A CA 1
ATOM 5476 C C . ARG A 1 744 ? 12.791 -15.468 -13.091 1.00 63.69 744 ARG A C 1
ATOM 5478 O O . ARG A 1 744 ? 12.754 -14.837 -14.147 1.00 63.69 744 ARG A O 1
ATOM 5485 N N . GLU A 1 745 ? 12.045 -16.541 -12.864 1.00 52.19 745 GLU A N 1
ATOM 5486 C CA . GLU A 1 745 ? 11.084 -17.099 -13.825 1.00 52.19 745 GLU A CA 1
ATOM 5487 C C . GLU A 1 745 ? 9.983 -16.096 -14.222 1.00 52.19 745 GLU A C 1
ATOM 5489 O O . GLU A 1 745 ? 9.570 -16.075 -15.375 1.00 52.19 745 GLU A O 1
ATOM 5494 N N . ASN A 1 746 ? 9.627 -15.172 -13.322 1.00 44.62 746 ASN A N 1
ATOM 5495 C CA . ASN A 1 746 ? 8.731 -14.030 -13.569 1.00 44.62 746 ASN A CA 1
ATOM 5496 C C . ASN A 1 746 ? 9.360 -12.890 -14.410 1.00 44.62 746 ASN A C 1
ATOM 5498 O O . ASN A 1 746 ? 8.835 -11.786 -14.508 1.00 44.62 746 ASN A O 1
ATOM 5502 N N . GLY A 1 747 ? 10.550 -13.101 -14.978 1.00 41.72 747 GLY A N 1
ATOM 5503 C CA . GLY A 1 747 ? 11.213 -12.133 -15.851 1.00 41.72 747 GLY A CA 1
ATOM 5504 C C . GLY A 1 747 ? 11.872 -10.945 -15.141 1.00 41.72 747 GLY A C 1
ATOM 5505 O O . GLY A 1 747 ? 12.431 -10.084 -15.828 1.00 41.72 747 GLY A O 1
ATOM 5506 N N . THR A 1 748 ? 11.868 -10.895 -13.803 1.00 43.94 748 THR A N 1
ATOM 5507 C CA . THR A 1 748 ? 12.566 -9.847 -13.042 1.00 43.94 748 THR A CA 1
ATOM 5508 C C . THR A 1 748 ? 14.069 -10.124 -13.002 1.00 43.94 748 THR A C 1
ATOM 5510 O O . THR A 1 748 ? 14.504 -11.206 -12.594 1.00 43.94 748 THR A O 1
ATOM 5513 N N . ALA A 1 749 ? 14.874 -9.131 -13.388 1.00 42.53 749 ALA A N 1
ATOM 5514 C CA . ALA A 1 749 ? 16.330 -9.197 -13.308 1.00 42.53 749 ALA A CA 1
ATOM 5515 C C . ALA A 1 749 ? 16.837 -8.398 -12.098 1.00 42.53 749 ALA A C 1
ATOM 5517 O O . ALA A 1 749 ? 16.676 -7.181 -12.024 1.00 42.53 749 ALA A O 1
ATOM 5518 N N . GLY A 1 750 ? 17.453 -9.091 -11.145 1.00 48.16 750 GLY A N 1
ATOM 5519 C CA . GLY A 1 750 ? 18.141 -8.511 -9.998 1.00 48.16 750 GLY A CA 1
ATOM 5520 C C . GLY A 1 750 ? 19.656 -8.628 -10.133 1.00 48.16 750 GLY A C 1
ATOM 5521 O O . GLY A 1 750 ? 20.178 -9.412 -10.927 1.00 48.16 750 GLY A O 1
ATOM 5522 N N . ARG A 1 751 ? 20.386 -7.866 -9.320 1.00 47.19 751 ARG A N 1
ATOM 5523 C CA . ARG A 1 751 ? 21.845 -7.957 -9.232 1.00 47.19 751 ARG A CA 1
ATOM 5524 C C . ARG A 1 751 ? 22.226 -8.606 -7.909 1.00 47.19 751 ARG A C 1
ATOM 5526 O O . ARG A 1 751 ? 21.870 -8.094 -6.853 1.00 47.19 751 ARG A O 1
ATOM 5533 N N . LEU A 1 752 ? 22.968 -9.706 -7.969 1.00 51.56 752 LEU A N 1
ATOM 5534 C CA . LEU A 1 752 ? 23.607 -10.315 -6.806 1.00 51.56 752 LEU A CA 1
ATOM 5535 C C . LEU A 1 752 ? 25.092 -9.970 -6.827 1.00 51.56 752 LEU A C 1
ATOM 5537 O O . LEU A 1 752 ? 25.756 -10.141 -7.845 1.00 51.56 752 LEU A O 1
ATOM 5541 N N . VAL A 1 753 ? 25.621 -9.498 -5.703 1.00 47.38 753 VAL A N 1
ATOM 5542 C CA . VAL A 1 753 ? 27.057 -9.263 -5.534 1.00 47.38 753 VAL A CA 1
ATOM 5543 C C . VAL A 1 753 ? 27.566 -10.236 -4.484 1.00 47.38 753 VAL A C 1
ATOM 5545 O O . VAL A 1 753 ? 27.161 -10.165 -3.327 1.00 47.38 753 VAL A O 1
ATOM 5548 N N . ILE A 1 754 ? 28.437 -11.154 -4.892 1.00 49.50 754 ILE A N 1
ATOM 5549 C CA . ILE A 1 754 ? 29.135 -12.061 -3.984 1.00 49.50 754 ILE A CA 1
ATOM 5550 C C . ILE A 1 754 ? 30.480 -11.421 -3.658 1.00 49.50 754 ILE A C 1
ATOM 5552 O O . ILE A 1 754 ? 31.365 -11.346 -4.511 1.00 49.50 754 ILE A O 1
ATOM 5556 N N . VAL A 1 755 ? 30.621 -10.966 -2.417 1.00 41.88 755 VAL A N 1
ATOM 5557 C CA . VAL A 1 755 ? 31.877 -10.473 -1.846 1.00 41.88 755 VAL A CA 1
ATOM 5558 C C . VAL A 1 755 ? 32.343 -11.521 -0.838 1.00 41.88 755 VAL A C 1
ATOM 5560 O O . VAL A 1 755 ? 31.532 -11.977 -0.033 1.00 41.88 755 VAL A O 1
ATOM 5563 N N . ARG A 1 756 ? 33.605 -11.948 -0.909 1.00 47.91 756 ARG A N 1
ATOM 5564 C CA . ARG A 1 756 ? 34.227 -12.826 0.092 1.00 47.91 756 ARG A CA 1
ATOM 5565 C C . ARG A 1 756 ? 35.433 -12.153 0.699 1.00 47.91 756 ARG A C 1
ATOM 5567 O O . ARG A 1 756 ? 36.161 -11.503 -0.087 1.00 47.91 756 ARG A O 1
#

pLDDT: mean 71.01, std 17.04, range [20.75, 96.38]

Nearest PDB structures (foldseek):
  5vzj-assembly1_H  TM=3.728E-01  e=2.263E-02  Saccharomyces cerevisiae S288C
  4a2i-assembly1_V  TM=4.904E-01  e=1.211E-01  Salmonella enterica subsp. enterica serovar Typhimurium
  2rcn-assembly1_A  TM=4.852E-01  e=2.228E-01  Salmonella enterica subsp. enterica serovar Typhimurium str. LT2
  5okz-assembly4_a  TM=2.787E-01  e=4.099E-01  Saccharomyces cerevisiae S288C
  5okz-assembly1_k  TM=3.459E-01  e=9.243E-01  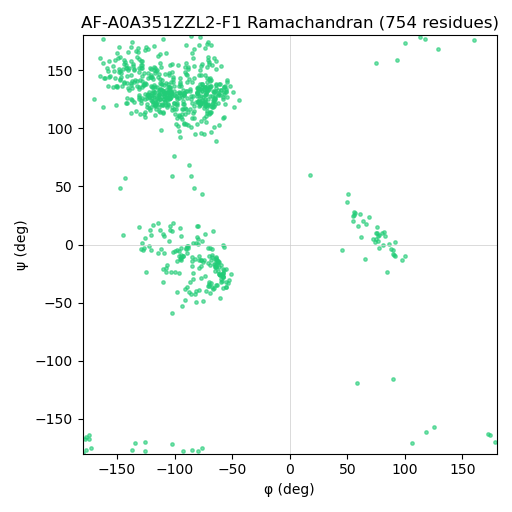Saccharomyces cerevisiae S288C

Foldseek 3Di:
DDPVVVVVVVVVVVVVLPPPQLDDDDPDDWWKWKFWWQAFDPFKTWGQTATSVRDTDTFMATEDPQEAEEEDDSVQADTRWIKMFTWDDDDPDGTYTNYMYTPYRFHKWKWWFFFQDDDVQKTWGQTDTPSRPHGDTAIAGEDPQEFEEEPVRHTDDPVVRHGGFTWIFMWTHDRVYIYTNYIYTPQFDWDKDKFKFWWADADPQWTWGDTPPDPGTAIAHEDPPPDEPPDDDPAAEAELLRHTDDSVRRDTGFMKIFMWIQRHPPGIHTHHMYGDPQHWDKAWAFWADDPQQWTWGQGLNDIAIAGEDPQEFEAELQRDTDHCVPRDGQWTWIWGWGQDPVGIHTNYIYTQAPRWLSKKFWAFWADADLFWTWGQGQIPNRRDGGIDIATEDPQEFEAELVRHTDHSVPDDGGFTWMWGWHHHRPHIHTNYIYTNPDRQKDKAKAFFQDWDQFWTWGQGPVRDIAIETEDPQEQEAELLQHGDGIDRVRHGWIKIAMFGNVDVVTYTNYMYTHPLFFDKDKWKFFFADDDPFWTWGQTPVGIDIAGEDPQEWEAEPVRHTAASVVDDGGWIKMWIARPPPSHTRYIYTNDGDDVVVQQFFDKDKFFFQDFDPFKTWGQDNHGIHMATEHPQEQEAEPSRGGDDSVQRDGGFIWIFTFRGAGSSRHTHTNYIYGCDRPPGHHDDDDDDDPPPDDPPPDLKDFAPDPDQQKWKWKANSVRDTPDIDRDRIDRCPVPDQGKIWIAIPVRDTDIDGRDD

Radius of gyration: 32.22 Å; Cα contacts (8 Å, |Δi|>4): 1786; chains: 1; bounding box: 86×61×90 Å

Sequence (756 aa):
MNRIVRLMIALAALMISAQAWAQVDTNDAYRVIYGNLVKATATELTVDGADASGVVAQEVFTVNATTQIDGCSLDEVVAGTQLLIYVAERKAGGNVANYVKFYGCEPSWAFSGVITGSESGTITLDARDASGTGTTSVQVKTTSTTTFSTCYGAVRVSSDFIKGTPVIVSAVGAKDNLRALYVTSQDDCGETFHVEGAFVSYIDSVLSLNVDGKPDPLRLVLSERVGRPYMDSVQFIYTCSGEVVSVSDVRSGERMSVVYLSIPRQGDFLQYAQLLRNCPFTATGTITSVDGRSITITANGQTYVAAMTDATAIYDCYSREITSDALVVGTSVDAFIIPEASGNSVLKIQIKNDCPFAFSIGGKISAVSQTAVTINGVSSEDRTEGSRELSFDAASAVLDCLNLPLGIDRLQVGSDVVAYYRTSGSQRIADMVIVQSPCDVSSFAGTVLSATAGFITVTDADGSTRSLAIDANSKLNDCNGESIAISASLVGTTVTGVVLNSTTPPSIQWATFFVGCPVIVNEGGIITEVRDSSLTLQGSSGRVELQRSSYTVVYDSYTMPTDWSTLRLGDSVCTWYDDASKLLYRIMAGSACASSEADGAKQMVGMVTSSSSGELTIENAAGEMSFALTNNTSMLTTNNAPVSVSELSSGMRVSVMSDSYNRRGQPVASSVTVMMSPTSVDEESASPAVVVSPNPASDNVTFGNTLPGEIVTLFDQRGNRVLRTDAQTVNVTTLAPGIYTVVRENGTAGRLVIVR

Solvent-accessible surface area (backbone atoms only — not comparable to full-atom values): 40455 Å² total; per-residue (Å²): 136,58,73,66,58,57,50,51,52,51,50,48,52,56,55,64,71,55,75,77,73,66,79,68,80,92,83,72,79,63,54,43,36,44,31,28,29,63,40,65,46,96,47,37,38,31,32,47,21,26,36,51,88,65,56,71,47,78,46,65,29,38,42,53,97,79,33,46,74,40,77,48,53,63,90,62,46,40,56,53,14,39,35,41,32,38,33,48,76,78,72,102,77,65,50,34,34,42,32,39,38,34,66,52,39,37,14,72,46,49,35,44,32,31,26,71,39,68,53,96,52,34,42,29,26,47,19,26,48,83,81,66,75,60,79,44,83,43,62,32,34,46,54,97,78,37,44,32,25,38,64,84,68,49,76,50,59,72,84,78,62,44,68,70,40,35,32,40,35,38,28,36,39,47,86,96,59,23,35,33,49,35,41,31,34,51,60,66,50,59,48,79,47,78,51,47,26,28,34,58,50,76,58,96,58,30,42,30,27,42,32,73,99,48,96,62,64,48,65,26,34,64,56,99,82,54,67,66,82,90,64,92,69,95,70,52,35,22,35,64,62,55,45,78,46,58,77,87,75,59,55,68,67,41,45,31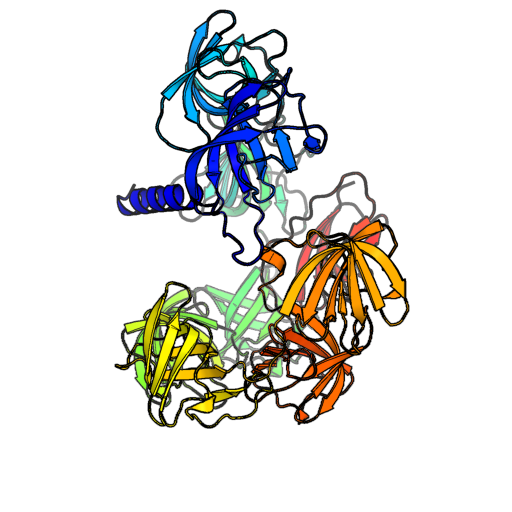,41,36,36,30,29,39,27,62,97,77,47,38,24,48,52,40,34,32,36,54,63,59,35,71,43,77,47,55,27,32,27,73,40,64,78,90,45,37,41,29,33,43,29,92,94,41,77,46,65,27,35,51,51,98,77,37,47,34,23,42,62,82,71,44,80,51,66,74,86,76,64,45,70,64,36,37,29,43,30,37,32,32,49,46,100,91,48,32,34,33,51,34,37,32,40,40,50,68,16,77,56,65,26,41,34,44,31,31,27,72,43,71,50,95,51,32,42,27,36,41,26,43,29,64,74,77,70,44,78,45,79,45,68,27,32,54,60,97,77,40,44,34,25,38,62,83,69,43,87,40,60,68,88,68,63,54,70,67,27,34,33,44,32,26,22,18,32,54,78,92,45,38,35,32,38,34,36,33,33,65,31,79,63,52,60,48,77,51,56,31,32,25,71,41,44,44,84,54,34,38,29,32,32,33,90,88,70,50,76,48,62,34,28,47,55,97,75,37,44,43,21,31,50,67,38,47,79,51,82,70,37,68,87,48,45,75,29,44,36,39,36,37,28,32,60,86,40,88,55,29,31,33,50,35,36,40,34,49,73,80,39,66,52,77,41,77,51,36,26,31,31,74,43,82,54,100,56,32,42,27,29,46,34,89,94,39,82,46,75,30,36,55,43,99,54,49,45,35,21,37,67,83,70,46,59,33,46,74,85,71,70,52,77,69,37,37,25,21,33,35,24,23,68,88,80,32,39,27,37,36,38,30,38,69,28,70,67,50,74,87,74,71,81,54,61,46,80,44,66,27,30,26,65,45,59,48,99,47,35,40,29,28,38,41,89,43,42,79,46,59,28,36,45,32,85,73,34,43,35,24,31,75,85,66,46,81,49,56,62,90,72,52,49,65,70,19,36,33,37,34,27,34,73,49,45,18,71,86,54,36,40,26,32,50,29,37,31,37,44,22,59,96,86,41,91,61,87,87,81,87,83,75,86,85,78,83,74,80,63,97,85,56,66,54,51,68,54,90,65,94,54,91,68,54,44,39,33,31,22,42,68,84,70,46,78,75,47,74,43,49,64,50,62,39,73,49,80,86,53,72,72,43,52,30,44,34,37,36,74,88,71,51,75,47,81,45,76,45,82,125

Secondary structure (DSSP, 8-state):
--HHHHHHHHHHHHHHTT--------SS--EEEEEEEEEE-SSEEEEEEEETT--EEEEEEE--TT-EEESS-TTTPPTT-EEEEEEEPPSSS-EEEEEEEESSSS-EEEEEEEEEEEETTEEEEEEEETT----EEEEEE--TTPEEEETT--EE-GGG--TT-EEEEEEES-TTSEEEEEEEESTT--EEEEEEEEEEEEETTEEEEEETT-SSPEEEE--SSSS--S------EEETT--B--GGGPPTT-EEEEEEEEETTTEEEEEEEEE-TT--EEEEEEEEEE-SSEEEEEETTEEEEEEEEEEEEEE-TTS-B--GGG--TT-EEEEEEEEETTEEEEEEEEE-BT-TT-EEEEEEEEEE-SSEEEEEEEETTT--EEEEEEE--TT-EEE-TTS-B--GGG--TT-EEEEEEEEETTEEEEEEEEEEES--EEEEEEEEEEEETTEEEEEETTS-EEEEE--TT-EEEETTS-B----GGGTT-EEEEEEETTSSSPEEEEEEE-TT---EEEEEEEEEEE-SSEEEEEETTEEEEEEEEEEEEEE-TTS-EE-GGG--TT-EEEEEEETTT-EEEEEEET----GGGTSSPEEEEEEEEEEETTEEEEEETTEEEEEE--TT-EEEETT--B--GGG--TT-EEEEEEEEE-TTSPEEEEEEEES--TT-------------PPPTT-SEEEP--SSTT--EEEE-TTS-EEEEE--SEEE-TTSPSEEEEEEETTS-EEEEEE--